Protein AF-0000000085039771 (afdb_homodimer)

Sequence (932 aa):
MRNSLSLLGLLMVLSMSLSAQDNRLSYDQFMEWVKLYHPVAKQADLLLDLGTQEVRKARGGFDPYLYGSIDEKQYQEKEYY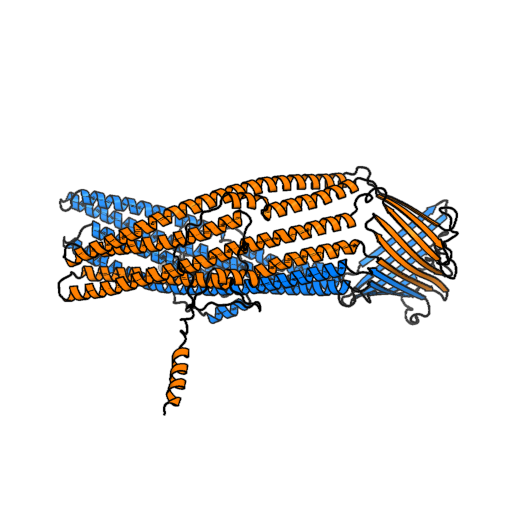NKKEAELVVPTIAGVELQGVFEKNRGAYLNPEHNVPDNGLYSLGASINVGNGLLIDKRRAALKQAKIYNKATQEERRQSLNLLYYDATVVYWKWAGAFADLKVNEKGLRVAKERFEAVKGSFEQGDLPAIDTVEAYTQVLNREIKFQKAGYTFFSSMQELNVYLWDADQNSIDLSPSIAPDPLVGSNELTLDEEYFNQALINHPELRMLDYDLAYLNIERRYKAEQLKPKIKLKYNFLTETLGGLEQVGFYENNYKFGIQVSTPLLLRKERGDLGMTKVKIKDVNYKRDLKLEQLAAKLRKVTNEYDVLNSQLSFLSQNIKGLETLLRGERMKFDMGESSLFLINAREKSLFDSQLVYNSVYVDLIIAYSKIRTAAGLGFEGYGLMRNSLSLLGLLMVLSMSLSAQDNRLSYDQFMEWVKLYHPVAKQADLLLDLGTQEVRKARGGFDPYLYGSIDEKQYQEKEYYNKKEAELVVPTIAGVELQGVFEKNRGAYLNPEHNVPDNGLYSLGASINVGNGLLIDKRRAALKQAKIYNKATQEERRQSLNLLYYDATVVYWKWAGAFADLKVNEKGLRVAKERFEAVKGSFEQGDLPAIDTVEAYTQVLNREIKFQKAGYTFFSSMQELNVYLWDADQNSIDLSPSIAPDPLVGSNELTLDEEYFNQALINHPELRMLDYDLAYLNIERRYKAEQLKPKIKLKYNFLTETLGGLEQVGFYENNYKFGIQVSTPLLLRKERGDLGMTKVKIKDVNYKRDLKLEQLAAKLRKVTNEYDVLNSQLSFLSQNIKGLETLLRGERMKFDMGESSLFLINAREKSLFDSQLVYNSVYVDLIIAYSKIRTAAGLGFEGYGL

Organism: Cyclobacterium marinum (strain ATCC 25205 / DSM 745 / LMG 13164 / NCIMB 1802) (NCBI:txid880070)

pLDDT: mean 90.39, std 14.04, range [31.03, 98.81]

Radius of gyration: 42.76 Å; Cα contacts (8 Å, |Δi|>4): 1376; chains: 2; bounding box: 138×129×91 Å

InterPro domains:
  IPR051906 Outer membrane protein TolC-like [PTHR30026] (6-459)

Secondary structure (DSSP, 8-state):
--TTHHHHHHHHHT---------B--HHHHHHHHHHH-HHHHHHHHHHHHHHHHHHHHHGGG--EEEEEEEEEEETTEEEEEEEEEEEEEE-TTSEEEEEEEEEEE-TT--GGG---TT-EEEEEEEEESSTTSS--HHHHHHHHHHHHHHHHHHHHHHHHHHHHHHHHHHHHHHHHHHHHHHHHHHHHHHHHHHHHHHHHHHHTTSS-HHHHHHHHHHHHHHHHHHHHHHHHHHHHHHHHHTT-B-TTS-B-PPPTT-B---S---------HHHHHHHHTT-HHHHHHHHHHHHHHHHHHHHHHTTS-EEEEEEEEEES-STTGGG--TTSSSEEEEEEEEEESS-HHHHHHHHHHHHHHHHHHHHHHHHHHHHHHHHHHHHHHHHHHHHHHHHHHHHHHHHHHHHHHHHHHHHTT-S-HHHHHHHHHHHHHHHHHHHHHHHHHHHHHHHHHHHTT-SSTT---/-GGGHHHHHHHHHT---------B--HHHHHHHHHHH-HHHHHHHHHHHHHHHHHHHHHGGGS-EEEEEEEEEEETTEEEEEEEEEEEEEE-TTSEEEEEEEEEEE-TT--GGG---TT-EEEEEEEEESSTTSS--HHHHHHHHHHHHHHHHHHHHHHHHHHHHHHHHHHHHHHHHHHHHHHHHHHHHHHHHHHHHHHHHHHHTTSS-HHHHHHHHHHHHHHHHHHHHHHHHHHHHHHHHHTT-B-TTS-B-PPPTT-B-------S-----HHHHHHHHTT-HHHHHHHHHHHHHHHHHHHHHHTTS-EEEEEEEEEES-GGGGGG--TTTSSEEEEEEEE--SS-HHHHHHHHHHHHHHHHHHHHHHHHHHHHHHHHHHHHHHHHHHHHHHHHHHHHHHHHHHHHHHHHHHHHTT-S-HHHHHHHHHHHHHHHHHHHHHHHHHHHHHHHHHHHTT-SSTT---

Solvent-accessible surface area (backbone atoms only — not comparable to full-atom values): 46963 Å² total; per-residue (Å²): 122,74,78,61,52,61,58,54,55,58,62,57,62,67,63,53,77,72,59,76,72,72,55,53,53,42,64,68,58,51,51,50,37,29,63,74,27,19,66,67,43,54,53,30,55,49,35,48,52,51,18,54,51,43,34,55,56,30,52,54,65,46,50,67,44,80,47,76,49,78,49,73,43,75,56,95,93,33,52,34,28,39,39,36,39,40,35,40,38,37,42,45,94,82,49,43,29,37,35,37,34,38,38,40,39,50,49,79,66,46,60,50,67,58,64,49,50,91,87,19,36,36,35,43,36,40,34,36,36,76,37,28,33,43,91,42,34,74,54,59,43,43,34,54,38,21,51,43,45,29,55,33,23,51,30,50,24,50,45,49,42,19,52,48,40,40,53,51,49,45,36,50,38,49,26,29,35,24,48,53,43,30,53,52,30,49,50,49,29,52,50,30,48,54,47,30,54,52,44,44,53,36,31,76,71,68,76,41,61,70,66,55,41,52,52,32,46,52,47,29,53,55,29,47,52,51,29,51,52,28,46,50,50,26,52,52,30,46,56,58,37,28,75,49,32,29,36,95,84,67,41,79,41,78,75,59,88,78,48,37,57,56,70,101,69,64,82,64,80,71,77,77,59,61,67,59,42,59,60,38,38,77,65,13,30,75,55,49,37,47,51,36,49,47,54,40,45,51,48,48,38,53,42,34,53,31,56,69,40,47,36,31,39,42,35,42,26,43,47,38,75,56,88,86,61,65,82,76,65,58,86,93,70,55,23,35,37,41,35,39,40,36,44,38,57,74,70,47,36,30,39,49,13,50,31,47,39,44,52,50,50,47,53,41,51,51,35,50,44,54,50,46,50,43,47,38,52,31,48,31,54,36,33,48,51,49,30,53,51,37,53,53,46,50,55,52,44,55,52,48,47,54,50,36,52,50,52,40,53,51,44,52,52,32,38,75,70,69,73,48,53,70,66,57,48,49,52,36,49,50,54,38,51,52,49,52,47,50,44,42,52,44,51,37,50,32,54,44,29,51,42,47,34,36,38,43,16,49,34,44,56,78,89,70,69,135,123,76,76,63,56,63,60,56,57,56,60,58,63,64,64,54,74,71,58,75,73,72,54,51,54,44,65,68,59,50,50,50,38,29,63,74,27,20,49,67,43,55,42,28,54,46,35,50,53,43,18,52,21,42,34,36,27,28,53,28,63,45,39,36,34,39,38,36,37,36,44,34,33,32,47,90,85,33,52,36,27,40,38,36,40,40,34,42,38,37,43,46,94,82,49,43,31,38,36,36,35,39,38,41,41,48,48,81,23,46,52,73,90,56,68,52,50,91,88,20,37,35,35,43,34,40,34,37,37,76,37,29,33,44,90,42,33,72,53,59,42,42,34,54,40,21,50,41,44,31,55,31,23,53,30,50,26,51,44,50,44,17,52,48,40,39,51,52,50,44,36,48,38,50,27,30,34,26,49,53,42,31,52,50,30,48,51,49,29,54,52,31,50,54,47,30,54,53,45,44,53,36,32,76,72,68,76,40,62,71,66,56,40,55,51,33,48,52,48,30,53,52,30,47,53,50,30,51,52,28,47,47,49,26,54,38,29,46,36,58,36,29,62,48,33,31,37,94,84,68,41,79,42,80,75,58,88,78,49,38,59,55,74,94,65,79,70,76,84,74,78,77,58,61,66,60,42,59,59,38,38,76,66,13,29,73,56,49,36,47,50,37,50,47,54,41,46,51,49,50,37,52,42,32,55,30,56,68,38,46,35,32,38,41,36,44,27,43,49,40,74,56,90,87,61,66,83,75,65,56,87,94,71,58,55,64,50,77,47,76,48,76,54,68,71,90,80,46,59,69,40,50,49,51,32,50,52,44,51,50,51,47,52,52,51,51,52,49,44,54,52,48,53,52,51,39,51,52,48,32,53,50,34,47,50,50,31,53,50,36,53,51,48,51,55,52,43,54,52,46,48,54,48,37,52,52,51,40,54,51,43,52,52,33,36,77,71,67,73,48,50,71,66,58,50,50,51,36,48,50,50,38,53,50,49,51,48,49,44,44,51,44,51,38,51,32,57,44,28,50,43,48,33,37,38,42,17,48,35,44,57,75,88,69,67,134

Foldseek 3Di:
DVVVVVVVVVVVVVVPPPPPPQLADEPLNLLVQLCQFFVLNVVLVVLLVVLVVQLVVLVCVQDKDKDWDWDWDDDPNFTAKIKTKIKIWGHDLQQKIKMKMKIAMDTDNDDPVRDDDRLIKIKTWIKGWPAQDNVHAPSNLSNQLSNLSSVLSNLVSLLSQLVSQLLLLLLQLLLQLLVLLLVLLVVQLVVLVVVLVVQVVCVVVVNDPPVQNVVSVVSNVVSVVSNVVSVVSNVVSLVVNQSSGADPVNDGDRRDPVYHYDHLPDPPPPPDPLVVLVVLLVVASVLVSLVSVLVSLVSVLVSLVSLQIKTKMKIKIAMDSDPPPPVPGDPPDDGMDIDIDIDDDDPCPVSVVSSVVSVVVSVVSVVVSVVVSVVLVVQLVVLVVVLVVLVVVLVVLVVVLVVLVVVLVVQVVCVVVVNHDPVVNSVSSVVNSVSSSVSSVSSSVNSSSVSSNQVSSNHGCVVSDD/DVVVVVVVVVVVVVVPPPPPPQLADEPLNLLVQLCQFFVLNVVLVVLLVVLVVQLVVLVCVQDKDKDWDWDWDDDPNFTAKTKIKIKIWGHDLQQKIKMKMKIAMDTDNDDPVRDDDNLIKIKTWMKGWPAQDNVHAPSNLSNQLSNLSSVLSNLVSLLSQLVSQLLLLLLQLLLQLLVLLLVLLVVQLVVLVVVLVVQVVCVVVVNDPPVVNVVSVVSNVVSVVSNVVSVVSNVVSQVVNQSSRADPVNDGDRRDPVYHYDHLDDDDPPPDPLVVLVVLLVVASVLVSLVSVLVSLVSVLVSLVSLQIKGKMKMKIAMDSDPPPPVPGDDPPDGMDIDIDIDDDDPCPVSVVSSVVSVVVSVVSVVVSVVVSVVLVVQLVVLVVVLVVLVVVLVVLVVVLVVLVVVLVVQVVCVVVVNHDPVVNVVSSVVNSVSSSVSSVSSSSNSSSVSSNQVSSNHGCVVSDD

Structure (mmCIF, N/CA/C/O backbone):
data_AF-0000000085039771-model_v1
#
loop_
_entity.id
_entity.type
_entity.pdbx_description
1 polymer 'Outer membrane efflux protein'
#
loop_
_atom_site.group_PDB
_atom_site.id
_atom_site.type_symbol
_atom_site.label_atom_id
_atom_site.label_alt_id
_atom_site.label_comp_id
_atom_site.label_asym_id
_atom_site.label_entity_id
_atom_site.label_seq_id
_atom_site.pdbx_PDB_ins_code
_atom_site.Cartn_x
_atom_site.Cartn_y
_atom_site.Cartn_z
_atom_site.occupancy
_atom_site.B_iso_or_equiv
_atom_site.auth_seq_id
_atom_site.auth_comp_id
_atom_site.auth_asym_id
_atom_site.auth_atom_id
_atom_site.pdbx_PDB_model_num
ATOM 1 N N . MET A 1 1 ? 72.25 45.719 -8.203 1 33.06 1 MET A N 1
ATOM 2 C CA . MET A 1 1 ? 71.312 46.156 -7.191 1 33.06 1 MET A CA 1
ATOM 3 C C . MET A 1 1 ? 69.938 46.562 -7.836 1 33.06 1 MET A C 1
ATOM 5 O O . MET A 1 1 ? 68.938 46.75 -7.148 1 33.06 1 MET A O 1
ATOM 9 N N . ARG A 1 2 ? 70.188 47.25 -9.102 1 44.12 2 ARG A N 1
ATOM 10 C CA . ARG A 1 2 ? 69.062 47.906 -9.773 1 44.12 2 ARG A CA 1
ATOM 11 C C . ARG A 1 2 ? 68.062 46.875 -10.25 1 44.12 2 ARG A C 1
ATOM 13 O O . ARG A 1 2 ? 66.875 47.219 -10.492 1 44.12 2 ARG A O 1
ATOM 20 N N . ASN A 1 3 ? 68.562 45.781 -10.695 1 41.41 3 ASN A N 1
ATOM 21 C CA . ASN A 1 3 ? 67.625 44.844 -11.352 1 41.41 3 ASN A CA 1
ATOM 22 C C . ASN A 1 3 ? 66.75 44.156 -10.336 1 41.41 3 ASN A C 1
ATOM 24 O O . ASN A 1 3 ? 66 43.219 -10.688 1 41.41 3 ASN A O 1
ATOM 28 N N . SER A 1 4 ? 67.125 44.312 -8.969 1 46.66 4 SER A N 1
ATOM 29 C CA . SER A 1 4 ? 66.375 43.625 -7.93 1 46.66 4 SER A CA 1
ATOM 30 C C . SER A 1 4 ? 64.938 44.25 -7.746 1 46.66 4 SER A C 1
ATOM 32 O O . SER A 1 4 ? 64.125 43.75 -6.973 1 46.66 4 SER A O 1
ATOM 34 N N . LEU A 1 5 ? 64.875 45.531 -8.32 1 45.25 5 LEU A N 1
ATOM 35 C CA . LEU A 1 5 ? 63.656 46.25 -8.016 1 45.25 5 LEU A CA 1
ATOM 36 C C . LEU A 1 5 ? 62.469 45.656 -8.773 1 45.25 5 LEU A C 1
ATOM 38 O O . LEU A 1 5 ? 61.312 45.719 -8.297 1 45.25 5 LEU A O 1
ATOM 42 N N . SER A 1 6 ? 62.812 45.25 -10.055 1 48.09 6 SER A N 1
ATOM 43 C CA . SER A 1 6 ? 61.656 44.938 -10.898 1 48.09 6 SER A CA 1
ATOM 44 C C . SER A 1 6 ? 60.938 43.688 -10.422 1 48.09 6 SER A C 1
ATOM 46 O O . SER A 1 6 ? 59.781 43.469 -10.75 1 48.09 6 SER A O 1
ATOM 48 N N . LEU A 1 7 ? 61.781 42.719 -9.852 1 47.59 7 LEU A N 1
ATOM 49 C CA . LEU A 1 7 ? 61.125 41.469 -9.469 1 47.59 7 LEU A CA 1
ATOM 50 C C . LEU A 1 7 ? 60.188 41.688 -8.297 1 47.59 7 LEU A C 1
ATOM 52 O O . LEU A 1 7 ? 59.125 41.062 -8.203 1 47.59 7 LEU A O 1
ATOM 56 N N . LEU A 1 8 ? 60.562 42.75 -7.395 1 46.34 8 LEU A N 1
ATOM 57 C CA . LEU A 1 8 ? 59.719 42.938 -6.234 1 46.34 8 LEU A CA 1
ATOM 58 C C . LEU A 1 8 ? 58.344 43.469 -6.66 1 46.34 8 LEU A C 1
ATOM 60 O O . LEU A 1 8 ? 57.344 43.125 -6.039 1 46.34 8 LEU A O 1
ATOM 64 N N . GLY A 1 9 ? 58.375 44.312 -7.777 1 44.53 9 GLY A N 1
ATOM 65 C CA . GLY A 1 9 ? 57.062 44.844 -8.188 1 44.53 9 GLY A CA 1
ATOM 66 C C . GLY A 1 9 ? 56.094 43.75 -8.609 1 44.53 9 GLY A C 1
ATOM 67 O O . GLY A 1 9 ? 54.906 43.875 -8.367 1 44.53 9 GLY A O 1
ATOM 68 N N . LEU A 1 10 ? 56.719 42.75 -9.422 1 44.09 10 LEU A N 1
ATOM 69 C CA . LEU A 1 10 ? 55.812 41.75 -9.961 1 44.09 10 LEU A CA 1
ATOM 70 C C . LEU A 1 10 ? 55.219 40.906 -8.836 1 44.09 10 LEU A C 1
ATOM 72 O O . LEU A 1 10 ? 54.062 40.469 -8.922 1 44.09 10 LEU A O 1
ATOM 76 N N . LEU A 1 11 ? 56 40.625 -7.734 1 42.59 11 LEU A N 1
ATOM 77 C CA . LEU A 1 11 ? 55.438 39.781 -6.676 1 42.59 11 LEU A CA 1
ATOM 78 C C . LEU A 1 11 ? 54.25 40.5 -6.016 1 42.59 11 LEU A C 1
ATOM 80 O O . LEU A 1 11 ? 53.406 39.844 -5.391 1 42.59 11 LEU A O 1
ATOM 84 N N . MET A 1 12 ? 54.344 41.875 -5.883 1 39.97 12 MET A N 1
ATOM 85 C CA . MET A 1 12 ? 53.25 42.531 -5.164 1 39.97 12 MET A CA 1
ATOM 86 C C . MET A 1 12 ? 51.938 42.375 -5.902 1 39.97 12 MET A C 1
ATOM 88 O O . MET A 1 12 ? 50.875 42.406 -5.289 1 39.97 12 MET A O 1
ATOM 92 N N . VAL A 1 13 ? 51.969 42.531 -7.277 1 40.16 13 VAL A N 1
ATOM 93 C CA . VAL A 1 13 ? 50.656 42.594 -7.914 1 40.16 13 VAL A CA 1
ATOM 94 C C . VAL A 1 13 ? 49.969 41.219 -7.758 1 40.16 13 VAL A C 1
ATOM 96 O O . VAL A 1 13 ? 48.75 41.125 -7.914 1 40.16 13 VAL A O 1
ATOM 99 N N . LEU A 1 14 ? 50.75 40.125 -7.719 1 35.88 14 LEU A N 1
ATOM 100 C CA . LEU A 1 14 ? 49.969 38.906 -7.676 1 35.88 14 LEU A CA 1
ATOM 101 C C . LEU A 1 14 ? 49.188 38.781 -6.359 1 35.88 14 LEU A C 1
ATOM 103 O O . LEU A 1 14 ? 48.75 37.688 -5.984 1 35.88 14 LEU A O 1
ATOM 107 N N . SER A 1 15 ? 49.5 39.688 -5.344 1 36.19 15 SER A N 1
ATOM 108 C CA . SER A 1 15 ? 48.531 39.562 -4.258 1 36.19 15 SER A CA 1
ATOM 109 C C . SER A 1 15 ? 47.094 39.688 -4.77 1 36.19 15 SER A C 1
ATOM 111 O O . SER A 1 15 ? 46.562 40.781 -4.828 1 36.19 15 SER A O 1
ATOM 113 N N . MET A 1 16 ? 46.875 39.312 -6.039 1 33.41 16 MET A N 1
ATOM 114 C CA . MET A 1 16 ? 45.469 39.281 -6.414 1 33.41 16 MET A CA 1
ATOM 115 C C . MET A 1 16 ? 44.594 38.938 -5.211 1 33.41 16 MET A C 1
ATOM 117 O O . MET A 1 16 ? 45.062 38.344 -4.238 1 33.41 16 MET A O 1
ATOM 121 N N . SER A 1 17 ? 43.406 39.594 -5.18 1 34.97 17 SER A N 1
ATOM 122 C CA . SER A 1 17 ? 42.156 39.438 -4.43 1 34.97 17 SER A CA 1
ATOM 123 C C . SER A 1 17 ? 41.844 38 -4.133 1 34.97 17 SER A C 1
ATOM 125 O O . SER A 1 17 ? 41.5 37.219 -5.039 1 34.97 17 SER A O 1
ATOM 127 N N . LEU A 1 18 ? 42.719 37.281 -3.459 1 35.75 18 LEU A N 1
ATOM 128 C CA . LEU A 1 18 ? 42 36.219 -2.789 1 35.75 18 LEU A CA 1
ATOM 129 C C . LEU A 1 18 ? 40.594 36.656 -2.436 1 35.75 18 LEU A C 1
ATOM 131 O O . LEU A 1 18 ? 40.406 37.5 -1.57 1 35.75 18 LEU A O 1
ATOM 135 N N . SER A 1 19 ? 39.781 37.031 -3.391 1 36.97 19 SER A N 1
ATOM 136 C CA . SER A 1 19 ? 38.344 37.094 -3.121 1 36.97 19 SER A CA 1
ATOM 137 C C . SER A 1 19 ? 37.969 36.281 -1.889 1 36.97 19 SER A C 1
ATOM 139 O O . SER A 1 19 ? 38.438 35.156 -1.722 1 36.97 19 SER A O 1
ATOM 141 N N . ALA A 1 20 ? 37.875 36.938 -0.835 1 39.5 20 ALA A N 1
ATOM 142 C CA . ALA A 1 20 ? 37.156 36.344 0.293 1 39.5 20 ALA A CA 1
ATOM 143 C C . ALA A 1 20 ? 36.281 35.156 -0.159 1 39.5 20 ALA A C 1
ATOM 145 O O . ALA A 1 20 ? 35.312 35.344 -0.888 1 39.5 20 ALA A O 1
ATOM 146 N N . GLN A 1 21 ? 36.781 34.094 -0.638 1 44.44 21 GLN A N 1
ATOM 147 C CA . GLN A 1 21 ? 36.062 32.875 -0.918 1 44.44 21 GLN A CA 1
ATOM 148 C C . GLN A 1 21 ? 34.781 32.75 -0.064 1 44.44 21 GLN A C 1
ATOM 150 O O . GLN A 1 21 ? 34.875 32.656 1.163 1 44.44 21 GLN A O 1
ATOM 155 N N . ASP A 1 22 ? 33.688 33.438 -0.355 1 54.91 22 ASP A N 1
ATOM 156 C CA . ASP A 1 22 ? 32.406 33.438 0.293 1 54.91 22 ASP A CA 1
ATOM 157 C C . ASP A 1 22 ? 32.094 32.062 0.891 1 54.91 22 ASP A C 1
ATOM 159 O O . ASP A 1 22 ? 31.984 31.078 0.165 1 54.91 22 ASP A O 1
ATOM 163 N N . ASN A 1 23 ? 32.469 31.719 1.976 1 82.38 23 ASN A N 1
ATOM 164 C CA . ASN A 1 23 ? 32.281 30.531 2.795 1 82.38 23 ASN A CA 1
ATOM 165 C C . ASN A 1 23 ? 30.781 30.234 2.963 1 82.38 23 ASN A C 1
ATOM 167 O O . ASN A 1 23 ? 30.266 30.25 4.082 1 82.38 23 ASN A O 1
ATOM 171 N N . ARG A 1 24 ? 30.156 30.203 1.854 1 93.06 24 ARG A N 1
ATOM 172 C CA . ARG A 1 24 ? 28.719 29.953 1.851 1 93.06 24 ARG A CA 1
ATOM 173 C C . ARG A 1 24 ? 28.375 28.703 1.034 1 93.06 24 ARG A C 1
ATOM 175 O O . ARG A 1 24 ? 29.031 28.438 0.022 1 93.06 24 ARG A O 1
ATOM 182 N N . LEU A 1 25 ? 27.484 28 1.511 1 95.25 25 LEU A N 1
ATOM 183 C CA . LEU A 1 25 ? 26.859 26.922 0.743 1 95.25 25 LEU A CA 1
ATOM 184 C C . LEU A 1 25 ? 25.531 27.359 0.156 1 95.25 25 LEU A C 1
ATOM 186 O O . LEU A 1 25 ? 24.531 27.453 0.875 1 95.25 25 LEU A O 1
ATOM 190 N N . SER A 1 26 ? 25.531 27.594 -1.147 1 94.38 26 SER A N 1
ATOM 191 C CA . SER A 1 26 ? 24.312 28.062 -1.793 1 94.38 26 SER A CA 1
ATOM 192 C C . SER A 1 26 ? 23.297 26.938 -1.938 1 94.38 26 SER A C 1
ATOM 194 O O . SER A 1 26 ? 23.672 25.75 -1.975 1 94.38 26 SER A O 1
ATOM 196 N N . TYR A 1 27 ? 22.047 27.312 -1.981 1 95.25 27 TYR A N 1
ATOM 197 C CA . TYR A 1 27 ? 20.969 26.359 -2.168 1 95.25 27 TYR A CA 1
ATOM 198 C C . TYR A 1 27 ? 21.172 25.547 -3.443 1 95.25 27 TYR A C 1
ATOM 200 O O . TYR A 1 27 ? 21.016 24.328 -3.445 1 95.25 27 TYR A O 1
ATOM 208 N N . ASP A 1 28 ? 21.547 26.203 -4.512 1 93.44 28 ASP A N 1
ATOM 209 C CA . ASP A 1 28 ? 21.734 25.547 -5.801 1 93.44 28 ASP A CA 1
ATOM 210 C C . ASP A 1 28 ? 22.859 24.516 -5.738 1 93.44 28 ASP A C 1
ATOM 212 O O . ASP A 1 28 ? 22.734 23.406 -6.25 1 93.44 28 ASP A O 1
ATOM 216 N N . GLN A 1 29 ? 23.938 24.938 -5.082 1 93.69 29 GLN A N 1
ATOM 217 C CA . GLN A 1 29 ? 25.078 24.031 -4.941 1 93.69 29 GLN A CA 1
ATOM 218 C C . GLN A 1 29 ? 24.703 22.828 -4.074 1 93.69 29 GLN A C 1
ATOM 220 O O . GLN A 1 29 ? 25.047 21.688 -4.398 1 93.69 29 GLN A O 1
ATOM 225 N N . PHE A 1 30 ? 24.047 23.109 -3.01 1 95.88 30 PHE A N 1
ATOM 226 C CA . PHE A 1 30 ? 23.562 22.047 -2.119 1 95.88 30 PHE A CA 1
ATOM 227 C C . PHE A 1 30 ? 22.703 21.062 -2.875 1 95.88 30 PHE A C 1
ATOM 229 O O . PHE A 1 30 ? 22.922 19.844 -2.793 1 95.88 30 PHE A O 1
ATOM 236 N N . MET A 1 31 ? 21.75 21.547 -3.666 1 96.44 31 MET A N 1
ATOM 237 C CA . MET A 1 31 ? 20.812 20.688 -4.395 1 96.44 31 MET A CA 1
ATOM 238 C C . MET A 1 31 ? 21.531 19.875 -5.453 1 96.44 31 MET A C 1
ATOM 240 O O . MET A 1 31 ? 21.172 18.719 -5.699 1 96.44 31 MET A O 1
ATOM 244 N N . GLU A 1 32 ? 22.547 20.422 -6.043 1 95.06 32 GLU A N 1
ATOM 245 C CA . GLU A 1 32 ? 23.328 19.703 -7.027 1 95.06 32 GLU A CA 1
ATOM 246 C C . GLU A 1 32 ? 24.047 18.516 -6.395 1 95.06 32 GLU A C 1
ATOM 248 O O . GLU A 1 32 ? 24.047 17.406 -6.945 1 95.06 32 GLU A O 1
ATOM 253 N N . TRP A 1 33 ? 24.625 18.797 -5.219 1 95.38 33 TRP A N 1
ATOM 254 C CA . TRP A 1 33 ? 25.328 17.719 -4.516 1 95.38 33 TRP A CA 1
ATOM 255 C C . TRP A 1 33 ? 24.359 16.609 -4.113 1 95.38 33 TRP A C 1
ATOM 257 O O . TRP A 1 33 ? 24.688 15.43 -4.246 1 95.38 33 TRP A O 1
ATOM 267 N N . VAL A 1 34 ? 23.219 16.984 -3.635 1 97.44 34 VAL A N 1
ATOM 268 C CA . VAL A 1 34 ? 22.234 15.992 -3.203 1 97.44 34 VAL A CA 1
ATOM 269 C C . VAL A 1 34 ? 21.797 15.141 -4.391 1 97.44 34 VAL A C 1
ATOM 271 O O . VAL A 1 34 ? 21.75 13.914 -4.301 1 97.44 34 VAL A O 1
ATOM 274 N N . LYS A 1 35 ? 21.531 15.742 -5.5 1 96.56 35 LYS A N 1
ATOM 275 C CA . LYS A 1 35 ? 21.078 15.047 -6.699 1 96.56 35 LYS A CA 1
ATOM 276 C C . LYS A 1 35 ? 22.141 14.062 -7.191 1 96.56 35 LYS A C 1
ATOM 278 O O . LYS A 1 35 ? 21.797 12.945 -7.609 1 96.56 35 LYS A O 1
ATOM 283 N N . LEU A 1 36 ? 23.375 14.391 -7.07 1 95.19 36 LEU A N 1
ATOM 284 C CA . LEU A 1 36 ? 24.453 13.609 -7.68 1 95.19 36 LEU A CA 1
ATOM 285 C C . LEU A 1 36 ? 24.938 12.523 -6.73 1 95.19 36 LEU A C 1
ATOM 287 O O . LEU A 1 36 ? 25.281 11.422 -7.164 1 95.19 36 LEU A O 1
ATOM 291 N N . TYR A 1 37 ? 24.938 12.898 -5.395 1 96.75 37 TYR A N 1
ATOM 292 C CA . TYR A 1 37 ? 25.781 12.047 -4.562 1 96.75 37 TYR A CA 1
ATOM 293 C C . TYR A 1 37 ? 24.984 11.422 -3.43 1 96.75 37 TYR A C 1
ATOM 295 O O . TYR A 1 37 ? 25.438 10.469 -2.791 1 96.75 37 TYR A O 1
ATOM 303 N N . HIS A 1 38 ? 23.781 11.914 -3.076 1 97.69 38 HIS A N 1
ATOM 304 C CA . HIS A 1 38 ? 23.031 11.398 -1.946 1 97.69 38 HIS A CA 1
ATOM 305 C C . HIS A 1 38 ? 22.656 9.93 -2.156 1 97.69 38 HIS A C 1
ATOM 307 O O . HIS A 1 38 ? 22.266 9.539 -3.258 1 97.69 38 HIS A O 1
ATOM 313 N N . PRO A 1 39 ? 22.719 9.109 -1.072 1 97.94 39 PRO A N 1
ATOM 314 C CA . PRO A 1 39 ? 22.438 7.68 -1.212 1 97.94 39 PRO A CA 1
ATOM 315 C C . PRO A 1 39 ? 21.031 7.402 -1.77 1 97.94 39 PRO A C 1
ATOM 317 O O . PRO A 1 39 ? 20.844 6.453 -2.537 1 97.94 39 PRO A O 1
ATOM 320 N N . VAL A 1 40 ? 20.047 8.141 -1.411 1 98.12 40 VAL A N 1
ATOM 321 C CA . VAL A 1 40 ? 18.688 7.949 -1.914 1 98.12 40 VAL A CA 1
ATOM 322 C C . VAL A 1 40 ? 18.656 8.156 -3.426 1 98.12 40 VAL A C 1
ATOM 324 O O . VAL A 1 40 ? 17.938 7.465 -4.145 1 98.12 40 VAL A O 1
ATOM 327 N N . ALA A 1 41 ? 19.391 9.133 -3.93 1 97.69 41 ALA A N 1
ATOM 328 C CA . ALA A 1 41 ? 19.5 9.328 -5.375 1 97.69 41 ALA A CA 1
ATOM 329 C C . ALA A 1 41 ? 20.141 8.117 -6.047 1 97.69 41 ALA A C 1
ATOM 331 O O . ALA A 1 41 ? 19.688 7.668 -7.098 1 97.69 41 ALA A O 1
ATOM 332 N N . LYS A 1 42 ? 21.156 7.578 -5.398 1 97.31 42 LYS A N 1
ATOM 333 C CA . LYS A 1 42 ? 21.828 6.387 -5.922 1 97.31 42 LYS A CA 1
ATOM 334 C C . LYS A 1 42 ? 20.891 5.184 -5.91 1 97.31 42 LYS A C 1
ATOM 336 O O . LYS A 1 42 ? 20.859 4.402 -6.863 1 97.31 42 LYS A O 1
ATOM 341 N N . GLN A 1 43 ? 20.188 5.102 -4.812 1 97.94 43 GLN A N 1
ATOM 342 C CA . GLN A 1 43 ? 19.203 4.027 -4.711 1 97.94 43 GLN A CA 1
ATOM 343 C C . GLN A 1 43 ? 18.141 4.152 -5.801 1 97.94 43 GLN A C 1
ATOM 345 O O . GLN A 1 43 ? 17.703 3.148 -6.359 1 97.94 43 GLN A O 1
ATOM 350 N N . ALA A 1 44 ? 17.688 5.312 -6.043 1 97.81 44 ALA A N 1
ATOM 351 C CA . ALA A 1 44 ? 16.703 5.547 -7.09 1 97.81 44 ALA A CA 1
ATOM 352 C C . ALA A 1 44 ? 17.219 5.074 -8.445 1 97.81 44 ALA A C 1
ATOM 354 O O . ALA A 1 44 ? 16.469 4.492 -9.234 1 97.81 44 ALA A O 1
ATOM 355 N N . ASP A 1 45 ? 18.5 5.266 -8.68 1 97.06 45 ASP A N 1
ATOM 356 C CA . ASP A 1 45 ? 19.094 4.848 -9.945 1 97.06 45 ASP A CA 1
ATOM 357 C C . ASP A 1 45 ? 19.094 3.326 -10.078 1 97.06 45 ASP A C 1
ATOM 359 O O . ASP A 1 45 ? 18.984 2.793 -11.18 1 97.06 45 ASP A O 1
ATOM 363 N N . LEU A 1 46 ? 19.219 2.666 -8.961 1 98.06 46 LEU A N 1
ATOM 364 C CA . LEU A 1 46 ? 19.25 1.208 -8.961 1 98.06 46 LEU A CA 1
ATOM 365 C C . LEU A 1 46 ? 17.906 0.633 -9.406 1 98.06 46 LEU A C 1
ATOM 367 O O . LEU A 1 46 ? 17.844 -0.513 -9.859 1 98.06 46 LEU A O 1
ATOM 371 N N . LEU A 1 47 ? 16.859 1.371 -9.273 1 97.62 47 LEU A N 1
ATOM 372 C CA . LEU A 1 47 ? 15.555 0.926 -9.734 1 97.62 47 LEU A CA 1
ATOM 373 C C . LEU A 1 47 ? 15.562 0.67 -11.242 1 97.62 47 LEU A C 1
ATOM 375 O O . LEU A 1 47 ? 14.914 -0.262 -11.719 1 97.62 47 LEU A O 1
ATOM 379 N N . LEU A 1 48 ? 16.312 1.49 -11.992 1 97.81 48 LEU A N 1
ATOM 380 C CA . LEU A 1 48 ? 16.438 1.3 -13.43 1 97.81 48 LEU A CA 1
ATOM 381 C C . LEU A 1 48 ? 17.109 -0.026 -13.75 1 97.81 48 LEU A C 1
ATOM 383 O O . LEU A 1 48 ? 16.703 -0.741 -14.664 1 97.81 48 LEU A O 1
ATOM 387 N N . ASP A 1 49 ? 18.094 -0.371 -12.914 1 97.81 49 ASP A N 1
ATOM 388 C CA . ASP A 1 49 ? 18.797 -1.639 -13.086 1 97.81 49 ASP A CA 1
ATOM 389 C C . ASP A 1 49 ? 17.875 -2.82 -12.797 1 97.81 49 ASP A C 1
ATOM 391 O O . ASP A 1 49 ? 17.922 -3.836 -13.5 1 97.81 49 ASP A O 1
ATOM 395 N N . LEU A 1 50 ? 17.109 -2.629 -11.828 1 97.56 50 LEU A N 1
ATOM 396 C CA . LEU A 1 50 ? 16.156 -3.686 -11.508 1 97.56 50 LEU A CA 1
ATOM 397 C C . LEU A 1 50 ? 15.195 -3.936 -12.672 1 97.56 50 LEU A C 1
ATOM 399 O O . LEU A 1 50 ? 14.914 -5.086 -13.008 1 97.56 50 LEU A O 1
ATOM 403 N N . GLY A 1 51 ? 14.727 -2.881 -13.258 1 98.12 51 GLY A N 1
ATOM 404 C CA . GLY A 1 51 ? 13.867 -3.014 -14.422 1 98.12 51 GLY A CA 1
ATOM 405 C C . GLY A 1 51 ? 14.531 -3.734 -15.578 1 98.12 51 GLY A C 1
ATOM 406 O O . GLY A 1 51 ? 13.945 -4.629 -16.188 1 98.12 51 GLY A O 1
ATOM 407 N N . THR A 1 52 ? 15.773 -3.453 -15.828 1 98.12 52 THR A N 1
ATOM 408 C CA . THR A 1 52 ? 16.531 -4.055 -16.922 1 98.12 52 THR A CA 1
ATOM 409 C C . THR A 1 52 ? 16.766 -5.543 -16.656 1 98.12 52 THR A C 1
ATOM 411 O O . THR A 1 52 ? 16.625 -6.363 -17.578 1 98.12 52 THR A O 1
ATOM 414 N N . GLN A 1 53 ? 17.031 -5.852 -15.383 1 98.44 53 GLN A N 1
ATOM 415 C CA . GLN A 1 53 ? 17.281 -7.246 -15.039 1 98.44 53 GLN A CA 1
ATOM 416 C C . GLN A 1 53 ? 15.992 -8.07 -15.133 1 98.44 53 GLN A C 1
ATOM 418 O O . GLN A 1 53 ? 16.031 -9.242 -15.516 1 98.44 53 GLN A O 1
ATOM 423 N N . GLU A 1 54 ? 14.922 -7.449 -14.867 1 98.31 54 GLU A N 1
ATOM 424 C CA . GLU A 1 54 ? 13.648 -8.156 -14.977 1 98.31 54 GLU A CA 1
ATOM 425 C C . GLU A 1 54 ? 13.336 -8.508 -16.438 1 98.31 54 GLU A C 1
ATOM 427 O O . GLU A 1 54 ? 12.828 -9.594 -16.719 1 98.31 54 GLU A O 1
ATOM 432 N N . VAL A 1 55 ? 13.625 -7.613 -17.375 1 98.56 55 VAL A N 1
ATOM 433 C CA . VAL A 1 55 ? 13.406 -7.875 -18.781 1 98.56 55 VAL A CA 1
ATOM 434 C C . VAL A 1 55 ? 14.344 -8.984 -19.266 1 98.56 55 VAL A C 1
ATOM 436 O O . VAL A 1 55 ? 13.922 -9.891 -19.984 1 98.56 55 VAL A O 1
ATOM 439 N N . ARG A 1 56 ? 15.594 -8.922 -18.719 1 98.5 56 ARG A N 1
ATOM 440 C CA . ARG A 1 56 ? 16.562 -9.961 -19.078 1 98.5 56 ARG A CA 1
ATOM 441 C C . ARG A 1 56 ? 16.078 -11.328 -18.594 1 98.5 56 ARG A C 1
ATOM 443 O O . ARG A 1 56 ? 16.156 -12.312 -19.328 1 98.5 56 ARG A O 1
ATOM 450 N N . LYS A 1 57 ? 15.617 -11.344 -17.406 1 98.38 57 LYS A N 1
ATOM 451 C CA . LYS A 1 57 ? 15.102 -12.586 -16.828 1 98.38 57 LYS A CA 1
ATOM 452 C C . LYS A 1 57 ? 13.938 -13.125 -17.656 1 98.38 57 LYS A C 1
ATOM 454 O O . LYS A 1 57 ? 13.891 -14.32 -17.969 1 98.38 57 LYS A O 1
ATOM 459 N N . ALA A 1 58 ? 13.023 -12.266 -18.094 1 98 58 ALA A N 1
ATOM 460 C CA . ALA A 1 58 ? 11.852 -12.672 -18.875 1 98 58 ALA A CA 1
ATOM 461 C C . ALA A 1 58 ? 12.25 -13.148 -20.266 1 98 58 ALA A C 1
ATOM 463 O O . ALA A 1 58 ? 11.641 -14.07 -20.812 1 98 58 ALA A O 1
ATOM 464 N N . ARG A 1 59 ? 13.266 -12.562 -20.828 1 97.81 59 ARG A N 1
ATOM 465 C CA . ARG A 1 59 ? 13.758 -12.977 -22.125 1 97.81 59 ARG A CA 1
ATOM 466 C C . ARG A 1 59 ? 14.305 -14.406 -22.078 1 97.81 59 ARG A C 1
ATOM 468 O O . ARG A 1 59 ? 14.266 -15.125 -23.078 1 97.81 59 ARG A O 1
ATOM 475 N N . GLY A 1 60 ? 14.719 -14.727 -20.859 1 97.56 60 GLY A N 1
ATOM 476 C CA . GLY A 1 60 ? 15.227 -16.078 -20.672 1 97.56 60 GLY A CA 1
ATOM 477 C C . GLY A 1 60 ? 14.188 -17.156 -20.953 1 97.56 60 GLY A C 1
ATOM 478 O O . GLY A 1 60 ? 14.531 -18.312 -21.203 1 97.56 60 GLY A O 1
ATOM 479 N N . GLY A 1 61 ? 12.953 -16.812 -21 1 95.94 61 GLY A N 1
ATOM 480 C CA . GLY A 1 61 ? 11.891 -17.75 -21.328 1 95.94 61 GLY A CA 1
ATOM 481 C C . GLY A 1 61 ? 11.906 -18.203 -22.766 1 95.94 61 GLY A C 1
ATOM 482 O O . GLY A 1 61 ? 11.281 -19.188 -23.125 1 95.94 61 GLY A O 1
ATOM 483 N N . PHE A 1 62 ? 12.695 -17.562 -23.656 1 97.06 62 PHE A N 1
ATOM 484 C CA . PHE A 1 62 ? 12.766 -17.875 -25.078 1 97.06 62 PHE A CA 1
ATOM 485 C C . PHE A 1 62 ? 14.141 -18.438 -25.438 1 97.06 62 PHE A C 1
ATOM 487 O O . PHE A 1 62 ? 14.469 -18.547 -26.625 1 97.06 62 PHE A O 1
ATOM 494 N N . ASP A 1 63 ? 14.914 -18.766 -24.359 1 97.56 63 ASP A N 1
ATOM 495 C CA . ASP A 1 63 ? 16.219 -19.359 -24.625 1 97.56 63 ASP A CA 1
ATOM 496 C C . ASP A 1 63 ? 16.094 -20.781 -25.156 1 97.56 63 ASP A C 1
ATOM 498 O O . ASP A 1 63 ? 15.25 -21.547 -24.672 1 97.56 63 ASP A O 1
ATOM 502 N N . PRO A 1 64 ? 16.859 -21.188 -26.109 1 97.44 64 PRO A N 1
ATOM 503 C CA . PRO A 1 64 ? 16.922 -22.609 -26.469 1 97.44 64 PRO A CA 1
ATOM 504 C C . PRO A 1 64 ? 17.375 -23.484 -25.312 1 97.44 64 PRO A C 1
ATOM 506 O O . PRO A 1 64 ? 18.219 -23.078 -24.516 1 97.44 64 PRO A O 1
ATOM 509 N N . TYR A 1 65 ? 16.844 -24.625 -25.297 1 97.19 65 TYR A N 1
ATOM 510 C CA . TYR A 1 65 ? 17.172 -25.562 -24.219 1 97.19 65 TYR A CA 1
ATOM 511 C C . TYR A 1 65 ? 17.703 -26.875 -24.797 1 97.19 65 TYR A C 1
ATOM 513 O O . TYR A 1 65 ? 17.125 -27.438 -25.719 1 97.19 65 TYR A O 1
ATOM 521 N N . LEU A 1 66 ? 18.797 -27.344 -24.266 1 97.56 66 LEU A N 1
ATOM 522 C CA . LEU A 1 66 ? 19.406 -28.594 -24.703 1 97.56 66 LEU A CA 1
ATOM 523 C C . LEU A 1 66 ? 19.219 -29.688 -23.656 1 97.56 66 LEU A C 1
ATOM 525 O O . LEU A 1 66 ? 19.484 -29.469 -22.469 1 97.56 66 LEU A O 1
ATOM 529 N N . TYR A 1 67 ? 18.703 -30.781 -24.141 1 97 67 TYR A N 1
ATOM 530 C CA . TYR A 1 67 ? 18.547 -31.969 -23.297 1 97 67 TYR A CA 1
ATOM 531 C C . TYR A 1 67 ? 19.406 -33.125 -23.812 1 97 67 TYR A C 1
ATOM 533 O O . TYR A 1 67 ? 19.578 -33.281 -25.016 1 97 67 TYR A O 1
ATOM 541 N N . GLY A 1 68 ? 19.953 -33.906 -22.844 1 96.44 68 GLY A N 1
ATOM 542 C CA . GLY A 1 68 ? 20.703 -35.125 -23.156 1 96.44 68 GLY A CA 1
ATOM 543 C C . GLY A 1 68 ? 20.516 -36.219 -22.141 1 96.44 68 GLY A C 1
ATOM 544 O O . GLY A 1 68 ? 20.422 -35.969 -20.938 1 96.44 68 GLY A O 1
ATOM 545 N N . SER A 1 69 ? 20.344 -37.469 -22.688 1 97.06 69 SER A N 1
ATOM 546 C CA . SER A 1 69 ? 20.172 -38.562 -21.781 1 97.06 69 SER A CA 1
ATOM 547 C C . SER A 1 69 ? 20.844 -39.844 -22.312 1 97.06 69 SER A C 1
ATOM 549 O O . SER A 1 69 ? 20.859 -40.062 -23.531 1 97.06 69 SER A O 1
ATOM 551 N N . ILE A 1 70 ? 21.391 -40.656 -21.391 1 96.88 70 ILE A N 1
ATOM 552 C CA . ILE A 1 70 ? 21.891 -42 -21.641 1 96.88 70 ILE A CA 1
ATOM 553 C C . ILE A 1 70 ? 21.344 -42.938 -20.578 1 96.88 70 ILE A C 1
ATOM 555 O O . ILE A 1 70 ? 21.469 -42.688 -19.375 1 96.88 70 ILE A O 1
ATOM 559 N N . ASP A 1 71 ? 20.656 -43.969 -21.078 1 97 71 ASP A N 1
ATOM 560 C CA . ASP A 1 71 ? 20.062 -44.969 -20.203 1 97 71 ASP A CA 1
ATOM 561 C C . ASP A 1 71 ? 20.438 -46.375 -20.656 1 97 71 ASP A C 1
ATOM 563 O O . ASP A 1 71 ? 20.016 -46.844 -21.719 1 97 71 ASP A O 1
ATOM 567 N N . GLU A 1 72 ? 21.109 -47.094 -19.797 1 96.56 72 GLU A N 1
ATOM 568 C CA . GLU A 1 72 ? 21.609 -48.406 -20.172 1 96.56 72 GLU A CA 1
ATOM 569 C C . GLU A 1 72 ? 21.344 -49.438 -19.062 1 96.56 72 GLU A C 1
ATOM 571 O O . GLU A 1 72 ? 21.438 -49.125 -17.875 1 96.56 72 GLU A O 1
ATOM 576 N N . LYS A 1 73 ? 20.953 -50.594 -19.547 1 96.94 73 LYS A N 1
ATOM 577 C CA . LYS A 1 73 ? 20.797 -51.719 -18.625 1 96.94 73 LYS A CA 1
ATOM 578 C C . LYS A 1 73 ? 21.484 -52.969 -19.172 1 96.94 73 LYS A C 1
ATOM 580 O O . LYS A 1 73 ? 21.188 -53.438 -20.281 1 96.94 73 LYS A O 1
ATOM 585 N N . GLN A 1 74 ? 22.312 -53.531 -18.359 1 96.5 74 GLN A N 1
ATOM 586 C CA . GLN A 1 74 ? 23 -54.781 -18.625 1 96.5 74 GLN A CA 1
ATOM 587 C C . GLN A 1 74 ? 22.719 -55.812 -17.547 1 96.5 74 GLN A C 1
ATOM 589 O O . GLN A 1 74 ? 22.938 -55.562 -16.359 1 96.5 74 GLN A O 1
ATOM 594 N N . TYR A 1 75 ? 22.188 -56.938 -18.031 1 96.69 75 TYR A N 1
ATOM 595 C CA . TYR A 1 75 ? 21.906 -57.969 -17.062 1 96.69 75 TYR A CA 1
ATOM 596 C C . TYR A 1 75 ? 22.094 -59.344 -17.688 1 96.69 75 TYR A C 1
ATOM 598 O O . TYR A 1 75 ? 21.688 -59.594 -18.812 1 96.69 75 TYR A O 1
ATOM 606 N N . GLN A 1 76 ? 22.703 -60.344 -17 1 96.69 76 GLN A N 1
ATOM 607 C CA . GLN A 1 76 ? 22.938 -61.719 -17.406 1 96.69 76 GLN A CA 1
ATOM 608 C C . GLN A 1 76 ? 23.672 -61.781 -18.75 1 96.69 76 GLN A C 1
ATOM 610 O O . GLN A 1 76 ? 23.266 -62.5 -19.656 1 96.69 76 GLN A O 1
ATOM 615 N N . GLU A 1 77 ? 24.656 -60.844 -19 1 94.12 77 GLU A N 1
ATOM 616 C CA . GLU A 1 77 ? 25.547 -60.75 -20.141 1 94.12 77 GLU A CA 1
ATOM 617 C C . GLU A 1 77 ? 24.797 -60.344 -21.406 1 94.12 77 GLU A C 1
ATOM 619 O O . GLU A 1 77 ? 25.188 -60.688 -22.516 1 94.12 77 GLU A O 1
ATOM 624 N N . LYS A 1 78 ? 23.688 -59.75 -21.141 1 96 78 LYS A N 1
ATOM 625 C CA . LYS A 1 78 ? 22.906 -59.25 -22.25 1 96 78 LYS A CA 1
ATOM 626 C C . LYS A 1 78 ? 22.672 -57.75 -22.109 1 96 78 LYS A C 1
ATOM 628 O O . LYS A 1 78 ? 22.438 -57.25 -21 1 96 78 LYS A O 1
ATOM 633 N N . GLU A 1 79 ? 22.859 -57.125 -23.141 1 96 79 GLU A N 1
ATOM 634 C CA . GLU A 1 79 ? 22.438 -55.719 -23.203 1 96 79 GLU A CA 1
ATOM 635 C C . GLU A 1 79 ? 20.922 -55.625 -23.359 1 96 79 GLU A C 1
ATOM 637 O O . GLU A 1 79 ? 20.406 -55.75 -24.469 1 96 79 GLU A O 1
ATOM 642 N N . TYR A 1 80 ? 20.406 -55.312 -22.188 1 96.62 80 TYR A N 1
ATOM 643 C CA . TYR A 1 80 ? 18.953 -55.219 -22.234 1 96.62 80 TYR A CA 1
ATOM 644 C C . TYR A 1 80 ? 18.531 -54.062 -23.141 1 96.62 80 TYR A C 1
ATOM 646 O O . TYR A 1 80 ? 17.703 -54.25 -24.047 1 96.62 80 TYR A O 1
ATOM 654 N N . TYR A 1 81 ? 19.125 -52.969 -22.844 1 96.19 81 TYR A N 1
ATOM 655 C CA . TYR A 1 81 ? 18.906 -51.812 -23.719 1 96.19 81 TYR A CA 1
ATOM 656 C C . TYR A 1 81 ? 20 -50.75 -23.531 1 96.19 81 TYR A C 1
ATOM 658 O O . TYR A 1 81 ? 20.672 -50.719 -22.484 1 96.19 81 TYR A O 1
ATOM 666 N N . ASN A 1 82 ? 20.234 -49.906 -24.5 1 97.06 82 ASN A N 1
ATOM 667 C CA . ASN A 1 82 ? 21.078 -48.719 -24.547 1 97.06 82 ASN A CA 1
ATOM 668 C C . ASN A 1 82 ? 20.406 -47.594 -25.344 1 97.06 82 ASN A C 1
ATOM 670 O O . ASN A 1 82 ? 20.406 -47.625 -26.578 1 97.06 82 ASN A O 1
ATOM 674 N N . LYS A 1 83 ? 19.969 -46.688 -24.594 1 97.56 83 LYS A N 1
ATOM 675 C CA . LYS A 1 83 ? 19.234 -45.594 -25.203 1 97.56 83 LYS A CA 1
ATOM 676 C C . LYS A 1 83 ? 19.984 -44.281 -25.078 1 97.56 83 LYS A C 1
ATOM 678 O O . LYS A 1 83 ? 20.344 -43.875 -23.969 1 97.56 83 LYS A O 1
ATOM 683 N N . LYS A 1 84 ? 20.234 -43.656 -26.188 1 97.62 84 LYS A N 1
ATOM 684 C CA . LYS A 1 84 ? 20.859 -42.344 -26.234 1 97.62 84 LYS A CA 1
ATOM 685 C C . LYS A 1 84 ? 19.969 -41.344 -26.938 1 97.62 84 LYS A C 1
ATOM 687 O O . LYS A 1 84 ? 19.406 -41.625 -28 1 97.62 84 LYS A O 1
ATOM 692 N N . GLU A 1 85 ? 19.859 -40.219 -26.328 1 97.19 85 GLU A N 1
ATOM 693 C CA . GLU A 1 85 ? 19 -39.188 -26.922 1 97.19 85 GLU A CA 1
ATOM 694 C C . GLU A 1 85 ? 19.562 -37.812 -26.688 1 97.19 85 GLU A C 1
ATOM 696 O O . GLU A 1 85 ? 20.094 -37.5 -25.625 1 97.19 85 GLU A O 1
ATOM 701 N N . ALA A 1 86 ? 19.5 -36.969 -27.672 1 96.75 86 ALA A N 1
ATOM 702 C CA . ALA A 1 86 ? 19.812 -35.531 -27.609 1 96.75 86 ALA A CA 1
ATOM 703 C C . ALA A 1 86 ? 18.688 -34.688 -28.219 1 96.75 86 ALA A C 1
ATOM 705 O O . ALA A 1 86 ? 18.172 -35.031 -29.297 1 96.75 86 ALA A O 1
ATOM 706 N N . GLU A 1 87 ? 18.266 -33.688 -27.453 1 97.06 87 GLU A N 1
ATOM 707 C CA . GLU A 1 87 ? 17.141 -32.906 -27.906 1 97.06 87 GLU A CA 1
ATOM 708 C C . GLU A 1 87 ? 17.422 -31.406 -27.75 1 97.06 87 GLU A C 1
ATOM 710 O O . GLU A 1 87 ? 17.969 -30.969 -26.734 1 97.06 87 GLU A O 1
ATOM 715 N N . LEU A 1 88 ? 17.141 -30.656 -28.781 1 97.56 88 LEU A N 1
ATOM 716 C CA . LEU A 1 88 ? 17.188 -29.203 -28.766 1 97.56 88 LEU A CA 1
ATOM 717 C C . LEU A 1 88 ? 15.789 -28.625 -28.938 1 97.56 88 LEU A C 1
ATOM 719 O O . LEU A 1 88 ? 15.086 -28.969 -29.875 1 97.56 88 LEU A O 1
ATOM 723 N N . VAL A 1 89 ? 15.422 -27.828 -27.984 1 97.38 89 VAL A N 1
ATOM 724 C CA . VAL A 1 89 ? 14.125 -27.156 -28.062 1 97.38 89 VAL A CA 1
ATOM 725 C C . VAL A 1 89 ? 14.328 -25.641 -28.141 1 97.38 89 VAL A C 1
ATOM 727 O O . VAL A 1 89 ? 15.055 -25.062 -27.328 1 97.38 89 VAL A O 1
ATOM 730 N N . VAL A 1 90 ? 13.672 -24.953 -29.078 1 97.62 90 VAL A N 1
ATOM 731 C CA . VAL A 1 90 ? 13.812 -23.516 -29.281 1 97.62 90 VAL A CA 1
ATOM 732 C C . VAL A 1 90 ? 12.438 -22.844 -29.25 1 97.62 90 VAL A C 1
ATOM 734 O O . VAL A 1 90 ? 11.766 -22.766 -30.281 1 97.62 90 VAL A O 1
ATOM 737 N N . PRO A 1 91 ? 12.156 -22.281 -28.094 1 96.25 91 PRO A N 1
ATOM 738 C CA . PRO A 1 91 ? 10.922 -21.5 -28.062 1 96.25 91 PRO A CA 1
ATOM 739 C C . PRO A 1 91 ? 11.023 -20.188 -28.859 1 96.25 91 PRO A C 1
ATOM 741 O O . PRO A 1 91 ? 12.07 -19.547 -28.859 1 96.25 91 PRO A O 1
ATOM 744 N N . THR A 1 92 ? 9.898 -19.781 -29.531 1 96 92 THR A N 1
ATOM 745 C CA . THR A 1 92 ? 9.906 -18.562 -30.312 1 96 92 THR A CA 1
ATOM 746 C C . THR A 1 92 ? 8.852 -17.578 -29.812 1 96 92 THR A C 1
ATOM 748 O O . THR A 1 92 ? 7.891 -17.984 -29.156 1 96 92 THR A O 1
ATOM 751 N N . ILE A 1 93 ? 8.961 -16.297 -30.234 1 92.88 93 ILE A N 1
ATOM 752 C CA . ILE A 1 93 ? 8.031 -15.242 -29.828 1 92.88 93 ILE A CA 1
ATOM 753 C C . ILE A 1 93 ? 6.711 -15.398 -30.562 1 92.88 93 ILE A C 1
ATOM 755 O O . ILE A 1 93 ? 5.672 -14.922 -30.109 1 92.88 93 ILE A O 1
ATOM 759 N N . ALA A 1 94 ? 6.715 -16.156 -31.594 1 93.06 94 ALA A N 1
ATOM 760 C CA . ALA A 1 94 ? 5.516 -16.359 -32.406 1 93.06 94 ALA A CA 1
ATOM 761 C C . ALA A 1 94 ? 4.613 -17.422 -31.766 1 93.06 94 ALA A C 1
ATOM 763 O O . ALA A 1 94 ? 3.461 -17.578 -32.156 1 93.06 94 ALA A O 1
ATOM 764 N N . GLY A 1 95 ? 5.129 -18.125 -30.75 1 92.62 95 GLY A N 1
ATOM 765 C CA . GLY A 1 95 ? 4.32 -19.125 -30.078 1 92.62 95 GLY A CA 1
ATOM 766 C C . GLY A 1 95 ? 4.609 -20.547 -30.547 1 92.62 95 GLY A C 1
ATOM 767 O O . GLY A 1 95 ? 4.035 -21.5 -30.031 1 92.62 95 GLY A O 1
ATOM 768 N N . VAL A 1 96 ? 5.504 -20.703 -31.5 1 95.5 96 VAL A N 1
ATOM 769 C CA . VAL A 1 96 ? 5.895 -22 -32.031 1 95.5 96 VAL A CA 1
ATOM 770 C C . VAL A 1 96 ? 7.195 -22.453 -31.359 1 95.5 96 VAL A C 1
ATOM 772 O O . VAL A 1 96 ? 8.109 -21.656 -31.172 1 95.5 96 VAL A O 1
ATOM 775 N N . GLU A 1 97 ? 7.203 -23.688 -31.016 1 96.69 97 GLU A N 1
ATOM 776 C CA . GLU A 1 97 ? 8.438 -24.266 -30.484 1 96.69 97 GLU A CA 1
ATOM 777 C C . GLU A 1 97 ? 9.07 -25.234 -31.484 1 96.69 97 GLU A C 1
ATOM 779 O O . GLU A 1 97 ? 8.445 -26.203 -31.891 1 96.69 97 GLU A O 1
ATOM 784 N N . LEU A 1 98 ? 10.289 -24.953 -31.828 1 97.31 98 LEU A N 1
ATOM 785 C CA . LEU A 1 98 ? 11.031 -25.844 -32.719 1 97.31 98 LEU A CA 1
ATOM 786 C C . LEU A 1 98 ? 11.773 -26.906 -31.922 1 97.31 98 LEU A C 1
ATOM 788 O O . LEU A 1 98 ? 12.297 -26.641 -30.844 1 97.31 98 LEU A O 1
ATOM 792 N N . GLN A 1 99 ? 11.789 -28.016 -32.5 1 96.38 99 GLN A N 1
ATOM 793 C CA . GLN A 1 99 ? 12.438 -29.109 -31.766 1 96.38 99 GLN A CA 1
ATOM 794 C C . GLN A 1 99 ? 13.258 -29.969 -32.719 1 96.38 99 GLN A C 1
ATOM 796 O O . GLN A 1 99 ? 12.867 -30.203 -33.844 1 96.38 99 GLN A O 1
ATOM 801 N N . GLY A 1 100 ? 14.383 -30.375 -32.25 1 95.25 100 GLY A N 1
ATOM 802 C CA . GLY A 1 100 ? 15.258 -31.359 -32.875 1 95.25 100 GLY A CA 1
ATOM 803 C C . GLY A 1 100 ? 15.727 -32.438 -31.938 1 95.25 100 GLY A C 1
ATOM 804 O O . GLY A 1 100 ? 16.219 -32.156 -30.844 1 95.25 100 GLY A O 1
ATOM 805 N N . VAL A 1 101 ? 15.469 -33.594 -32.344 1 96.12 101 VAL A N 1
ATOM 806 C CA . VAL A 1 101 ? 15.836 -34.719 -31.5 1 96.12 101 VAL A CA 1
ATOM 807 C C . VAL A 1 101 ? 16.719 -35.688 -32.281 1 96.12 101 VAL A C 1
ATOM 809 O O . VAL A 1 101 ? 16.469 -35.969 -33.438 1 96.12 101 VAL A O 1
ATOM 812 N N . PHE A 1 102 ? 17.75 -36.156 -31.703 1 96.38 102 PHE A N 1
ATOM 813 C CA . PHE A 1 102 ? 18.578 -37.25 -32.219 1 96.38 102 PHE A CA 1
ATOM 814 C C . PHE A 1 102 ? 18.562 -38.438 -31.234 1 96.38 102 PHE A C 1
ATOM 816 O O . PHE A 1 102 ? 18.812 -38.25 -30.031 1 96.38 102 PHE A O 1
ATOM 823 N N . GLU A 1 103 ? 18.281 -39.562 -31.766 1 96.62 103 GLU A N 1
ATOM 824 C CA . GLU A 1 103 ? 18.219 -40.75 -30.922 1 96.62 103 GLU A CA 1
ATOM 825 C C . GLU A 1 103 ? 19.031 -41.875 -31.516 1 96.62 103 GLU A C 1
ATOM 827 O O . GLU A 1 103 ? 19.062 -42.062 -32.719 1 96.62 103 GLU A O 1
ATOM 832 N N . LYS A 1 104 ? 19.625 -42.625 -30.672 1 96.5 104 LYS A N 1
ATOM 833 C CA . LYS A 1 104 ? 20.312 -43.875 -30.984 1 96.5 104 LYS A CA 1
ATOM 834 C C . LYS A 1 104 ? 20.047 -44.938 -29.922 1 96.5 104 LYS A C 1
ATOM 836 O O . LYS A 1 104 ? 20.469 -44.781 -28.766 1 96.5 104 LYS A O 1
ATOM 841 N N . ASN A 1 105 ? 19.328 -45.906 -30.391 1 96.44 105 ASN A N 1
ATOM 842 C CA . ASN A 1 105 ? 18.891 -46.938 -29.453 1 96.44 105 ASN A CA 1
ATOM 843 C C . ASN A 1 105 ? 19.25 -48.312 -29.938 1 96.44 105 ASN A C 1
ATOM 845 O O . ASN A 1 105 ? 19.234 -48.594 -31.141 1 96.44 105 ASN A O 1
ATOM 849 N N . ARG A 1 106 ? 19.516 -49.219 -28.953 1 95.56 106 ARG A N 1
ATOM 850 C CA . ARG A 1 106 ? 19.781 -50.625 -29.266 1 95.56 106 ARG A CA 1
ATOM 851 C C . ARG A 1 106 ? 19.594 -51.5 -28.031 1 95.56 106 ARG A C 1
ATOM 853 O O . ARG A 1 106 ? 19.469 -51 -26.906 1 95.56 106 ARG A O 1
ATOM 860 N N . GLY A 1 107 ? 19.484 -52.812 -28.312 1 95.44 107 GLY A N 1
ATOM 861 C CA . GLY A 1 107 ? 19.406 -53.781 -27.219 1 95.44 107 GLY A CA 1
ATOM 862 C C . GLY A 1 107 ? 18.5 -54.938 -27.516 1 95.44 107 GLY A C 1
ATOM 863 O O . GLY A 1 107 ? 17.578 -54.844 -28.328 1 95.44 107 GLY A O 1
ATOM 864 N N . ALA A 1 108 ? 18.656 -55.969 -26.75 1 95.31 108 ALA A N 1
ATOM 865 C CA . ALA A 1 108 ? 17.922 -57.188 -26.984 1 95.31 108 ALA A CA 1
ATOM 866 C C . ALA A 1 108 ? 16.469 -57.062 -26.531 1 95.31 108 ALA A C 1
ATOM 868 O O . ALA A 1 108 ? 15.586 -57.719 -27.094 1 95.31 108 ALA A O 1
ATOM 869 N N . TYR A 1 109 ? 16.297 -56.281 -25.5 1 94.44 109 TYR A N 1
ATOM 870 C CA . TYR A 1 109 ? 14.945 -56.156 -24.953 1 94.44 109 TYR A CA 1
ATOM 871 C C . TYR A 1 109 ? 14.445 -54.719 -25.031 1 94.44 109 TYR A C 1
ATOM 873 O O . TYR A 1 109 ? 13.672 -54.281 -24.172 1 94.44 109 TYR A O 1
ATOM 881 N N . LEU A 1 110 ? 14.93 -54.062 -26.047 1 94.5 110 LEU A N 1
ATOM 882 C CA . LEU A 1 110 ? 14.5 -52.688 -26.281 1 94.5 110 LEU A CA 1
ATOM 883 C C . LEU A 1 110 ? 13.008 -52.625 -26.609 1 94.5 110 LEU A C 1
ATOM 885 O O . LEU A 1 110 ? 12.508 -53.469 -27.359 1 94.5 110 LEU A O 1
ATOM 889 N N . ASN A 1 111 ? 12.273 -51.688 -25.984 1 94.06 111 ASN A N 1
ATOM 890 C CA . ASN A 1 111 ? 10.906 -51.406 -26.422 1 94.06 111 ASN A CA 1
ATOM 891 C C . ASN A 1 111 ? 10.836 -51.156 -27.922 1 94.06 111 ASN A C 1
ATOM 893 O O . ASN A 1 111 ? 11.492 -50.25 -28.438 1 94.06 111 ASN A O 1
ATOM 897 N N . PRO A 1 112 ? 10.008 -51.844 -28.594 1 94.62 112 PRO A N 1
ATOM 898 C CA . PRO A 1 112 ? 10 -51.75 -30.062 1 94.62 112 PRO A CA 1
ATOM 899 C C . PRO A 1 112 ? 9.648 -50.344 -30.578 1 94.62 112 PRO A C 1
ATOM 901 O O . PRO A 1 112 ? 10.047 -50 -31.688 1 94.62 112 PRO A O 1
ATOM 904 N N . GLU A 1 113 ? 8.977 -49.656 -29.859 1 93.81 113 GLU A N 1
ATOM 905 C CA . GLU A 1 113 ? 8.594 -48.312 -30.281 1 93.81 113 GLU A CA 1
ATOM 906 C C . GLU A 1 113 ? 9.82 -47.406 -30.422 1 93.81 113 GLU A C 1
ATOM 908 O O . GLU A 1 113 ? 9.758 -46.375 -31.078 1 93.81 113 GLU A O 1
ATOM 913 N N . HIS A 1 114 ? 10.891 -47.844 -29.797 1 94.25 114 HIS A N 1
ATOM 914 C CA . HIS A 1 114 ? 12.102 -47 -29.781 1 94.25 114 HIS A CA 1
ATOM 915 C C . HIS A 1 114 ? 13.117 -47.5 -30.797 1 94.25 114 HIS A C 1
ATOM 917 O O . HIS A 1 114 ? 14.266 -47.062 -30.812 1 94.25 114 HIS A O 1
ATOM 923 N N . ASN A 1 115 ? 12.688 -48.375 -31.562 1 94.25 115 ASN A N 1
ATOM 924 C CA . ASN A 1 115 ? 13.586 -48.875 -32.594 1 94.25 115 ASN A CA 1
ATOM 925 C C . ASN A 1 115 ? 13.945 -47.781 -33.594 1 94.25 115 ASN A C 1
ATOM 927 O O . ASN A 1 115 ? 13.07 -47.062 -34.062 1 94.25 115 ASN A O 1
ATOM 931 N N . VAL A 1 116 ? 15.156 -47.719 -33.875 1 93.88 116 VAL A N 1
ATOM 932 C CA . VAL A 1 116 ? 15.664 -46.75 -34.875 1 93.88 116 VAL A CA 1
ATOM 933 C C . VAL A 1 116 ? 16.812 -47.406 -35.656 1 93.88 116 VAL A C 1
ATOM 935 O O . VAL A 1 116 ? 17.359 -48.438 -35.25 1 93.88 116 VAL A O 1
ATOM 938 N N . PRO A 1 117 ? 17.188 -46.844 -36.781 1 92.88 117 PRO A N 1
ATOM 939 C CA . PRO A 1 117 ? 18.328 -47.406 -37.531 1 92.88 117 PRO A CA 1
ATOM 940 C C . PRO A 1 117 ? 19.625 -47.375 -36.719 1 92.88 117 PRO A C 1
ATOM 942 O O . PRO A 1 117 ? 19.75 -46.562 -35.781 1 92.88 117 PRO A O 1
ATOM 945 N N . ASP A 1 118 ? 20.594 -48.094 -37.156 1 91.62 118 ASP A N 1
ATOM 946 C CA . ASP A 1 118 ? 21.844 -48.25 -36.406 1 91.62 118 ASP A CA 1
ATOM 947 C C . ASP A 1 118 ? 22.609 -46.938 -36.312 1 91.62 118 ASP A C 1
ATOM 949 O O . ASP A 1 118 ? 23.281 -46.719 -35.312 1 91.62 118 ASP A O 1
ATOM 953 N N . ASN A 1 119 ? 22.438 -46.156 -37.281 1 91 119 ASN A N 1
ATOM 954 C CA . ASN A 1 119 ? 23.188 -44.906 -37.281 1 91 119 ASN A CA 1
ATOM 955 C C . ASN A 1 119 ? 22.422 -43.781 -36.562 1 91 119 ASN A C 1
ATOM 957 O O . ASN A 1 119 ? 22.906 -42.656 -36.469 1 91 119 ASN A O 1
ATOM 961 N N . GLY A 1 120 ? 21.297 -44.094 -36.156 1 93.75 120 GLY A N 1
ATOM 962 C CA . GLY A 1 120 ? 20.516 -43.094 -35.438 1 93.75 120 GLY A CA 1
ATOM 963 C C . GLY A 1 120 ? 19.391 -42.531 -36.281 1 93.75 120 GLY A C 1
ATOM 964 O O . GLY A 1 120 ? 19.281 -42.812 -37.469 1 93.75 120 GLY A O 1
ATOM 965 N N . LEU A 1 121 ? 18.594 -41.719 -35.562 1 94.06 121 LEU A N 1
ATOM 966 C CA . LEU A 1 121 ? 17.422 -41.125 -36.219 1 94.06 121 LEU A CA 1
ATOM 967 C C . LEU A 1 121 ? 17.266 -39.688 -35.781 1 94.06 121 LEU A C 1
ATOM 969 O O . LEU A 1 121 ? 17.297 -39.375 -34.562 1 94.06 121 LEU A O 1
ATOM 973 N N . TYR A 1 122 ? 17.172 -38.812 -36.812 1 93.19 122 TYR A N 1
ATOM 974 C CA . TYR A 1 122 ? 16.906 -37.406 -36.531 1 93.19 122 TYR A CA 1
ATOM 975 C C . TYR A 1 122 ? 15.422 -37.094 -36.656 1 93.19 122 TYR A C 1
ATOM 977 O O . TYR A 1 122 ? 14.742 -37.625 -37.562 1 93.19 122 TYR A O 1
ATOM 985 N N . SER A 1 123 ? 15 -36.438 -35.656 1 93.94 123 SER A N 1
ATOM 986 C CA . SER A 1 123 ? 13.633 -35.938 -35.656 1 93.94 123 SER A CA 1
ATOM 987 C C . SER A 1 123 ? 13.602 -34.406 -35.594 1 93.94 123 SER A C 1
ATOM 989 O O . SER A 1 123 ? 13.992 -33.812 -34.594 1 93.94 123 SER A O 1
ATOM 991 N N . LEU A 1 124 ? 13.141 -33.75 -36.625 1 93.75 124 LEU A N 1
ATOM 992 C CA . LEU A 1 124 ? 13.055 -32.281 -36.688 1 93.75 124 LEU A CA 1
ATOM 993 C C . LEU A 1 124 ? 11.617 -31.844 -36.875 1 93.75 124 LEU A C 1
ATOM 995 O O . LEU A 1 124 ? 10.906 -32.375 -37.75 1 93.75 124 LEU A O 1
ATOM 999 N N . GLY A 1 125 ? 11.234 -30.922 -36 1 95.38 125 GLY A N 1
ATOM 1000 C CA . GLY A 1 125 ? 9.852 -30.484 -36.156 1 95.38 125 GLY A CA 1
ATOM 1001 C C . GLY A 1 125 ? 9.5 -29.312 -35.25 1 95.38 125 GLY A C 1
ATOM 1002 O O . GLY A 1 125 ? 10.359 -28.484 -34.938 1 95.38 125 GLY A O 1
ATOM 1003 N N . ALA A 1 126 ? 8.148 -29.156 -35.094 1 96.12 126 ALA A N 1
ATOM 1004 C CA . ALA A 1 126 ? 7.633 -28.031 -34.312 1 96.12 126 ALA A CA 1
ATOM 1005 C C . ALA A 1 126 ? 6.391 -28.422 -33.531 1 96.12 126 ALA A C 1
ATOM 1007 O O . ALA A 1 126 ? 5.738 -29.422 -33.844 1 96.12 126 ALA A O 1
ATOM 1008 N N . SER A 1 127 ? 6.25 -27.75 -32.5 1 96.31 127 SER A N 1
ATOM 1009 C CA . SER A 1 127 ? 5.031 -27.891 -31.703 1 96.31 127 SER A CA 1
ATOM 1010 C C . SER A 1 127 ? 4.367 -26.547 -31.469 1 96.31 127 SER A C 1
ATOM 1012 O O . SER A 1 127 ? 5.047 -25.516 -31.375 1 96.31 127 SER A O 1
ATOM 1014 N N . ILE A 1 128 ? 3.006 -26.484 -31.391 1 96.25 128 ILE A N 1
ATOM 1015 C CA . ILE A 1 128 ? 2.258 -25.25 -31.219 1 96.25 128 ILE A CA 1
ATOM 1016 C C . ILE A 1 128 ? 1.006 -25.516 -30.391 1 96.25 128 ILE A C 1
ATOM 1018 O O . ILE A 1 128 ? 0.418 -26.594 -30.469 1 96.25 128 ILE A O 1
ATOM 1022 N N . ASN A 1 129 ? 0.688 -24.562 -29.578 1 95.31 129 ASN A N 1
ATOM 1023 C CA . ASN A 1 129 ? -0.596 -24.609 -28.891 1 95.31 129 ASN A CA 1
ATOM 1024 C C . ASN A 1 129 ? -1.698 -23.938 -29.719 1 95.31 129 ASN A C 1
ATOM 1026 O O . ASN A 1 129 ? -1.584 -22.766 -30.078 1 95.31 129 ASN A O 1
ATOM 1030 N N . VAL A 1 130 ? -2.793 -24.594 -30 1 95 130 VAL A N 1
ATOM 1031 C CA . VAL A 1 130 ? -3.842 -24.062 -30.859 1 95 130 VAL A CA 1
ATOM 1032 C C . VAL A 1 130 ? -5.012 -23.578 -30 1 95 130 VAL A C 1
ATOM 1034 O O . VAL A 1 130 ? -5.832 -22.766 -30.453 1 95 130 VAL A O 1
ATOM 1037 N N . GLY A 1 131 ? -5.141 -23.781 -28.781 1 95.38 131 GLY A N 1
ATOM 1038 C CA . GLY A 1 131 ? -6.121 -23.266 -27.828 1 95.38 131 GLY A CA 1
ATOM 1039 C C . GLY A 1 131 ? -5.523 -22.312 -26.812 1 95.38 131 GLY A C 1
ATOM 1040 O O . GLY A 1 131 ? -5.09 -21.219 -27.172 1 95.38 131 GLY A O 1
ATOM 1041 N N . ASN A 1 132 ? -5.43 -22.859 -25.594 1 95.56 132 ASN A N 1
ATOM 1042 C CA . ASN A 1 132 ? -4.758 -22.109 -24.531 1 95.56 132 ASN A CA 1
ATOM 1043 C C . ASN A 1 132 ? -3.299 -21.828 -24.875 1 95.56 132 ASN A C 1
ATOM 1045 O O . ASN A 1 132 ? -2.512 -22.766 -25.062 1 95.56 132 ASN A O 1
ATOM 1049 N N . GLY A 1 133 ? -2.959 -20.531 -25.078 1 94.5 133 GLY A N 1
ATOM 1050 C CA . GLY A 1 133 ? -1.574 -20.172 -25.344 1 94.5 133 GLY A CA 1
ATOM 1051 C C . GLY A 1 133 ? -1.336 -19.703 -26.766 1 94.5 133 GLY A C 1
ATOM 1052 O O . GLY A 1 133 ? -0.229 -19.281 -27.109 1 94.5 133 GLY A O 1
ATOM 1053 N N . LEU A 1 134 ? -2.391 -19.781 -27.578 1 95.56 134 LEU A N 1
ATOM 1054 C CA . LEU A 1 134 ? -2.248 -19.391 -28.984 1 95.56 134 LEU A CA 1
ATOM 1055 C C . LEU A 1 134 ? -1.945 -17.891 -29.109 1 95.56 134 LEU A C 1
ATOM 1057 O O . LEU A 1 134 ? -0.982 -17.5 -29.766 1 95.56 134 LEU A O 1
ATOM 1061 N N . LEU A 1 135 ? -2.764 -17.031 -28.453 1 95.19 135 LEU A N 1
ATOM 1062 C CA . LEU A 1 135 ? -2.619 -15.586 -28.578 1 95.19 135 LEU A CA 1
ATOM 1063 C C . LEU A 1 135 ? -1.582 -15.055 -27.594 1 95.19 135 LEU A C 1
ATOM 1065 O O . LEU A 1 135 ? -0.808 -14.156 -27.938 1 95.19 135 LEU A O 1
ATOM 1069 N N . ILE A 1 136 ? -1.618 -15.617 -26.391 1 96.19 136 ILE A N 1
ATOM 1070 C CA . ILE A 1 136 ? -0.665 -15.234 -25.359 1 96.19 136 ILE A CA 1
ATOM 1071 C C . ILE A 1 136 ? -0.474 -16.391 -24.375 1 96.19 136 ILE A C 1
ATOM 1073 O O . ILE A 1 136 ? -1.437 -17.062 -24.016 1 96.19 136 ILE A O 1
ATOM 1077 N N . ASP A 1 137 ? 0.76 -16.672 -24.031 1 96.06 137 ASP A N 1
ATOM 1078 C CA . ASP A 1 137 ? 1.085 -17.688 -23.031 1 96.06 137 ASP A CA 1
ATOM 1079 C C . ASP A 1 137 ? 1.886 -17.094 -21.875 1 96.06 137 ASP A C 1
ATOM 1081 O O . ASP A 1 137 ? 2.059 -15.883 -21.797 1 96.06 137 ASP A O 1
ATOM 1085 N N . LYS A 1 138 ? 2.277 -17.922 -20.953 1 96.12 138 LYS A N 1
ATOM 1086 C CA . LYS A 1 138 ? 2.943 -17.469 -19.734 1 96.12 138 LYS A CA 1
ATOM 1087 C C . LYS A 1 138 ? 4.234 -16.719 -20.062 1 96.12 138 LYS A C 1
ATOM 1089 O O . LYS A 1 138 ? 4.516 -15.68 -19.469 1 96.12 138 LYS A O 1
ATOM 1094 N N . ARG A 1 139 ? 5.043 -17.25 -21.047 1 96.69 139 ARG A N 1
ATOM 1095 C CA . ARG A 1 139 ? 6.324 -16.656 -21.406 1 96.69 139 ARG A CA 1
ATOM 1096 C C . ARG A 1 139 ? 6.137 -15.289 -22.031 1 96.69 139 ARG A C 1
ATOM 1098 O O . ARG A 1 139 ? 6.809 -14.32 -21.656 1 96.69 139 ARG A O 1
ATOM 1105 N N . ARG A 1 140 ? 5.223 -15.117 -23.031 1 97.75 140 ARG A N 1
ATOM 1106 C CA . ARG A 1 140 ? 4.98 -13.852 -23.719 1 97.75 140 ARG A CA 1
ATOM 1107 C C . ARG A 1 140 ? 4.375 -12.828 -22.766 1 97.75 140 ARG A C 1
ATOM 1109 O O . ARG A 1 140 ? 4.727 -11.648 -22.812 1 97.75 140 ARG A O 1
ATOM 1116 N N . ALA A 1 141 ? 3.438 -13.328 -21.906 1 98.06 141 ALA A N 1
ATOM 1117 C CA . ALA A 1 141 ? 2.863 -12.438 -20.906 1 98.06 141 ALA A CA 1
ATOM 1118 C C . ALA A 1 141 ? 3.941 -11.898 -19.969 1 98.06 141 ALA A C 1
ATOM 1120 O O . ALA A 1 141 ? 3.975 -10.703 -19.672 1 98.06 141 ALA A O 1
ATOM 1121 N N . ALA A 1 142 ? 4.844 -12.758 -19.531 1 98.31 142 ALA A N 1
ATOM 1122 C CA . ALA A 1 142 ? 5.914 -12.367 -18.625 1 98.31 142 ALA A CA 1
ATOM 1123 C C . ALA A 1 142 ? 6.824 -11.32 -19.25 1 98.31 142 ALA A C 1
ATOM 1125 O O . ALA A 1 142 ? 7.238 -10.367 -18.594 1 98.31 142 ALA A O 1
ATOM 1126 N N . LEU A 1 143 ? 7.168 -11.516 -20.531 1 98.38 143 LEU A N 1
ATOM 1127 C CA . LEU A 1 143 ? 8.031 -10.562 -21.219 1 98.38 143 LEU A CA 1
ATOM 1128 C C . LEU A 1 143 ? 7.348 -9.203 -21.344 1 98.38 143 LEU A C 1
ATOM 1130 O O . LEU A 1 143 ? 7.961 -8.164 -21.078 1 98.38 143 LEU A O 1
ATOM 1134 N N . LYS A 1 144 ? 6.059 -9.258 -21.766 1 98.44 144 LYS A N 1
ATOM 1135 C CA . LYS A 1 144 ? 5.316 -8.008 -21.891 1 98.44 144 LYS A CA 1
ATOM 1136 C C . LYS A 1 144 ? 5.207 -7.301 -20.531 1 98.44 144 LYS A C 1
ATOM 1138 O O . LYS A 1 144 ? 5.375 -6.082 -20.453 1 98.44 144 LYS A O 1
ATOM 1143 N N . GLN A 1 145 ? 4.906 -8.062 -19.469 1 98.69 145 GLN A N 1
ATOM 1144 C CA . GLN A 1 145 ? 4.793 -7.516 -18.125 1 98.69 145 GLN A CA 1
ATOM 1145 C C . GLN A 1 145 ? 6.125 -6.949 -17.641 1 98.69 145 GLN A C 1
ATOM 1147 O O . GLN A 1 145 ? 6.164 -5.906 -16.984 1 98.69 145 GLN A O 1
ATOM 1152 N N . ALA A 1 146 ? 7.234 -7.641 -17.953 1 98.69 146 ALA A N 1
ATOM 1153 C CA . ALA A 1 146 ? 8.562 -7.172 -17.562 1 98.69 146 ALA A CA 1
ATOM 1154 C C . ALA A 1 146 ? 8.883 -5.832 -18.234 1 98.69 146 ALA A C 1
ATOM 1156 O O . ALA A 1 146 ? 9.484 -4.957 -17.609 1 98.69 146 ALA A O 1
ATOM 1157 N N . LYS A 1 147 ? 8.508 -5.695 -19.453 1 98.75 147 LYS A N 1
ATOM 1158 C CA . LYS A 1 147 ? 8.742 -4.438 -20.172 1 98.75 147 LYS A CA 1
ATOM 1159 C C . LYS A 1 147 ? 7.953 -3.297 -19.531 1 98.75 147 LYS A C 1
ATOM 1161 O O . LYS A 1 147 ? 8.453 -2.176 -19.422 1 98.75 147 LYS A O 1
ATOM 1166 N N . ILE A 1 148 ? 6.715 -3.568 -19.156 1 98.81 148 ILE A N 1
ATOM 1167 C CA . ILE A 1 148 ? 5.891 -2.572 -18.484 1 98.81 148 ILE A CA 1
ATOM 1168 C C . ILE A 1 148 ? 6.52 -2.207 -17.141 1 98.81 148 ILE A C 1
ATOM 1170 O O . ILE A 1 148 ? 6.586 -1.029 -16.781 1 98.81 148 ILE A O 1
ATOM 1174 N N . TYR A 1 149 ? 7.016 -3.189 -16.422 1 98.31 149 TYR A N 1
ATOM 1175 C CA . TYR A 1 149 ? 7.684 -2.965 -15.141 1 98.31 149 TYR A CA 1
ATOM 1176 C C . TYR A 1 149 ? 8.914 -2.08 -15.312 1 98.31 149 TYR A C 1
ATOM 1178 O O . TYR A 1 149 ? 9.172 -1.203 -14.492 1 98.31 149 TYR A O 1
ATOM 1186 N N . ASN A 1 150 ? 9.625 -2.369 -16.359 1 98.5 150 ASN A N 1
ATOM 1187 C CA . ASN A 1 150 ? 10.797 -1.552 -16.656 1 98.5 150 ASN A CA 1
ATOM 1188 C C . ASN A 1 150 ? 10.43 -0.076 -16.797 1 98.5 150 ASN A C 1
ATOM 1190 O O . ASN A 1 150 ? 11.109 0.792 -16.234 1 98.5 150 ASN A O 1
ATOM 1194 N N . LYS A 1 151 ? 9.344 0.195 -17.422 1 98.38 151 LYS A N 1
ATOM 1195 C CA . LYS A 1 151 ? 8.875 1.569 -17.562 1 98.38 151 LYS A CA 1
ATOM 1196 C C . LYS A 1 151 ? 8.398 2.119 -16.219 1 98.38 151 LYS A C 1
ATOM 1198 O O . LYS A 1 151 ? 8.633 3.287 -15.906 1 98.38 151 LYS A O 1
ATOM 1203 N N . ALA A 1 152 ? 7.75 1.31 -15.422 1 98.44 152 ALA A N 1
ATOM 1204 C CA . ALA A 1 152 ? 7.262 1.715 -14.102 1 98.44 152 ALA A CA 1
ATOM 1205 C C . ALA A 1 152 ? 8.414 2.115 -13.188 1 98.44 152 ALA A C 1
ATOM 1207 O O . ALA A 1 152 ? 8.273 3.027 -12.367 1 98.44 152 ALA A O 1
ATOM 1208 N N . THR A 1 153 ? 9.547 1.418 -13.336 1 98.31 153 THR A N 1
ATOM 1209 C CA . THR A 1 153 ? 10.688 1.708 -12.477 1 98.31 153 THR A CA 1
ATOM 1210 C C . THR A 1 153 ? 11.234 3.104 -12.758 1 98.31 153 THR A C 1
ATOM 1212 O O . THR A 1 153 ? 11.75 3.766 -11.852 1 98.31 153 THR A O 1
ATOM 1215 N N . GLN A 1 154 ? 11.086 3.559 -13.984 1 98.25 154 GLN A N 1
ATOM 1216 C CA . GLN A 1 154 ? 11.5 4.922 -14.305 1 98.25 154 GLN A CA 1
ATOM 1217 C C . GLN A 1 154 ? 10.664 5.941 -13.539 1 98.25 154 GLN A C 1
ATOM 1219 O O . GLN A 1 154 ? 11.203 6.926 -13.023 1 98.25 154 GLN A O 1
ATOM 1224 N N . GLU A 1 155 ? 9.344 5.66 -13.461 1 98.19 155 GLU A N 1
ATOM 1225 C CA . GLU A 1 155 ? 8.461 6.551 -12.719 1 98.19 155 GLU A CA 1
ATOM 1226 C C . GLU A 1 155 ? 8.727 6.461 -11.219 1 98.19 155 GLU A C 1
ATOM 1228 O O . GLU A 1 155 ? 8.633 7.461 -10.5 1 98.19 155 GLU A O 1
ATOM 1233 N N . GLU A 1 156 ? 9.031 5.297 -10.766 1 98.12 156 GLU A N 1
ATOM 1234 C CA . GLU A 1 156 ? 9.375 5.113 -9.359 1 98.12 156 GLU A CA 1
ATOM 1235 C C . GLU A 1 156 ? 10.633 5.902 -8.992 1 98.12 156 GLU A C 1
ATOM 1237 O O . GLU A 1 156 ? 10.703 6.492 -7.91 1 98.12 156 GLU A O 1
ATOM 1242 N N . ARG A 1 157 ? 11.594 5.859 -9.875 1 98.06 157 ARG A N 1
ATOM 1243 C CA . ARG A 1 157 ? 12.797 6.652 -9.68 1 98.06 157 ARG A CA 1
ATOM 1244 C C . ARG A 1 157 ? 12.469 8.141 -9.586 1 98.06 157 ARG A C 1
ATOM 1246 O O . ARG A 1 157 ? 12.938 8.828 -8.68 1 98.06 157 ARG A O 1
ATOM 1253 N N . ARG A 1 158 ? 11.688 8.578 -10.508 1 97.56 158 ARG A N 1
ATOM 1254 C CA . ARG A 1 158 ? 11.297 9.984 -10.523 1 97.56 158 ARG A CA 1
ATOM 1255 C C . ARG A 1 158 ? 10.609 10.375 -9.219 1 97.56 158 ARG A C 1
ATOM 1257 O O . ARG A 1 158 ? 10.898 11.438 -8.648 1 97.56 158 ARG A O 1
ATOM 1264 N N . GLN A 1 159 ? 9.68 9.539 -8.75 1 98.06 159 GLN A N 1
ATOM 1265 C CA . GLN A 1 159 ? 8.977 9.805 -7.504 1 98.06 159 GLN A CA 1
ATOM 1266 C C . GLN A 1 159 ? 9.945 9.891 -6.328 1 98.06 159 GLN A C 1
ATOM 1268 O O . GLN A 1 159 ? 9.836 10.781 -5.484 1 98.06 159 GLN A O 1
ATOM 1273 N N . SER A 1 160 ? 10.906 9.008 -6.309 1 98 160 SER A N 1
ATOM 1274 C CA . SER A 1 160 ? 11.906 9 -5.242 1 98 160 SER A CA 1
ATOM 1275 C C . SER A 1 160 ? 12.742 10.273 -5.262 1 98 160 SER A C 1
ATOM 1277 O O . SER A 1 160 ? 13 10.867 -4.211 1 98 160 SER A O 1
ATOM 1279 N N . LEU A 1 161 ? 13.094 10.648 -6.426 1 97.94 161 LEU A N 1
ATOM 1280 C CA . LEU A 1 161 ? 13.898 11.859 -6.57 1 97.94 161 LEU A CA 1
ATOM 1281 C C . LEU A 1 161 ? 13.094 13.094 -6.195 1 97.94 161 LEU A C 1
ATOM 1283 O O . LEU A 1 161 ? 13.625 14.023 -5.582 1 97.94 161 LEU A O 1
ATOM 1287 N N . ASN A 1 162 ? 11.828 13.133 -6.574 1 97.62 162 ASN A N 1
ATOM 1288 C CA . ASN A 1 162 ? 10.969 14.25 -6.215 1 97.62 162 ASN A CA 1
ATOM 1289 C C . ASN A 1 162 ? 10.844 14.398 -4.699 1 97.62 162 ASN A C 1
ATOM 1291 O O . ASN A 1 162 ? 10.906 15.508 -4.172 1 97.62 162 ASN A O 1
ATOM 1295 N N . LEU A 1 163 ? 10.656 13.297 -4.027 1 97.69 163 LEU A N 1
ATOM 1296 C CA . LEU A 1 163 ? 10.562 13.328 -2.574 1 97.69 163 LEU A CA 1
ATOM 1297 C C . LEU A 1 163 ? 11.875 13.773 -1.948 1 97.69 163 LEU A C 1
ATOM 1299 O O . LEU A 1 163 ? 11.883 14.531 -0.977 1 97.69 163 LEU A O 1
ATOM 1303 N N . LEU A 1 164 ? 12.969 13.297 -2.545 1 98.12 164 LEU A N 1
ATOM 1304 C CA . LEU A 1 164 ? 14.281 13.727 -2.076 1 98.12 164 LEU A CA 1
ATOM 1305 C C . LEU A 1 164 ? 14.461 15.227 -2.254 1 98.12 164 LEU A C 1
ATOM 1307 O O . LEU A 1 164 ? 14.977 15.90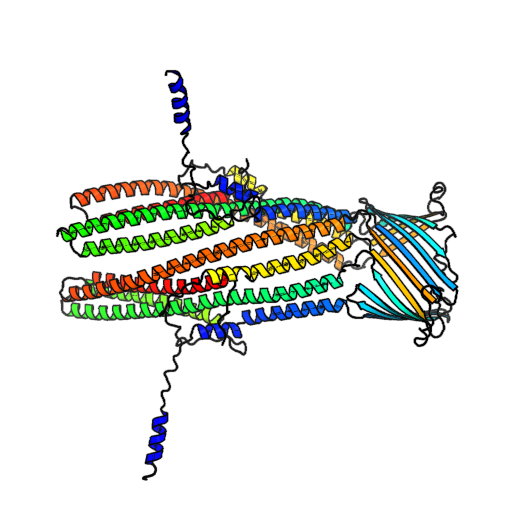6 -1.363 1 98.12 164 LEU A O 1
ATOM 1311 N N . TYR A 1 165 ? 14.062 15.727 -3.373 1 98.12 165 TYR A N 1
ATOM 1312 C CA . TYR A 1 165 ? 14.109 17.156 -3.645 1 98.12 165 TYR A CA 1
ATOM 1313 C C . TYR A 1 165 ? 13.383 17.938 -2.555 1 98.12 165 TYR A C 1
ATOM 1315 O O . TYR A 1 165 ? 13.914 18.922 -2.033 1 98.12 165 TYR A O 1
ATOM 1323 N N . TYR A 1 166 ? 12.203 17.531 -2.252 1 97.81 166 TYR A N 1
ATOM 1324 C CA . TYR A 1 166 ? 11.406 18.203 -1.237 1 97.81 166 TYR A CA 1
ATOM 1325 C C . TYR A 1 166 ? 12.094 18.156 0.12 1 97.81 166 TYR A C 1
ATOM 1327 O O . TYR A 1 166 ? 12.25 19.188 0.777 1 97.81 166 TYR A O 1
ATOM 1335 N N . ASP A 1 167 ? 12.539 16.984 0.507 1 98.38 167 ASP A N 1
ATOM 1336 C CA . ASP A 1 167 ? 13.164 16.812 1.814 1 98.38 167 ASP A CA 1
ATOM 1337 C C . ASP A 1 167 ? 14.438 17.656 1.925 1 98.38 167 ASP A C 1
ATOM 1339 O O . ASP A 1 167 ? 14.68 18.281 2.953 1 98.38 167 ASP A O 1
ATOM 1343 N N . ALA A 1 168 ? 15.172 17.641 0.884 1 98.25 168 ALA A N 1
ATOM 1344 C CA . ALA A 1 168 ? 16.406 18.406 0.866 1 98.25 168 ALA A CA 1
ATOM 1345 C C . ALA A 1 168 ? 16.125 19.906 0.958 1 98.25 168 ALA A C 1
ATOM 1347 O O . ALA A 1 168 ? 16.844 20.625 1.649 1 98.25 168 ALA A O 1
ATOM 1348 N N . THR A 1 169 ? 15.109 20.328 0.253 1 97.62 169 THR A N 1
ATOM 1349 C CA . THR A 1 169 ? 14.727 21.734 0.314 1 97.62 169 THR A CA 1
ATOM 1350 C C . THR A 1 169 ? 14.352 22.141 1.737 1 97.62 169 THR A C 1
ATOM 1352 O O . THR A 1 169 ? 14.789 23.172 2.236 1 97.62 169 THR A O 1
ATOM 1355 N N . VAL A 1 170 ? 13.586 21.297 2.418 1 98.12 170 VAL A N 1
ATOM 1356 C CA . VAL A 1 170 ? 13.125 21.562 3.773 1 98.12 170 VAL A CA 1
ATOM 1357 C C . VAL A 1 170 ? 14.32 21.688 4.715 1 98.12 170 VAL A C 1
ATOM 1359 O O . VAL A 1 170 ? 14.43 22.656 5.465 1 98.12 170 VAL A O 1
ATOM 1362 N N . VAL A 1 171 ? 15.242 20.781 4.602 1 98.25 171 VAL A N 1
ATOM 1363 C CA . VAL A 1 171 ? 16.359 20.766 5.551 1 98.25 171 VAL A CA 1
ATOM 1364 C C . VAL A 1 171 ? 17.266 21.969 5.312 1 98.25 171 VAL A C 1
ATOM 1366 O O . VAL A 1 171 ? 17.734 22.594 6.262 1 98.25 171 VAL A O 1
ATOM 1369 N N . TYR A 1 172 ? 17.5 22.328 4.078 1 98.25 172 TYR A N 1
ATOM 1370 C CA . TYR A 1 172 ? 18.375 23.469 3.779 1 98.25 172 TYR A CA 1
ATOM 1371 C C . TYR A 1 172 ? 17.766 24.766 4.324 1 98.25 172 TYR A C 1
ATOM 1373 O O . TYR A 1 172 ? 18.453 25.531 5.004 1 98.25 172 TYR A O 1
ATOM 1381 N N . TRP A 1 173 ? 16.547 24.938 4.039 1 97.56 173 TRP A N 1
ATOM 1382 C CA . TRP A 1 173 ? 15.977 26.25 4.367 1 97.56 173 TRP A CA 1
ATOM 1383 C C . TRP A 1 173 ? 15.625 26.328 5.848 1 97.56 173 TRP A C 1
ATOM 1385 O O . TRP A 1 173 ? 15.586 27.422 6.426 1 97.56 173 TRP A O 1
ATOM 1395 N N . LYS A 1 174 ? 15.367 25.203 6.488 1 98.19 174 LYS A N 1
ATOM 1396 C CA . LYS A 1 174 ? 15.289 25.219 7.949 1 98.19 174 LYS A CA 1
ATOM 1397 C C . LYS A 1 174 ? 16.625 25.609 8.57 1 98.19 174 LYS A C 1
ATOM 1399 O O . LYS A 1 174 ? 16.656 26.359 9.555 1 98.19 174 LYS A O 1
ATOM 1404 N N . TRP A 1 175 ? 17.688 25.125 7.965 1 98.19 175 TRP A N 1
ATOM 1405 C CA . TRP A 1 175 ? 19.031 25.516 8.391 1 98.19 175 TRP A CA 1
ATOM 1406 C C . TRP A 1 175 ? 19.281 27 8.141 1 98.19 175 TRP A C 1
ATOM 1408 O O . TRP A 1 175 ? 19.75 27.719 9.031 1 98.19 175 TRP A O 1
ATOM 1418 N N . ALA A 1 176 ? 18.891 27.469 6.992 1 97.81 176 ALA A N 1
ATOM 1419 C CA . ALA A 1 176 ? 19.031 28.891 6.668 1 97.81 176 ALA A CA 1
ATOM 1420 C C . ALA A 1 176 ? 18.203 29.75 7.602 1 97.81 176 ALA A C 1
ATOM 1422 O O . ALA A 1 176 ? 18.672 30.812 8.055 1 97.81 176 ALA A O 1
ATOM 1423 N N . GLY A 1 177 ? 16.984 29.281 7.859 1 97.94 177 GLY A N 1
ATOM 1424 C CA . GLY A 1 177 ? 16.141 30 8.805 1 97.94 177 GLY A CA 1
ATOM 1425 C C . GLY A 1 177 ? 16.719 30.047 10.203 1 97.94 177 GLY A C 1
ATOM 1426 O O . GLY A 1 177 ? 16.688 31.078 10.859 1 97.94 177 GLY A O 1
ATOM 1427 N N . ALA A 1 178 ? 17.266 28.969 10.617 1 98.06 178 ALA A N 1
ATOM 1428 C CA . ALA A 1 178 ? 17.891 28.906 11.938 1 98.06 178 ALA A CA 1
ATOM 1429 C C . ALA A 1 178 ? 19.094 29.828 12.031 1 98.06 178 ALA A C 1
ATOM 1431 O O . ALA A 1 178 ? 19.344 30.453 13.062 1 98.06 178 ALA A O 1
ATOM 1432 N N . PHE A 1 179 ? 19.844 29.891 10.992 1 97.56 179 PHE A N 1
ATOM 1433 C CA . PHE A 1 179 ? 21 30.781 10.938 1 97.56 179 PHE A CA 1
ATOM 1434 C C . PHE A 1 179 ? 20.547 32.25 11.055 1 97.56 179 PHE A C 1
ATOM 1436 O O . PHE A 1 179 ? 21.125 33 11.82 1 97.56 179 PHE A O 1
ATOM 1443 N N . ALA A 1 180 ? 19.531 32.562 10.297 1 97.31 180 ALA A N 1
ATOM 1444 C CA . ALA A 1 180 ? 19 33.906 10.344 1 97.31 180 ALA A CA 1
ATOM 1445 C C . ALA A 1 180 ? 18.484 34.25 11.742 1 97.31 180 ALA A C 1
ATOM 1447 O O . ALA A 1 180 ? 18.703 35.375 12.234 1 97.31 180 ALA A O 1
ATOM 1448 N N . ASP A 1 181 ? 17.781 33.312 12.359 1 97.94 181 ASP A N 1
ATOM 1449 C CA . ASP A 1 181 ? 17.281 33.5 13.711 1 97.94 181 ASP A CA 1
ATOM 1450 C C . ASP A 1 181 ? 18.422 33.688 14.703 1 97.94 181 ASP A C 1
ATOM 1452 O O . ASP A 1 181 ? 18.328 34.5 15.625 1 97.94 181 ASP A O 1
ATOM 1456 N N . LEU A 1 182 ? 19.453 32.938 14.539 1 97.56 182 LEU A N 1
ATOM 1457 C CA . LEU A 1 182 ? 20.625 33.031 15.398 1 97.56 182 LEU A CA 1
ATOM 1458 C C . LEU A 1 182 ? 21.219 34.438 15.312 1 97.56 182 LEU A C 1
ATOM 1460 O O . LEU A 1 182 ? 21.547 35.031 16.344 1 97.56 182 LEU A O 1
ATOM 1464 N N . LYS A 1 183 ? 21.297 34.938 14.141 1 96.81 183 LYS A N 1
ATOM 1465 C CA . LYS A 1 183 ? 21.859 36.281 13.938 1 96.81 183 LYS A CA 1
ATOM 1466 C C . LYS A 1 183 ? 20.969 37.344 14.586 1 96.81 183 LYS A C 1
ATOM 1468 O O . LYS A 1 183 ? 21.484 38.312 15.148 1 96.81 183 LYS A O 1
ATOM 1473 N N . VAL A 1 184 ? 19.656 37.156 14.484 1 96.94 184 VAL A N 1
ATOM 1474 C CA . VAL A 1 184 ? 18.734 38.094 15.102 1 96.94 184 VAL A CA 1
ATOM 1475 C C . VAL A 1 184 ? 18.922 38.062 16.625 1 96.94 184 VAL A C 1
ATOM 1477 O O . VAL A 1 184 ? 19 39.125 17.25 1 96.94 184 VAL A O 1
ATOM 1480 N N . ASN A 1 185 ? 18.969 36.938 17.203 1 97.5 185 ASN A N 1
ATOM 1481 C CA . ASN A 1 185 ? 19.109 36.812 18.641 1 97.5 185 ASN A CA 1
ATOM 1482 C C . ASN A 1 185 ? 20.484 37.281 19.109 1 97.5 185 ASN A C 1
ATOM 1484 O O . ASN A 1 185 ? 20.609 37.812 20.219 1 97.5 185 ASN A O 1
ATOM 1488 N N . GLU A 1 186 ? 21.531 37.031 18.297 1 97.19 186 GLU A N 1
ATOM 1489 C CA . GLU A 1 186 ? 22.859 37.562 18.609 1 97.19 186 GLU A CA 1
ATOM 1490 C C . GLU A 1 186 ? 22.859 39.094 18.688 1 97.19 186 GLU A C 1
ATOM 1492 O O . GLU A 1 186 ? 23.422 39.656 19.625 1 97.19 186 GLU A O 1
ATOM 1497 N N . LYS A 1 187 ? 22.234 39.656 17.75 1 95.94 187 LYS A N 1
ATOM 1498 C CA . LYS A 1 187 ? 22.094 41.125 17.75 1 95.94 187 LYS A CA 1
ATOM 1499 C C . LYS A 1 187 ? 21.297 41.594 18.969 1 95.94 187 LYS A C 1
ATOM 1501 O O . LYS A 1 187 ? 21.656 42.562 19.594 1 95.94 187 LYS A O 1
ATOM 1506 N N . GLY A 1 188 ? 20.219 40.875 19.219 1 95 188 GLY A N 1
ATOM 1507 C CA . GLY A 1 188 ? 19.422 41.219 20.391 1 95 188 GLY A CA 1
ATOM 1508 C C . GLY A 1 188 ? 20.219 41.156 21.688 1 95 188 GLY A C 1
ATOM 1509 O O . GLY A 1 188 ? 20.078 42.031 22.531 1 95 188 GLY A O 1
ATOM 1510 N N . LEU A 1 189 ? 21.016 40.219 21.828 1 96.38 189 LEU A N 1
ATOM 1511 C CA . LEU A 1 189 ? 21.844 40.062 23.031 1 96.38 189 LEU A CA 1
ATOM 1512 C C . LEU A 1 189 ? 22.891 41.188 23.109 1 96.38 189 LEU A C 1
ATOM 1514 O O . LEU A 1 189 ? 23.094 41.75 24.172 1 96.38 189 LEU A O 1
ATOM 1518 N N . ARG A 1 190 ? 23.484 41.469 22.047 1 96.44 190 ARG A N 1
ATOM 1519 C CA . ARG A 1 190 ? 24.484 42.531 22 1 96.44 190 ARG A CA 1
ATOM 1520 C C . ARG A 1 190 ? 23.875 43.875 22.422 1 96.44 190 ARG A C 1
ATOM 1522 O O . ARG A 1 190 ? 24.438 44.594 23.25 1 96.44 190 ARG A O 1
ATOM 1529 N N . VAL A 1 191 ? 22.719 44.156 21.859 1 93.5 191 VAL A N 1
ATOM 1530 C CA . VAL A 1 191 ? 22.031 45.406 22.156 1 93.5 191 VAL A CA 1
ATOM 1531 C C . VAL A 1 191 ? 21.641 45.469 23.625 1 93.5 191 VAL A C 1
ATOM 1533 O O . VAL A 1 191 ? 21.781 46.5 24.281 1 93.5 191 VAL A O 1
ATOM 1536 N N . ALA A 1 192 ? 21.156 44.375 24.141 1 94.31 192 ALA A N 1
ATOM 1537 C CA . ALA A 1 192 ? 20.766 44.312 25.547 1 94.31 192 ALA A CA 1
ATOM 1538 C C . ALA A 1 192 ? 21.969 44.5 26.469 1 94.31 192 ALA A C 1
ATOM 1540 O O . ALA A 1 192 ? 21.875 45.219 27.484 1 94.31 192 ALA A O 1
ATOM 1541 N N . LYS A 1 193 ? 23.109 43.969 26.141 1 95.81 193 LYS A N 1
ATOM 1542 C CA . LYS A 1 193 ? 24.328 44.156 26.938 1 95.81 193 LYS A CA 1
ATOM 1543 C C . LYS A 1 193 ? 24.797 45.594 26.922 1 95.81 193 LYS A C 1
ATOM 1545 O O . LYS A 1 193 ? 25.188 46.125 27.953 1 95.81 193 LYS A O 1
ATOM 1550 N N . GLU A 1 194 ? 24.781 46.156 25.797 1 94.12 194 GLU A N 1
ATOM 1551 C CA . GLU A 1 194 ? 25.156 47.562 25.672 1 94.12 194 GLU A CA 1
ATOM 1552 C C . GLU A 1 194 ? 24.234 48.469 26.5 1 94.12 194 GLU A C 1
ATOM 1554 O O . GLU A 1 194 ? 24.688 49.406 27.156 1 94.12 194 GLU A O 1
ATOM 1559 N N . ARG A 1 195 ? 22.984 48.156 26.422 1 91.56 195 ARG A N 1
ATOM 1560 C CA . ARG A 1 195 ? 22 48.938 27.156 1 91.56 195 ARG A CA 1
ATOM 1561 C C . ARG A 1 195 ? 22.203 48.781 28.656 1 91.56 195 ARG A C 1
ATOM 1563 O O . ARG A 1 195 ? 22.094 49.75 29.406 1 91.56 195 ARG A O 1
ATOM 1570 N N . PHE A 1 196 ? 22.438 47.625 29.094 1 94.19 196 PHE A N 1
ATOM 1571 C CA . PHE A 1 196 ? 22.688 47.375 30.5 1 94.19 196 PHE A CA 1
ATOM 1572 C C . PHE A 1 196 ? 23.875 48.188 31 1 94.19 196 PHE A C 1
ATOM 1574 O O . PHE A 1 196 ? 23.781 48.812 32.062 1 94.19 196 PHE A O 1
ATOM 1581 N N . GLU A 1 197 ? 24.906 48.25 30.25 1 94.44 197 GLU A N 1
ATOM 1582 C CA . GLU A 1 197 ? 26.094 49 30.641 1 94.44 197 GLU A CA 1
ATOM 1583 C C . GLU A 1 197 ? 25.797 50.5 30.688 1 94.44 197 GLU A C 1
ATOM 1585 O O . GLU A 1 197 ? 26.266 51.219 31.578 1 94.44 197 GLU A O 1
ATOM 1590 N N . ALA A 1 198 ? 25 50.969 29.734 1 90.31 198 ALA A N 1
ATOM 1591 C CA . ALA A 1 198 ? 24.625 52.375 29.703 1 90.31 198 ALA A CA 1
ATOM 1592 C C . ALA A 1 198 ? 23.766 52.75 30.906 1 90.31 198 ALA A C 1
ATOM 1594 O O . ALA A 1 198 ? 23.953 53.812 31.516 1 90.31 198 ALA A O 1
ATOM 1595 N N . VAL A 1 199 ? 22.797 51.906 31.297 1 91.31 199 VAL A N 1
ATOM 1596 C CA . VAL A 1 199 ? 21.891 52.156 32.406 1 91.31 199 VAL A CA 1
ATOM 1597 C C . VAL A 1 199 ? 22.672 52.094 33.719 1 91.31 199 VAL A C 1
ATOM 1599 O O . VAL A 1 199 ? 22.438 52.906 34.625 1 91.31 199 VAL A O 1
ATOM 1602 N N . LYS A 1 200 ? 23.562 51.156 33.812 1 92.25 200 LYS A N 1
ATOM 1603 C CA . LYS A 1 200 ? 24.422 51.031 35 1 92.25 200 LYS A CA 1
ATOM 1604 C C . LYS A 1 200 ? 25.25 52.312 35.219 1 92.25 200 LYS A C 1
ATOM 1606 O O . LYS A 1 200 ? 25.359 52.812 36.312 1 92.25 200 LYS A O 1
ATOM 1611 N N . GLY A 1 201 ? 25.797 52.812 34.156 1 90.88 201 GLY A N 1
ATOM 1612 C CA . GLY A 1 201 ? 26.547 54.062 34.219 1 90.88 201 GLY A CA 1
ATOM 1613 C C . GLY A 1 201 ? 25.703 55.219 34.656 1 90.88 201 GLY A C 1
ATOM 1614 O O . GLY A 1 201 ? 26.141 56.031 35.5 1 90.88 201 GLY A O 1
ATOM 1615 N N . SER A 1 202 ? 24.5 55.375 34.125 1 89.12 202 SER A N 1
ATOM 1616 C CA . SER A 1 202 ? 23.594 56.469 34.469 1 89.12 202 SER A CA 1
ATOM 1617 C C . SER A 1 202 ? 23.141 56.375 35.906 1 89.12 202 SER A C 1
ATOM 1619 O O . SER A 1 202 ? 22.922 57.406 36.562 1 89.12 202 SER A O 1
ATOM 1621 N N . PHE A 1 203 ? 22.969 55.156 36.406 1 89.31 203 PHE A N 1
ATOM 1622 C CA . PHE A 1 203 ? 22.625 54.938 37.812 1 89.31 203 PHE A CA 1
ATOM 1623 C C . PHE A 1 203 ? 23.75 55.406 38.719 1 89.31 203 PHE A C 1
ATOM 1625 O O . PHE A 1 203 ? 23.5 56.062 39.719 1 89.31 203 PHE A O 1
ATOM 1632 N N . GLU A 1 204 ? 24.891 55.031 38.344 1 91.12 204 GLU A N 1
ATOM 1633 C CA . GLU A 1 204 ? 26.047 55.438 39.125 1 91.12 204 GLU A CA 1
ATOM 1634 C C . GLU A 1 204 ? 26.188 56.938 39.188 1 91.12 204 GLU A C 1
ATOM 1636 O O . GLU A 1 204 ? 26.688 57.5 40.188 1 91.12 204 GLU A O 1
ATOM 1641 N N . GLN A 1 205 ? 25.609 57.656 38.219 1 91.5 205 GLN A N 1
ATOM 1642 C CA . GLN A 1 205 ? 25.672 59.094 38.156 1 91.5 205 GLN A CA 1
ATOM 1643 C C . GLN A 1 205 ? 24.438 59.719 38.812 1 91.5 205 GLN A C 1
ATOM 1645 O O . GLN A 1 205 ? 24.375 60.938 39 1 91.5 205 GLN A O 1
ATOM 1650 N N . GLY A 1 206 ? 23.422 58.906 39.25 1 87.38 206 GLY A N 1
ATOM 1651 C CA . GLY A 1 206 ? 22.234 59.375 39.969 1 87.38 206 GLY A CA 1
ATOM 1652 C C . GLY A 1 206 ? 21.094 59.719 39.031 1 87.38 206 GLY A C 1
ATOM 1653 O O . GLY A 1 206 ? 20.062 60.219 39.5 1 87.38 206 GLY A O 1
ATOM 1654 N N . ASP A 1 207 ? 21.25 59.438 37.75 1 84.5 207 ASP A N 1
ATOM 1655 C CA . ASP A 1 207 ? 20.297 59.875 36.75 1 84.5 207 ASP A CA 1
ATOM 1656 C C . ASP A 1 207 ? 19.125 58.906 36.625 1 84.5 207 ASP A C 1
ATOM 1658 O O . ASP A 1 207 ? 18.047 59.281 36.188 1 84.5 207 ASP A O 1
ATOM 1662 N N . LEU A 1 208 ? 19.422 57.594 36.938 1 84.5 208 LEU A N 1
ATOM 1663 C CA . LEU A 1 208 ? 18.375 56.594 36.844 1 84.5 208 LEU A CA 1
ATOM 1664 C C . LEU A 1 208 ? 18.266 55.781 38.156 1 84.5 208 LEU A C 1
ATOM 1666 O O . LEU A 1 208 ? 19.266 55.625 38.875 1 84.5 208 LEU A O 1
ATOM 1670 N N . PRO A 1 209 ? 17.094 55.344 38.438 1 87 209 PRO A N 1
ATOM 1671 C CA . PRO A 1 209 ? 16.938 54.562 39.688 1 87 209 PRO A CA 1
ATOM 1672 C C . PRO A 1 209 ? 17.547 53.188 39.562 1 87 209 PRO A C 1
ATOM 1674 O O . PRO A 1 209 ? 17.781 52.688 38.469 1 87 209 PRO A O 1
ATOM 1677 N N . ALA A 1 210 ? 17.672 52.5 40.688 1 87.75 210 ALA A N 1
ATOM 1678 C CA . ALA A 1 210 ? 18.281 51.156 40.781 1 87.75 210 ALA A CA 1
ATOM 1679 C C . ALA A 1 210 ? 17.406 50.125 40.094 1 87.75 210 ALA A C 1
ATOM 1681 O O . ALA A 1 210 ? 17.922 49.125 39.531 1 87.75 210 ALA A O 1
ATOM 1682 N N . ILE A 1 211 ? 16.172 50.312 40.062 1 87.38 211 ILE A N 1
ATOM 1683 C CA . ILE A 1 211 ? 15.219 49.344 39.5 1 87.38 211 ILE A CA 1
ATOM 1684 C C . ILE A 1 211 ? 15.414 49.219 38 1 87.38 211 ILE A C 1
ATOM 1686 O O . ILE A 1 211 ? 15.234 48.125 37.438 1 87.38 211 ILE A O 1
ATOM 1690 N N . ASP A 1 212 ? 15.914 50.25 37.438 1 87.38 212 ASP A N 1
ATOM 1691 C CA . ASP A 1 212 ? 16.156 50.25 36 1 87.38 212 ASP A CA 1
ATOM 1692 C C . ASP A 1 212 ? 17.359 49.344 35.656 1 87.38 212 ASP A C 1
ATOM 1694 O O . ASP A 1 212 ? 17.391 48.719 34.594 1 87.38 212 ASP A O 1
ATOM 1698 N N . THR A 1 213 ? 18.297 49.312 36.562 1 91.06 213 THR A N 1
ATOM 1699 C CA . THR A 1 213 ? 19.453 48.438 36.375 1 91.06 213 THR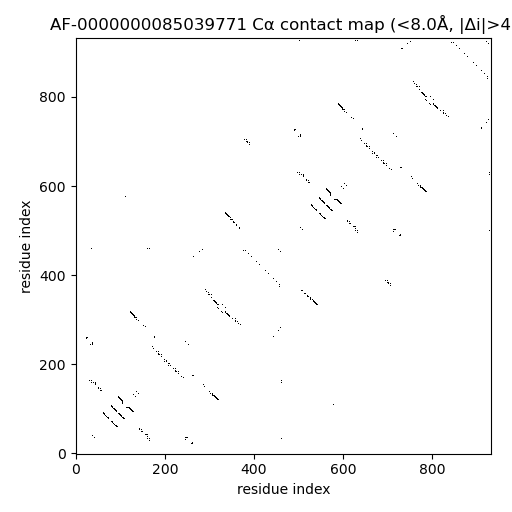 A CA 1
ATOM 1700 C C . THR A 1 213 ? 19.047 46.969 36.438 1 91.06 213 THR A C 1
ATOM 1702 O O . THR A 1 213 ? 19.531 46.156 35.656 1 91.06 213 THR A O 1
ATOM 1705 N N . VAL A 1 214 ? 18.109 46.688 37.312 1 91.06 214 VAL A N 1
ATOM 1706 C CA . VAL A 1 214 ? 17.594 45.344 37.438 1 91.06 214 VAL A CA 1
ATOM 1707 C C . VAL A 1 214 ? 16.797 44.969 36.188 1 91.06 214 VAL A C 1
ATOM 1709 O O . VAL A 1 214 ? 16.953 43.844 35.656 1 91.06 214 VAL A O 1
ATOM 1712 N N . GLU A 1 215 ? 16.016 45.781 35.688 1 88.88 215 GLU A N 1
ATOM 1713 C CA . GLU A 1 215 ? 15.234 45.562 34.469 1 88.88 215 GLU A CA 1
ATOM 1714 C C . GLU A 1 215 ? 16.141 45.312 33.281 1 88.88 215 GLU A C 1
ATOM 1716 O O . GLU A 1 215 ? 15.891 44.375 32.5 1 88.88 215 GLU A O 1
ATOM 1721 N N . ALA A 1 216 ? 17.141 46.125 33.188 1 91 216 ALA A N 1
ATOM 1722 C CA . ALA A 1 216 ? 18.062 45.969 32.062 1 91 216 ALA A CA 1
ATOM 1723 C C . ALA A 1 216 ? 18.828 44.656 32.156 1 91 216 ALA A C 1
ATOM 1725 O O . ALA A 1 216 ? 19.062 44 31.141 1 91 216 ALA A O 1
ATOM 1726 N N . TYR A 1 217 ? 19.156 44.312 33.375 1 93.31 217 TYR A N 1
ATOM 1727 C CA . TYR A 1 217 ? 19.906 43.062 33.531 1 93.31 217 TYR A CA 1
ATOM 1728 C C . TYR A 1 217 ? 19.016 41.844 33.219 1 93.31 217 TYR A C 1
ATOM 1730 O O . TYR A 1 217 ? 19.469 40.875 32.625 1 93.31 217 TYR A O 1
ATOM 1738 N N . THR A 1 218 ? 17.812 41.844 33.688 1 92.94 218 THR A N 1
ATOM 1739 C CA . THR A 1 218 ? 16.859 40.781 33.375 1 92.94 218 THR A CA 1
ATOM 1740 C C . THR A 1 218 ? 16.656 40.625 31.875 1 92.94 218 THR A C 1
ATOM 1742 O O . THR A 1 218 ? 16.469 39.5 31.391 1 92.94 218 THR A O 1
ATOM 1745 N N . GLN A 1 219 ? 16.719 41.688 31.156 1 92.94 219 GLN A N 1
ATOM 1746 C CA . GLN A 1 219 ? 16.594 41.656 29.703 1 92.94 219 GLN A CA 1
ATOM 1747 C C . GLN A 1 219 ? 17.797 40.938 29.078 1 92.94 219 GLN A C 1
ATOM 1749 O O . GLN A 1 219 ? 17.656 40.219 28.094 1 92.94 219 GLN A O 1
ATOM 1754 N N . VAL A 1 220 ? 18.953 41.25 29.641 1 94.31 220 VAL A N 1
ATOM 1755 C CA . VAL A 1 220 ? 20.141 40.562 29.172 1 94.31 220 VAL A CA 1
ATOM 1756 C C . VAL A 1 220 ? 20 39.062 29.359 1 94.31 220 VAL A C 1
ATOM 1758 O O . VAL A 1 220 ? 20.312 38.281 28.469 1 94.31 220 VAL A O 1
ATOM 1761 N N . LEU A 1 221 ? 19.469 38.688 30.531 1 95.31 221 LEU A N 1
ATOM 1762 C CA . LEU A 1 221 ? 19.297 37.281 30.828 1 95.31 221 LEU A CA 1
ATOM 1763 C C . LEU A 1 221 ? 18.297 36.625 29.875 1 95.31 221 LEU A C 1
ATOM 1765 O O . LEU A 1 221 ? 18.531 35.531 29.375 1 95.31 221 LEU A O 1
ATOM 1769 N N . ASN A 1 222 ? 17.219 37.25 29.625 1 93.62 222 ASN A N 1
ATOM 1770 C CA . ASN A 1 222 ? 16.203 36.75 28.703 1 93.62 222 ASN A CA 1
ATOM 1771 C C . ASN A 1 222 ? 16.766 36.594 27.281 1 93.62 222 ASN A C 1
ATOM 1773 O O . ASN A 1 222 ? 16.484 35.594 26.625 1 93.62 222 ASN A O 1
ATOM 1777 N N . ARG A 1 223 ? 17.547 37.562 26.875 1 95.31 223 ARG A N 1
ATOM 1778 C CA . ARG A 1 223 ? 18.141 37.531 25.531 1 95.31 223 ARG A CA 1
ATOM 1779 C C . ARG A 1 223 ? 19.188 36.406 25.453 1 95.31 223 ARG A C 1
ATOM 1781 O O . ARG A 1 223 ? 19.359 35.781 24.391 1 95.31 223 ARG A O 1
ATOM 1788 N N . GLU A 1 224 ? 19.859 36.219 26.547 1 96.25 224 GLU A N 1
ATOM 1789 C CA . GLU A 1 224 ? 20.844 35.156 26.594 1 96.25 224 GLU A CA 1
ATOM 1790 C C . GLU A 1 224 ? 20.172 33.781 26.406 1 96.25 224 GLU A C 1
ATOM 1792 O O . GLU A 1 224 ? 20.688 32.938 25.672 1 96.25 224 GLU A O 1
ATOM 1797 N N . ILE A 1 225 ? 19.078 33.562 27.031 1 96.69 225 ILE A N 1
ATOM 1798 C CA . ILE A 1 225 ? 18.328 32.312 26.906 1 96.69 225 ILE A CA 1
ATOM 1799 C C . ILE A 1 225 ? 17.875 32.125 25.469 1 96.69 225 ILE A C 1
ATOM 1801 O O . ILE A 1 225 ? 18.016 31.047 24.906 1 96.69 225 ILE A O 1
ATOM 1805 N N . LYS A 1 226 ? 17.328 33.156 24.844 1 96.56 226 LYS A N 1
ATOM 1806 C CA . LYS A 1 226 ? 16.844 33.094 23.469 1 96.56 226 LYS A CA 1
ATOM 1807 C C . LYS A 1 226 ? 18 32.781 22.5 1 96.56 226 LYS A C 1
ATOM 1809 O O . LYS A 1 226 ? 17.828 32.062 21.531 1 96.56 226 LYS A O 1
ATOM 1814 N N . PHE A 1 227 ? 19.141 33.406 22.797 1 96.94 227 PHE A N 1
ATOM 1815 C CA . PHE A 1 227 ? 20.312 33.188 21.969 1 96.94 227 PHE A CA 1
ATOM 1816 C C . PHE A 1 227 ? 20.797 31.75 22.062 1 96.94 227 PHE A C 1
ATOM 1818 O O . PHE A 1 227 ? 21.109 31.125 21.047 1 96.94 227 PHE A O 1
ATOM 1825 N N . GLN A 1 228 ? 20.797 31.234 23.25 1 96.81 228 GLN A N 1
ATOM 1826 C CA . GLN A 1 228 ? 21.188 29.844 23.438 1 96.81 228 GLN A CA 1
ATOM 1827 C C . GLN A 1 228 ? 20.219 28.891 22.734 1 96.81 228 GLN A C 1
ATOM 1829 O O . GLN A 1 228 ? 20.656 27.922 22.109 1 96.81 228 GLN A O 1
ATOM 1834 N N . LYS A 1 229 ? 18.969 29.156 22.875 1 97.31 229 LYS A N 1
ATOM 1835 C CA . LYS A 1 229 ? 17.969 28.344 22.188 1 97.31 229 LYS A CA 1
ATOM 1836 C C . LYS A 1 229 ? 18.141 28.391 20.672 1 97.31 229 LYS A C 1
ATOM 1838 O O . LYS A 1 229 ? 18.031 27.359 20 1 97.31 229 LYS A O 1
ATOM 1843 N N . ALA A 1 230 ? 18.375 29.547 20.141 1 97.62 230 ALA A N 1
ATOM 1844 C CA . ALA A 1 230 ? 18.609 29.703 18.703 1 97.62 230 ALA A CA 1
ATOM 1845 C C . ALA A 1 230 ? 19.875 28.953 18.281 1 97.62 230 ALA A C 1
ATOM 1847 O O . ALA A 1 230 ? 19.922 28.375 17.188 1 97.62 230 ALA A O 1
ATOM 1848 N N . GLY A 1 231 ? 20.875 29.047 19.188 1 97 231 GLY A N 1
ATOM 1849 C CA . GLY A 1 231 ? 22.094 28.297 18.906 1 97 231 GLY A CA 1
ATOM 1850 C C . GLY A 1 231 ? 21.875 26.797 18.812 1 97 231 GLY A C 1
ATOM 1851 O O . GLY A 1 231 ? 22.406 26.141 17.922 1 97 231 GLY A O 1
ATOM 1852 N N . TYR A 1 232 ? 21.109 26.297 19.688 1 97.06 232 TYR A N 1
ATOM 1853 C CA . TYR A 1 232 ? 20.75 24.891 19.672 1 97.06 232 TYR A CA 1
ATOM 1854 C C . TYR A 1 232 ? 20 24.531 18.391 1 97.06 232 TYR A C 1
ATOM 1856 O O . TYR A 1 232 ? 20.297 23.516 17.75 1 97.06 232 TYR A O 1
ATOM 1864 N N . THR A 1 233 ? 19.031 25.297 18.031 1 97.81 233 THR A N 1
ATOM 1865 C CA . THR A 1 233 ? 18.234 25.047 16.828 1 97.81 233 THR A CA 1
ATOM 1866 C C . THR A 1 233 ? 19.125 25.078 15.586 1 97.81 233 THR A C 1
ATOM 1868 O O . THR A 1 233 ? 18.953 24.25 14.68 1 97.81 233 THR A O 1
ATOM 1871 N N . PHE A 1 234 ? 20.047 26 15.562 1 97.12 234 PHE A N 1
ATOM 1872 C CA . PHE A 1 234 ? 20.984 26.109 14.453 1 97.12 234 PHE A CA 1
ATOM 1873 C C . PHE A 1 234 ? 21.859 24.859 14.367 1 97.12 234 PHE A C 1
ATOM 1875 O O . PHE A 1 234 ? 22 24.281 13.289 1 97.12 234 PHE A O 1
ATOM 1882 N N . PHE A 1 235 ? 22.359 24.5 15.492 1 96.44 235 PHE A N 1
ATOM 1883 C CA . PHE A 1 235 ? 23.203 23.312 15.539 1 96.44 235 PHE A CA 1
ATOM 1884 C C . PHE A 1 235 ? 22.422 22.094 15.086 1 96.44 235 PHE A C 1
ATOM 1886 O O . PHE A 1 235 ? 22.906 21.297 14.273 1 96.44 235 PHE A O 1
ATOM 1893 N N . SER A 1 236 ? 21.266 21.906 15.625 1 97.19 236 SER A N 1
ATOM 1894 C CA . SER A 1 236 ? 20.406 20.766 15.289 1 97.19 236 SER A CA 1
ATOM 1895 C C . SER A 1 236 ? 20.094 20.734 13.805 1 97.19 236 SER A C 1
ATOM 1897 O O . SER A 1 236 ? 20.156 19.672 13.172 1 97.19 236 SER A O 1
ATOM 1899 N N . SER A 1 237 ? 19.703 21.859 13.227 1 97.56 237 SER A N 1
ATOM 1900 C CA . SER A 1 237 ? 19.375 21.922 11.812 1 97.56 237 SER A CA 1
ATOM 1901 C C . SER A 1 237 ? 20.594 21.625 10.945 1 97.56 237 SER A C 1
ATOM 1903 O O . SER A 1 237 ? 20.469 21.047 9.859 1 97.56 237 SER A O 1
ATOM 1905 N N . MET A 1 238 ? 21.734 22.062 11.398 1 96.56 238 MET A N 1
ATOM 1906 C CA . MET A 1 238 ? 22.969 21.781 10.672 1 96.56 238 MET A CA 1
ATOM 1907 C C . MET A 1 238 ? 23.25 20.281 10.633 1 96.56 238 MET A C 1
ATOM 1909 O O . MET A 1 238 ? 23.688 19.766 9.609 1 96.56 238 MET A O 1
ATOM 1913 N N . GLN A 1 239 ? 22.984 19.625 11.734 1 96.75 239 GLN A N 1
ATOM 1914 C CA . GLN A 1 239 ? 23.156 18.188 11.766 1 96.75 239 GLN A CA 1
ATOM 1915 C C . GLN A 1 239 ? 22.219 17.5 10.766 1 96.75 239 GLN A C 1
ATOM 1917 O O . GLN A 1 239 ? 22.625 16.547 10.102 1 96.75 239 GLN A O 1
ATOM 1922 N N . GLU A 1 240 ? 21.016 17.938 10.695 1 97.75 240 GLU A N 1
ATOM 1923 C CA . GLU A 1 240 ? 20.062 17.375 9.734 1 97.75 240 GLU A CA 1
ATOM 1924 C C . GLU A 1 240 ? 20.531 17.609 8.305 1 97.75 240 GLU A C 1
ATOM 1926 O O . GLU A 1 240 ? 20.391 16.719 7.449 1 97.75 240 GLU A O 1
ATOM 1931 N N . LEU A 1 241 ? 21.047 18.781 8.055 1 97.75 241 LEU A N 1
ATOM 1932 C CA . LEU A 1 241 ? 21.562 19.109 6.734 1 97.75 241 LEU A CA 1
ATOM 1933 C C . LEU A 1 241 ? 22.719 18.188 6.355 1 97.75 241 LEU A C 1
ATOM 1935 O O . LEU A 1 241 ? 22.828 17.75 5.211 1 97.75 241 LEU A O 1
ATOM 1939 N N . ASN A 1 242 ? 23.562 17.906 7.344 1 97.19 242 ASN A N 1
ATOM 1940 C CA . ASN A 1 242 ? 24.75 17.094 7.102 1 97.19 242 ASN A CA 1
ATOM 1941 C C . ASN A 1 242 ? 24.391 15.695 6.609 1 97.19 242 ASN A C 1
ATOM 1943 O O . ASN A 1 242 ? 25.141 15.086 5.855 1 97.19 242 ASN A O 1
ATOM 1947 N N . VAL A 1 243 ? 23.234 15.211 6.961 1 97.69 243 VAL A N 1
ATOM 1948 C CA . VAL A 1 243 ? 22.781 13.891 6.543 1 97.69 243 VAL A CA 1
ATOM 1949 C C . VAL A 1 243 ? 22.609 13.859 5.027 1 97.69 243 VAL A C 1
ATOM 1951 O O . VAL A 1 243 ? 22.734 12.797 4.406 1 97.69 243 VAL A O 1
ATOM 1954 N N . TYR A 1 244 ? 22.406 15 4.379 1 98.06 244 TYR A N 1
ATOM 1955 C CA . TYR A 1 244 ? 22.109 15.07 2.951 1 98.06 244 TYR A CA 1
ATOM 1956 C C . TYR A 1 244 ? 23.375 15.383 2.15 1 98.06 244 TYR A C 1
ATOM 1958 O O . TYR A 1 244 ? 23.344 15.406 0.917 1 98.06 244 TYR A O 1
ATOM 1966 N N . LEU A 1 245 ? 24.469 15.625 2.861 1 97.25 245 LEU A N 1
ATOM 1967 C CA . LEU A 1 245 ? 25.688 16.031 2.189 1 97.25 245 LEU A CA 1
ATOM 1968 C C . LEU A 1 245 ? 26.625 14.836 2.004 1 97.25 245 LEU A C 1
ATOM 1970 O O . LEU A 1 245 ? 27.156 14.297 2.98 1 97.25 245 LEU A O 1
ATOM 1974 N N . TRP A 1 246 ? 26.844 14.484 0.798 1 96.81 246 TRP A N 1
ATOM 1975 C CA . TRP A 1 246 ? 27.719 13.391 0.405 1 96.81 246 TRP A CA 1
ATOM 1976 C C . TRP A 1 246 ? 28.641 13.812 -0.74 1 96.81 246 TRP A C 1
ATOM 1978 O O . TRP A 1 246 ? 28.312 14.734 -1.492 1 96.81 246 TRP A O 1
ATOM 1988 N N . ASP A 1 247 ? 29.781 13.125 -0.881 1 94.31 247 ASP A N 1
ATOM 1989 C CA . ASP A 1 247 ? 30.688 13.461 -1.968 1 94.31 247 ASP A CA 1
ATOM 1990 C C . ASP A 1 247 ? 30.688 12.383 -3.049 1 94.31 247 ASP A C 1
ATOM 1992 O O . ASP A 1 247 ? 29.891 11.445 -2.988 1 94.31 247 ASP A O 1
ATOM 1996 N N . ALA A 1 248 ? 31.5 12.562 -4.078 1 93.44 248 ALA A N 1
ATOM 1997 C CA . ALA A 1 248 ? 31.547 11.68 -5.242 1 93.44 248 ALA A CA 1
ATOM 1998 C C . ALA A 1 248 ? 32.031 10.281 -4.855 1 93.44 248 ALA A C 1
ATOM 2000 O O . ALA A 1 248 ? 31.688 9.305 -5.52 1 93.44 248 ALA A O 1
ATOM 2001 N N . ASP A 1 249 ? 32.781 10.195 -3.695 1 94.06 249 ASP A N 1
ATOM 2002 C CA . ASP A 1 249 ? 33.281 8.914 -3.234 1 94.06 249 ASP A CA 1
ATOM 2003 C C . ASP A 1 249 ? 32.312 8.25 -2.256 1 94.06 249 ASP A C 1
ATOM 2005 O O . ASP A 1 249 ? 32.656 7.262 -1.604 1 94.06 249 ASP A O 1
ATOM 2009 N N . GLN A 1 250 ? 31.125 8.836 -2.01 1 93.25 250 GLN A N 1
ATOM 2010 C CA . GLN A 1 250 ? 30.047 8.305 -1.179 1 93.25 250 GLN A CA 1
ATOM 2011 C C . GLN A 1 250 ? 30.406 8.398 0.302 1 93.25 250 GLN A C 1
ATOM 2013 O O . GLN A 1 250 ? 30.094 7.492 1.078 1 93.25 250 GLN A O 1
ATOM 2018 N N . ASN A 1 251 ? 31.203 9.453 0.569 1 95.25 251 ASN A N 1
ATOM 2019 C CA . ASN A 1 251 ? 31.438 9.789 1.969 1 95.25 251 ASN A CA 1
ATOM 2020 C C . ASN A 1 251 ? 30.531 10.938 2.422 1 95.25 251 ASN A C 1
ATOM 2022 O O . ASN A 1 251 ? 30.266 11.867 1.656 1 95.25 251 ASN A O 1
ATOM 2026 N N . SER A 1 252 ? 30.109 10.703 3.639 1 94.94 252 SER A N 1
ATOM 2027 C CA . SER A 1 252 ? 29.344 11.812 4.195 1 94.94 252 SER A CA 1
ATOM 2028 C C . SER A 1 252 ? 30.219 13.016 4.477 1 94.94 252 SER A C 1
ATOM 2030 O O . SER A 1 252 ? 31.406 12.867 4.812 1 94.94 252 SER A O 1
ATOM 2032 N N . ILE A 1 253 ? 29.688 14.266 4.281 1 92.75 253 ILE A N 1
ATOM 2033 C CA . ILE A 1 253 ? 30.391 15.523 4.523 1 92.75 253 ILE A CA 1
ATOM 2034 C C . ILE A 1 253 ? 29.812 16.203 5.758 1 92.75 253 ILE A C 1
ATOM 2036 O O . ILE A 1 253 ? 28.594 16.328 5.891 1 92.75 253 ILE A O 1
ATOM 2040 N N . ASP A 1 254 ? 30.656 16.609 6.645 1 92.44 254 ASP A N 1
ATOM 2041 C CA . ASP A 1 254 ? 30.266 17.469 7.754 1 92.44 254 ASP A CA 1
ATOM 2042 C C . ASP A 1 254 ? 30.609 18.922 7.473 1 92.44 254 ASP A C 1
ATOM 2044 O O . ASP A 1 254 ? 31.781 19.266 7.324 1 92.44 254 ASP A O 1
ATOM 2048 N N . LEU A 1 255 ? 29.609 19.703 7.438 1 92.06 255 LEU A N 1
ATOM 2049 C CA . LEU A 1 255 ? 29.797 21.109 7.102 1 92.06 255 LEU A CA 1
ATOM 2050 C C . LEU A 1 255 ? 30.453 21.859 8.258 1 92.06 255 LEU A C 1
ATOM 2052 O O . LEU A 1 255 ? 30.109 21.656 9.422 1 92.06 255 LEU A O 1
ATOM 2056 N N . SER A 1 256 ? 31.422 22.703 7.863 1 90.62 256 SER A N 1
ATOM 2057 C CA . SER A 1 256 ? 32.031 23.562 8.875 1 90.62 256 SER A CA 1
ATOM 2058 C C . SER A 1 256 ? 31.031 24.578 9.43 1 90.62 256 SER A C 1
ATOM 2060 O O . SER A 1 256 ? 30.219 25.125 8.68 1 90.62 256 SER A O 1
ATOM 2062 N N . PRO A 1 257 ? 31.125 24.766 10.688 1 87.31 257 PRO A N 1
ATOM 2063 C CA . PRO A 1 257 ? 30.203 25.734 11.297 1 87.31 257 PRO A CA 1
ATOM 2064 C C . PRO A 1 257 ? 30.391 27.156 10.766 1 87.31 257 PRO A C 1
ATOM 2066 O O . PRO A 1 257 ? 29.531 28.016 10.961 1 87.31 257 PRO A O 1
ATOM 2069 N N . SER A 1 258 ? 31.484 27.344 10.062 1 89.5 258 SER A N 1
ATOM 2070 C CA . SER A 1 258 ? 31.781 28.688 9.562 1 89.5 258 SER A CA 1
ATOM 2071 C C . SER A 1 258 ? 31.078 28.938 8.234 1 89.5 258 SER A C 1
ATOM 2073 O O . SER A 1 258 ? 30.984 30.078 7.781 1 89.5 258 SER A O 1
ATOM 2075 N N . ILE A 1 259 ? 30.547 27.922 7.723 1 93.81 259 ILE A N 1
ATOM 2076 C CA . ILE A 1 259 ? 29.875 28.047 6.438 1 93.81 259 ILE A CA 1
ATOM 2077 C C . ILE A 1 259 ? 28.453 28.578 6.656 1 93.81 259 ILE A C 1
ATOM 2079 O O . ILE A 1 259 ? 27.719 28.047 7.492 1 93.81 259 ILE A O 1
ATOM 2083 N N . ALA A 1 260 ? 28.078 29.625 5.934 1 94.62 260 ALA A N 1
ATOM 2084 C CA . ALA A 1 260 ? 26.75 30.219 6.066 1 94.62 260 ALA A CA 1
ATOM 2085 C C . ALA A 1 260 ? 25.859 29.828 4.895 1 94.62 260 ALA A C 1
ATOM 2087 O O . ALA A 1 260 ? 26.344 29.516 3.807 1 94.62 260 ALA A O 1
ATOM 2088 N N . PRO A 1 261 ? 24.531 29.734 5.164 1 96.44 261 PRO A N 1
ATOM 2089 C CA . PRO A 1 261 ? 23.594 29.516 4.07 1 96.44 261 PRO A CA 1
ATOM 2090 C C . PRO A 1 261 ? 23.297 30.781 3.266 1 96.44 261 PRO A C 1
ATOM 2092 O O . PRO A 1 261 ? 23.859 31.828 3.559 1 96.44 261 PRO A O 1
ATOM 2095 N N . ASP A 1 262 ? 22.422 30.609 2.209 1 93.62 262 ASP A N 1
ATOM 2096 C CA . ASP A 1 262 ? 21.906 31.766 1.471 1 93.62 262 ASP A CA 1
ATOM 2097 C C . ASP A 1 262 ? 21.078 32.656 2.373 1 93.62 262 ASP A C 1
ATOM 2099 O O . ASP A 1 262 ? 20.312 32.188 3.219 1 93.62 262 ASP A O 1
ATOM 2103 N N . PRO A 1 263 ? 21.25 34 2.188 1 92.25 263 PRO A N 1
ATOM 2104 C CA . PRO A 1 263 ? 20.422 34.906 2.973 1 92.25 263 PRO A CA 1
ATOM 2105 C C . PRO A 1 263 ? 18.938 34.812 2.598 1 92.25 263 PRO A C 1
ATOM 2107 O O . PRO A 1 263 ? 18.609 34.375 1.496 1 92.25 263 PRO A O 1
ATOM 2110 N N . LEU A 1 264 ? 18.172 35.156 3.627 1 90.5 264 LEU A N 1
ATOM 2111 C CA . LEU A 1 264 ? 16.734 35.125 3.398 1 90.5 264 LEU A CA 1
ATOM 2112 C C . LEU A 1 264 ? 16.281 36.375 2.664 1 90.5 264 LEU A C 1
ATOM 2114 O O . LEU A 1 264 ? 15.625 37.25 3.25 1 90.5 264 LEU A O 1
ATOM 2118 N N . VAL A 1 265 ? 17.219 36.875 1.705 1 73.69 265 VAL A N 1
ATOM 2119 C CA . VAL A 1 265 ? 16.953 38.125 1.002 1 73.69 265 VAL A CA 1
ATOM 2120 C C . VAL A 1 265 ? 16.547 37.844 -0.443 1 73.69 265 VAL A C 1
ATOM 2122 O O . VAL A 1 265 ? 17 36.844 -1.027 1 73.69 265 VAL A O 1
ATOM 2125 N N . GLY A 1 266 ? 15.406 38.156 -1.076 1 59.16 266 GLY A N 1
ATOM 2126 C CA . GLY A 1 266 ? 15.242 38.094 -2.52 1 59.16 266 GLY A CA 1
ATOM 2127 C C . GLY A 1 266 ? 13.875 37.594 -2.943 1 59.16 266 GLY A C 1
ATOM 2128 O O . GLY A 1 266 ? 13.703 37.125 -4.066 1 59.16 266 GLY A O 1
ATOM 2129 N N . SER A 1 267 ? 13.039 37.531 -2.158 1 52.5 267 SER A N 1
ATOM 2130 C CA . SER A 1 267 ? 11.984 36.719 -2.742 1 52.5 267 SER A CA 1
ATOM 2131 C C . SER A 1 267 ? 11.539 37.25 -4.094 1 52.5 267 SER A C 1
ATOM 2133 O O . SER A 1 267 ? 11.016 38.375 -4.176 1 52.5 267 SER A O 1
ATOM 2135 N N . ASN A 1 268 ? 12.414 37.219 -5.023 1 50.47 268 ASN A N 1
ATOM 2136 C CA . ASN A 1 268 ? 11.75 37.5 -6.293 1 50.47 268 ASN A CA 1
ATOM 2137 C C . ASN A 1 268 ? 10.344 36.938 -6.332 1 50.47 268 ASN A C 1
ATOM 2139 O O . ASN A 1 268 ? 10.117 35.812 -5.863 1 50.47 268 ASN A O 1
ATOM 2143 N N . GLU A 1 269 ? 9.391 37.844 -6.316 1 54.72 269 GLU A N 1
ATOM 2144 C CA . GLU A 1 269 ? 8 37.5 -6.613 1 54.72 269 GLU A CA 1
ATOM 2145 C C . GLU A 1 269 ? 7.906 36.375 -7.609 1 54.72 269 GLU A C 1
ATOM 2147 O O . GLU A 1 269 ? 8.109 36.562 -8.812 1 54.72 269 GLU A O 1
ATOM 2152 N N . LEU A 1 270 ? 8.258 35.219 -7.258 1 58.06 270 LEU A N 1
ATOM 2153 C CA . LEU A 1 270 ? 8.055 34.094 -8.188 1 58.06 270 LEU A CA 1
ATOM 2154 C C . LEU A 1 270 ? 6.586 33.969 -8.57 1 58.06 270 LEU A C 1
ATOM 2156 O O . LEU A 1 270 ? 5.734 33.781 -7.699 1 58.06 270 LEU A O 1
ATOM 2160 N N . THR A 1 271 ? 6.211 34.781 -9.656 1 67.5 271 THR A N 1
ATOM 2161 C CA . THR A 1 271 ? 4.875 34.531 -10.195 1 67.5 271 THR A CA 1
ATOM 2162 C C . THR A 1 271 ? 4.66 33.062 -10.445 1 67.5 271 THR A C 1
ATOM 2164 O O . THR A 1 271 ? 5.426 32.438 -11.172 1 67.5 271 THR A O 1
ATOM 2167 N N . LEU A 1 272 ? 3.779 32.562 -9.602 1 83.88 272 LEU A N 1
ATOM 2168 C CA . LEU A 1 272 ? 3.432 31.156 -9.734 1 83.88 272 LEU A CA 1
ATOM 2169 C C . LEU A 1 272 ? 2.66 30.906 -11.031 1 83.88 272 LEU A C 1
ATOM 2171 O O . LEU A 1 272 ? 1.671 31.578 -11.305 1 83.88 272 LEU A O 1
ATOM 2175 N N . ASP A 1 273 ? 3.229 30.156 -11.906 1 86.62 273 ASP A N 1
ATOM 2176 C CA . ASP A 1 273 ? 2.512 29.703 -13.094 1 86.62 273 ASP A CA 1
ATOM 2177 C C . ASP A 1 273 ? 1.585 28.531 -12.766 1 86.62 273 ASP A C 1
ATOM 2179 O O . ASP A 1 273 ? 1.96 27.375 -12.938 1 86.62 273 ASP A O 1
ATOM 2183 N N . GLU A 1 274 ? 0.417 28.844 -12.414 1 89.44 274 GLU A N 1
ATOM 2184 C CA . GLU A 1 274 ? -0.527 27.828 -11.984 1 89.44 274 GLU A CA 1
ATOM 2185 C C . GLU A 1 274 ? -0.848 26.859 -13.117 1 89.44 274 GLU A C 1
ATOM 2187 O O . GLU A 1 274 ? -1.013 25.656 -12.891 1 89.44 274 GLU A O 1
ATOM 2192 N N . GLU A 1 275 ? -0.944 27.359 -14.312 1 90.56 275 GLU A N 1
ATOM 2193 C CA . GLU A 1 275 ? -1.267 26.531 -15.461 1 90.56 275 GLU A CA 1
ATOM 2194 C C . GLU A 1 275 ? -0.174 25.5 -15.719 1 90.56 275 GLU A C 1
ATOM 2196 O O . GLU A 1 275 ? -0.468 24.344 -16.047 1 90.56 275 GLU A O 1
ATOM 2201 N N . TYR A 1 276 ? 1.024 25.953 -15.539 1 91.38 276 TYR A N 1
ATOM 2202 C CA . TYR A 1 276 ? 2.154 25.047 -15.711 1 91.38 276 TYR A CA 1
ATOM 2203 C C . TYR A 1 276 ? 2.066 23.875 -14.742 1 91.38 276 TYR A C 1
ATOM 2205 O O . TYR A 1 276 ? 2.219 22.719 -15.141 1 91.38 276 TYR A O 1
ATOM 2213 N N . PHE A 1 277 ? 1.795 24.109 -13.531 1 93.12 277 PHE A N 1
ATOM 2214 C CA . PHE A 1 277 ? 1.774 23.078 -12.508 1 93.12 277 PHE A CA 1
ATOM 2215 C C . PHE A 1 277 ? 0.556 22.172 -12.672 1 93.12 277 PHE A C 1
ATOM 2217 O O . PHE A 1 277 ? 0.634 20.969 -12.438 1 93.12 277 PHE A O 1
ATOM 2224 N N . ASN A 1 278 ? -0.514 22.766 -13.133 1 92.81 278 ASN A N 1
ATOM 2225 C CA . ASN A 1 278 ? -1.708 21.969 -13.383 1 92.81 278 ASN A CA 1
ATOM 2226 C C . ASN A 1 278 ? -1.491 20.984 -14.531 1 92.81 278 ASN A C 1
ATOM 2228 O O . ASN A 1 278 ? -1.952 19.844 -14.477 1 92.81 278 ASN A O 1
ATOM 2232 N N . GLN A 1 279 ? -0.78 21.422 -15.523 1 93.69 279 GLN A N 1
ATOM 2233 C CA . GLN A 1 279 ? -0.483 20.547 -16.656 1 93.69 279 GLN A CA 1
ATOM 2234 C C . GLN A 1 279 ? 0.496 19.438 -16.266 1 93.69 279 GLN A C 1
ATOM 2236 O O . GLN A 1 279 ? 0.378 18.312 -16.719 1 93.69 279 GLN A O 1
ATOM 2241 N N . ALA A 1 280 ? 1.382 19.781 -15.43 1 93.75 280 ALA A N 1
ATOM 2242 C CA . ALA A 1 280 ? 2.387 18.812 -14.984 1 93.75 280 ALA A CA 1
ATOM 2243 C C . ALA A 1 280 ? 1.749 17.703 -14.156 1 93.75 280 ALA A C 1
ATOM 2245 O O . ALA A 1 280 ? 2.229 16.562 -14.156 1 93.75 280 ALA A O 1
ATOM 2246 N N . LEU A 1 281 ? 0.649 18.016 -13.5 1 95.12 281 LEU A N 1
ATOM 2247 C CA . LEU A 1 281 ? -0.029 17.078 -12.609 1 95.12 281 LEU A CA 1
ATOM 2248 C C . LEU A 1 281 ? -0.477 15.836 -13.359 1 95.12 281 LEU A C 1
ATOM 2250 O O . LEU A 1 281 ? -0.454 14.734 -12.812 1 95.12 281 LEU A O 1
ATOM 2254 N N . ILE A 1 282 ? -0.758 15.953 -14.625 1 92.94 282 ILE A N 1
ATOM 2255 C CA . ILE A 1 282 ? -1.287 14.859 -15.43 1 92.94 282 ILE A CA 1
ATOM 2256 C C . ILE A 1 282 ? -0.227 13.773 -15.586 1 92.94 282 ILE A C 1
ATOM 2258 O O . ILE A 1 282 ? -0.556 12.586 -15.68 1 92.94 282 ILE A O 1
ATOM 2262 N N . ASN A 1 283 ? 1.004 14.219 -15.469 1 94.81 283 ASN A N 1
ATOM 2263 C CA . ASN A 1 283 ? 2.104 13.281 -15.648 1 94.81 283 ASN A CA 1
ATOM 2264 C C . ASN A 1 283 ? 2.799 12.961 -14.328 1 94.81 283 ASN A C 1
ATOM 2266 O O . ASN A 1 283 ? 3.973 12.586 -14.312 1 94.81 283 ASN A O 1
ATOM 2270 N N . HIS A 1 284 ? 2.029 13.195 -13.258 1 97.88 284 HIS A N 1
ATOM 2271 C CA . HIS A 1 284 ? 2.596 12.906 -11.945 1 97.88 284 HIS A CA 1
ATOM 2272 C C . HIS A 1 284 ? 3.062 11.453 -11.859 1 97.88 284 HIS A C 1
ATOM 2274 O O . HIS A 1 284 ? 2.338 10.539 -12.258 1 97.88 284 HIS A O 1
ATOM 2280 N N . PRO A 1 285 ? 4.266 11.203 -11.305 1 98.12 285 PRO A N 1
ATOM 2281 C CA . PRO A 1 285 ? 4.812 9.844 -11.266 1 98.12 285 PRO A CA 1
ATOM 2282 C C . PRO A 1 285 ? 3.893 8.859 -10.547 1 98.12 285 PRO A C 1
ATOM 2284 O O . PRO A 1 285 ? 3.799 7.691 -10.945 1 98.12 285 PRO A O 1
ATOM 2287 N N . GLU A 1 286 ? 3.211 9.281 -9.492 1 98 286 GLU A N 1
ATOM 2288 C CA . GLU A 1 286 ? 2.307 8.391 -8.773 1 98 286 GLU A CA 1
ATOM 2289 C C . GLU A 1 286 ? 1.142 7.953 -9.656 1 98 286 GLU A C 1
ATOM 2291 O O . GLU A 1 286 ? 0.671 6.82 -9.555 1 98 286 GLU A O 1
ATOM 2296 N N . LEU A 1 287 ? 0.621 8.844 -10.5 1 98.31 287 LEU A N 1
ATOM 2297 C CA . LEU A 1 287 ? -0.446 8.5 -11.43 1 98.31 287 LEU A CA 1
ATOM 2298 C C . LEU A 1 287 ? 0.075 7.594 -12.539 1 98.31 287 LEU A C 1
ATOM 2300 O O . LEU A 1 287 ? -0.58 6.617 -12.906 1 98.31 287 LEU A O 1
ATOM 2304 N N . ARG A 1 288 ? 1.26 7.891 -13.016 1 98.25 288 ARG A N 1
ATOM 2305 C CA . ARG A 1 288 ? 1.857 7.086 -14.078 1 98.25 288 ARG A CA 1
ATOM 2306 C C . ARG A 1 288 ? 2.131 5.664 -13.602 1 98.25 288 ARG A C 1
ATOM 2308 O O . ARG A 1 288 ? 1.943 4.707 -14.352 1 98.25 288 ARG A O 1
ATOM 2315 N N . MET A 1 289 ? 2.584 5.562 -12.406 1 98.38 289 MET A N 1
ATOM 2316 C CA . MET A 1 289 ? 2.818 4.238 -11.844 1 98.38 289 MET A CA 1
ATOM 2317 C C . MET A 1 289 ? 1.524 3.432 -11.789 1 98.38 289 MET A C 1
ATOM 2319 O O . MET A 1 289 ? 1.52 2.234 -12.086 1 98.38 289 MET A O 1
ATOM 2323 N N . LEU A 1 290 ? 0.388 4.074 -11.398 1 98.44 290 LEU A N 1
ATOM 2324 C CA . LEU A 1 290 ? -0.904 3.398 -11.383 1 98.44 290 LEU A CA 1
ATOM 2325 C C . LEU A 1 290 ? -1.339 3.025 -12.797 1 98.44 290 LEU A C 1
ATOM 2327 O O . LEU A 1 290 ? -1.956 1.979 -13 1 98.44 290 LEU A O 1
ATOM 2331 N N . ASP A 1 291 ? -0.955 3.881 -13.773 1 98.56 291 ASP A N 1
ATOM 2332 C CA . ASP A 1 291 ? -1.222 3.557 -15.172 1 98.56 291 ASP A CA 1
ATOM 2333 C C . ASP A 1 291 ? -0.47 2.297 -15.594 1 98.56 291 ASP A C 1
ATOM 2335 O O . ASP A 1 291 ? -1.021 1.444 -16.297 1 98.56 291 ASP A O 1
ATOM 2339 N N . TYR A 1 292 ? 0.769 2.188 -15.164 1 98.69 292 TYR A N 1
ATOM 2340 C CA . TYR A 1 292 ? 1.557 1.009 -15.508 1 98.69 292 TYR A CA 1
ATOM 2341 C C . TYR A 1 292 ? 1.045 -0.224 -14.773 1 98.69 292 TYR A C 1
ATOM 2343 O O . TYR A 1 292 ? 1.097 -1.337 -15.305 1 98.69 292 TYR A O 1
ATOM 2351 N N . ASP A 1 293 ? 0.517 -0.015 -13.555 1 98.38 293 ASP A N 1
ATOM 2352 C CA . ASP A 1 293 ? -0.138 -1.122 -12.867 1 98.38 293 ASP A CA 1
ATOM 2353 C C . ASP A 1 293 ? -1.327 -1.643 -13.672 1 98.38 293 ASP A C 1
ATOM 2355 O O . ASP A 1 293 ? -1.521 -2.855 -13.789 1 98.38 293 ASP A O 1
ATOM 2359 N N . LEU A 1 294 ? -2.121 -0.726 -14.188 1 98.69 294 LEU A N 1
ATOM 2360 C CA . LEU A 1 294 ? -3.271 -1.097 -15.008 1 98.69 294 LEU A CA 1
ATOM 2361 C C . LEU A 1 294 ? -2.83 -1.828 -16.266 1 98.69 294 LEU A C 1
ATOM 2363 O O . LEU A 1 294 ? -3.43 -2.838 -16.656 1 98.69 294 LEU A O 1
ATOM 2367 N N . ALA A 1 295 ? -1.763 -1.354 -16.891 1 98.69 295 ALA A N 1
ATOM 2368 C CA . ALA A 1 295 ? -1.232 -2.016 -18.094 1 98.69 295 ALA A CA 1
ATOM 2369 C C . ALA A 1 295 ? -0.76 -3.43 -17.766 1 98.69 295 ALA A C 1
ATOM 2371 O O . ALA A 1 295 ? -1.024 -4.367 -18.516 1 98.69 295 ALA A O 1
ATOM 2372 N N . TYR A 1 296 ? -0.087 -3.541 -16.641 1 98.56 296 TYR A N 1
ATOM 2373 C CA . TYR A 1 296 ? 0.39 -4.832 -16.156 1 98.56 296 TYR A CA 1
ATOM 2374 C C . TYR A 1 296 ? -0.77 -5.797 -15.945 1 98.56 296 TYR A C 1
ATOM 2376 O O . TYR A 1 296 ? -0.732 -6.938 -16.406 1 98.56 296 TYR A O 1
ATOM 2384 N N . LEU A 1 297 ? -1.85 -5.309 -15.32 1 98.69 297 LEU A N 1
ATOM 2385 C CA . LEU A 1 297 ? -3.018 -6.121 -15 1 98.69 297 LEU A CA 1
ATOM 2386 C C . LEU A 1 297 ? -3.803 -6.465 -16.25 1 98.69 297 LEU A C 1
ATOM 2388 O O . LEU A 1 297 ? -4.41 -7.535 -16.344 1 98.69 297 LEU A O 1
ATOM 2392 N N . ASN A 1 298 ? -3.727 -5.57 -17.25 1 98.75 298 ASN A N 1
ATOM 2393 C CA . ASN A 1 298 ? -4.438 -5.852 -18.484 1 98.75 298 ASN A CA 1
ATOM 2394 C C . ASN A 1 298 ? -3.789 -6.996 -19.266 1 98.75 298 ASN A C 1
ATOM 2396 O O . ASN A 1 298 ? -4.477 -7.773 -19.922 1 98.75 298 ASN A O 1
ATOM 2400 N N . ILE A 1 299 ? -2.447 -7.117 -19.156 1 98.69 299 ILE A N 1
ATOM 2401 C CA . ILE A 1 299 ? -1.769 -8.281 -19.719 1 98.69 299 ILE A CA 1
ATOM 2402 C C . ILE A 1 299 ? -2.182 -9.539 -18.953 1 98.69 299 ILE A C 1
ATOM 2404 O O . ILE A 1 299 ? -2.463 -10.578 -19.562 1 98.69 299 ILE A O 1
ATOM 2408 N N . GLU A 1 300 ? -2.273 -9.414 -17.672 1 98.44 300 GLU A N 1
ATOM 2409 C CA . GLU A 1 300 ? -2.713 -10.531 -16.844 1 98.44 300 GLU A CA 1
ATOM 2410 C C . GLU A 1 300 ? -4.129 -10.961 -17.203 1 98.44 300 GLU A C 1
ATOM 2412 O O . GLU A 1 300 ? -4.418 -12.156 -17.281 1 98.44 300 GLU A O 1
ATOM 2417 N N . ARG A 1 301 ? -4.996 -10 -17.391 1 98.62 301 ARG A N 1
ATOM 2418 C CA . ARG A 1 301 ? -6.379 -10.281 -17.766 1 98.62 301 ARG A CA 1
ATOM 2419 C C . ARG A 1 301 ? -6.438 -11.062 -19.078 1 98.62 301 ARG A C 1
ATOM 2421 O O . ARG A 1 301 ? -7.188 -12.039 -19.188 1 98.62 301 ARG A O 1
ATOM 2428 N N . ARG A 1 302 ? -5.637 -10.672 -20.047 1 98.5 302 ARG A N 1
ATOM 2429 C CA . ARG A 1 302 ? -5.598 -11.367 -21.344 1 98.5 302 ARG A CA 1
ATOM 2430 C C . ARG A 1 302 ? -5.078 -12.789 -21.172 1 98.5 302 ARG A C 1
ATOM 2432 O O . ARG A 1 302 ? -5.617 -13.719 -21.781 1 98.5 302 ARG A O 1
ATOM 2439 N N . TYR A 1 303 ? -4.062 -12.984 -20.375 1 98.19 303 TYR A N 1
ATOM 2440 C CA . TYR A 1 303 ? -3.506 -14.312 -20.109 1 98.19 303 TYR A CA 1
ATOM 2441 C C . TYR A 1 303 ? -4.523 -15.203 -19.422 1 98.19 303 TYR A C 1
ATOM 2443 O O . TYR A 1 303 ? -4.703 -16.359 -19.797 1 98.19 303 TYR A O 1
ATOM 2451 N N . LYS A 1 304 ? -5.211 -14.594 -18.406 1 98.25 304 LYS A N 1
ATOM 2452 C CA . LYS A 1 304 ? -6.227 -15.367 -17.688 1 98.25 304 LYS A CA 1
ATOM 2453 C C . LYS A 1 304 ? -7.395 -15.719 -18.609 1 98.25 304 LYS A C 1
ATOM 2455 O O . LYS A 1 304 ? -7.973 -16.797 -18.5 1 98.25 304 LYS A O 1
ATOM 2460 N N . ALA A 1 305 ? -7.758 -14.812 -19.516 1 98.25 305 ALA A N 1
ATOM 2461 C CA . ALA A 1 305 ? -8.812 -15.086 -20.484 1 98.25 305 ALA A CA 1
ATOM 2462 C C . ALA A 1 305 ? -8.406 -16.234 -21.422 1 98.25 305 ALA A C 1
ATOM 2464 O O . ALA A 1 305 ? -9.242 -17.062 -21.797 1 98.25 305 ALA A O 1
ATOM 2465 N N . GLU A 1 306 ? -7.102 -16.266 -21.734 1 97.06 306 GLU A N 1
ATOM 2466 C CA . GLU A 1 306 ? -6.57 -17.328 -22.578 1 97.06 306 GLU A CA 1
ATOM 2467 C C . GLU A 1 306 ? -6.703 -18.688 -21.906 1 97.06 306 GLU A C 1
ATOM 2469 O O . GLU A 1 306 ? -6.859 -19.703 -22.594 1 97.06 306 GLU A O 1
ATOM 2474 N N . GLN A 1 307 ? -6.711 -18.719 -20.609 1 97.12 307 GLN A N 1
ATOM 2475 C CA . GLN A 1 307 ? -6.742 -19.969 -19.844 1 97.12 307 GLN A CA 1
ATOM 2476 C C . GLN A 1 307 ? -8.141 -20.594 -19.875 1 97.12 307 GLN A C 1
ATOM 2478 O O . GLN A 1 307 ? -8.312 -21.75 -19.484 1 97.12 307 GLN A O 1
ATOM 2483 N N . LEU A 1 308 ? -9.156 -19.875 -20.391 1 97.75 308 LEU A N 1
ATOM 2484 C CA . LEU A 1 308 ? -10.508 -20.422 -20.516 1 97.75 308 LEU A CA 1
ATOM 2485 C C . LEU A 1 308 ? -10.594 -21.406 -21.672 1 97.75 308 LEU A C 1
ATOM 2487 O O . LEU A 1 308 ? -11.516 -22.219 -21.75 1 97.75 308 LEU A O 1
ATOM 2491 N N . LYS A 1 309 ? -9.625 -21.359 -22.562 1 97.81 309 LYS A N 1
ATOM 2492 C CA . LYS A 1 309 ? -9.602 -22.25 -23.719 1 97.81 309 LYS A CA 1
ATOM 2493 C C . LYS A 1 309 ? -8.945 -23.578 -23.375 1 97.81 309 LYS A C 1
ATOM 2495 O O . LYS A 1 309 ? -8.094 -23.656 -22.484 1 97.81 309 LYS A O 1
ATOM 2500 N N . PRO A 1 310 ? -9.344 -24.672 -24.109 1 97.5 310 PRO A N 1
ATOM 2501 C CA . PRO A 1 310 ? -8.656 -25.953 -23.875 1 97.5 310 PRO A CA 1
ATOM 2502 C C . PRO A 1 310 ? -7.188 -25.906 -24.297 1 97.5 310 PRO A C 1
ATOM 2504 O O . PRO A 1 310 ? -6.832 -25.188 -25.234 1 97.5 310 PRO A O 1
ATOM 2507 N N . LYS A 1 311 ? -6.41 -26.578 -23.562 1 97.19 311 LYS A N 1
ATOM 2508 C CA . LYS A 1 311 ? -5.023 -26.75 -23.984 1 97.19 311 LYS A CA 1
ATOM 2509 C C . LYS A 1 311 ? -4.918 -27.797 -25.094 1 97.19 311 LYS A C 1
ATOM 2511 O O . LYS A 1 311 ? -5.211 -28.984 -24.875 1 97.19 311 LYS A O 1
ATOM 2516 N N . ILE A 1 312 ? -4.609 -27.375 -26.266 1 97.88 312 ILE A N 1
ATOM 2517 C CA . ILE A 1 312 ? -4.438 -28.25 -27.422 1 97.88 312 ILE A CA 1
ATOM 2518 C C . ILE A 1 312 ? -3.033 -28.078 -28 1 97.88 312 ILE A C 1
ATOM 2520 O O . ILE A 1 312 ? -2.727 -27.062 -28.609 1 97.88 312 ILE A O 1
ATOM 2524 N N . LYS A 1 313 ? -2.264 -29.016 -27.797 1 97.38 313 LYS A N 1
ATOM 2525 C CA . LYS A 1 313 ? -0.893 -28.969 -28.297 1 97.38 313 LYS A CA 1
ATOM 2526 C C . LYS A 1 313 ? -0.717 -29.891 -29.516 1 97.38 313 LYS A C 1
ATOM 2528 O O . LYS A 1 313 ? -1.016 -31.078 -29.438 1 97.38 313 LYS A O 1
ATOM 2533 N N . LEU A 1 314 ? -0.265 -29.344 -30.609 1 97.5 314 LEU A N 1
ATOM 2534 C CA . LEU A 1 314 ? 0.031 -30.062 -31.844 1 97.5 314 LEU A CA 1
ATOM 2535 C C . LEU A 1 314 ? 1.536 -30.188 -32.062 1 97.5 314 LEU A C 1
ATOM 2537 O O . LEU A 1 314 ? 2.271 -29.219 -31.891 1 97.5 314 LEU A O 1
ATOM 2541 N N . LYS A 1 315 ? 1.914 -31.359 -32.312 1 96.44 315 LYS A N 1
ATOM 2542 C CA . LYS A 1 315 ? 3.326 -31.625 -32.594 1 96.44 315 LYS A CA 1
ATOM 2543 C C . LYS A 1 315 ? 3.508 -32.375 -33.875 1 96.44 315 LYS A C 1
ATOM 2545 O O . LYS A 1 315 ? 2.754 -33.312 -34.156 1 96.44 315 LYS A O 1
ATOM 2550 N N . TYR A 1 316 ? 4.41 -31.938 -34.719 1 95.12 316 TYR A N 1
ATOM 2551 C CA . TYR A 1 316 ? 4.75 -32.625 -35.969 1 95.12 316 TYR A CA 1
ATOM 2552 C C . TYR A 1 316 ? 6.258 -32.625 -36.188 1 95.12 316 TYR A C 1
ATOM 2554 O O . TYR A 1 316 ? 6.902 -31.578 -36.156 1 95.12 316 TYR A O 1
ATOM 2562 N N . ASN A 1 317 ? 6.793 -33.812 -36.406 1 93.94 317 ASN A N 1
ATOM 2563 C CA . ASN A 1 317 ? 8.227 -33.938 -36.688 1 93.94 317 ASN A CA 1
ATOM 2564 C C . ASN A 1 317 ? 8.492 -34.812 -37.906 1 93.94 317 ASN A C 1
ATOM 2566 O O . ASN A 1 317 ? 7.836 -35.812 -38.125 1 93.94 317 ASN A O 1
ATOM 2570 N N . PHE A 1 318 ? 9.461 -34.375 -38.656 1 93 318 PHE A N 1
ATOM 2571 C CA . PHE A 1 318 ? 9.992 -35.188 -39.75 1 93 318 PHE A CA 1
ATOM 2572 C C . PHE A 1 318 ? 11.109 -36.094 -39.25 1 93 318 PHE A C 1
ATOM 2574 O O . PHE A 1 318 ? 11.945 -35.688 -38.438 1 93 318 PHE A O 1
ATOM 2581 N N . LEU A 1 319 ? 11.094 -37.219 -39.781 1 92.94 319 LEU A N 1
ATOM 2582 C CA . LEU A 1 319 ? 12.133 -38.188 -39.406 1 92.94 319 LEU A CA 1
ATOM 2583 C C . LEU A 1 319 ? 13.109 -38.406 -40.562 1 92.94 319 LEU A C 1
ATOM 2585 O O . LEU A 1 319 ? 12.695 -38.5 -41.719 1 92.94 319 LEU A O 1
ATOM 2589 N N . THR A 1 320 ? 14.391 -38.438 -40.188 1 89.62 320 THR A N 1
ATOM 2590 C CA . THR A 1 320 ? 15.391 -38.688 -41.219 1 89.62 320 THR A CA 1
ATOM 2591 C C . THR A 1 320 ? 16.656 -39.312 -40.625 1 89.62 320 THR A C 1
ATOM 2593 O O . THR A 1 320 ? 16.953 -39.094 -39.438 1 89.62 320 THR A O 1
ATOM 2596 N N . GLU A 1 321 ? 17.344 -40.031 -41.406 1 88 321 GLU A N 1
ATOM 2597 C CA . GLU A 1 321 ? 18.594 -40.625 -40.938 1 88 321 GLU A CA 1
ATOM 2598 C C . GLU A 1 321 ? 19.781 -39.688 -41.219 1 88 321 GLU A C 1
ATOM 2600 O O . GLU A 1 321 ? 20.859 -39.875 -40.625 1 88 321 GLU A O 1
ATOM 2605 N N . THR A 1 322 ? 19.641 -38.844 -42.219 1 82.25 322 THR A N 1
ATOM 2606 C CA . THR A 1 322 ? 20.734 -37.969 -42.562 1 82.25 322 THR A CA 1
ATOM 2607 C C . THR A 1 322 ? 20.266 -36.5 -42.562 1 82.25 322 THR A C 1
ATOM 2609 O O . THR A 1 322 ? 19.125 -36.219 -42.938 1 82.25 322 THR A O 1
ATOM 2612 N N . LEU A 1 323 ? 21 -35.594 -42.156 1 74.88 323 LEU A N 1
ATOM 2613 C CA . LEU A 1 323 ? 20.641 -34.188 -42.125 1 74.88 323 LEU A CA 1
ATOM 2614 C C . LEU A 1 323 ? 20.656 -33.594 -43.531 1 74.88 323 LEU A C 1
ATOM 2616 O O . LEU A 1 323 ? 19.953 -32.625 -43.812 1 74.88 323 LEU A O 1
ATOM 2620 N N . GLY A 1 324 ? 21.453 -34.094 -44.562 1 62.41 324 GLY A N 1
ATOM 2621 C CA . GLY A 1 324 ? 21.609 -33.562 -45.906 1 62.41 324 GLY A CA 1
ATOM 2622 C C . GLY A 1 324 ? 20.438 -33.875 -46.812 1 62.41 324 GLY A C 1
ATOM 2623 O O . GLY A 1 324 ? 20.281 -33.281 -47.875 1 62.41 324 GLY A O 1
ATOM 2624 N N . GLY A 1 325 ? 19.641 -34.75 -46.5 1 55.06 325 GLY A N 1
ATOM 2625 C CA . GLY A 1 325 ? 18.688 -35.281 -47.469 1 55.06 325 GLY A CA 1
ATOM 2626 C C . GLY A 1 325 ? 17.266 -34.812 -47.219 1 55.06 325 GLY A C 1
ATOM 2627 O O . GLY A 1 325 ? 16.297 -35.531 -47.531 1 55.06 325 GLY A O 1
ATOM 2628 N N . LEU A 1 326 ? 16.984 -33.625 -46.656 1 58.53 326 LEU A N 1
ATOM 2629 C CA . LEU A 1 326 ? 15.664 -33.125 -46.281 1 58.53 326 LEU A CA 1
ATOM 2630 C C . LEU A 1 326 ? 14.859 -32.812 -47.562 1 58.53 326 LEU A C 1
ATOM 2632 O O . LEU A 1 326 ? 13.695 -32.438 -47.469 1 58.53 326 LEU A O 1
ATOM 2636 N N . GLU A 1 327 ? 15.438 -32.875 -48.688 1 52.81 327 GLU A N 1
ATOM 2637 C CA . GLU A 1 327 ? 14.781 -32.406 -49.906 1 52.81 327 GLU A CA 1
ATOM 2638 C C . GLU A 1 327 ? 13.539 -33.219 -50.219 1 52.81 327 GLU A C 1
ATOM 2640 O O . GLU A 1 327 ? 12.57 -32.719 -50.781 1 52.81 327 GLU A O 1
ATOM 2645 N N . GLN A 1 328 ? 13.586 -34.531 -50 1 52.94 328 GLN A N 1
ATOM 2646 C CA . GLN A 1 328 ? 12.492 -35.312 -50.562 1 52.94 328 GLN A CA 1
ATOM 2647 C C . GLN A 1 328 ? 11.484 -35.719 -49.5 1 52.94 328 GLN A C 1
ATOM 2649 O O . GLN A 1 328 ? 10.633 -36.594 -49.75 1 52.94 328 GLN A O 1
ATOM 2654 N N . VAL A 1 329 ? 11.516 -35.094 -48.344 1 57.31 329 VAL A N 1
ATOM 2655 C CA . VAL A 1 329 ? 10.664 -35.656 -47.312 1 57.31 329 VAL A CA 1
ATOM 2656 C C . VAL A 1 329 ? 9.297 -34.969 -47.344 1 57.31 329 VAL A C 1
ATOM 2658 O O . VAL A 1 329 ? 9.211 -33.75 -47.188 1 57.31 329 VAL A O 1
ATOM 2661 N N . GLY A 1 330 ? 8.227 -35.531 -48.125 1 59.62 330 GLY A N 1
ATOM 2662 C CA . GLY A 1 330 ? 6.844 -35.094 -48.219 1 59.62 330 GLY A CA 1
ATOM 2663 C C . GLY A 1 330 ? 6.16 -34.969 -46.844 1 59.62 330 GLY A C 1
ATOM 2664 O O . GLY A 1 330 ? 6.582 -35.625 -45.875 1 59.62 330 GLY A O 1
ATOM 2665 N N . PHE A 1 331 ? 5.223 -33.969 -46.656 1 67.94 331 PHE A N 1
ATOM 2666 C CA . PHE A 1 331 ? 4.371 -33.781 -45.469 1 67.94 331 PHE A CA 1
ATOM 2667 C C . PHE A 1 331 ? 3.355 -34.906 -45.344 1 67.94 331 PHE A C 1
ATOM 2669 O O . PHE A 1 331 ? 2.6 -35.188 -46.281 1 67.94 331 PHE A O 1
ATOM 2676 N N . TYR A 1 332 ? 3.281 -35.562 -44.25 1 67.94 332 TYR A N 1
ATOM 2677 C CA . TYR A 1 332 ? 2.326 -36.562 -43.844 1 67.94 332 TYR A CA 1
ATOM 2678 C C . TYR A 1 332 ? 2.354 -37.75 -44.781 1 67.94 332 TYR A C 1
ATOM 2680 O O . TYR A 1 332 ? 1.315 -38.375 -45.062 1 67.94 332 TYR A O 1
ATOM 2688 N N . GLU A 1 333 ? 3.285 -38.094 -45.375 1 73.38 333 GLU A N 1
ATOM 2689 C CA . GLU A 1 333 ? 3.354 -39.25 -46.25 1 73.38 333 GLU A CA 1
ATOM 2690 C C . GLU A 1 333 ? 4.105 -40.406 -45.625 1 73.38 333 GLU A C 1
ATOM 2692 O O . GLU A 1 333 ? 3.508 -41.406 -45.281 1 73.38 333 GLU A O 1
ATOM 2697 N N . ASN A 1 334 ? 5.367 -40.25 -45.438 1 82.31 334 ASN A N 1
ATOM 2698 C CA . ASN A 1 334 ? 6.16 -41.25 -44.75 1 82.31 334 ASN A CA 1
ATOM 2699 C C . ASN A 1 334 ? 7.281 -40.625 -43.938 1 82.31 334 ASN A C 1
ATOM 2701 O O . ASN A 1 334 ? 7.645 -39.469 -44.156 1 82.31 334 ASN A O 1
ATOM 2705 N N . ASN A 1 335 ? 7.613 -41.188 -42.719 1 89.19 335 ASN A N 1
ATOM 2706 C CA . ASN A 1 335 ? 8.75 -40.781 -41.906 1 89.19 335 ASN A CA 1
ATOM 2707 C C . ASN A 1 335 ? 8.43 -39.531 -41.094 1 89.19 335 ASN A C 1
ATOM 2709 O O . ASN A 1 335 ? 9.109 -38.5 -41.219 1 89.19 335 ASN A O 1
ATOM 2713 N N . TYR A 1 336 ? 7.375 -39.656 -40.344 1 92.75 336 TYR A N 1
ATOM 2714 C CA . TYR A 1 336 ? 6.98 -38.531 -39.469 1 92.75 336 TYR A CA 1
ATOM 2715 C C . TYR A 1 336 ? 6.465 -39.031 -38.125 1 92.75 336 TYR A C 1
ATOM 2717 O O . TYR A 1 336 ? 6.141 -40.219 -38 1 92.75 336 TYR A O 1
ATOM 2725 N N . LYS A 1 337 ? 6.5 -38.156 -37.219 1 94.5 337 LYS A N 1
ATOM 2726 C CA . LYS A 1 337 ? 5.812 -38.281 -35.938 1 94.5 337 LYS A CA 1
ATOM 2727 C C . LYS A 1 337 ? 4.793 -37.188 -35.719 1 94.5 337 LYS A C 1
ATOM 2729 O O . LYS A 1 337 ? 5.098 -36 -35.938 1 94.5 337 LYS A O 1
ATOM 2734 N N . PHE A 1 338 ? 3.578 -37.594 -35.438 1 95.19 338 PHE A N 1
ATOM 2735 C CA . PHE A 1 338 ? 2.494 -36.625 -35.219 1 95.19 338 PHE A CA 1
ATOM 2736 C C . PHE A 1 338 ? 1.838 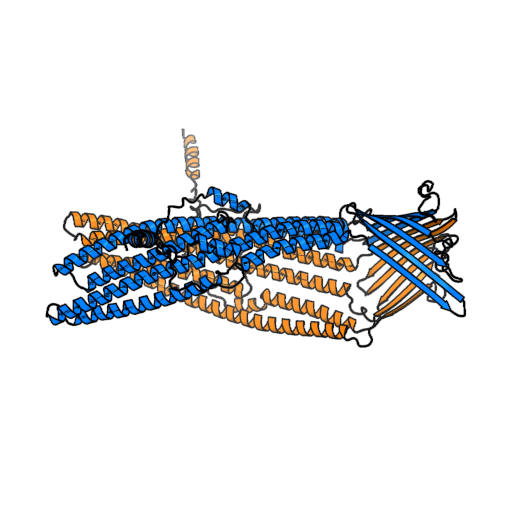-36.844 -33.875 1 95.19 338 PHE A C 1
ATOM 2738 O O . PHE A 1 338 ? 1.67 -38 -33.406 1 95.19 338 PHE A O 1
ATOM 2745 N N . GLY A 1 339 ? 1.571 -35.75 -33.188 1 96.38 339 GLY A N 1
ATOM 2746 C CA . GLY A 1 339 ? 0.944 -35.875 -31.875 1 96.38 339 GLY A CA 1
ATOM 2747 C C . GLY A 1 339 ? -0.008 -34.719 -31.578 1 96.38 339 GLY A C 1
ATOM 2748 O O . GLY A 1 339 ? 0.251 -33.594 -31.953 1 96.38 339 GLY A O 1
ATOM 2749 N N . ILE A 1 340 ? -1.104 -35.094 -30.906 1 97.56 340 ILE A N 1
ATOM 2750 C CA . ILE A 1 340 ? -2.061 -34.125 -30.391 1 97.56 340 ILE A CA 1
ATOM 2751 C C . ILE A 1 340 ? -2.342 -34.406 -28.906 1 97.56 340 ILE A C 1
ATOM 2753 O O . ILE A 1 340 ? -2.543 -35.562 -28.516 1 97.56 340 ILE A O 1
ATOM 2757 N N . GLN A 1 341 ? -2.244 -33.406 -28.125 1 97.94 341 GLN A N 1
ATOM 2758 C CA . GLN A 1 341 ? -2.604 -33.531 -26.703 1 97.94 341 GLN A CA 1
ATOM 2759 C C . GLN A 1 341 ? -3.641 -32.469 -26.328 1 97.94 341 GLN A C 1
ATOM 2761 O O . GLN A 1 341 ? -3.459 -31.281 -26.625 1 97.94 341 GLN A O 1
ATOM 2766 N N . VAL A 1 342 ? -4.695 -32.906 -25.719 1 97.75 342 VAL A N 1
ATOM 2767 C CA . VAL A 1 342 ? -5.777 -32 -25.312 1 97.75 342 VAL A CA 1
ATOM 2768 C C . VAL A 1 342 ? -6.055 -32.156 -23.828 1 97.75 342 VAL A C 1
ATOM 2770 O O . VAL A 1 342 ? -6.039 -33.281 -23.297 1 97.75 342 VAL A O 1
ATOM 2773 N N . SER A 1 343 ? -6.172 -31.141 -23.094 1 97.25 343 SER A N 1
ATOM 2774 C CA . SER A 1 343 ? -6.566 -31.156 -21.688 1 97.25 343 SER A CA 1
ATOM 2775 C C . SER A 1 343 ? -7.418 -29.938 -21.344 1 97.25 343 SER A C 1
ATOM 2777 O O . SER A 1 343 ? -7.113 -28.828 -21.75 1 97.25 343 SER A O 1
ATOM 2779 N N . THR A 1 344 ? -8.531 -30.156 -20.594 1 97.12 344 THR A N 1
ATOM 2780 C CA . THR A 1 344 ? -9.406 -29.031 -20.25 1 97.12 344 THR A CA 1
ATOM 2781 C C . THR A 1 344 ? -10.336 -29.422 -19.094 1 97.12 344 THR A C 1
ATOM 2783 O O . THR A 1 344 ? -10.812 -30.562 -19.031 1 97.12 344 THR A O 1
ATOM 2786 N N . PRO A 1 345 ? -10.438 -28.531 -18.172 1 96.62 345 PRO A N 1
ATOM 2787 C CA . PRO A 1 345 ? -11.547 -28.734 -17.234 1 96.62 345 PRO A CA 1
ATOM 2788 C C . PRO A 1 345 ? -12.914 -28.484 -17.875 1 96.62 345 PRO A C 1
ATOM 2790 O O . PRO A 1 345 ? -13.039 -27.625 -18.75 1 96.62 345 PRO A O 1
ATOM 2793 N N . LEU A 1 346 ? -13.906 -29.141 -17.375 1 96.94 346 LEU A N 1
ATOM 2794 C CA . LEU A 1 346 ? -15.195 -29.094 -18.047 1 96.94 346 LEU A CA 1
ATOM 2795 C C . LEU A 1 346 ? -16.016 -27.906 -17.578 1 96.94 346 LEU A C 1
ATOM 2797 O O . LEU A 1 346 ? -16.781 -27.328 -18.344 1 96.94 346 LEU A O 1
ATOM 2801 N N . LEU A 1 347 ? -15.906 -27.484 -16.312 1 97.19 347 LEU A N 1
ATOM 2802 C CA . LEU A 1 347 ? -16.75 -26.422 -15.805 1 97.19 347 LEU A CA 1
ATOM 2803 C C . LEU A 1 347 ? -15.992 -25.094 -15.758 1 97.19 347 LEU A C 1
ATOM 2805 O O . LEU A 1 347 ? -16.594 -24.031 -15.633 1 97.19 347 LEU A O 1
ATOM 2809 N N . LEU A 1 348 ? -14.688 -25.047 -15.828 1 97.88 348 LEU A N 1
ATOM 2810 C CA . LEU A 1 348 ? -13.805 -23.875 -15.938 1 97.88 348 LEU A CA 1
ATOM 2811 C C . LEU A 1 348 ? -13.969 -22.953 -14.734 1 97.88 348 LEU A C 1
ATOM 2813 O O . LEU A 1 348 ? -13.812 -21.734 -14.859 1 97.88 348 LEU A O 1
ATOM 2817 N N . ARG A 1 349 ? -14.367 -23.453 -13.578 1 96.69 349 ARG A N 1
ATOM 2818 C CA . ARG A 1 349 ? -14.656 -22.609 -12.422 1 96.69 349 ARG A CA 1
ATOM 2819 C C . ARG A 1 349 ? -13.391 -21.953 -11.898 1 96.69 349 ARG A C 1
ATOM 2821 O O . ARG A 1 349 ? -13.398 -20.766 -11.539 1 96.69 349 ARG A O 1
ATOM 2828 N N . LYS A 1 350 ? -12.211 -22.625 -11.836 1 98 350 LYS A N 1
ATOM 2829 C CA . LYS A 1 350 ? -10.945 -22.047 -11.398 1 98 350 LYS A CA 1
ATOM 2830 C C . LYS A 1 350 ? -10.508 -20.922 -12.328 1 98 350 LYS A C 1
ATOM 2832 O O . LYS A 1 350 ? -10.148 -19.828 -11.875 1 98 350 LYS A O 1
ATOM 2837 N N . GLU A 1 351 ? -10.57 -21.203 -13.625 1 98 351 GLU A N 1
ATOM 2838 C CA . GLU A 1 351 ? -10.133 -20.234 -14.633 1 98 351 GLU A CA 1
ATOM 2839 C C . GLU A 1 351 ? -11.008 -18.984 -14.617 1 98 351 GLU A C 1
ATOM 2841 O O . GLU A 1 351 ? -10.508 -17.859 -14.727 1 98 351 GLU A O 1
ATOM 2846 N N . ARG A 1 352 ? -12.297 -19.234 -14.469 1 98.31 352 ARG A N 1
ATOM 2847 C CA . ARG A 1 352 ? -13.219 -18.109 -14.391 1 98.31 352 ARG A CA 1
ATOM 2848 C C . ARG A 1 352 ? -13 -17.297 -13.117 1 98.31 352 ARG A C 1
ATOM 2850 O O . ARG A 1 352 ? -13.094 -16.078 -13.133 1 98.31 352 ARG A O 1
ATOM 2857 N N . GLY A 1 353 ? -12.766 -18.031 -12.047 1 98.31 353 GLY A N 1
ATOM 2858 C CA . GLY A 1 353 ? -12.422 -17.344 -10.812 1 98.31 353 GLY A CA 1
ATOM 2859 C C . GLY A 1 353 ? -11.172 -16.484 -10.922 1 98.31 353 GLY A C 1
ATOM 2860 O O . GLY A 1 353 ? -11.156 -15.344 -10.461 1 98.31 353 GLY A O 1
ATOM 2861 N N . ASP A 1 354 ? -10.211 -17 -11.57 1 97.81 354 ASP A N 1
ATOM 2862 C CA . ASP A 1 354 ? -8.961 -16.281 -11.766 1 97.81 354 ASP A CA 1
ATOM 2863 C C . ASP A 1 354 ? -9.172 -15.031 -12.617 1 97.81 354 ASP A C 1
ATOM 2865 O O . ASP A 1 354 ? -8.648 -13.961 -12.305 1 97.81 354 ASP A O 1
ATOM 2869 N N . LEU A 1 355 ? -9.875 -15.188 -13.719 1 98.44 355 LEU A N 1
ATOM 2870 C CA . LEU A 1 355 ? -10.188 -14.047 -14.578 1 98.44 355 LEU A CA 1
ATOM 2871 C C . LEU A 1 355 ? -11.008 -13.008 -13.828 1 98.44 355 LEU A C 1
ATOM 2873 O O . LEU A 1 355 ? -10.742 -11.805 -13.922 1 98.44 355 LEU A O 1
ATOM 2877 N N . GLY A 1 356 ? -11.961 -13.555 -13.047 1 98.38 356 GLY A N 1
ATOM 2878 C CA . GLY A 1 356 ? -12.773 -12.656 -12.242 1 98.38 356 GLY A CA 1
ATOM 2879 C C . GLY A 1 356 ? -11.969 -11.867 -11.227 1 98.38 356 GLY A C 1
ATOM 2880 O O . GLY A 1 356 ? -12.18 -10.664 -11.062 1 98.38 356 GLY A O 1
ATOM 2881 N N . MET A 1 357 ? -11.062 -12.5 -10.555 1 98.25 357 MET A N 1
ATOM 2882 C CA . MET A 1 357 ? -10.195 -11.844 -9.578 1 98.25 357 MET A CA 1
ATOM 2883 C C . MET A 1 357 ? -9.367 -10.742 -10.234 1 98.25 357 MET A C 1
ATOM 2885 O O . MET A 1 357 ? -9.211 -9.656 -9.672 1 98.25 357 MET A O 1
ATOM 2889 N N . THR A 1 358 ? -8.836 -11.023 -11.398 1 98.5 358 THR A N 1
ATOM 2890 C CA . THR A 1 358 ? -8.031 -10.047 -12.125 1 98.5 358 THR A CA 1
ATOM 2891 C C . THR A 1 358 ? -8.867 -8.828 -12.516 1 98.5 358 THR A C 1
ATOM 2893 O O . THR A 1 358 ? -8.406 -7.691 -12.391 1 98.5 358 THR A O 1
ATOM 2896 N N . LYS A 1 359 ? -10.094 -9.117 -12.93 1 98.56 359 LYS A N 1
ATOM 2897 C CA . LYS A 1 359 ? -10.992 -8.023 -13.281 1 98.56 359 LYS A CA 1
ATOM 2898 C C . LYS A 1 359 ? -11.297 -7.148 -12.062 1 98.56 359 LYS A C 1
ATOM 2900 O O . LYS A 1 359 ? -11.359 -5.922 -12.172 1 98.56 359 LYS A O 1
ATOM 2905 N N . VAL A 1 360 ? -11.5 -7.762 -10.93 1 98.38 360 VAL A N 1
ATOM 2906 C CA . VAL A 1 360 ? -11.75 -7.031 -9.695 1 98.38 360 VAL A CA 1
ATOM 2907 C C . VAL A 1 360 ? -10.547 -6.164 -9.352 1 98.38 360 VAL A C 1
ATOM 2909 O O . VAL A 1 360 ? -10.695 -5 -8.969 1 98.38 360 VAL A O 1
ATOM 2912 N N . LYS A 1 361 ? -9.352 -6.648 -9.492 1 98.25 361 LYS A N 1
ATOM 2913 C CA . LYS A 1 361 ? -8.133 -5.898 -9.203 1 98.25 361 LYS A CA 1
ATOM 2914 C C . LYS A 1 361 ? -7.992 -4.695 -10.133 1 98.25 361 LYS A C 1
ATOM 2916 O O . LYS A 1 361 ? -7.547 -3.627 -9.703 1 98.25 361 LYS A O 1
ATOM 2921 N N . ILE A 1 362 ? -8.352 -4.902 -11.391 1 98.69 362 ILE A N 1
ATOM 2922 C CA . ILE A 1 362 ? -8.305 -3.803 -12.352 1 98.69 362 ILE A CA 1
ATOM 2923 C C . ILE A 1 362 ? -9.266 -2.695 -11.922 1 98.69 362 ILE A C 1
ATOM 2925 O O . ILE A 1 362 ? -8.898 -1.518 -11.914 1 98.69 362 ILE A O 1
ATOM 2929 N N . LYS A 1 363 ? -10.492 -3.09 -11.484 1 98.12 363 LYS A N 1
ATOM 2930 C CA . LYS A 1 363 ? -11.453 -2.105 -10.992 1 98.12 363 LYS A CA 1
ATOM 2931 C C . LYS A 1 363 ? -10.914 -1.378 -9.766 1 98.12 363 LYS A C 1
ATOM 2933 O O . LYS A 1 363 ? -11.055 -0.158 -9.648 1 98.12 363 LYS A O 1
ATOM 2938 N N . ASP A 1 364 ? -10.305 -2.055 -8.914 1 98.06 364 ASP A N 1
ATOM 2939 C CA . ASP A 1 364 ? -9.734 -1.497 -7.691 1 98.06 364 ASP A CA 1
ATOM 2940 C C . ASP A 1 364 ? -8.672 -0.445 -8.008 1 98.06 364 ASP A C 1
ATOM 2942 O O . ASP A 1 364 ? -8.695 0.656 -7.453 1 98.06 364 ASP A O 1
ATOM 2946 N N . VAL A 1 365 ? -7.742 -0.776 -8.922 1 98.44 365 VAL A N 1
ATOM 2947 C CA . VAL A 1 365 ? -6.66 0.135 -9.281 1 98.44 365 VAL A CA 1
ATOM 2948 C C . VAL A 1 365 ? -7.223 1.354 -10 1 98.44 365 VAL A C 1
ATOM 2950 O O . VAL A 1 365 ? -6.73 2.471 -9.828 1 98.44 365 VAL A O 1
ATOM 2953 N N . ASN A 1 366 ? -8.297 1.132 -10.75 1 98 366 ASN A N 1
ATOM 2954 C CA . ASN A 1 366 ? -8.945 2.271 -11.391 1 98 366 ASN A CA 1
ATOM 2955 C C . ASN A 1 366 ? -9.508 3.248 -10.367 1 98 366 ASN A C 1
ATOM 2957 O O . ASN A 1 366 ? -9.328 4.461 -10.484 1 98 366 ASN A O 1
ATOM 2961 N N . TYR A 1 367 ? -10.172 2.742 -9.312 1 97.38 367 TYR A N 1
ATOM 2962 C CA . TYR A 1 367 ? -10.68 3.594 -8.242 1 97.38 367 TYR A CA 1
ATOM 2963 C C . TYR A 1 367 ? -9.539 4.297 -7.516 1 97.38 367 TYR A C 1
ATOM 2965 O O . TYR A 1 367 ? -9.641 5.484 -7.195 1 97.38 367 TYR A O 1
ATOM 2973 N N . LYS A 1 368 ? -8.484 3.6 -7.293 1 97.44 368 LYS A N 1
ATOM 2974 C CA . LYS A 1 368 ? -7.305 4.172 -6.641 1 97.44 368 LYS A CA 1
ATOM 2975 C C . LYS A 1 368 ? -6.734 5.324 -7.461 1 97.44 368 LYS A C 1
ATOM 2977 O O . LYS A 1 368 ? -6.359 6.359 -6.902 1 97.44 368 LYS A O 1
ATOM 2982 N N . ARG A 1 369 ? -6.645 5.105 -8.742 1 97.5 369 ARG A N 1
ATOM 2983 C CA . ARG A 1 369 ? -6.098 6.121 -9.641 1 97.5 369 ARG A CA 1
ATOM 2984 C C . ARG A 1 369 ? -6.961 7.379 -9.633 1 97.5 369 ARG A C 1
ATOM 2986 O O . ARG A 1 369 ? -6.441 8.492 -9.523 1 97.5 369 ARG A O 1
ATOM 2993 N N . ASP A 1 370 ? -8.25 7.156 -9.727 1 96.81 370 ASP A N 1
ATOM 2994 C CA . ASP A 1 370 ? -9.172 8.297 -9.727 1 96.81 370 ASP A CA 1
ATOM 2995 C C . ASP A 1 370 ? -9.086 9.078 -8.422 1 96.81 370 ASP A C 1
ATOM 2997 O O . ASP A 1 370 ? -9.023 10.305 -8.43 1 96.81 370 ASP A O 1
ATOM 3001 N N . LEU A 1 371 ? -9.102 8.375 -7.348 1 97.38 371 LEU A N 1
ATOM 3002 C CA . LEU A 1 371 ? -8.992 9.016 -6.043 1 97.38 371 LEU A CA 1
ATOM 3003 C C . LEU A 1 371 ? -7.664 9.75 -5.898 1 97.38 371 LEU A C 1
ATOM 3005 O O . LEU A 1 371 ? -7.621 10.875 -5.398 1 97.38 371 LEU A O 1
ATOM 3009 N N . LYS A 1 372 ? -6.594 9.117 -6.375 1 97.31 372 LYS A N 1
ATOM 3010 C CA . LYS A 1 372 ? -5.27 9.727 -6.285 1 97.31 372 LYS A CA 1
ATOM 3011 C C . LYS A 1 372 ? -5.203 11.023 -7.09 1 97.31 372 LYS A C 1
ATOM 3013 O O . LYS A 1 372 ? -4.605 12 -6.641 1 97.31 372 LYS A O 1
ATOM 3018 N N . LEU A 1 373 ? -5.777 11.016 -8.25 1 96.75 373 LEU A N 1
ATOM 3019 C CA . LEU A 1 373 ? -5.824 12.219 -9.07 1 96.75 373 LEU A CA 1
ATOM 3020 C C . LEU A 1 373 ? -6.488 13.367 -8.312 1 96.75 373 LEU A C 1
ATOM 3022 O O . LEU A 1 373 ? -5.961 14.477 -8.266 1 96.75 373 LEU A O 1
ATOM 3026 N N . GLU A 1 374 ? -7.617 13.055 -7.676 1 96 374 GLU A N 1
ATOM 3027 C CA . GLU A 1 374 ? -8.336 14.086 -6.926 1 96 374 GLU A CA 1
ATOM 3028 C C . GLU A 1 374 ? -7.535 14.547 -5.715 1 96 374 GLU A C 1
ATOM 3030 O O . GLU A 1 374 ? -7.508 15.742 -5.402 1 96 374 GLU A O 1
ATOM 3035 N N . GLN A 1 375 ? -6.906 13.648 -5.043 1 97.5 375 GLN A N 1
ATOM 3036 C CA . GLN A 1 375 ? -6.086 13.984 -3.885 1 97.5 375 GLN A CA 1
ATOM 3037 C C . GLN A 1 375 ? -4.918 14.883 -4.281 1 97.5 375 GLN A C 1
ATOM 3039 O O . GLN A 1 375 ? -4.613 15.859 -3.59 1 97.5 375 GLN A O 1
ATOM 3044 N N . LEU A 1 376 ? -4.254 14.539 -5.414 1 97.25 376 LEU A N 1
ATOM 3045 C CA . LEU A 1 376 ? -3.129 15.328 -5.895 1 97.25 376 LEU A CA 1
ATOM 3046 C C . LEU A 1 376 ? -3.588 16.719 -6.336 1 97.25 376 LEU A C 1
ATOM 3048 O O . LEU A 1 376 ? -2.924 17.719 -6.051 1 97.25 376 LEU A O 1
ATOM 3052 N N . ALA A 1 377 ? -4.723 16.781 -6.996 1 96.12 377 ALA A N 1
ATOM 3053 C CA . ALA A 1 377 ? -5.27 18.062 -7.422 1 96.12 377 ALA A CA 1
ATOM 3054 C C . ALA A 1 377 ? -5.602 18.953 -6.223 1 96.12 377 ALA A C 1
ATOM 3056 O O . ALA A 1 377 ? -5.266 20.141 -6.199 1 96.12 377 ALA A O 1
ATOM 3057 N N . ALA A 1 378 ? -6.273 18.359 -5.246 1 95.88 378 ALA A N 1
ATOM 3058 C CA . ALA A 1 378 ? -6.617 19.078 -4.027 1 95.88 378 ALA A CA 1
ATOM 3059 C C . ALA A 1 378 ? -5.363 19.562 -3.305 1 95.88 378 ALA A C 1
ATOM 3061 O O . ALA A 1 378 ? -5.312 20.703 -2.824 1 95.88 378 ALA A O 1
ATOM 3062 N N . LYS A 1 379 ? -4.402 18.719 -3.236 1 96.44 379 LYS A N 1
ATOM 3063 C CA . LYS A 1 379 ? -3.141 19.094 -2.598 1 96.44 379 LYS A CA 1
ATOM 3064 C C . LYS A 1 379 ? -2.479 20.266 -3.32 1 96.44 379 LYS A C 1
ATOM 3066 O O . LYS A 1 379 ? -2.004 21.203 -2.684 1 96.44 379 LYS A O 1
ATOM 3071 N N . LEU A 1 380 ? -2.434 20.203 -4.637 1 96.44 380 LEU A N 1
ATOM 3072 C CA . LEU A 1 380 ? -1.845 21.266 -5.434 1 96.44 380 LEU A CA 1
ATOM 3073 C C . LEU A 1 380 ? -2.566 22.594 -5.191 1 96.44 380 LEU A C 1
ATOM 3075 O O . LEU A 1 380 ? -1.927 23.625 -4.969 1 96.44 380 LEU A O 1
ATOM 3079 N N . ARG A 1 381 ? -3.885 22.578 -5.133 1 95 381 ARG A N 1
ATOM 3080 C CA . ARG A 1 381 ? -4.656 23.797 -4.875 1 95 381 ARG A CA 1
ATOM 3081 C C . ARG A 1 381 ? -4.383 24.328 -3.475 1 95 381 ARG A C 1
ATOM 3083 O O . ARG A 1 381 ? -4.223 25.531 -3.289 1 95 381 ARG A O 1
ATOM 3090 N N . LYS A 1 382 ? -4.277 23.438 -2.533 1 95.31 382 LYS A N 1
ATOM 3091 C CA . LYS A 1 382 ? -4.043 23.812 -1.144 1 95.31 382 LYS A CA 1
ATOM 3092 C C . LYS A 1 382 ? -2.686 24.5 -0.982 1 95.31 382 LYS A C 1
ATOM 3094 O O . LYS A 1 382 ? -2.594 25.578 -0.402 1 95.31 382 LYS A O 1
ATOM 3099 N N . VAL A 1 383 ? -1.743 23.891 -1.531 1 95.56 383 VAL A N 1
ATOM 3100 C CA . VAL A 1 383 ? -0.397 24.406 -1.31 1 95.56 383 VAL A CA 1
ATOM 3101 C C . VAL A 1 383 ? -0.182 25.656 -2.143 1 95.56 383 VAL A C 1
ATOM 3103 O O . VAL A 1 383 ? 0.558 26.562 -1.738 1 95.56 383 VAL A O 1
ATOM 3106 N N . THR A 1 384 ? -0.839 25.797 -3.311 1 94.44 384 THR A N 1
ATOM 3107 C CA . THR A 1 384 ? -0.798 27.016 -4.094 1 94.44 384 THR A CA 1
ATOM 3108 C C . THR A 1 384 ? -1.405 28.188 -3.307 1 94.44 384 THR A C 1
ATOM 3110 O O . THR A 1 384 ? -0.827 29.266 -3.248 1 94.44 384 THR A O 1
ATOM 3113 N N . ASN A 1 385 ? -2.514 27.922 -2.701 1 93.75 385 ASN A N 1
ATOM 3114 C CA . ASN A 1 385 ? -3.139 28.938 -1.864 1 93.75 385 ASN A CA 1
ATOM 3115 C C . ASN A 1 385 ? -2.264 29.297 -0.665 1 93.75 385 ASN A C 1
ATOM 3117 O O . ASN A 1 385 ? -2.16 30.469 -0.288 1 93.75 385 ASN A O 1
ATOM 3121 N N . GLU A 1 386 ? -1.646 28.266 -0.093 1 92.94 386 GLU A N 1
ATOM 3122 C CA . GLU A 1 386 ? -0.714 28.5 1.006 1 92.94 386 GLU A CA 1
ATOM 3123 C C . GLU A 1 386 ? 0.412 29.438 0.583 1 92.94 386 GLU A C 1
ATOM 3125 O O . GLU A 1 386 ? 0.743 30.391 1.303 1 92.94 386 GLU A O 1
ATOM 3130 N N . TYR A 1 387 ? 0.928 29.203 -0.542 1 93.56 387 TYR A N 1
ATOM 3131 C CA . TYR A 1 387 ? 1.994 30.047 -1.085 1 93.56 387 TYR A CA 1
ATOM 3132 C C . TYR A 1 387 ? 1.533 31.484 -1.241 1 93.56 387 TYR A C 1
ATOM 3134 O O . TYR A 1 387 ? 2.232 32.406 -0.833 1 93.56 387 TYR A O 1
ATOM 3142 N N . ASP A 1 388 ? 0.35 31.672 -1.757 1 91.62 388 ASP A N 1
ATOM 3143 C CA . ASP A 1 388 ? -0.192 33 -1.979 1 91.62 388 ASP A CA 1
ATOM 3144 C C . ASP A 1 388 ? -0.394 33.75 -0.658 1 91.62 388 ASP A C 1
ATOM 3146 O O . ASP A 1 388 ? -0.048 34.938 -0.54 1 91.62 388 ASP A O 1
ATOM 3150 N N . VAL A 1 389 ? -0.903 32.969 0.288 1 91.31 389 VAL A N 1
ATOM 3151 C CA . VAL A 1 389 ? -1.163 33.562 1.595 1 91.31 389 VAL A CA 1
ATOM 3152 C C . VAL A 1 389 ? 0.156 33.969 2.26 1 91.31 389 VAL A C 1
ATOM 3154 O O . VAL A 1 389 ? 0.295 35.062 2.783 1 91.31 389 VAL A O 1
ATOM 3157 N N . LEU A 1 390 ? 1.123 33.094 2.193 1 92 390 LEU A N 1
ATOM 3158 C CA . LEU A 1 390 ? 2.428 33.344 2.791 1 92 390 LEU A CA 1
ATOM 3159 C C . LEU A 1 390 ? 3.107 34.531 2.107 1 92 390 LEU A C 1
ATOM 3161 O O . LEU A 1 390 ? 3.734 35.375 2.77 1 92 390 LEU A O 1
ATOM 3165 N N . ASN A 1 391 ? 2.975 34.656 0.852 1 89.94 391 ASN A N 1
ATOM 3166 C CA . ASN A 1 391 ? 3.541 35.75 0.105 1 89.94 391 ASN A CA 1
ATOM 3167 C C . ASN A 1 391 ? 2.924 37.094 0.533 1 89.94 391 ASN A C 1
ATOM 3169 O O . ASN A 1 391 ? 3.639 38.062 0.734 1 89.94 391 ASN A O 1
ATOM 3173 N N . SER A 1 392 ? 1.626 37.094 0.696 1 88.44 392 SER A N 1
ATOM 3174 C CA . SER A 1 392 ? 0.934 38.281 1.179 1 88.44 392 SER A CA 1
ATOM 3175 C C . SER A 1 392 ? 1.368 38.656 2.598 1 88.44 392 SER A C 1
ATOM 3177 O O . SER A 1 392 ? 1.591 39.812 2.908 1 88.44 392 SER A O 1
ATOM 3179 N N . GLN A 1 393 ? 1.547 37.594 3.396 1 88.62 393 GLN A N 1
ATOM 3180 C CA . GLN A 1 393 ? 1.972 37.812 4.777 1 88.62 393 GLN A CA 1
ATOM 3181 C C . GLN A 1 393 ? 3.369 38.438 4.828 1 88.62 393 GLN A C 1
ATOM 3183 O O . GLN A 1 393 ? 3.639 39.312 5.652 1 88.62 393 GLN A O 1
ATOM 3188 N N . LEU A 1 394 ? 4.207 38 3.98 1 89.56 394 LEU A N 1
ATOM 31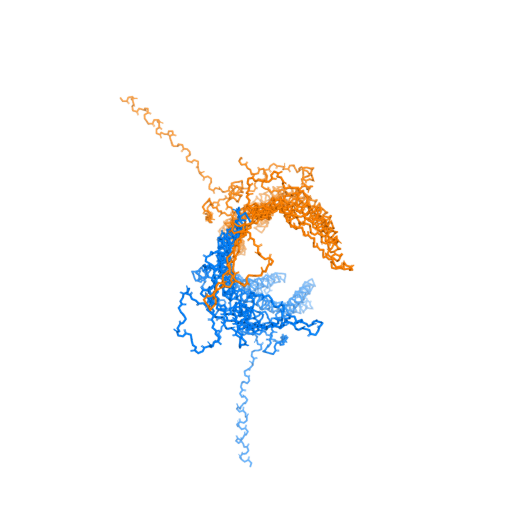89 C CA . LEU A 1 394 ? 5.574 38.5 3.957 1 89.56 394 LEU A CA 1
ATOM 3190 C C . LEU A 1 394 ? 5.586 40 3.625 1 89.56 394 LEU A C 1
ATOM 3192 O O . LEU A 1 394 ? 6.359 40.75 4.211 1 89.56 394 LEU A O 1
ATOM 3196 N N . SER A 1 395 ? 4.711 40.375 2.732 1 86.31 395 SER A N 1
ATOM 3197 C CA . SER A 1 395 ? 4.605 41.781 2.373 1 86.31 395 SER A CA 1
ATOM 3198 C C . SER A 1 395 ? 4.121 42.625 3.553 1 86.31 395 SER A C 1
ATOM 3200 O O . SER A 1 395 ? 4.68 43.688 3.842 1 86.31 395 SER A O 1
ATOM 3202 N N . PHE A 1 396 ? 3.121 42.062 4.254 1 83.81 396 PHE A N 1
ATOM 3203 C CA . PHE A 1 396 ? 2.602 42.75 5.426 1 83.81 396 PHE A CA 1
ATOM 3204 C C . PHE A 1 396 ? 3.658 42.844 6.52 1 83.81 396 PHE A C 1
ATOM 3206 O O . PHE A 1 396 ? 3.811 43.875 7.168 1 83.81 396 PHE A O 1
ATOM 3213 N N . LEU A 1 397 ? 4.414 41.75 6.688 1 87.5 397 LEU A N 1
ATOM 3214 C CA . LEU A 1 397 ? 5.43 41.688 7.734 1 87.5 397 LEU A CA 1
ATOM 3215 C C . LEU A 1 397 ? 6.574 42.656 7.438 1 87.5 397 LEU A C 1
ATOM 3217 O O . LEU A 1 397 ? 7.117 43.281 8.352 1 87.5 397 LEU A O 1
ATOM 3221 N N . SER A 1 398 ? 6.961 42.781 6.199 1 88.62 398 SER A N 1
ATOM 3222 C CA . SER A 1 398 ? 8 43.75 5.812 1 88.62 398 SER A CA 1
ATOM 3223 C C . SER A 1 398 ? 7.59 45.156 6.145 1 88.62 398 SER A C 1
ATOM 3225 O O . SER A 1 398 ? 8.391 45.938 6.676 1 88.62 398 SER A O 1
ATOM 3227 N N . GLN A 1 399 ? 6.316 45.469 5.875 1 85.31 399 GLN A N 1
ATOM 3228 C CA . GLN A 1 399 ? 5.805 46.781 6.211 1 85.31 399 GLN A CA 1
ATOM 3229 C C . GLN A 1 399 ? 5.742 47 7.723 1 85.31 399 GLN A C 1
ATOM 3231 O O . GLN A 1 399 ? 6.082 48.062 8.227 1 85.31 399 GLN A O 1
ATOM 3236 N N . ASN A 1 400 ? 5.328 45.938 8.398 1 83.38 400 ASN A N 1
ATOM 3237 C CA . ASN A 1 400 ? 5.254 46 9.852 1 83.38 400 ASN A CA 1
ATOM 3238 C C . ASN A 1 400 ? 6.625 46.25 10.477 1 83.38 400 ASN A C 1
ATOM 3240 O O . ASN A 1 400 ? 6.75 47.062 11.414 1 83.38 400 ASN A O 1
ATOM 3244 N N . ILE A 1 401 ? 7.656 45.625 9.93 1 89.75 401 ILE A N 1
ATOM 3245 C CA . ILE A 1 401 ? 9.008 45.75 10.453 1 89.75 401 ILE A CA 1
ATOM 3246 C C . ILE A 1 401 ? 9.492 47.188 10.266 1 89.75 401 ILE A C 1
ATOM 3248 O O . ILE A 1 401 ? 10.07 47.781 11.18 1 89.75 401 ILE A O 1
ATOM 3252 N N . LYS A 1 402 ? 9.227 47.781 9.117 1 87.12 402 LYS A N 1
ATOM 3253 C CA . LYS A 1 402 ? 9.578 49.188 8.875 1 87.12 402 LYS A CA 1
ATOM 3254 C C . LYS A 1 402 ? 8.867 50.094 9.859 1 87.12 402 LYS A C 1
ATOM 3256 O O . LYS A 1 402 ? 9.469 51.062 10.367 1 87.12 402 LYS A O 1
ATOM 3261 N N . GLY A 1 403 ? 7.617 49.75 10.07 1 82.5 403 GLY A N 1
ATOM 3262 C CA . GLY A 1 403 ? 6.871 50.531 11.047 1 82.5 403 GLY A CA 1
ATOM 3263 C C . GLY A 1 403 ? 7.434 50.406 12.453 1 82.5 403 GLY A C 1
ATOM 3264 O O . GLY A 1 403 ? 7.582 51.438 13.148 1 82.5 403 GLY A O 1
ATOM 3265 N N . LEU A 1 404 ? 7.793 49.188 12.852 1 85.44 404 LEU A N 1
ATOM 3266 C CA . LEU A 1 404 ? 8.336 48.938 14.18 1 85.44 404 LEU A CA 1
ATOM 3267 C C . LEU A 1 404 ? 9.688 49.625 14.344 1 85.44 404 LEU A C 1
ATOM 3269 O O . LEU A 1 404 ? 10.016 50.125 15.43 1 85.44 404 LEU A O 1
ATOM 3273 N N . GLU A 1 405 ? 10.5 49.688 13.266 1 90.19 405 GLU A N 1
ATOM 3274 C CA . GLU A 1 405 ? 11.781 50.375 13.289 1 90.19 405 GLU A CA 1
ATOM 3275 C C . GLU A 1 405 ? 11.578 51.875 13.508 1 90.19 405 GLU A C 1
ATOM 3277 O O . GLU A 1 405 ? 12.312 52.5 14.281 1 90.19 405 GLU A O 1
ATOM 3282 N N . THR A 1 406 ? 10.594 52.438 12.859 1 86.19 406 THR A N 1
ATOM 3283 C CA . THR A 1 406 ? 10.281 53.844 13.016 1 86.19 406 THR A CA 1
ATOM 3284 C C . THR A 1 406 ? 9.812 54.156 14.438 1 86.19 406 THR A C 1
ATOM 3286 O O . THR A 1 406 ? 10.242 55.156 15.039 1 86.19 406 THR A O 1
ATOM 3289 N N . LEU A 1 407 ? 8.945 53.25 14.961 1 81.88 407 LEU A N 1
ATOM 3290 C CA . LEU A 1 407 ? 8.461 53.438 16.328 1 81.88 407 LEU A CA 1
ATOM 3291 C C . LEU A 1 407 ? 9.609 53.375 17.328 1 81.88 407 LEU A C 1
ATOM 3293 O O . LEU A 1 407 ? 9.648 54.156 18.281 1 81.88 407 LEU A O 1
ATOM 3297 N N . LEU A 1 408 ? 10.531 52.438 17.078 1 88.31 408 LEU A N 1
ATOM 3298 C CA . LEU A 1 408 ? 11.68 52.312 17.969 1 88.31 408 LEU A CA 1
ATOM 3299 C C . LEU A 1 408 ? 12.562 53.562 17.906 1 88.31 408 LEU A C 1
ATOM 3301 O O . LEU A 1 408 ? 13.008 54.062 18.953 1 88.31 408 LEU A O 1
ATOM 3305 N N . ARG A 1 409 ? 12.797 54.125 16.75 1 88.62 409 ARG A N 1
ATOM 3306 C CA . ARG A 1 409 ? 13.586 55.344 16.594 1 88.62 409 ARG A CA 1
ATOM 3307 C C . ARG A 1 409 ? 12.93 56.5 17.297 1 88.62 409 ARG A C 1
ATOM 3309 O O . ARG A 1 409 ? 13.609 57.281 17.969 1 88.62 409 ARG A O 1
ATOM 3316 N N . GLY A 1 410 ? 11.672 56.594 17.125 1 83.12 410 GLY A N 1
ATOM 3317 C CA . GLY A 1 410 ? 10.945 57.656 17.797 1 83.12 410 GLY A CA 1
ATOM 3318 C C . GLY A 1 410 ? 10.992 57.562 19.312 1 83.12 410 GLY A C 1
ATOM 3319 O O . GLY A 1 410 ? 11.172 58.562 20.016 1 83.12 410 GLY A O 1
ATOM 3320 N N . GLU A 1 411 ? 10.891 56.281 19.812 1 85.88 411 GLU A N 1
ATOM 3321 C CA . GLU A 1 411 ? 10.922 56.062 21.25 1 85.88 411 GLU A CA 1
ATOM 3322 C C . GLU A 1 411 ? 12.297 56.375 21.828 1 85.88 411 GLU A C 1
ATOM 3324 O O . GLU A 1 411 ? 12.391 56.906 22.953 1 85.88 411 GLU A O 1
ATOM 3329 N N . ARG A 1 412 ? 13.289 56.156 21.094 1 86.81 412 ARG A N 1
ATOM 3330 C CA . ARG A 1 412 ? 14.648 56.469 21.531 1 86.81 412 ARG A CA 1
ATOM 3331 C C . ARG A 1 412 ? 14.852 57.969 21.625 1 86.81 412 ARG A C 1
ATOM 3333 O O . ARG A 1 412 ? 15.477 58.469 22.562 1 86.81 412 ARG A O 1
ATOM 3340 N N . MET A 1 413 ? 14.203 58.688 20.719 1 87.94 413 MET A N 1
ATOM 3341 C CA . MET A 1 413 ? 14.289 60.125 20.75 1 87.94 413 MET A CA 1
ATOM 3342 C C . MET A 1 413 ? 13.57 60.688 21.969 1 87.94 413 MET A C 1
ATOM 3344 O O . MET A 1 413 ? 14.094 61.594 22.656 1 87.94 413 MET A O 1
ATOM 3348 N N . LYS A 1 414 ? 12.469 60.156 22.25 1 87.44 414 LYS A N 1
ATOM 3349 C CA . LYS A 1 414 ? 11.711 60.594 23.422 1 87.44 414 LYS A CA 1
ATOM 3350 C C . LYS A 1 414 ? 12.469 60.281 24.703 1 87.44 414 LYS A C 1
ATOM 3352 O O . LYS A 1 414 ? 12.43 61.094 25.656 1 87.44 414 LYS A O 1
ATOM 3357 N N . PHE A 1 415 ? 13.016 59.156 24.781 1 83.44 415 PHE A N 1
ATOM 3358 C CA . PHE A 1 415 ? 13.781 58.75 25.953 1 83.44 415 PHE A CA 1
ATOM 3359 C C . PHE A 1 415 ? 14.945 59.688 26.188 1 83.44 415 PHE A C 1
ATOM 3361 O O . PHE A 1 415 ? 15.211 60.094 27.328 1 83.44 415 PHE A O 1
ATOM 3368 N N . ASP A 1 416 ? 15.555 60.125 25.109 1 82.81 416 ASP A N 1
ATOM 3369 C CA . ASP A 1 416 ? 16.672 61.062 25.188 1 82.81 416 ASP A CA 1
ATOM 3370 C C . ASP A 1 416 ? 16.219 62.406 25.719 1 82.81 416 ASP A C 1
ATOM 3372 O O . ASP A 1 416 ? 16.984 63.125 26.375 1 82.81 416 ASP A O 1
ATOM 3376 N N . MET A 1 417 ? 14.914 62.688 25.516 1 86 417 MET A N 1
ATOM 3377 C CA . MET A 1 417 ? 14.336 63.938 25.969 1 86 417 MET A CA 1
ATOM 3378 C C . MET A 1 417 ? 13.734 63.781 27.359 1 86 417 MET A C 1
ATOM 3380 O O . MET A 1 417 ? 13.219 64.75 27.922 1 86 417 MET A O 1
ATOM 3384 N N . GLY A 1 418 ? 13.766 62.594 27.953 1 80.69 418 GLY A N 1
ATOM 3385 C CA . GLY A 1 418 ? 13.25 62.344 29.281 1 80.69 418 GLY A CA 1
ATOM 3386 C C . GLY A 1 418 ? 11.75 62.094 29.312 1 80.69 418 GLY A C 1
ATOM 3387 O O . GLY A 1 418 ? 11.125 62.125 30.375 1 80.69 418 GLY A O 1
ATOM 3388 N N . GLU A 1 419 ? 11.188 61.781 28.109 1 81.25 419 GLU A N 1
ATOM 3389 C CA . GLU A 1 419 ? 9.742 61.656 27.984 1 81.25 419 GLU A CA 1
ATOM 3390 C C . GLU A 1 419 ? 9.32 60.219 27.766 1 81.25 419 GLU A C 1
ATOM 3392 O O . GLU A 1 419 ? 8.195 59.938 27.359 1 81.25 419 GLU A O 1
ATOM 3397 N N . SER A 1 420 ? 10.32 59.281 27.859 1 81.75 420 SER A N 1
ATOM 3398 C CA . SER A 1 420 ? 10.031 57.875 27.734 1 81.75 420 SER A CA 1
ATOM 3399 C C . SER A 1 420 ? 10.734 57.062 28.812 1 81.75 420 SER A C 1
ATOM 3401 O O . SER A 1 420 ? 11.344 57.625 29.719 1 81.75 420 SER A O 1
ATOM 3403 N N . SER A 1 421 ? 10.391 55.781 28.844 1 82.75 421 SER A N 1
ATOM 3404 C CA . SER A 1 421 ? 10.984 54.906 29.844 1 82.75 421 SER A CA 1
ATOM 3405 C C . SER A 1 421 ? 11.719 53.719 29.172 1 82.75 421 SER A C 1
ATOM 3407 O O . SER A 1 421 ? 11.469 53.406 28.016 1 82.75 421 SER A O 1
ATOM 3409 N N . LEU A 1 422 ? 12.578 53.188 29.891 1 82.56 422 LEU A N 1
ATOM 3410 C CA . LEU A 1 422 ? 13.328 52.031 29.438 1 82.56 422 LEU A CA 1
ATOM 3411 C C . LEU A 1 422 ? 12.383 50.875 29.125 1 82.56 422 LEU A C 1
ATOM 3413 O O . LEU A 1 422 ? 12.641 50.094 28.203 1 82.56 422 LEU A O 1
ATOM 3417 N N . PHE A 1 423 ? 11.359 50.781 29.828 1 81.06 423 PHE A N 1
ATOM 3418 C CA . PHE A 1 423 ? 10.359 49.75 29.625 1 81.06 423 PHE A CA 1
ATOM 3419 C C . PHE A 1 423 ? 9.773 49.844 28.219 1 81.06 423 PHE A C 1
ATOM 3421 O O . PHE A 1 423 ? 9.625 48.812 27.531 1 81.06 423 PHE A O 1
ATOM 3428 N N . LEU A 1 424 ? 9.492 51.062 27.781 1 82.75 424 LEU A N 1
ATOM 3429 C CA . LEU A 1 424 ? 8.875 51.25 26.469 1 82.75 424 LEU A CA 1
ATOM 3430 C C . LEU A 1 424 ? 9.875 50.938 25.359 1 82.75 424 LEU A C 1
ATOM 3432 O O . LEU A 1 424 ? 9.508 50.344 24.328 1 82.75 424 LEU A O 1
ATOM 3436 N N . ILE A 1 425 ? 11.109 51.281 25.516 1 84.19 425 ILE A N 1
ATOM 3437 C CA . ILE A 1 425 ? 12.156 50.969 24.547 1 84.19 425 ILE A CA 1
ATOM 3438 C C . ILE A 1 425 ? 12.312 49.469 24.422 1 84.19 425 ILE A C 1
ATOM 3440 O O . ILE A 1 425 ? 12.375 48.906 23.328 1 84.19 425 ILE A O 1
ATOM 3444 N N . ASN A 1 426 ? 12.312 48.844 25.547 1 83.88 426 ASN A N 1
ATOM 3445 C CA . ASN A 1 426 ? 12.438 47.406 25.562 1 83.88 426 ASN A CA 1
ATOM 3446 C C . ASN A 1 426 ? 11.258 46.719 24.875 1 83.88 426 ASN A C 1
ATOM 3448 O O . ASN A 1 426 ? 11.438 45.75 24.141 1 83.88 426 ASN A O 1
ATOM 3452 N N . ALA A 1 427 ? 10.117 47.219 25.156 1 83.69 427 ALA A N 1
ATOM 3453 C CA . ALA A 1 427 ? 8.914 46.656 24.531 1 83.69 427 ALA A CA 1
ATOM 3454 C C . ALA A 1 427 ? 8.961 46.812 23.016 1 83.69 427 ALA A C 1
ATOM 3456 O O . ALA A 1 427 ? 8.594 45.906 22.281 1 83.69 427 ALA A O 1
ATOM 3457 N N . ARG A 1 428 ? 9.422 47.969 22.531 1 84.69 428 ARG A N 1
ATOM 3458 C CA . ARG A 1 428 ? 9.539 48.219 21.109 1 84.69 428 ARG A CA 1
ATOM 3459 C C . ARG A 1 428 ? 10.594 47.312 20.469 1 84.69 428 ARG A C 1
ATOM 3461 O O . ARG A 1 428 ? 10.391 46.781 19.391 1 84.69 428 ARG A O 1
ATOM 3468 N N . GLU A 1 429 ? 11.664 47.188 21.156 1 88.81 429 GLU A N 1
ATOM 3469 C CA . GLU A 1 429 ? 12.734 46.312 20.656 1 88.81 429 GLU A CA 1
ATOM 3470 C C . GLU A 1 429 ? 12.289 44.875 20.578 1 88.81 429 GLU A C 1
ATOM 3472 O O . GLU A 1 429 ? 12.586 44.156 19.609 1 88.81 429 GLU A O 1
ATOM 3477 N N . LYS A 1 430 ? 11.617 44.469 21.625 1 88.44 430 LYS A N 1
ATOM 3478 C CA . LYS A 1 430 ? 11.094 43.125 21.625 1 88.44 430 LYS A CA 1
ATOM 3479 C C . LYS A 1 430 ? 10.156 42.875 20.438 1 88.44 430 LYS A C 1
ATOM 3481 O O . LYS A 1 430 ? 10.25 41.844 19.766 1 88.44 430 LYS A O 1
ATOM 3486 N N . SER A 1 431 ? 9.266 43.781 20.234 1 86.69 431 SER A N 1
ATOM 3487 C CA . SER A 1 431 ? 8.312 43.688 19.125 1 86.69 431 SER A CA 1
ATOM 3488 C C . SER A 1 431 ? 9.031 43.625 17.781 1 86.69 431 SER A C 1
ATOM 3490 O O . SER A 1 431 ? 8.633 42.844 16.891 1 86.69 431 SER A O 1
ATOM 3492 N N . LEU A 1 432 ? 10.07 44.438 17.656 1 89.31 432 LEU A N 1
ATOM 3493 C CA . LEU A 1 432 ? 10.836 44.438 16.422 1 89.31 432 LEU A CA 1
ATOM 3494 C C . LEU A 1 432 ? 11.531 43.094 16.203 1 89.31 432 LEU A C 1
ATOM 3496 O O . LEU A 1 432 ? 11.391 42.5 15.125 1 89.31 432 LEU A O 1
ATOM 3500 N N . PHE A 1 433 ? 12.195 42.594 17.203 1 92.81 433 PHE A N 1
ATOM 3501 C CA . PHE A 1 433 ? 12.906 41.312 17.078 1 92.81 433 PHE A CA 1
ATOM 3502 C C . PHE A 1 433 ? 11.93 40.188 16.844 1 92.81 433 PHE A C 1
ATOM 3504 O O . PHE A 1 433 ? 12.18 39.312 16.016 1 92.81 433 PHE A O 1
ATOM 3511 N N . ASP A 1 434 ? 10.836 40.188 17.562 1 92.25 434 ASP A N 1
ATOM 3512 C CA . ASP A 1 434 ? 9.82 39.156 17.359 1 92.25 434 ASP A CA 1
ATOM 3513 C C . ASP A 1 434 ? 9.305 39.156 15.922 1 92.25 434 ASP A C 1
ATOM 3515 O O . ASP A 1 434 ? 9.094 38.094 15.328 1 92.25 434 ASP A O 1
ATOM 3519 N N . SER A 1 435 ? 9.047 40.281 15.414 1 90.25 435 SER A N 1
ATOM 3520 C CA . SER A 1 435 ? 8.555 40.406 14.047 1 90.25 435 SER A CA 1
ATOM 3521 C C . SER A 1 435 ? 9.586 39.906 13.047 1 90.25 435 SER A C 1
ATOM 3523 O O . SER A 1 435 ? 9.227 39.312 12.023 1 90.25 435 SER A O 1
ATOM 3525 N N . GLN A 1 436 ? 10.875 40.219 13.344 1 93.62 436 GLN A N 1
ATOM 3526 C CA . GLN A 1 436 ? 11.938 39.719 12.477 1 93.62 436 GLN A CA 1
ATOM 3527 C C . GLN A 1 436 ? 11.992 38.188 12.484 1 93.62 436 GLN A C 1
ATOM 3529 O O . GLN A 1 436 ? 12.203 37.562 11.438 1 93.62 436 GLN A O 1
ATOM 3534 N N . LEU A 1 437 ? 11.812 37.594 13.617 1 96 437 LEU A N 1
ATOM 3535 C CA . LEU A 1 437 ? 11.789 36.125 13.742 1 96 437 LEU A CA 1
ATOM 3536 C C . LEU A 1 437 ? 10.609 35.531 12.977 1 96 437 LEU A C 1
ATOM 3538 O O . LEU A 1 437 ? 10.75 34.531 12.297 1 96 437 LEU A O 1
ATOM 3542 N N . VAL A 1 438 ? 9.461 36.156 13.07 1 93 438 VAL A N 1
ATOM 3543 C CA . VAL A 1 438 ? 8.281 35.688 12.352 1 93 438 VAL A CA 1
ATOM 3544 C C . VAL A 1 438 ? 8.508 35.812 10.844 1 93 438 VAL A C 1
ATOM 3546 O O . VAL A 1 438 ? 8.109 34.938 10.078 1 93 438 VAL A O 1
ATOM 3549 N N . TYR A 1 439 ? 9.125 36.969 10.492 1 92.62 439 TYR A N 1
ATOM 3550 C CA . TYR A 1 439 ? 9.453 37.156 9.086 1 92.62 439 TYR A CA 1
ATOM 3551 C C . TYR A 1 439 ? 10.305 36 8.562 1 92.62 439 TYR A C 1
ATOM 3553 O O . TYR A 1 439 ? 10.008 35.438 7.512 1 92.62 439 TYR A O 1
ATOM 3561 N N . ASN A 1 440 ? 11.383 35.656 9.297 1 95.81 440 ASN A N 1
ATOM 3562 C CA . ASN A 1 440 ? 12.25 34.562 8.906 1 95.81 440 ASN A CA 1
ATOM 3563 C C . ASN A 1 440 ? 11.461 33.281 8.742 1 95.81 440 ASN A C 1
ATOM 3565 O O . ASN A 1 440 ? 11.641 32.562 7.754 1 95.81 440 ASN A O 1
ATOM 3569 N N . SER A 1 441 ? 10.602 33 9.688 1 96.56 441 SER A N 1
ATOM 3570 C CA . SER A 1 441 ? 9.805 31.766 9.68 1 96.56 441 SER A CA 1
ATOM 3571 C C . SER A 1 441 ? 8.875 31.719 8.469 1 96.56 441 SER A C 1
ATOM 3573 O O . SER A 1 441 ? 8.781 30.703 7.785 1 96.56 441 SER A O 1
ATOM 3575 N N . VAL A 1 442 ? 8.195 32.812 8.172 1 93.75 442 VAL A N 1
ATOM 3576 C CA . VAL A 1 442 ? 7.25 32.875 7.059 1 93.75 442 VAL A CA 1
ATOM 3577 C C . VAL A 1 442 ? 8 32.75 5.734 1 93.75 442 VAL A C 1
ATOM 3579 O O . VAL A 1 442 ? 7.512 32.125 4.797 1 93.75 442 VAL A O 1
ATOM 3582 N N . TYR A 1 443 ? 9.164 33.406 5.723 1 94.06 443 TYR A N 1
ATOM 3583 C CA . TYR A 1 443 ? 9.977 33.281 4.52 1 94.06 443 TYR A CA 1
ATOM 3584 C C . TYR A 1 443 ? 10.336 31.844 4.242 1 94.06 443 TYR A C 1
ATOM 3586 O O . TYR A 1 443 ? 10.195 31.359 3.113 1 94.06 443 TYR A O 1
ATOM 3594 N N . VAL A 1 444 ? 10.828 31.141 5.203 1 96.25 444 VAL A N 1
ATOM 3595 C CA . VAL A 1 444 ? 11.195 29.734 5.078 1 96.25 444 VAL A CA 1
ATOM 3596 C C . VAL A 1 444 ? 9.977 28.906 4.656 1 96.25 444 VAL A C 1
ATOM 3598 O O . VAL A 1 444 ? 10.062 28.078 3.746 1 96.25 444 VAL A O 1
ATOM 3601 N N . ASP A 1 445 ? 8.867 29.172 5.301 1 95.12 445 ASP A N 1
ATOM 3602 C CA . ASP A 1 445 ? 7.637 28.469 4.969 1 95.12 445 ASP A CA 1
ATOM 3603 C C . ASP A 1 445 ? 7.238 28.719 3.516 1 95.12 445 ASP A C 1
ATOM 3605 O O . ASP A 1 445 ? 6.695 27.828 2.859 1 95.12 445 ASP A O 1
ATOM 3609 N N . LEU A 1 446 ? 7.469 29.938 3.068 1 94 446 LEU A N 1
ATOM 3610 C CA . LEU A 1 446 ? 7.145 30.281 1.689 1 94 446 LEU A CA 1
ATOM 3611 C C . LEU A 1 446 ? 7.957 29.438 0.711 1 94 446 LEU A C 1
ATOM 3613 O O . LEU A 1 446 ? 7.406 28.875 -0.239 1 94 446 LEU A O 1
ATOM 3617 N N . ILE A 1 447 ? 9.242 29.344 0.944 1 94.19 447 ILE A N 1
ATOM 3618 C CA . ILE A 1 447 ? 10.109 28.578 0.056 1 94.19 447 ILE A CA 1
ATOM 3619 C C . ILE A 1 447 ? 9.742 27.094 0.108 1 94.19 447 ILE A C 1
ATOM 3621 O O . ILE A 1 447 ? 9.695 26.422 -0.926 1 94.19 447 ILE A O 1
ATOM 3625 N N . ILE A 1 448 ? 9.492 26.625 1.291 1 95.62 448 ILE A N 1
ATOM 3626 C CA . ILE A 1 448 ? 9.086 25.234 1.455 1 95.62 448 ILE A CA 1
ATOM 3627 C C . ILE A 1 448 ? 7.762 24.984 0.737 1 95.62 448 ILE A C 1
ATOM 3629 O O . ILE A 1 448 ? 7.57 23.953 0.103 1 95.62 448 ILE A O 1
ATOM 3633 N N . ALA A 1 449 ? 6.812 25.938 0.85 1 94.75 449 ALA A N 1
ATOM 3634 C CA . ALA A 1 449 ? 5.535 25.828 0.149 1 94.75 449 ALA A CA 1
ATOM 3635 C C . ALA A 1 449 ? 5.746 25.719 -1.359 1 94.75 449 ALA A C 1
ATOM 3637 O O . ALA A 1 449 ? 5.062 24.953 -2.035 1 94.75 449 ALA A O 1
ATOM 3638 N N . TYR A 1 450 ? 6.668 26.5 -1.851 1 93.44 450 TYR A N 1
ATOM 3639 C CA . TYR A 1 450 ? 6.969 26.422 -3.275 1 93.44 450 TYR A CA 1
ATOM 3640 C C . TYR A 1 450 ? 7.457 25.031 -3.656 1 93.44 450 TYR A C 1
ATOM 3642 O O . TYR A 1 450 ? 7.043 24.484 -4.68 1 93.44 450 TYR A O 1
ATOM 3650 N N . SER A 1 451 ? 8.352 24.5 -2.895 1 94.88 451 SER A N 1
ATOM 3651 C CA . SER A 1 451 ? 8.844 23.156 -3.16 1 94.88 451 SER A CA 1
ATOM 3652 C C . SER A 1 451 ? 7.711 22.141 -3.082 1 94.88 451 SER A C 1
ATOM 3654 O O . SER A 1 451 ? 7.703 21.156 -3.828 1 94.88 451 SER A O 1
ATOM 3656 N N . LYS A 1 452 ? 6.738 22.328 -2.184 1 96.06 452 LYS A N 1
ATOM 3657 C CA . LYS A 1 452 ? 5.562 21.469 -2.092 1 96.06 452 LYS A CA 1
ATOM 3658 C C . LYS A 1 452 ? 4.727 21.547 -3.369 1 96.06 452 LYS A C 1
ATOM 3660 O O . LYS A 1 452 ? 4.168 20.531 -3.809 1 96.06 452 LYS A O 1
ATOM 3665 N N . ILE A 1 453 ? 4.594 22.766 -3.895 1 95.88 453 ILE A N 1
ATOM 3666 C CA . ILE A 1 453 ? 3.861 22.938 -5.145 1 95.88 453 ILE A CA 1
ATOM 3667 C C . ILE A 1 453 ? 4.508 22.109 -6.246 1 95.88 453 ILE A C 1
ATOM 3669 O O . ILE A 1 453 ? 3.82 21.391 -6.969 1 95.88 453 ILE A O 1
ATOM 3673 N N . ARG A 1 454 ? 5.789 22.172 -6.309 1 94.75 454 ARG A N 1
ATOM 3674 C CA . ARG A 1 454 ? 6.512 21.422 -7.332 1 94.75 454 ARG A CA 1
ATOM 3675 C C . ARG A 1 454 ? 6.293 19.922 -7.172 1 94.75 454 ARG A C 1
ATOM 3677 O O . ARG A 1 454 ? 5.953 19.234 -8.141 1 94.75 454 ARG A O 1
ATOM 3684 N N . THR A 1 455 ? 6.453 19.469 -5.969 1 96.19 455 THR A N 1
ATOM 3685 C CA . THR A 1 455 ? 6.312 18.031 -5.727 1 96.19 455 THR A CA 1
ATOM 3686 C C . THR A 1 455 ? 4.867 17.594 -5.922 1 96.19 455 THR A C 1
ATOM 3688 O O . THR A 1 455 ? 4.609 16.484 -6.406 1 96.19 455 THR A O 1
ATOM 3691 N N . ALA A 1 456 ? 3.898 18.406 -5.48 1 96.25 456 ALA A N 1
ATOM 3692 C CA . ALA A 1 456 ? 2.484 18.109 -5.676 1 96.25 456 ALA A CA 1
ATOM 3693 C C . ALA A 1 456 ? 2.143 18.016 -7.16 1 96.25 456 ALA A C 1
ATOM 3695 O O . ALA A 1 456 ? 1.225 17.281 -7.547 1 96.25 456 ALA A O 1
ATOM 3696 N N . ALA A 1 457 ? 2.908 18.734 -8 1 96.5 457 ALA A N 1
ATOM 3697 C CA . ALA A 1 457 ? 2.699 18.719 -9.445 1 96.5 457 ALA A CA 1
ATOM 3698 C C . ALA A 1 457 ? 3.502 17.594 -10.102 1 96.5 457 ALA A C 1
ATOM 3700 O O . ALA A 1 457 ? 3.43 17.406 -11.312 1 96.5 457 ALA A O 1
ATOM 3701 N N . GLY A 1 458 ? 4.293 16.891 -9.328 1 96.88 458 GLY A N 1
ATOM 3702 C CA . GLY A 1 458 ? 5.074 15.789 -9.852 1 96.88 458 GLY A CA 1
ATOM 3703 C C . GLY A 1 458 ? 6.445 16.203 -10.336 1 96.88 458 GLY A C 1
ATOM 3704 O O . GLY A 1 458 ? 7.027 15.547 -11.203 1 96.88 458 GLY A O 1
ATOM 3705 N N . LEU A 1 459 ? 6.906 17.328 -9.758 1 95.31 459 LEU A N 1
ATOM 3706 C CA . LEU A 1 459 ? 8.203 17.859 -10.164 1 95.31 459 LEU A CA 1
ATOM 3707 C C . LEU A 1 459 ? 9.188 17.828 -9 1 95.31 459 LEU A C 1
ATOM 3709 O O . LEU A 1 459 ? 8.781 17.734 -7.84 1 95.31 459 LEU A O 1
ATOM 3713 N N . GLY A 1 460 ? 10.43 17.734 -9.297 1 94.44 460 GLY A N 1
ATOM 3714 C CA . GLY A 1 460 ? 11.484 17.734 -8.297 1 94.44 460 GLY A CA 1
ATOM 3715 C C . GLY A 1 460 ? 12.711 18.5 -8.719 1 94.44 460 GLY A C 1
ATOM 3716 O O . GLY A 1 460 ? 12.672 19.734 -8.836 1 94.44 460 GLY A O 1
ATOM 3717 N N . PHE A 1 461 ? 13.688 17.781 -9.195 1 91.44 461 PHE A N 1
ATOM 3718 C CA . PHE A 1 461 ? 14.984 18.391 -9.5 1 91.44 461 PHE A CA 1
ATOM 3719 C C . PHE A 1 461 ? 14.961 19.047 -10.883 1 91.44 461 PHE A C 1
ATOM 3721 O O . PHE A 1 461 ? 15.969 19.594 -11.328 1 91.44 461 PHE A O 1
ATOM 3728 N N . GLU A 1 462 ? 13.836 18.922 -11.594 1 83.56 462 GLU A N 1
ATOM 3729 C CA . GLU A 1 462 ? 13.805 19.5 -12.938 1 83.56 462 GLU A CA 1
ATOM 3730 C C . GLU A 1 462 ? 14.172 20.984 -12.914 1 83.56 462 GLU A C 1
ATOM 3732 O O . GLU A 1 462 ? 13.641 21.75 -12.102 1 83.56 462 GLU A O 1
ATOM 3737 N N . GLY A 1 463 ? 15.008 21.422 -13.719 1 67.44 463 GLY A N 1
ATOM 3738 C CA . GLY A 1 463 ? 15.484 22.797 -13.781 1 67.44 463 GLY A CA 1
ATOM 3739 C C . GLY A 1 463 ? 16.781 23.016 -13.016 1 67.44 463 GLY A C 1
ATOM 3740 O O . GLY A 1 463 ? 17.375 24.094 -13.094 1 67.44 463 GLY A O 1
ATOM 3741 N N . TYR A 1 464 ? 16.953 22 -12.078 1 54 464 TYR A N 1
ATOM 3742 C CA . TYR A 1 464 ? 18.234 22.031 -11.359 1 54 464 TYR A CA 1
ATOM 3743 C C . TYR A 1 464 ? 19.266 21.156 -12.047 1 54 464 TYR A C 1
ATOM 3745 O O . TYR A 1 464 ? 19.094 19.938 -12.156 1 54 464 TYR A O 1
ATOM 3753 N N . GLY A 1 465 ? 19.875 21.531 -13.148 1 44.28 465 GLY A N 1
ATOM 3754 C CA . GLY A 1 465 ? 20.969 20.938 -13.883 1 44.28 465 GLY A CA 1
ATOM 3755 C C . GLY A 1 465 ? 21.719 21.938 -14.742 1 44.28 465 GLY A C 1
ATOM 3756 O O . GLY A 1 465 ? 21.188 22.984 -15.102 1 44.28 465 GLY A O 1
ATOM 3757 N N . LEU A 1 466 ? 23.078 21.922 -14.391 1 34.75 466 LEU A N 1
ATOM 3758 C CA . LEU A 1 466 ? 24.062 22.562 -15.266 1 34.75 466 LEU A CA 1
ATOM 3759 C C . LEU A 1 466 ? 23.812 22.203 -16.734 1 34.75 466 LEU A C 1
ATOM 3761 O O . LEU A 1 466 ? 23.422 21.062 -17.031 1 34.75 466 LEU A O 1
ATOM 3765 N N . MET B 1 1 ? -67.062 41.594 -15.938 1 31.03 1 MET B N 1
ATOM 3766 C CA . MET B 1 1 ? -65.875 42.156 -15.266 1 31.03 1 MET B CA 1
ATOM 3767 C C . MET B 1 1 ? -65.438 41.219 -14.125 1 31.03 1 MET B C 1
ATOM 3769 O O . MET B 1 1 ? -64.375 41.438 -13.555 1 31.03 1 MET B O 1
ATOM 3773 N N . ARG B 1 2 ? -66.5 40.562 -13.477 1 42.09 2 ARG B N 1
ATOM 3774 C CA . ARG B 1 2 ? -66.312 39.938 -12.188 1 42.09 2 ARG B CA 1
ATOM 3775 C C . ARG B 1 2 ? -65.438 38.688 -12.328 1 42.09 2 ARG B C 1
ATOM 3777 O O . ARG B 1 2 ? -65.062 38.094 -11.328 1 42.09 2 ARG B O 1
ATOM 3784 N N . ASN B 1 3 ? -65.438 38.094 -13.5 1 40.72 3 ASN B N 1
ATOM 3785 C CA . ASN B 1 3 ? -64.75 36.844 -13.711 1 40.72 3 ASN B CA 1
ATOM 3786 C C . ASN B 1 3 ? -63.219 37.031 -13.68 1 40.72 3 ASN B C 1
ATOM 3788 O O . ASN B 1 3 ? -62.469 36.094 -13.914 1 40.72 3 ASN B O 1
ATOM 3792 N N . SER B 1 4 ? -62.812 38.375 -13.922 1 45.5 4 SER B N 1
ATOM 3793 C CA . SER B 1 4 ? -61.375 38.594 -14.07 1 45.5 4 SER B CA 1
ATOM 3794 C C . SER B 1 4 ? -60.656 38.5 -12.727 1 45.5 4 SER B C 1
ATOM 3796 O O . SER B 1 4 ? -59.438 38.625 -12.656 1 45.5 4 SER B O 1
ATOM 3798 N N . LEU B 1 5 ? -61.531 38.5 -11.609 1 44.78 5 LEU B N 1
ATOM 3799 C CA . LEU B 1 5 ? -60.844 38.562 -10.312 1 44.78 5 LEU B CA 1
ATOM 3800 C C . LEU B 1 5 ? -60.188 37.25 -9.977 1 44.78 5 LEU B C 1
ATOM 3802 O O . LEU B 1 5 ? -59.188 37.219 -9.219 1 44.78 5 LEU B O 1
ATOM 3806 N N . SER B 1 6 ? -60.812 36.125 -10.484 1 47.09 6 SER B N 1
ATOM 3807 C CA . SER B 1 6 ? -60.312 34.844 -9.961 1 47.09 6 SER B CA 1
ATOM 3808 C C . SER B 1 6 ? -58.906 34.531 -10.453 1 47.09 6 SER B C 1
ATOM 3810 O O . SER B 1 6 ? -58.219 33.719 -9.867 1 47.09 6 SER B O 1
ATOM 3812 N N . LEU B 1 7 ? -58.594 35.031 -11.727 1 46.78 7 LEU B N 1
ATOM 3813 C CA . LEU B 1 7 ? -57.312 34.656 -12.281 1 46.78 7 LEU B CA 1
ATOM 3814 C C . LEU B 1 7 ? -56.188 35.375 -11.531 1 46.78 7 LEU B C 1
ATOM 3816 O O . LEU B 1 7 ? -55.094 34.812 -11.383 1 46.78 7 LEU B O 1
ATOM 3820 N N . LEU B 1 8 ? -56.531 36.656 -11.062 1 45.44 8 LEU B N 1
ATOM 3821 C CA . LEU B 1 8 ? -55.406 37.375 -10.438 1 45.44 8 LEU B CA 1
ATOM 3822 C C . LEU B 1 8 ? -55 36.719 -9.117 1 45.44 8 LEU B C 1
ATOM 3824 O O . LEU B 1 8 ? -53.844 36.719 -8.773 1 45.44 8 LEU B O 1
ATOM 3828 N N . GLY B 1 9 ? -56.062 36.156 -8.367 1 43.19 9 GLY B N 1
ATOM 3829 C CA . GLY B 1 9 ? -55.688 35.562 -7.102 1 43.19 9 GLY B CA 1
ATOM 3830 C C . GLY B 1 9 ? -54.75 34.375 -7.262 1 43.19 9 GLY B C 1
ATOM 3831 O O . GLY B 1 9 ? -53.969 34.062 -6.359 1 43.19 9 GLY B O 1
ATOM 3832 N N . LEU B 1 10 ? -55.031 33.531 -8.406 1 42.69 10 LEU B N 1
ATOM 3833 C CA . LEU B 1 10 ? -54.188 32.344 -8.539 1 42.69 10 LEU B CA 1
ATOM 3834 C C . LEU B 1 10 ? -52.75 32.688 -8.781 1 42.69 10 LEU B C 1
ATOM 3836 O O . LEU B 1 10 ? -51.844 31.969 -8.367 1 42.69 10 LEU B O 1
ATOM 3840 N N . LEU B 1 11 ? -52.5 33.844 -9.539 1 41.62 11 LEU B N 1
ATOM 3841 C CA . LEU B 1 11 ? -51.125 34.156 -9.828 1 41.62 11 LEU B CA 1
ATOM 3842 C C . LEU B 1 11 ? -50.375 34.5 -8.547 1 41.62 11 LEU B C 1
ATOM 3844 O O . LEU B 1 11 ? -49.125 34.438 -8.508 1 41.62 11 LEU B O 1
ATOM 3848 N N . MET B 1 12 ? -51.062 35.219 -7.602 1 39.34 12 MET B N 1
ATOM 3849 C CA . MET B 1 12 ? -50.281 35.656 -6.438 1 39.34 12 MET B CA 1
ATOM 3850 C C . MET B 1 12 ? -49.781 34.438 -5.637 1 39.34 12 MET B C 1
ATOM 3852 O O . MET B 1 12 ? -48.781 34.531 -4.934 1 39.34 12 MET B O 1
ATOM 3856 N N . VAL B 1 13 ? -50.688 33.406 -5.441 1 39.41 13 VAL B N 1
ATOM 3857 C CA . VAL B 1 13 ? -50.219 32.375 -4.508 1 39.41 13 VAL B CA 1
ATOM 3858 C C . VAL B 1 13 ? -49 31.688 -5.059 1 39.41 13 VAL B C 1
ATOM 3860 O O . VAL B 1 13 ? -48.312 30.953 -4.336 1 39.41 13 VAL B O 1
ATOM 3863 N N . LEU B 1 14 ? -48.844 31.641 -6.406 1 35.59 14 LEU B N 1
ATOM 3864 C CA . LEU B 1 14 ? -47.688 30.859 -6.84 1 35.59 14 LEU B CA 1
ATOM 3865 C C . LEU B 1 14 ? -46.375 31.531 -6.414 1 35.59 14 LEU B C 1
ATOM 3867 O O . LEU B 1 14 ? -45.312 31.156 -6.879 1 35.59 14 LEU B O 1
ATOM 3871 N N . SER B 1 15 ? -46.469 32.844 -6.004 1 35.75 15 SER B N 1
ATOM 3872 C CA . SER B 1 15 ? -45.156 33.219 -5.5 1 35.75 15 SER B CA 1
ATOM 3873 C C . SER B 1 15 ? -44.688 32.312 -4.371 1 35.75 15 SER B C 1
ATOM 3875 O O . SER B 1 15 ? -44.969 32.562 -3.201 1 35.75 15 SER B O 1
ATOM 3877 N N . MET B 1 16 ? -45.188 31.047 -4.41 1 33.94 16 MET B N 1
ATOM 3878 C CA . MET B 1 16 ? -44.531 30.172 -3.434 1 33.94 16 MET B CA 1
ATOM 3879 C C . MET B 1 16 ? -43.094 30.594 -3.191 1 33.94 16 MET B C 1
ATOM 3881 O O . MET B 1 16 ? -42.438 31.156 -4.082 1 33.94 16 MET B O 1
ATOM 3885 N N . SER B 1 17 ? -42.75 30.719 -1.883 1 35.5 17 SER B N 1
ATOM 3886 C CA . SER B 1 17 ? -41.469 30.812 -1.216 1 35.5 17 SER B CA 1
ATOM 3887 C C . SER B 1 17 ? -40.375 30.047 -1.978 1 35.5 17 SER B C 1
ATOM 3889 O O . SER B 1 17 ? -40.438 28.812 -2.064 1 35.5 17 SER B O 1
ATOM 3891 N N . LEU B 1 18 ? -40.062 30.422 -3.162 1 35.97 18 LEU B N 1
ATOM 3892 C CA . LEU B 1 18 ? -38.688 30.016 -3.434 1 35.97 18 LEU B CA 1
ATOM 3893 C C . LEU B 1 18 ? -37.875 29.984 -2.15 1 35.97 18 LEU B C 1
ATOM 3895 O O . LEU B 1 18 ? -37.562 31.031 -1.583 1 35.97 18 LEU B O 1
ATOM 3899 N N . SER B 1 19 ? -38.281 29.234 -1.165 1 36.91 19 SER B N 1
ATOM 3900 C CA . SER B 1 19 ? -37.375 28.922 -0.077 1 36.91 19 SER B CA 1
ATOM 3901 C C . SER B 1 19 ? -35.906 29.156 -0.5 1 36.91 19 SER B C 1
ATOM 3903 O O . SER B 1 19 ? -35.5 28.734 -1.59 1 36.91 19 SER B O 1
ATOM 3905 N N . ALA B 1 20 ? -35.438 30.234 -0.226 1 39.75 20 ALA B N 1
ATOM 3906 C CA . ALA B 1 20 ? -33.969 30.406 -0.232 1 39.75 20 ALA B CA 1
ATOM 3907 C C . ALA B 1 20 ? -33.281 29.062 -0.203 1 39.75 20 ALA B C 1
ATOM 3909 O O . ALA B 1 20 ? -33.375 28.328 0.784 1 39.75 20 ALA B O 1
ATOM 3910 N N . GLN B 1 21 ? -33.375 28.203 -1.145 1 45.28 21 GLN B N 1
ATOM 3911 C CA . GLN B 1 21 ? -32.625 26.953 -1.304 1 45.28 21 GLN B CA 1
ATOM 3912 C C . GLN B 1 21 ? -31.328 26.969 -0.5 1 45.28 21 GLN B C 1
ATOM 3914 O O . GLN B 1 21 ? -30.438 27.766 -0.778 1 45.28 21 GLN B O 1
ATOM 3919 N N . ASP B 1 22 ? -31.375 26.812 0.841 1 55.56 22 ASP B N 1
ATOM 3920 C CA . ASP B 1 22 ? -30.281 26.75 1.802 1 55.56 22 ASP B CA 1
ATOM 3921 C C . ASP B 1 22 ? -29.016 26.156 1.162 1 55.56 22 ASP B C 1
ATOM 3923 O O . ASP B 1 22 ? -29.016 25 0.742 1 55.56 22 ASP B O 1
ATOM 3927 N N . ASN B 1 23 ? -28.297 26.797 0.498 1 82.62 23 ASN B N 1
ATOM 3928 C CA . ASN B 1 23 ? -27.016 26.5 -0.115 1 82.62 23 ASN B CA 1
ATOM 3929 C C . ASN B 1 23 ? -26.031 25.906 0.892 1 82.62 23 ASN B C 1
ATOM 3931 O O . ASN B 1 23 ? -25 26.5 1.181 1 82.62 23 ASN B O 1
ATOM 3935 N N . ARG B 1 24 ? -26.625 24.922 1.592 1 92.94 24 ARG B N 1
ATOM 3936 C CA . ARG B 1 24 ? -25.844 24.25 2.619 1 92.94 24 ARG B CA 1
ATOM 3937 C C . ARG B 1 24 ? -25.656 22.766 2.287 1 92.94 24 ARG B C 1
ATOM 3939 O O . ARG B 1 24 ? -26.547 22.141 1.722 1 92.94 24 ARG B O 1
ATOM 3946 N N . LEU B 1 25 ? -24.547 22.281 2.572 1 95.75 25 LEU B N 1
ATOM 3947 C CA . LEU B 1 25 ? -24.281 20.844 2.566 1 95.75 25 LEU B CA 1
ATOM 3948 C C . LEU B 1 25 ? -24.328 20.281 3.982 1 95.75 25 LEU B C 1
ATOM 3950 O O . LEU B 1 25 ? -23.406 20.484 4.766 1 95.75 25 LEU B O 1
ATOM 3954 N N . SER B 1 26 ? -25.438 19.578 4.293 1 94.81 26 SER B N 1
ATOM 3955 C CA . SER B 1 26 ? -25.578 19.031 5.641 1 94.81 26 SER B CA 1
ATOM 3956 C C . SER B 1 26 ? -24.656 17.844 5.859 1 94.81 26 SER B C 1
ATOM 3958 O O . SER B 1 26 ? -24.25 17.172 4.906 1 94.81 26 SER B O 1
ATOM 3960 N N . TYR B 1 27 ? -24.312 17.641 7.102 1 95.56 27 TYR B N 1
ATOM 3961 C CA . TYR B 1 27 ? -23.469 16.516 7.473 1 95.56 27 TYR B CA 1
ATOM 3962 C C . TYR B 1 27 ? -24.078 15.188 7.02 1 95.56 27 TYR B C 1
ATOM 3964 O O . TYR B 1 27 ? -23.391 14.336 6.465 1 95.56 27 TYR B O 1
ATOM 3972 N N . ASP B 1 28 ? -25.359 15.039 7.238 1 93.75 28 ASP B N 1
ATOM 3973 C CA . ASP B 1 28 ? -26.047 13.805 6.883 1 93.75 28 ASP B CA 1
ATOM 3974 C C . ASP B 1 28 ? -26 13.562 5.375 1 93.75 28 ASP B C 1
ATOM 3976 O O . ASP B 1 28 ? -25.75 12.445 4.926 1 93.75 28 ASP B O 1
ATOM 3980 N N . GLN B 1 29 ? -26.266 14.609 4.621 1 94.25 29 GLN B N 1
ATOM 3981 C CA . GLN B 1 29 ? -26.203 14.492 3.168 1 94.25 29 GLN B CA 1
ATOM 3982 C C . GLN B 1 29 ? -24.797 14.164 2.688 1 94.25 29 GLN B C 1
ATOM 3984 O O . GLN B 1 29 ? -24.625 13.32 1.809 1 94.25 29 GLN B O 1
ATOM 3989 N N . PHE B 1 30 ? -23.891 14.844 3.277 1 96.38 30 PHE B N 1
ATOM 3990 C CA . PHE B 1 30 ? -22.484 14.594 2.955 1 96.38 30 PHE B CA 1
ATOM 3991 C C . PHE B 1 30 ? -22.125 13.133 3.203 1 96.38 30 PHE B C 1
ATOM 3993 O O . PHE B 1 30 ? -21.547 12.477 2.332 1 96.38 30 PHE B O 1
ATOM 4000 N N . MET B 1 31 ? -22.5 12.609 4.344 1 96.56 31 MET B N 1
ATOM 4001 C CA . MET B 1 31 ? -22.172 11.242 4.723 1 96.56 31 MET B CA 1
ATOM 4002 C C . MET B 1 31 ? -22.859 10.242 3.803 1 96.56 31 MET B C 1
ATOM 4004 O O . MET B 1 31 ? -22.281 9.203 3.471 1 96.56 31 MET B O 1
ATOM 4008 N N . GLU B 1 32 ? -24.016 10.547 3.389 1 95.56 32 GLU B N 1
ATOM 4009 C CA . GLU B 1 32 ? -24.719 9.68 2.461 1 95.56 32 GLU B CA 1
ATOM 4010 C C . GLU B 1 32 ? -24 9.578 1.123 1 95.56 32 GLU B C 1
ATOM 4012 O O . GLU B 1 32 ? -23.828 8.484 0.581 1 95.56 32 GLU B O 1
ATOM 4017 N N . TRP B 1 33 ? -23.562 10.711 0.609 1 95.62 33 TRP B N 1
ATOM 4018 C CA . TRP B 1 33 ? -22.844 10.734 -0.656 1 95.62 33 TRP B CA 1
ATOM 4019 C C . TRP B 1 33 ? -21.531 9.953 -0.548 1 95.62 33 TRP B C 1
ATOM 4021 O O . TRP B 1 33 ? -21.188 9.195 -1.453 1 95.62 33 TRP B O 1
ATOM 4031 N N . VAL B 1 34 ? -20.844 10.117 0.571 1 97.62 34 VAL B N 1
ATOM 4032 C CA . VAL B 1 34 ? -19.578 9.43 0.771 1 97.62 34 VAL B CA 1
ATOM 4033 C C . VAL B 1 34 ? -19.797 7.922 0.787 1 97.62 34 VAL B C 1
ATOM 4035 O O . VAL B 1 34 ? -19.094 7.176 0.105 1 97.62 34 VAL B O 1
ATOM 4038 N N . LYS B 1 35 ? -20.797 7.523 1.505 1 96.69 35 LYS B N 1
ATOM 4039 C CA . LYS B 1 35 ? -21.094 6.098 1.631 1 96.69 35 LYS B CA 1
ATOM 4040 C C . LYS B 1 35 ? -21.438 5.488 0.276 1 96.69 35 LYS B C 1
ATOM 4042 O O . LYS B 1 35 ? -21.016 4.371 -0.033 1 96.69 35 LYS B O 1
ATOM 4047 N N . LEU B 1 36 ? -22.078 6.199 -0.582 1 95.5 36 LEU B N 1
ATOM 4048 C CA . LEU B 1 36 ? -22.641 5.648 -1.817 1 95.5 36 LEU B CA 1
ATOM 4049 C C . LEU B 1 36 ? -21.625 5.75 -2.953 1 95.5 36 LEU B C 1
ATOM 4051 O O . LEU B 1 36 ? -21.531 4.852 -3.795 1 95.5 36 LEU B O 1
ATOM 4055 N N . TYR B 1 37 ? -20.828 6.859 -2.92 1 96.75 37 TYR B N 1
ATOM 4056 C CA . TYR B 1 37 ? -20.203 7.164 -4.195 1 96.75 37 TYR B CA 1
ATOM 4057 C C . TYR B 1 37 ? -18.688 7.246 -4.039 1 96.75 37 TYR B C 1
ATOM 4059 O O . TYR B 1 37 ? -17.953 7.223 -5.031 1 96.75 37 TYR B O 1
ATOM 4067 N N . HIS B 1 38 ? -18.156 7.414 -2.801 1 97.94 38 HIS B N 1
ATOM 4068 C CA . HIS B 1 38 ? -16.719 7.582 -2.617 1 97.94 38 HIS B CA 1
ATOM 4069 C C . HIS B 1 38 ? -15.953 6.355 -3.113 1 97.94 38 HIS B C 1
ATOM 4071 O O . HIS B 1 38 ? -16.359 5.223 -2.871 1 97.94 38 HIS B O 1
ATOM 4077 N N . PRO B 1 39 ? -14.789 6.555 -3.785 1 97.88 39 PRO B N 1
ATOM 4078 C CA . PRO B 1 39 ? -14.023 5.438 -4.344 1 97.88 39 PRO B CA 1
ATOM 4079 C C . PRO B 1 39 ? -13.641 4.398 -3.291 1 97.88 39 PRO B C 1
ATOM 4081 O O . PRO B 1 39 ? -13.641 3.197 -3.574 1 97.88 39 PRO B O 1
ATOM 4084 N N . VAL B 1 40 ? -13.312 4.816 -2.098 1 98.19 40 VAL B N 1
ATOM 4085 C CA . VAL B 1 40 ? -12.938 3.887 -1.037 1 98.19 40 VAL B CA 1
ATOM 4086 C C . VAL B 1 40 ? -14.125 2.984 -0.701 1 98.19 40 VAL B C 1
ATOM 4088 O O . VAL B 1 40 ? -13.945 1.802 -0.399 1 98.19 40 VAL B O 1
ATOM 4091 N N . ALA B 1 41 ? -15.328 3.541 -0.695 1 97.81 41 ALA B N 1
ATOM 4092 C CA . ALA B 1 41 ? -16.516 2.721 -0.49 1 97.81 41 ALA B CA 1
ATOM 4093 C C . ALA B 1 41 ? -16.672 1.693 -1.607 1 97.81 41 ALA B C 1
ATOM 4095 O O . ALA B 1 41 ? -17 0.53 -1.35 1 97.81 41 ALA B O 1
ATOM 4096 N N . LYS B 1 42 ? -16.422 2.146 -2.832 1 97.69 42 LYS B N 1
ATOM 4097 C CA . LYS B 1 42 ? -16.5 1.242 -3.975 1 97.69 42 LYS B CA 1
ATOM 4098 C C . LYS B 1 42 ? -15.445 0.143 -3.873 1 97.69 42 LYS B C 1
ATOM 4100 O O . LYS B 1 42 ? -15.727 -1.022 -4.156 1 97.69 42 LYS B O 1
ATOM 4105 N N . GLN B 1 43 ? -14.266 0.555 -3.494 1 98 43 GLN B N 1
ATOM 4106 C CA . GLN B 1 43 ? -13.188 -0.409 -3.289 1 98 43 GLN B CA 1
ATOM 4107 C C . GLN B 1 43 ? -13.555 -1.424 -2.211 1 98 43 GLN B C 1
ATOM 4109 O O . GLN B 1 43 ? -13.25 -2.611 -2.336 1 98 43 GLN B O 1
ATOM 4114 N N . ALA B 1 44 ? -14.148 -0.95 -1.159 1 97.81 44 ALA B N 1
ATOM 4115 C CA . ALA B 1 44 ? -14.578 -1.847 -0.089 1 97.81 44 ALA B CA 1
ATOM 4116 C C . ALA B 1 44 ? -15.547 -2.904 -0.611 1 97.81 44 ALA B C 1
ATOM 4118 O O . ALA B 1 44 ? -15.461 -4.074 -0.23 1 97.81 44 ALA B O 1
ATOM 4119 N N . ASP B 1 45 ? -16.406 -2.539 -1.519 1 97.44 45 ASP B N 1
ATOM 4120 C CA . ASP B 1 45 ? -17.375 -3.473 -2.09 1 97.44 45 ASP B CA 1
ATOM 4121 C C . ASP B 1 45 ? -16.672 -4.531 -2.941 1 97.44 45 ASP B C 1
ATOM 4123 O O . ASP B 1 45 ? -17.141 -5.672 -3.025 1 97.44 45 ASP B O 1
ATOM 4127 N N . LEU B 1 46 ? -15.609 -4.121 -3.564 1 98.25 46 LEU B N 1
ATOM 4128 C CA . LEU B 1 46 ? -14.867 -5.043 -4.414 1 98.25 46 LEU B CA 1
ATOM 4129 C C . LEU B 1 46 ? -14.289 -6.191 -3.596 1 98.25 46 LEU B C 1
ATOM 4131 O O . LEU B 1 46 ? -14.008 -7.262 -4.137 1 98.25 46 LEU B O 1
ATOM 4135 N N . LEU B 1 47 ? -14.102 -5.988 -2.285 1 97.75 47 LEU B N 1
ATOM 4136 C CA . LEU B 1 47 ? -13.602 -7.043 -1.413 1 97.75 47 LEU B CA 1
ATOM 4137 C C . LEU B 1 47 ? -14.562 -8.227 -1.381 1 97.75 47 LEU B C 1
ATOM 4139 O O . LEU B 1 47 ? -14.125 -9.383 -1.334 1 97.75 47 LEU B O 1
ATOM 4143 N N . LEU B 1 48 ? -15.852 -7.934 -1.436 1 98 48 LEU B N 1
ATOM 4144 C CA . LEU B 1 48 ? -16.859 -8.992 -1.473 1 98 48 LEU B CA 1
ATOM 4145 C C . LEU B 1 48 ? -16.719 -9.82 -2.746 1 98 48 LEU B C 1
ATOM 4147 O O . LEU B 1 48 ? -16.797 -11.055 -2.701 1 98 48 LEU B O 1
ATOM 4151 N N . ASP B 1 49 ? -16.453 -9.133 -3.861 1 97.81 49 ASP B N 1
ATOM 4152 C CA . ASP B 1 49 ? -16.25 -9.812 -5.137 1 97.81 49 ASP B CA 1
ATOM 4153 C C . ASP B 1 49 ? -15.008 -10.695 -5.098 1 97.81 49 ASP B C 1
ATOM 4155 O O . ASP B 1 49 ? -15.008 -11.805 -5.633 1 97.81 49 ASP B O 1
ATOM 4159 N N . LEU B 1 50 ? -14 -10.203 -4.449 1 97.56 50 LEU B N 1
ATOM 4160 C CA . LEU B 1 50 ? -12.773 -10.984 -4.324 1 97.56 50 LEU B CA 1
ATOM 4161 C C . LEU B 1 50 ? -13.023 -12.273 -3.553 1 97.56 50 LEU B C 1
ATOM 4163 O O . LEU B 1 50 ? -12.539 -13.336 -3.941 1 97.56 50 LEU B O 1
ATOM 4167 N N . GLY B 1 51 ? -13.781 -12.148 -2.469 1 97.94 51 GLY B N 1
ATOM 4168 C CA . GLY B 1 51 ? -14.141 -13.336 -1.707 1 97.94 51 GLY B CA 1
ATOM 4169 C C . GLY B 1 51 ? -14.922 -14.352 -2.518 1 97.94 51 GLY B C 1
ATOM 4170 O O . GLY B 1 51 ? -14.625 -15.547 -2.471 1 97.94 51 GLY B O 1
ATOM 4171 N N . THR B 1 52 ? -15.805 -13.898 -3.34 1 98.19 52 THR B N 1
ATOM 4172 C CA . THR B 1 52 ? -16.641 -14.766 -4.164 1 98.19 52 THR B CA 1
ATOM 4173 C C . THR B 1 52 ? -15.812 -15.461 -5.234 1 98.19 52 THR B C 1
ATOM 4175 O O . THR B 1 52 ? -15.969 -16.656 -5.477 1 98.19 52 THR B O 1
ATOM 4178 N N . GLN B 1 53 ? -14.922 -14.672 -5.824 1 98.31 53 GLN B N 1
ATOM 4179 C CA . GLN B 1 53 ? -14.078 -15.242 -6.871 1 98.31 53 GLN B CA 1
ATOM 4180 C C . GLN B 1 53 ? -13.109 -16.266 -6.297 1 98.31 53 GLN B C 1
ATOM 4182 O O . GLN B 1 53 ? -12.805 -17.266 -6.949 1 98.31 53 GLN B O 1
ATOM 4187 N N . GLU B 1 54 ? -12.688 -16.078 -5.055 1 97.81 54 GLU B N 1
ATOM 4188 C CA . GLU B 1 54 ? -11.797 -17.031 -4.406 1 97.81 54 GLU B CA 1
ATOM 4189 C C . GLU B 1 54 ? -12.492 -18.359 -4.16 1 97.81 54 GLU B C 1
ATOM 4191 O O . GLU B 1 54 ? -11.898 -19.422 -4.34 1 97.81 54 GLU B O 1
ATOM 4196 N N . VAL B 1 55 ? -13.742 -18.312 -3.77 1 98.56 55 VAL B N 1
ATOM 4197 C CA . VAL B 1 55 ? -14.516 -19.531 -3.557 1 98.56 55 VAL B CA 1
ATOM 4198 C C . VAL B 1 55 ? -14.742 -20.25 -4.891 1 98.56 55 VAL B C 1
ATOM 4200 O O . VAL B 1 55 ? -14.594 -21.469 -4.984 1 98.56 55 VAL B O 1
ATOM 4203 N N . ARG B 1 56 ? -15.016 -19.453 -5.922 1 98.31 56 ARG B N 1
ATOM 4204 C CA . ARG B 1 56 ? -15.195 -20.031 -7.25 1 98.31 56 ARG B CA 1
ATOM 4205 C C . ARG B 1 56 ? -13.922 -20.719 -7.715 1 98.31 56 ARG B C 1
ATOM 4207 O O . ARG B 1 56 ? -13.977 -21.859 -8.211 1 98.31 56 ARG B O 1
ATOM 4214 N N . LYS B 1 57 ? -12.797 -20.109 -7.531 1 98.12 57 LYS B N 1
ATOM 4215 C CA . LYS B 1 57 ? -11.508 -20.672 -7.902 1 98.12 57 LYS B CA 1
ATOM 4216 C C . LYS B 1 57 ? -11.25 -21.984 -7.164 1 98.12 57 LYS B C 1
ATOM 4218 O O . LYS B 1 57 ? -10.844 -22.969 -7.777 1 98.12 57 LYS B O 1
ATOM 4223 N N . ALA B 1 58 ? -11.578 -21.953 -5.879 1 97.94 58 ALA B N 1
ATOM 4224 C CA . ALA B 1 58 ? -11.352 -23.156 -5.07 1 97.94 58 ALA B CA 1
ATOM 4225 C C . ALA B 1 58 ? -12.289 -24.281 -5.484 1 97.94 58 ALA B C 1
ATOM 4227 O O . ALA B 1 58 ? -11.906 -25.453 -5.48 1 97.94 58 ALA B O 1
ATOM 4228 N N . ARG B 1 59 ? -13.492 -23.969 -5.859 1 97.88 59 ARG B N 1
ATOM 4229 C CA . ARG B 1 59 ? -14.438 -24.969 -6.336 1 97.88 59 ARG B CA 1
ATOM 4230 C C . ARG B 1 59 ? -13.945 -25.625 -7.621 1 97.88 59 ARG B C 1
ATOM 4232 O O . ARG B 1 59 ? -14.281 -26.781 -7.898 1 97.88 59 ARG B O 1
ATOM 4239 N N . GLY B 1 60 ? -13.117 -24.828 -8.281 1 97.44 60 GLY B N 1
ATOM 4240 C CA . GLY B 1 60 ? -12.555 -25.359 -9.516 1 97.44 60 GLY B CA 1
ATOM 4241 C C . GLY B 1 60 ? -11.672 -26.562 -9.305 1 97.44 60 GLY B C 1
ATOM 4242 O O . GLY B 1 60 ? -11.414 -27.328 -10.242 1 97.44 60 GLY B O 1
ATOM 4243 N N . GLY B 1 61 ? -11.25 -26.766 -8.086 1 96.19 61 GLY B N 1
ATOM 4244 C CA . GLY B 1 61 ? -10.461 -27.953 -7.762 1 96.19 61 GLY B CA 1
ATOM 4245 C C . GLY B 1 61 ? -11.25 -29.234 -7.875 1 96.19 61 GLY B C 1
ATOM 4246 O O . GLY B 1 61 ? -10.664 -30.328 -7.934 1 96.19 61 GLY B O 1
ATOM 4247 N N . PHE B 1 62 ? -12.609 -29.188 -8.008 1 97.38 62 PHE B N 1
ATOM 4248 C CA . PHE B 1 62 ? -13.469 -30.359 -8.086 1 97.38 62 PHE B CA 1
ATOM 4249 C C . PHE B 1 62 ? -14.102 -30.484 -9.469 1 97.38 62 PHE B C 1
ATOM 4251 O O . PHE B 1 62 ? -15.031 -31.266 -9.672 1 97.38 62 PHE B O 1
ATOM 4258 N N . ASP B 1 63 ? -13.594 -29.703 -10.414 1 97.56 63 ASP B N 1
ATOM 4259 C CA . ASP B 1 63 ? -14.117 -29.812 -11.766 1 97.56 63 ASP B CA 1
ATOM 4260 C C . ASP B 1 63 ? -13.656 -31.094 -12.445 1 97.56 63 ASP B C 1
ATOM 4262 O O . ASP B 1 63 ? -12.5 -31.5 -12.305 1 97.56 63 ASP B O 1
ATOM 4266 N N . PRO B 1 64 ? -14.539 -31.719 -13.195 1 97.88 64 PRO B N 1
ATOM 4267 C CA . PRO B 1 64 ? -14.062 -32.812 -14.047 1 97.88 64 PRO B CA 1
ATOM 4268 C C . PRO B 1 64 ? -13.023 -32.375 -15.062 1 97.88 64 PRO B C 1
ATOM 4270 O O . PRO B 1 64 ? -13.109 -31.266 -15.594 1 97.88 64 PRO B O 1
ATOM 4273 N N . TYR B 1 65 ? -12.094 -33.219 -15.266 1 97.25 65 TYR B N 1
ATOM 4274 C CA . TYR B 1 65 ? -11.008 -32.875 -16.188 1 97.25 65 TYR B CA 1
ATOM 4275 C C . TYR B 1 65 ? -10.93 -33.875 -17.328 1 97.25 65 TYR B C 1
ATOM 4277 O O . TYR B 1 65 ? -10.938 -35.094 -17.109 1 97.25 65 TYR B O 1
ATOM 4285 N N . LEU B 1 66 ? -10.875 -33.375 -18.531 1 97.94 66 LEU B N 1
ATOM 4286 C CA . LEU B 1 66 ? -10.805 -34.219 -19.734 1 97.94 66 LEU B CA 1
ATOM 4287 C C . LEU B 1 66 ? -9.406 -34.188 -20.328 1 97.94 66 LEU B C 1
ATOM 4289 O O . LEU B 1 66 ? -8.805 -33.125 -20.484 1 97.94 66 LEU B O 1
ATOM 4293 N N . TYR B 1 67 ? -8.914 -35.344 -20.594 1 97.56 67 TYR B N 1
ATOM 4294 C CA . TYR B 1 67 ? -7.637 -35.5 -21.281 1 97.56 67 TYR B CA 1
ATOM 4295 C C . TYR B 1 67 ? -7.805 -36.281 -22.578 1 97.56 67 TYR B C 1
ATOM 4297 O O . TYR B 1 67 ? -8.617 -37.219 -22.656 1 97.56 67 TYR B O 1
ATOM 4305 N N . GLY B 1 68 ? -7.121 -35.875 -23.625 1 97.44 68 GLY B N 1
ATOM 4306 C CA . GLY B 1 68 ? -7.047 -36.594 -24.891 1 97.44 68 GLY B CA 1
ATOM 4307 C C . GLY B 1 68 ? -5.664 -36.562 -25.5 1 97.44 68 GLY B C 1
ATOM 4308 O O . GLY B 1 68 ? -4.945 -35.562 -25.375 1 97.44 68 GLY B O 1
ATOM 4309 N N . SER B 1 69 ? -5.344 -37.656 -26.125 1 97.56 69 SER B N 1
ATOM 4310 C CA . SER B 1 69 ? -4.039 -37.656 -26.781 1 97.56 69 SER B CA 1
ATOM 4311 C C . SER B 1 69 ? -4.051 -38.562 -28.016 1 97.56 69 SER B C 1
ATOM 4313 O O . SER B 1 69 ? -4.719 -39.594 -28.031 1 97.56 69 SER B O 1
ATOM 4315 N N . ILE B 1 70 ? -3.389 -38.188 -29.047 1 97.69 70 ILE B N 1
ATOM 4316 C CA . ILE B 1 70 ? -3.064 -38.969 -30.234 1 97.69 70 ILE B CA 1
ATOM 4317 C C . ILE B 1 70 ? -1.556 -38.938 -30.469 1 97.69 70 ILE B C 1
ATOM 4319 O O . ILE B 1 70 ? -0.932 -37.875 -30.453 1 97.69 70 ILE B O 1
ATOM 4323 N N . ASP B 1 71 ? -0.973 -40.031 -30.562 1 96.75 71 ASP B N 1
ATOM 4324 C CA . ASP B 1 71 ? 0.458 -40.156 -30.812 1 96.75 71 ASP B CA 1
ATOM 4325 C C . ASP B 1 71 ? 0.718 -41.188 -31.922 1 96.75 71 ASP B C 1
ATOM 4327 O O . ASP B 1 71 ? 0.482 -42.375 -31.734 1 96.75 71 ASP B O 1
ATOM 4331 N N . GLU B 1 72 ? 1.266 -40.719 -33.031 1 96.12 72 GLU B N 1
ATOM 4332 C CA . GLU B 1 72 ? 1.461 -41.562 -34.219 1 96.12 72 GLU B CA 1
ATOM 4333 C C . GLU B 1 72 ? 2.883 -41.438 -34.75 1 96.12 72 GLU B C 1
ATOM 4335 O O . GLU B 1 72 ? 3.449 -40.344 -34.781 1 96.12 72 GLU B O 1
ATOM 4340 N N . LYS B 1 73 ? 3.453 -42.531 -35.094 1 95.25 73 LYS B N 1
ATOM 4341 C CA . LYS B 1 73 ? 4.758 -42.562 -35.75 1 95.25 73 LYS B CA 1
ATOM 4342 C C . LYS B 1 73 ? 4.73 -43.438 -37 1 95.25 73 LYS B C 1
ATOM 4344 O O . LYS B 1 73 ? 4.359 -44.625 -36.938 1 95.25 73 LYS B O 1
ATOM 4349 N N . GLN B 1 74 ? 5.07 -42.906 -38.125 1 94.19 74 GLN B N 1
ATOM 4350 C CA . GLN B 1 74 ? 5.234 -43.594 -39.406 1 94.19 74 GLN B CA 1
ATOM 4351 C C . GLN B 1 74 ? 6.684 -43.531 -39.875 1 94.19 74 GLN B C 1
ATOM 4353 O O . GLN B 1 74 ? 7.246 -42.469 -40.031 1 94.19 74 GLN B O 1
ATOM 4358 N N . TYR B 1 75 ? 7.215 -44.719 -40.062 1 92.44 75 TYR B N 1
ATOM 4359 C CA . TYR B 1 75 ? 8.609 -44.719 -40.469 1 92.44 75 TYR B CA 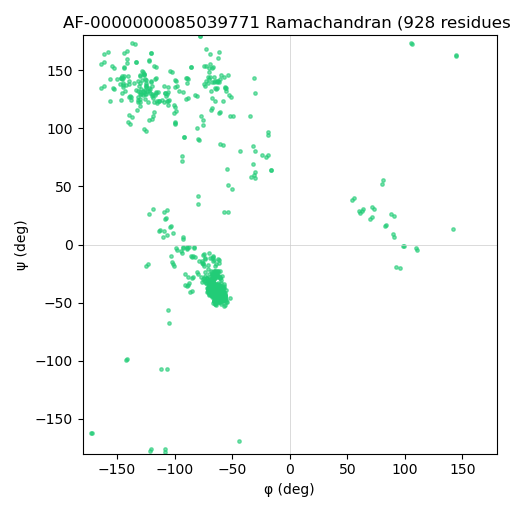1
ATOM 4360 C C . TYR B 1 75 ? 8.891 -45.875 -41.406 1 92.44 75 TYR B C 1
ATOM 4362 O O . TYR B 1 75 ? 8.5 -47.031 -41.125 1 92.44 75 TYR B O 1
ATOM 4370 N N . GLN B 1 76 ? 9.539 -45.656 -42.562 1 88.88 76 GLN B N 1
ATOM 4371 C CA . GLN B 1 76 ? 9.922 -46.656 -43.562 1 88.88 76 GLN B CA 1
ATOM 4372 C C . GLN B 1 76 ? 8.703 -47.438 -44.031 1 88.88 76 GLN B C 1
ATOM 4374 O O . GLN B 1 76 ? 8.719 -48.688 -44.062 1 88.88 76 GLN B O 1
ATOM 4379 N N . GLU B 1 77 ? 7.645 -46.75 -44.188 1 88.56 77 GLU B N 1
ATOM 4380 C CA . GLU B 1 77 ? 6.391 -47.25 -44.75 1 88.56 77 GLU B CA 1
ATOM 4381 C C . GLU B 1 77 ? 5.699 -48.188 -43.781 1 88.56 77 GLU B C 1
ATOM 4383 O O . GLU B 1 77 ? 4.938 -49.062 -44.219 1 88.56 77 GLU B O 1
ATOM 4388 N N . LYS B 1 78 ? 6.043 -48 -42.562 1 92.75 78 LYS B N 1
ATOM 4389 C CA . LYS B 1 78 ? 5.395 -48.812 -41.531 1 92.75 78 LYS B CA 1
ATOM 4390 C C . LYS B 1 78 ? 4.758 -47.906 -40.469 1 92.75 78 LYS B C 1
ATOM 4392 O O . LYS B 1 78 ? 5.332 -46.875 -40.094 1 92.75 78 LYS B O 1
ATOM 4397 N N . GLU B 1 79 ? 3.65 -48.344 -40.125 1 94.38 79 GLU B N 1
ATOM 4398 C CA . GLU B 1 79 ? 3.051 -47.688 -38.938 1 94.38 79 GLU B CA 1
ATOM 4399 C C . GLU B 1 79 ? 3.658 -48.25 -37.656 1 94.38 79 GLU B C 1
ATOM 4401 O O . GLU B 1 79 ? 3.256 -49.312 -37.188 1 94.38 79 GLU B O 1
ATOM 4406 N N . TYR B 1 80 ? 4.555 -47.469 -37.188 1 94.69 80 TYR B N 1
ATOM 4407 C CA . TYR B 1 80 ? 5.211 -47.906 -35.969 1 94.69 80 TYR B CA 1
ATOM 4408 C C . TYR B 1 80 ? 4.203 -48.094 -34.812 1 94.69 80 TYR B C 1
ATOM 4410 O O . TYR B 1 80 ? 4.129 -49.156 -34.219 1 94.69 80 TYR B O 1
ATOM 4418 N N . TYR B 1 81 ? 3.465 -47 -34.688 1 95.62 81 TYR B N 1
ATOM 4419 C CA . TYR B 1 81 ? 2.379 -47.062 -33.719 1 95.62 81 TYR B CA 1
ATOM 4420 C C . TYR B 1 81 ? 1.39 -45.938 -33.938 1 95.62 81 TYR B C 1
ATOM 4422 O O . TYR B 1 81 ? 1.735 -44.906 -34.531 1 95.62 81 TYR B O 1
ATOM 4430 N N . ASN B 1 82 ? 0.16 -46.094 -33.531 1 96.62 82 ASN B N 1
ATOM 4431 C CA . ASN B 1 82 ? -0.947 -45.125 -33.469 1 96.62 82 ASN B CA 1
ATOM 4432 C C . ASN B 1 82 ? -1.732 -45.312 -32.156 1 96.62 82 ASN B C 1
ATOM 4434 O O . ASN B 1 82 ? -2.541 -46.219 -32.031 1 96.62 82 ASN B O 1
ATOM 4438 N N . LYS B 1 83 ? -1.491 -44.469 -31.312 1 97.94 83 LYS B N 1
ATOM 4439 C CA . LYS B 1 83 ? -2.105 -44.531 -29.984 1 97.94 83 LYS B CA 1
ATOM 4440 C C . LYS B 1 83 ? -3.094 -43.406 -29.781 1 97.94 83 LYS B C 1
ATOM 4442 O O . LYS B 1 83 ? -2.74 -42.219 -29.922 1 97.94 83 LYS B O 1
ATOM 4447 N N . LYS B 1 84 ? -4.312 -43.75 -29.453 1 97.94 84 LYS B N 1
ATOM 4448 C CA . LYS B 1 84 ? -5.367 -42.781 -29.125 1 97.94 84 LYS B CA 1
ATOM 4449 C C . LYS B 1 84 ? -5.926 -43.031 -27.719 1 97.94 84 LYS B C 1
ATOM 4451 O O . LYS B 1 84 ? -6.215 -44.188 -27.359 1 97.94 84 LYS B O 1
ATOM 4456 N N . GLU B 1 85 ? -6.023 -42.031 -27 1 97.69 85 GLU B N 1
ATOM 4457 C CA . GLU B 1 85 ? -6.512 -42.156 -25.625 1 97.69 85 GLU B CA 1
ATOM 4458 C C . GLU B 1 85 ? -7.406 -40.969 -25.25 1 97.69 85 GLU B C 1
ATOM 4460 O O . GLU B 1 85 ? -7.129 -39.844 -25.609 1 97.69 85 GLU B O 1
ATOM 4465 N N . ALA B 1 86 ? -8.516 -41.25 -24.578 1 97.25 86 ALA B N 1
ATOM 4466 C CA . ALA B 1 86 ? -9.398 -40.281 -23.953 1 97.25 86 ALA B CA 1
ATOM 4467 C C . ALA B 1 86 ? -9.656 -40.625 -22.484 1 97.25 86 ALA B C 1
ATOM 4469 O O . ALA B 1 86 ? -9.961 -41.75 -22.156 1 97.25 86 ALA B O 1
ATOM 4470 N N . GLU B 1 87 ? -9.453 -39.625 -21.641 1 97.69 87 GLU B N 1
ATOM 4471 C CA . GLU B 1 87 ? -9.586 -39.844 -20.219 1 97.69 87 GLU B CA 1
ATOM 4472 C C . GLU B 1 87 ? -10.43 -38.781 -19.547 1 97.69 87 GLU B C 1
ATOM 4474 O O . GLU B 1 87 ? -10.258 -37.594 -19.828 1 97.69 87 GLU B O 1
ATOM 4479 N N . LEU B 1 88 ? -11.359 -39.188 -18.75 1 97.75 88 LEU B N 1
ATOM 4480 C CA . LEU B 1 88 ? -12.148 -38.281 -17.906 1 97.75 88 LEU B CA 1
ATOM 4481 C C . LEU B 1 88 ? -11.867 -38.562 -16.438 1 97.75 88 LEU B C 1
ATOM 4483 O O . LEU B 1 88 ? -11.977 -39.688 -15.969 1 97.75 88 LEU B O 1
ATOM 4487 N N . VAL B 1 89 ? -11.438 -37.531 -15.742 1 97.38 89 VAL B N 1
ATOM 4488 C CA . VAL B 1 89 ? -11.188 -37.656 -14.305 1 97.38 89 VAL B CA 1
ATOM 4489 C C . VAL B 1 89 ? -12.156 -36.75 -13.547 1 97.38 89 VAL B C 1
ATOM 4491 O O . VAL B 1 89 ? -12.281 -35.562 -13.844 1 97.38 89 VAL B O 1
ATOM 4494 N N . VAL B 1 90 ? -12.844 -37.219 -12.547 1 97.62 90 VAL B N 1
ATOM 4495 C CA . VAL B 1 90 ? -13.836 -36.469 -11.781 1 97.62 90 VAL B CA 1
ATOM 4496 C C . VAL B 1 90 ? -13.484 -36.5 -10.297 1 97.62 90 VAL B C 1
ATOM 4498 O O . VAL B 1 90 ? -13.875 -37.438 -9.586 1 97.62 90 VAL B O 1
ATOM 4501 N N . PRO B 1 91 ? -12.867 -35.469 -9.859 1 96.19 91 PRO B N 1
ATOM 4502 C CA . PRO B 1 91 ? -12.641 -35.375 -8.414 1 96.19 91 PRO B CA 1
ATOM 4503 C C . PRO B 1 91 ? -13.93 -35.125 -7.633 1 96.19 91 PRO B C 1
ATOM 4505 O O . PRO B 1 91 ? -14.789 -34.375 -8.078 1 96.19 91 PRO B O 1
ATOM 4508 N N . THR B 1 92 ? -14.094 -35.719 -6.465 1 95.88 92 THR B N 1
ATOM 4509 C CA . THR B 1 92 ? -15.297 -35.562 -5.66 1 95.88 92 THR B CA 1
ATOM 4510 C C . THR B 1 92 ? -14.953 -34.969 -4.297 1 95.88 92 THR B C 1
ATOM 4512 O O . THR B 1 92 ? -13.812 -35.062 -3.844 1 95.88 92 THR B O 1
ATOM 4515 N N . ILE B 1 93 ? -15.992 -34.469 -3.561 1 93 93 ILE B N 1
ATOM 4516 C CA . ILE B 1 93 ? -15.82 -33.844 -2.248 1 93 93 ILE B CA 1
ATOM 4517 C C . ILE B 1 93 ? -15.578 -34.938 -1.2 1 93 93 ILE B C 1
ATOM 4519 O O . ILE B 1 93 ? -14.992 -34.688 -0.149 1 93 93 ILE B O 1
ATOM 4523 N N . ALA B 1 94 ? -15.836 -36.125 -1.564 1 92.94 94 ALA B N 1
ATOM 4524 C CA . ALA B 1 94 ? -15.68 -37.25 -0.639 1 92.94 94 ALA B CA 1
ATOM 4525 C C . ALA B 1 94 ? -14.242 -37.75 -0.614 1 92.94 94 ALA B C 1
ATOM 4527 O O . ALA B 1 94 ? -13.867 -38.562 0.247 1 92.94 94 ALA B O 1
ATOM 4528 N N . GLY B 1 95 ? -13.398 -37.281 -1.515 1 92.06 95 GLY B N 1
ATOM 4529 C CA . GLY B 1 95 ? -12 -37.688 -1.545 1 92.06 95 GLY B CA 1
ATOM 4530 C C . GLY B 1 95 ? -11.711 -38.781 -2.555 1 92.06 95 GLY B C 1
ATOM 4531 O O . GLY B 1 95 ? -10.555 -39.156 -2.736 1 92.06 95 GLY B O 1
ATOM 4532 N N . VAL B 1 96 ? -12.734 -39.219 -3.238 1 95.44 96 VAL B N 1
ATOM 4533 C CA . VAL B 1 96 ? -12.586 -40.25 -4.262 1 95.44 96 VAL B CA 1
ATOM 4534 C C . VAL B 1 96 ? -12.555 -39.625 -5.645 1 95.44 96 VAL B C 1
ATOM 4536 O O . VAL B 1 96 ? -13.312 -38.688 -5.918 1 95.44 96 VAL B O 1
ATOM 4539 N N . GLU B 1 97 ? -11.641 -40.094 -6.457 1 96.62 97 GLU B N 1
ATOM 4540 C CA . GLU B 1 97 ? -11.586 -39.656 -7.84 1 96.62 97 GLU B CA 1
ATOM 4541 C C . GLU B 1 97 ? -12.062 -40.719 -8.797 1 96.62 97 GLU B C 1
ATOM 4543 O O . GLU B 1 97 ? -11.508 -41.844 -8.828 1 96.62 97 GLU B O 1
ATOM 4548 N N . LEU B 1 98 ? -13.07 -40.375 -9.594 1 97.38 98 LEU B N 1
ATOM 4549 C CA . LEU B 1 98 ? -13.562 -41.312 -10.617 1 97.38 98 LEU B CA 1
ATOM 4550 C C . LEU B 1 98 ? -12.805 -41.094 -11.93 1 97.38 98 LEU B C 1
ATOM 4552 O O . LEU B 1 98 ? -12.477 -39.969 -12.297 1 97.38 98 LEU B O 1
ATOM 4556 N N . GLN B 1 99 ? -12.594 -42.156 -12.531 1 96.5 99 GLN B N 1
ATOM 4557 C CA . GLN B 1 99 ? -11.836 -42.062 -13.766 1 96.5 99 GLN B CA 1
ATOM 4558 C C . GLN B 1 99 ? -12.406 -43 -14.844 1 96.5 99 GLN B C 1
ATOM 4560 O O . GLN B 1 99 ? -12.859 -44.094 -14.547 1 96.5 99 GLN B O 1
ATOM 4565 N N . GLY B 1 100 ? -12.469 -42.5 -16.016 1 95.56 100 GLY B N 1
ATOM 4566 C CA . GLY B 1 100 ? -12.805 -43.25 -17.219 1 95.56 100 GLY B CA 1
ATOM 4567 C C . GLY B 1 100 ? -11.82 -43.031 -18.344 1 95.56 100 GLY B C 1
ATOM 4568 O O . GLY B 1 100 ? -11.492 -41.875 -18.672 1 95.56 100 GLY B O 1
ATOM 4569 N N . VAL B 1 101 ? -11.312 -44.125 -18.812 1 96.5 101 VAL B N 1
ATOM 4570 C CA . VAL B 1 101 ? -10.328 -44.031 -19.875 1 96.5 101 VAL B CA 1
ATOM 4571 C C . VAL B 1 101 ? -10.781 -44.875 -21.078 1 96.5 101 VAL B C 1
ATOM 4573 O O . VAL B 1 101 ? -11.305 -45.969 -20.906 1 96.5 101 VAL B O 1
ATOM 4576 N N . PHE B 1 102 ? -10.68 -44.406 -22.234 1 96.75 102 PHE B N 1
ATOM 4577 C CA . PHE B 1 102 ? -10.859 -45.156 -23.484 1 96.75 102 PHE B CA 1
ATOM 4578 C C . PHE B 1 102 ? -9.578 -45.125 -24.312 1 96.75 102 PHE B C 1
ATOM 4580 O O . PHE B 1 102 ? -8.992 -44.062 -24.547 1 96.75 102 PHE B O 1
ATOM 4587 N N . GLU B 1 103 ? -9.148 -46.219 -24.688 1 97 103 GLU B N 1
ATOM 4588 C CA . GLU B 1 103 ? -7.914 -46.312 -25.453 1 97 103 GLU B CA 1
ATOM 4589 C C . GLU B 1 103 ? -8.125 -47.125 -26.734 1 97 103 GLU B C 1
ATOM 4591 O O . GLU B 1 103 ? -8.875 -48.125 -26.734 1 97 103 GLU B O 1
ATOM 4596 N N . LYS B 1 104 ? -7.531 -46.75 -27.812 1 97.19 104 LYS B N 1
ATOM 4597 C CA . LYS B 1 104 ? -7.438 -47.469 -29.078 1 97.19 104 LYS B CA 1
ATOM 4598 C C . LYS B 1 104 ? -6.023 -47.375 -29.656 1 97.19 104 LYS B C 1
ATOM 4600 O O . LYS B 1 104 ? -5.57 -46.312 -30.062 1 97.19 104 LYS B O 1
ATOM 4605 N N . ASN B 1 105 ? -5.355 -48.5 -29.625 1 96.62 105 ASN B N 1
ATOM 4606 C CA . ASN B 1 105 ? -3.953 -48.531 -30.031 1 96.62 105 ASN B CA 1
ATOM 4607 C C . ASN B 1 105 ? -3.711 -49.594 -31.109 1 96.62 105 ASN B C 1
ATOM 4609 O O . ASN B 1 105 ? -4.348 -50.656 -31.109 1 96.62 105 ASN B O 1
ATOM 4613 N N . ARG B 1 106 ? -2.793 -49.312 -32 1 96.31 106 ARG B N 1
ATOM 4614 C CA . ARG B 1 106 ? -2.371 -50.281 -33.031 1 96.31 106 ARG B CA 1
ATOM 4615 C C . ARG B 1 106 ? -0.987 -49.938 -33.562 1 96.31 106 ARG B C 1
ATOM 4617 O O . ARG B 1 106 ? -0.476 -48.844 -33.312 1 96.31 106 ARG B O 1
ATOM 4624 N N . GLY B 1 107 ? -0.348 -50.906 -34.281 1 95.69 107 GLY B N 1
ATOM 4625 C CA . GLY B 1 107 ? 0.937 -50.688 -34.906 1 95.69 107 GLY B CA 1
ATOM 4626 C C . GLY B 1 107 ? 1.852 -51.875 -34.906 1 95.69 107 GLY B C 1
ATOM 4627 O O . GLY B 1 107 ? 1.739 -52.75 -34.031 1 95.69 107 GLY B O 1
ATOM 4628 N N . ALA B 1 108 ? 2.834 -51.844 -35.75 1 95.31 108 ALA B N 1
ATOM 4629 C CA . ALA B 1 108 ? 3.748 -53 -35.906 1 95.31 108 ALA B CA 1
ATOM 4630 C C . ALA B 1 108 ? 4.746 -53.031 -34.75 1 95.31 108 ALA B C 1
ATOM 4632 O O . ALA B 1 108 ? 5.199 -54.125 -34.375 1 95.31 108 ALA B O 1
ATOM 4633 N N . TYR B 1 109 ? 5.047 -51.906 -34.188 1 95.44 109 TYR B N 1
ATOM 4634 C CA . TYR B 1 109 ? 6.07 -51.875 -33.156 1 95.44 109 TYR B CA 1
ATOM 4635 C C . TYR B 1 109 ? 5.496 -51.312 -31.859 1 95.44 109 TYR B C 1
ATOM 4637 O O . TYR B 1 109 ? 6.211 -50.688 -31.078 1 95.44 109 TYR B O 1
ATOM 4645 N N . LEU B 1 110 ? 4.191 -51.5 -31.75 1 95.31 110 LEU B N 1
ATOM 4646 C CA . LEU B 1 110 ? 3.514 -51.031 -30.547 1 95.31 110 LEU B CA 1
ATOM 4647 C C . LEU B 1 110 ? 4.051 -51.781 -29.312 1 95.31 110 LEU B C 1
ATOM 4649 O O . LEU B 1 110 ? 4.266 -52.969 -29.359 1 95.31 110 LEU B O 1
ATOM 4653 N N . ASN B 1 111 ? 4.332 -51.031 -28.234 1 94.06 111 ASN B N 1
ATOM 4654 C CA . ASN B 1 111 ? 4.637 -51.656 -26.953 1 94.06 111 ASN B CA 1
ATOM 4655 C C . ASN B 1 111 ? 3.559 -52.656 -26.547 1 94.06 111 ASN B C 1
ATOM 4657 O O . ASN B 1 111 ? 2.379 -52.312 -26.469 1 94.06 111 ASN B O 1
ATOM 4661 N N . PRO B 1 112 ? 3.908 -53.781 -26.234 1 94.19 112 PRO B N 1
ATOM 4662 C CA . PRO B 1 112 ? 2.912 -54.812 -25.953 1 94.19 112 PRO B CA 1
ATOM 4663 C C . PRO B 1 112 ? 2.031 -54.469 -24.75 1 94.19 112 PRO B C 1
ATOM 4665 O O . PRO B 1 112 ? 0.914 -55 -24.641 1 94.19 112 PRO B O 1
ATOM 4668 N N . GLU B 1 113 ? 2.467 -53.688 -23.906 1 92.81 113 GLU B N 1
ATOM 4669 C CA . GLU B 1 113 ? 1.675 -53.281 -22.734 1 92.81 113 GLU B CA 1
ATOM 4670 C C . GLU B 1 113 ? 0.456 -52.469 -23.141 1 92.81 113 GLU B C 1
ATOM 4672 O O . GLU B 1 113 ? -0.481 -52.312 -22.359 1 92.81 113 GLU B O 1
ATOM 4677 N N . HIS B 1 114 ? 0.448 -52.031 -24.391 1 94.5 114 HIS B N 1
ATOM 4678 C CA . HIS B 1 114 ? -0.617 -51.156 -24.844 1 94.5 114 HIS B CA 1
ATOM 4679 C C . HIS B 1 114 ? -1.558 -51.844 -25.812 1 94.5 114 HIS B C 1
ATOM 4681 O O . HIS B 1 114 ? -2.4 -51.219 -26.453 1 94.5 114 HIS B O 1
ATOM 4687 N N . ASN B 1 115 ? -1.4 -53.125 -25.891 1 94.5 115 ASN B N 1
ATOM 4688 C CA . ASN B 1 115 ? -2.303 -53.875 -26.766 1 94.5 115 ASN B CA 1
ATOM 4689 C C . ASN B 1 115 ? -3.73 -53.875 -26.219 1 94.5 115 ASN B C 1
ATOM 4691 O O . ASN B 1 115 ? -3.951 -54.125 -25.031 1 94.5 115 ASN B O 1
ATOM 4695 N N . VAL B 1 116 ? -4.602 -53.594 -27.078 1 94.38 116 VAL B N 1
ATOM 4696 C CA . VAL B 1 116 ? -6.023 -53.594 -26.75 1 94.38 116 VAL B CA 1
ATOM 4697 C C . VAL B 1 116 ? -6.82 -54.156 -27.922 1 94.38 116 VAL B C 1
ATOM 4699 O O . VAL B 1 116 ? -6.305 -54.281 -29.031 1 94.38 116 VAL B O 1
ATOM 4702 N N . PRO B 1 117 ? -8.133 -54.5 -27.719 1 93.88 117 PRO B N 1
ATOM 4703 C CA . PRO B 1 117 ? -8.945 -55 -28.828 1 93.88 117 PRO B CA 1
ATOM 4704 C C . PRO B 1 117 ? -9.094 -53.938 -29.938 1 93.88 117 PRO B C 1
ATOM 4706 O O . PRO B 1 117 ? -8.961 -52.75 -29.688 1 93.88 117 PRO B O 1
ATOM 4709 N N . ASP B 1 118 ? -9.445 -54.375 -31.094 1 92.25 118 ASP B N 1
ATOM 4710 C CA . ASP B 1 118 ? -9.492 -53.531 -32.281 1 92.25 118 ASP B CA 1
ATOM 4711 C C . ASP B 1 118 ? -10.492 -52.406 -32.125 1 92.25 118 ASP B C 1
ATOM 4713 O O . ASP B 1 118 ? -10.289 -51.312 -32.656 1 92.25 118 ASP B O 1
ATOM 4717 N N . ASN B 1 119 ? -11.523 -52.75 -31.391 1 91.75 119 ASN B N 1
ATOM 4718 C CA . ASN B 1 119 ? -12.562 -51.719 -31.25 1 91.75 119 ASN B CA 1
ATOM 4719 C C . ASN B 1 119 ? -12.289 -50.812 -30.062 1 91.75 119 ASN B C 1
ATOM 4721 O O . ASN B 1 119 ? -13.07 -49.875 -29.797 1 91.75 119 ASN B O 1
ATOM 4725 N N . GLY B 1 120 ? -11.258 -51.062 -29.328 1 94.19 120 GLY B N 1
ATOM 4726 C CA . GLY B 1 120 ? -10.914 -50.219 -28.188 1 94.19 120 GLY B CA 1
ATOM 4727 C C . GLY B 1 120 ? -11.211 -50.875 -26.859 1 94.19 120 GLY B C 1
ATOM 4728 O O . GLY B 1 120 ? -11.797 -51.938 -26.797 1 94.19 120 GLY B O 1
ATOM 4729 N N . LEU B 1 121 ? -10.734 -50.156 -25.797 1 94.56 121 LEU B N 1
ATOM 4730 C CA . LEU B 1 121 ? -10.875 -50.656 -24.438 1 94.56 121 LEU B CA 1
ATOM 4731 C C . LEU B 1 121 ? -11.281 -49.562 -23.469 1 94.56 121 LEU B C 1
ATOM 4733 O O . LEU B 1 121 ? -10.68 -48.469 -23.484 1 94.56 121 LEU B O 1
ATOM 4737 N N . TYR B 1 122 ? -12.383 -49.844 -22.797 1 93.62 122 TYR B N 1
ATOM 4738 C CA . TYR B 1 122 ? -12.836 -48.938 -21.75 1 93.62 122 TYR B CA 1
ATOM 4739 C C . TYR B 1 122 ? -12.305 -49.344 -20.391 1 93.62 122 TYR B C 1
ATOM 4741 O O . TYR B 1 122 ? -12.289 -50.531 -20.062 1 93.62 122 TYR B O 1
ATOM 4749 N N . SER B 1 123 ? -11.773 -48.375 -19.734 1 93.88 123 SER B N 1
ATOM 4750 C CA . SER B 1 123 ? -11.344 -48.562 -18.359 1 93.88 123 SER B CA 1
ATOM 4751 C C . SER B 1 123 ? -12.102 -47.625 -17.406 1 93.88 123 SER B C 1
ATOM 4753 O O . SER B 1 123 ? -11.922 -46.406 -17.453 1 93.88 123 SER B O 1
ATOM 4755 N N . LEU B 1 124 ? -12.945 -48.125 -16.578 1 93.88 124 LEU B N 1
ATOM 4756 C CA . LEU B 1 124 ? -13.734 -47.344 -15.633 1 93.88 124 LEU B CA 1
ATOM 4757 C C . LEU B 1 124 ? -13.383 -47.719 -14.195 1 93.88 124 LEU B C 1
ATOM 4759 O O . LEU B 1 124 ? -13.281 -48.906 -13.859 1 93.88 124 LEU B O 1
ATOM 4763 N N . GLY B 1 125 ? -13.078 -46.656 -13.398 1 95 125 GLY B N 1
ATOM 4764 C CA . GLY B 1 125 ? -12.719 -47 -12.031 1 95 125 GLY B CA 1
ATOM 4765 C C . GLY B 1 125 ? -12.586 -45.781 -11.141 1 95 125 GLY B C 1
ATOM 4766 O O . GLY B 1 125 ? -13.25 -44.75 -11.375 1 95 125 GLY B O 1
ATOM 4767 N N . ALA B 1 126 ? -11.898 -46.031 -10 1 95.69 126 ALA B N 1
ATOM 4768 C CA . ALA B 1 126 ? -11.742 -44.969 -9 1 95.69 126 ALA B CA 1
ATOM 4769 C C . ALA B 1 126 ? -10.375 -45.031 -8.336 1 95.69 126 ALA B C 1
ATOM 4771 O O . ALA B 1 126 ? -9.703 -46.062 -8.383 1 95.69 126 ALA B O 1
ATOM 4772 N N . SER B 1 127 ? -9.961 -43.938 -7.926 1 96.06 127 SER B N 1
ATOM 4773 C CA . SER B 1 127 ? -8.742 -43.875 -7.129 1 96.06 127 SER B CA 1
ATOM 4774 C C . SER B 1 127 ? -8.977 -43.125 -5.82 1 96.06 127 SER B C 1
ATOM 4776 O O . SER B 1 127 ? -9.789 -42.188 -5.766 1 96.06 127 SER B O 1
ATOM 4778 N N . ILE B 1 128 ? -8.312 -43.5 -4.699 1 95.75 128 ILE B N 1
ATOM 4779 C CA . ILE B 1 128 ? -8.5 -42.906 -3.387 1 95.75 128 ILE B CA 1
ATOM 4780 C C . ILE B 1 128 ? -7.172 -42.875 -2.631 1 95.75 128 ILE B C 1
ATOM 4782 O O . ILE B 1 128 ? -6.348 -43.781 -2.791 1 95.75 128 ILE B O 1
ATOM 4786 N N . ASN B 1 129 ? -6.965 -41.875 -1.902 1 94.81 129 ASN B N 1
ATOM 4787 C CA . ASN B 1 129 ? -5.836 -41.844 -0.977 1 94.81 129 ASN B CA 1
ATOM 4788 C C . ASN B 1 129 ? -6.215 -42.406 0.389 1 94.81 129 ASN B C 1
ATOM 4790 O O . ASN B 1 129 ? -7.152 -41.938 1.026 1 94.81 129 ASN B O 1
ATOM 4794 N N . VAL B 1 130 ? -5.543 -43.344 0.902 1 94.38 130 VAL B N 1
ATOM 4795 C CA . VAL B 1 130 ? -5.914 -44 2.154 1 94.38 130 VAL B CA 1
ATOM 4796 C C . VAL B 1 130 ? -5.035 -43.469 3.289 1 94.38 130 VAL B C 1
ATOM 4798 O O . VAL B 1 130 ? -5.402 -43.594 4.461 1 94.38 130 VAL B O 1
ATOM 4801 N N . GLY B 1 131 ? -3.977 -42.812 3.111 1 95.06 131 GLY B N 1
ATOM 4802 C CA . GLY B 1 131 ? -3.139 -42.125 4.098 1 95.06 131 GLY B CA 1
ATOM 4803 C C . GLY B 1 131 ? -3.264 -40.625 4.062 1 95.06 131 GLY B C 1
ATOM 4804 O O . GLY B 1 131 ? -4.324 -40.094 4.371 1 95.06 131 GLY B O 1
ATOM 4805 N N . ASN B 1 132 ? -2.137 -40.031 3.523 1 95 132 ASN B N 1
ATOM 4806 C CA . ASN B 1 132 ? -2.139 -38.594 3.314 1 95 132 ASN B CA 1
ATOM 4807 C C . ASN B 1 132 ? -3.246 -38.188 2.354 1 95 132 ASN B C 1
ATOM 4809 O O . ASN B 1 132 ? -3.275 -38.594 1.201 1 95 132 ASN B O 1
ATOM 4813 N N . GLY B 1 133 ? -4.266 -37.406 2.871 1 94.19 133 GLY B N 1
ATOM 4814 C CA . GLY B 1 133 ? -5.32 -36.906 2.01 1 94.19 133 GLY B CA 1
ATOM 4815 C C . GLY B 1 133 ? -6.664 -37.562 2.256 1 94.19 133 GLY B C 1
ATOM 4816 O O . GLY B 1 133 ? -7.668 -37.188 1.656 1 94.19 133 GLY B O 1
ATOM 4817 N N . LEU B 1 134 ? -6.68 -38.531 3.162 1 95.25 134 LEU B N 1
ATOM 4818 C CA . LEU B 1 134 ? -7.918 -39.25 3.443 1 95.25 134 LEU B CA 1
ATOM 4819 C C . LEU B 1 134 ? -8.945 -38.344 4.09 1 95.25 134 LEU B C 1
ATOM 4821 O O . LEU B 1 134 ? -10.094 -38.25 3.635 1 95.25 134 LEU B O 1
ATOM 4825 N N . LEU B 1 135 ? -8.539 -37.625 5.141 1 95 135 LEU B N 1
ATOM 4826 C CA . LEU B 1 135 ? -9.477 -36.781 5.883 1 95 135 LEU B CA 1
ATOM 4827 C C . LEU B 1 135 ? -9.578 -35.406 5.25 1 95 135 LEU B C 1
ATOM 4829 O O . LEU B 1 135 ? -10.664 -34.844 5.18 1 95 135 LEU B O 1
ATOM 4833 N N . ILE B 1 136 ? -8.453 -34.906 4.844 1 96.12 136 ILE B N 1
ATOM 4834 C CA . ILE B 1 136 ? -8.406 -33.594 4.191 1 96.12 136 ILE B CA 1
ATOM 4835 C C . ILE B 1 136 ? -7.203 -33.531 3.248 1 96.12 136 ILE B C 1
ATOM 4837 O O . ILE B 1 136 ? -6.121 -34 3.576 1 96.12 136 ILE B O 1
ATOM 4841 N N . ASP B 1 137 ? -7.402 -33.062 2.08 1 95.75 137 ASP B N 1
ATOM 4842 C CA . ASP B 1 137 ? -6.336 -32.875 1.103 1 95.75 137 ASP B CA 1
ATOM 4843 C C . ASP B 1 137 ? -6.238 -31.406 0.684 1 95.75 137 ASP B C 1
ATOM 4845 O O . ASP B 1 137 ? -6.91 -30.547 1.254 1 95.75 137 ASP B O 1
ATOM 4849 N N . LYS B 1 138 ? -5.379 -31.156 -0.228 1 95.75 138 LYS B N 1
ATOM 4850 C CA . LYS B 1 138 ? -5.094 -29.781 -0.63 1 95.75 138 LYS B CA 1
ATOM 4851 C C . LYS B 1 138 ? -6.344 -29.094 -1.178 1 95.75 138 LYS B C 1
ATOM 4853 O O . LYS B 1 138 ? -6.617 -27.938 -0.853 1 95.75 138 LYS B O 1
ATOM 4858 N N . ARG B 1 139 ? -7.168 -29.812 -2.031 1 96.62 139 ARG B N 1
ATOM 4859 C CA . ARG B 1 139 ? -8.359 -29.266 -2.662 1 96.62 139 ARG B CA 1
ATOM 4860 C C . ARG B 1 139 ? -9.43 -28.938 -1.624 1 96.62 139 ARG B C 1
ATOM 4862 O O . ARG B 1 139 ? -10.008 -27.844 -1.644 1 96.62 139 ARG B O 1
ATOM 4869 N N . ARG B 1 140 ? -9.742 -29.859 -0.706 1 97.56 140 ARG B N 1
ATOM 4870 C CA . ARG B 1 140 ? -10.766 -29.641 0.32 1 97.56 140 ARG B CA 1
ATOM 4871 C C . ARG B 1 140 ? -10.344 -28.547 1.293 1 97.56 140 ARG B C 1
ATOM 4873 O O . ARG B 1 140 ? -11.172 -27.734 1.711 1 97.56 140 ARG B O 1
ATOM 4880 N N . ALA B 1 141 ? -9.07 -28.578 1.632 1 97.88 141 ALA B N 1
ATOM 4881 C CA . ALA B 1 141 ? -8.547 -27.516 2.492 1 97.88 141 ALA B CA 1
ATOM 4882 C C . ALA B 1 141 ? -8.703 -26.141 1.83 1 97.88 141 ALA B C 1
ATOM 4884 O O . ALA B 1 141 ? -9.141 -25.188 2.467 1 97.88 141 ALA B O 1
ATOM 4885 N N . ALA B 1 142 ? -8.375 -26.047 0.549 1 98.12 142 ALA B N 1
ATOM 4886 C CA . ALA B 1 142 ? -8.453 -24.797 -0.194 1 98.12 142 ALA B CA 1
ATOM 4887 C C . ALA B 1 142 ? -9.891 -24.266 -0.227 1 98.12 142 ALA B C 1
ATOM 4889 O O . ALA B 1 142 ? -10.117 -23.062 -0.09 1 98.12 142 ALA B O 1
ATOM 4890 N N . LEU B 1 143 ? -10.883 -25.172 -0.447 1 98.19 143 LEU B N 1
ATOM 4891 C CA . LEU B 1 143 ? -12.281 -24.766 -0.491 1 98.19 143 LEU B CA 1
ATOM 4892 C C . LEU B 1 143 ? -12.742 -24.234 0.865 1 98.19 143 LEU B C 1
ATOM 4894 O O . LEU B 1 143 ? -13.383 -23.188 0.944 1 98.19 143 LEU B O 1
ATOM 4898 N N . LYS B 1 144 ? -12.359 -25 1.922 1 98.44 144 LYS B N 1
ATOM 4899 C CA . LYS B 1 144 ? -12.727 -24.547 3.264 1 98.44 144 LYS B CA 1
ATOM 4900 C C . LYS B 1 144 ? -12.086 -23.203 3.588 1 98.44 144 LYS B C 1
ATOM 4902 O O . LYS B 1 144 ? -12.742 -22.312 4.141 1 98.44 144 LYS B O 1
ATOM 4907 N N . GLN B 1 145 ? -10.82 -23.078 3.27 1 98.62 145 GLN B N 1
ATOM 4908 C CA . GLN B 1 145 ? -10.094 -21.828 3.506 1 98.62 145 GLN B CA 1
ATOM 4909 C C . GLN B 1 145 ? -10.695 -20.688 2.699 1 98.62 145 GLN B C 1
ATOM 4911 O O . GLN B 1 145 ? -10.789 -19.562 3.189 1 98.62 145 GLN B O 1
ATOM 4916 N N . ALA B 1 146 ? -11.094 -20.953 1.436 1 98.56 146 ALA B N 1
ATOM 4917 C CA . ALA B 1 146 ? -11.703 -19.938 0.588 1 98.56 146 ALA B CA 1
ATOM 4918 C C . ALA B 1 146 ? -13.016 -19.438 1.187 1 98.56 146 ALA B C 1
ATOM 4920 O O . ALA B 1 146 ? -13.32 -18.25 1.129 1 98.56 146 ALA B O 1
ATOM 4921 N N . LYS B 1 147 ? -13.773 -20.344 1.727 1 98.69 147 LYS B N 1
ATOM 4922 C CA . LYS B 1 147 ? -15.039 -19.953 2.354 1 98.69 147 LYS B CA 1
ATOM 4923 C C . LYS B 1 147 ? -14.797 -19.062 3.566 1 98.69 147 LYS B C 1
ATOM 4925 O O . LYS B 1 147 ? -15.539 -18.109 3.787 1 98.69 147 LYS B O 1
ATOM 4930 N N . ILE B 1 148 ? -13.797 -19.375 4.352 1 98.75 148 ILE B N 1
ATOM 4931 C CA . ILE B 1 148 ? -13.438 -18.562 5.5 1 98.75 148 ILE B CA 1
ATOM 4932 C C . ILE B 1 148 ? -12.969 -17.188 5.031 1 98.75 148 ILE B C 1
ATOM 4934 O O . ILE B 1 148 ? -13.352 -16.172 5.609 1 98.75 148 ILE B O 1
ATOM 4938 N N . TYR B 1 149 ? -12.211 -17.188 4 1 98.06 149 TYR B N 1
ATOM 4939 C CA . TYR B 1 149 ? -11.734 -15.922 3.432 1 98.06 149 TYR B CA 1
ATOM 4940 C C . TYR B 1 149 ? -12.906 -15.062 2.971 1 98.06 149 TYR B C 1
ATOM 4942 O O . TYR B 1 149 ? -12.891 -13.844 3.154 1 98.06 149 TYR B O 1
ATOM 4950 N N . ASN B 1 150 ? -13.836 -15.727 2.332 1 98.19 150 ASN B N 1
ATOM 4951 C CA . ASN B 1 150 ? -15.031 -15.008 1.89 1 98.19 150 ASN B CA 1
ATOM 4952 C C . ASN B 1 150 ? -15.719 -14.297 3.051 1 98.19 150 ASN B C 1
ATOM 4954 O O . ASN B 1 150 ? -16.109 -13.141 2.926 1 98.19 150 ASN B O 1
ATOM 4958 N N . LYS B 1 151 ? -15.766 -14.922 4.176 1 98.25 151 LYS B N 1
ATOM 4959 C CA . LYS B 1 151 ? -16.344 -14.305 5.367 1 98.25 151 LYS B CA 1
ATOM 4960 C C . LYS B 1 151 ? -15.445 -13.188 5.898 1 98.25 151 LYS B C 1
ATOM 4962 O O . LYS B 1 151 ? -15.93 -12.141 6.32 1 98.25 151 LYS B O 1
ATOM 4967 N N . ALA B 1 152 ? -14.18 -13.398 5.848 1 98.31 152 ALA B N 1
ATOM 4968 C CA . ALA B 1 152 ? -13.211 -12.406 6.309 1 98.31 152 ALA B CA 1
ATOM 4969 C C . ALA B 1 152 ? -13.305 -11.125 5.484 1 98.31 152 ALA B C 1
ATOM 4971 O O . ALA B 1 152 ? -13.133 -10.023 6.016 1 98.31 152 ALA B O 1
ATOM 4972 N N . THR B 1 153 ? -13.594 -11.281 4.164 1 98.19 153 THR B N 1
ATOM 4973 C CA . THR B 1 153 ? -13.664 -10.109 3.293 1 98.19 153 THR B CA 1
ATOM 4974 C C . THR B 1 153 ? -14.844 -9.219 3.676 1 98.19 153 THR B C 1
ATOM 4976 O O . THR B 1 153 ? -14.781 -8 3.52 1 98.19 153 THR B O 1
ATOM 4979 N N . GLN B 1 154 ? -15.867 -9.828 4.242 1 98.19 154 GLN B N 1
ATOM 4980 C CA . GLN B 1 154 ? -17 -9.039 4.723 1 98.19 154 GLN B CA 1
ATOM 4981 C C . GLN B 1 154 ? -16.594 -8.133 5.883 1 98.19 154 GLN B C 1
ATOM 4983 O O . GLN B 1 154 ? -16.984 -6.969 5.938 1 98.19 154 GLN B O 1
ATOM 4988 N N . GLU B 1 155 ? -15.758 -8.695 6.777 1 98.06 155 GLU B N 1
ATOM 4989 C CA . GLU B 1 155 ? -15.266 -7.91 7.902 1 98.06 155 GLU B CA 1
ATOM 4990 C C . GLU B 1 155 ? -14.266 -6.852 7.445 1 98.06 155 GLU B C 1
ATOM 4992 O O . GLU B 1 155 ? -14.227 -5.75 7.996 1 98.06 155 GLU B O 1
ATOM 4997 N N . GLU B 1 156 ? -13.492 -7.18 6.5 1 98.06 156 GLU B N 1
ATOM 4998 C CA . GLU B 1 156 ? -12.555 -6.215 5.934 1 98.06 156 GLU B CA 1
ATOM 4999 C C . GLU B 1 156 ? -13.281 -5.027 5.316 1 98.06 156 GLU B C 1
ATOM 5001 O O . GLU B 1 156 ? -12.852 -3.881 5.457 1 98.06 156 GLU B O 1
ATOM 5006 N N . ARG B 1 157 ? -14.344 -5.344 4.602 1 98.06 157 ARG B N 1
ATOM 5007 C CA . ARG B 1 157 ? -15.18 -4.289 4.039 1 98.06 157 ARG B CA 1
ATOM 5008 C C . ARG B 1 157 ? -15.727 -3.381 5.137 1 98.06 157 ARG B C 1
ATOM 5010 O O . ARG B 1 157 ? -15.656 -2.156 5.027 1 98.06 157 ARG B O 1
ATOM 5017 N N . ARG B 1 158 ? -16.219 -4.008 6.18 1 97.5 158 ARG B N 1
ATOM 5018 C CA . ARG B 1 158 ? -16.766 -3.238 7.297 1 97.5 158 ARG B CA 1
ATOM 5019 C C . ARG B 1 158 ? -15.695 -2.33 7.902 1 97.5 158 ARG B C 1
ATOM 5021 O O . ARG B 1 158 ? -15.961 -1.16 8.188 1 97.5 158 ARG B O 1
ATOM 5028 N N . GLN B 1 159 ? -14.523 -2.822 8.109 1 97.88 159 GLN B N 1
ATOM 5029 C CA . GLN B 1 159 ? -13.422 -2.047 8.672 1 97.88 159 GLN B CA 1
ATOM 5030 C C . GLN B 1 159 ? -13.07 -0.859 7.781 1 97.88 159 GLN B C 1
ATOM 5032 O O . GLN B 1 159 ? -12.883 0.256 8.273 1 97.88 159 GLN B O 1
ATOM 5037 N N . SER B 1 160 ? -13.023 -1.095 6.48 1 97.88 160 SER B N 1
ATOM 5038 C CA . SER B 1 160 ? -12.719 -0.035 5.527 1 97.88 160 SER B CA 1
ATOM 5039 C C . SER B 1 160 ? -13.773 1.062 5.559 1 97.88 160 SER B C 1
ATOM 5041 O O . SER B 1 160 ? -13.445 2.25 5.555 1 97.88 160 SER B O 1
ATOM 5043 N N . LEU B 1 161 ? -14.984 0.614 5.648 1 97.88 161 LEU B N 1
ATOM 5044 C CA . LEU B 1 161 ? -16.078 1.571 5.688 1 97.88 161 LEU B CA 1
ATOM 5045 C C . LEU B 1 161 ? -16.078 2.355 6.996 1 97.88 161 LEU B C 1
ATOM 5047 O O . LEU B 1 161 ? -16.359 3.557 7.008 1 97.88 161 LEU B O 1
ATOM 5051 N N . ASN B 1 162 ? -15.75 1.699 8.117 1 97.44 162 ASN B N 1
ATOM 5052 C CA . ASN B 1 162 ? -15.656 2.383 9.406 1 97.44 162 ASN B CA 1
ATOM 5053 C C . ASN B 1 162 ? -14.578 3.465 9.391 1 97.44 162 ASN B C 1
ATOM 5055 O O . ASN B 1 162 ? -14.797 4.57 9.883 1 97.44 162 ASN B O 1
ATOM 5059 N N . LEU B 1 163 ? -13.445 3.139 8.82 1 97.62 163 LEU B N 1
ATOM 5060 C CA . LEU B 1 163 ? -12.359 4.109 8.734 1 97.62 163 LEU B CA 1
ATOM 5061 C C . LEU B 1 163 ? -12.75 5.273 7.828 1 97.62 163 LEU B C 1
ATOM 5063 O O . LEU B 1 163 ? -12.438 6.43 8.125 1 97.62 163 LEU B O 1
ATOM 5067 N N . LEU B 1 164 ? -13.438 4.91 6.703 1 98.06 164 LEU B N 1
ATOM 5068 C CA . LEU B 1 164 ? -13.922 5.953 5.809 1 98.06 164 LEU B CA 1
ATOM 5069 C C . LEU B 1 164 ? -14.906 6.875 6.527 1 98.06 164 LEU B C 1
ATOM 5071 O O . LEU B 1 164 ? -14.852 8.094 6.367 1 98.06 164 LEU B O 1
ATOM 5075 N N . TYR B 1 165 ? -15.789 6.293 7.367 1 97.88 165 TYR B N 1
ATOM 5076 C CA . TYR B 1 165 ? -16.734 7.059 8.172 1 97.88 165 TYR B CA 1
ATOM 5077 C C . TYR B 1 165 ? -16 8.062 9.062 1 97.88 165 TYR B C 1
ATOM 5079 O O . TYR B 1 165 ? -16.359 9.242 9.102 1 97.88 165 TYR B O 1
ATOM 5087 N N . TYR B 1 166 ? -15.031 7.621 9.695 1 97.62 166 TYR B N 1
ATOM 5088 C CA . TYR B 1 166 ? -14.266 8.477 10.594 1 97.62 166 TYR B CA 1
ATOM 5089 C C . TYR B 1 166 ? -13.578 9.602 9.836 1 97.62 166 TYR B C 1
ATOM 5091 O O . TYR B 1 166 ? -13.703 10.773 10.195 1 97.62 166 TYR B O 1
ATOM 5099 N N . ASP B 1 167 ? -12.852 9.227 8.805 1 98.12 167 ASP B N 1
ATOM 5100 C CA . ASP B 1 167 ? -12.109 10.211 8.031 1 98.12 167 ASP B CA 1
ATOM 5101 C C . ASP B 1 167 ? -13.047 11.266 7.445 1 98.12 167 ASP B C 1
ATOM 5103 O O . ASP B 1 167 ? -12.742 12.461 7.465 1 98.12 167 ASP B O 1
ATOM 5107 N N . ALA B 1 168 ? -14.148 10.805 6.918 1 98.19 168 ALA B N 1
ATOM 5108 C CA . ALA B 1 168 ? -15.133 11.719 6.34 1 98.19 168 ALA B CA 1
ATOM 5109 C C . ALA B 1 168 ? -15.688 12.664 7.398 1 98.19 168 ALA B C 1
ATOM 5111 O O . ALA B 1 168 ? -15.891 13.859 7.141 1 98.19 168 ALA B O 1
ATOM 5112 N N . THR B 1 169 ? -15.945 12.148 8.594 1 97.56 169 THR B N 1
ATOM 5113 C CA . THR B 1 169 ? -16.438 12.977 9.688 1 97.56 169 THR B CA 1
ATOM 5114 C C . THR B 1 169 ? -15.414 14.062 10.031 1 97.56 169 THR B C 1
ATOM 5116 O O . THR B 1 169 ? -15.781 15.234 10.18 1 97.56 169 THR B O 1
ATOM 5119 N N . VAL B 1 170 ? -14.172 13.688 10.078 1 98.06 170 VAL B N 1
ATOM 5120 C CA . VAL B 1 170 ? -13.102 14.617 10.43 1 98.06 170 VAL B CA 1
ATOM 5121 C C . VAL B 1 170 ? -13.039 15.75 9.406 1 98.06 170 VAL B C 1
ATOM 5123 O O . VAL B 1 170 ? -13.031 16.922 9.766 1 98.06 170 VAL B O 1
ATOM 5126 N N . VAL B 1 171 ? -13.055 15.367 8.133 1 98.12 171 VAL B N 1
ATOM 5127 C CA . VAL B 1 171 ? -12.867 16.375 7.09 1 98.12 171 VAL B CA 1
ATOM 5128 C C . VAL B 1 171 ? -14.07 17.312 7.059 1 98.12 171 VAL B C 1
ATOM 5130 O O . VAL B 1 171 ? -13.906 18.531 6.902 1 98.12 171 VAL B O 1
ATOM 5133 N N . TYR B 1 172 ? -15.281 16.812 7.281 1 98.19 172 TYR B N 1
ATOM 5134 C CA . TYR B 1 172 ? -16.469 17.656 7.254 1 98.19 172 TYR B CA 1
ATOM 5135 C C . TYR B 1 172 ? -16.453 18.672 8.398 1 98.19 172 TYR B C 1
ATOM 5137 O O . TYR B 1 172 ? -16.641 19.859 8.18 1 98.19 172 TYR B O 1
ATOM 5145 N N . TRP B 1 173 ? -16.188 18.188 9.516 1 97.62 173 TRP B N 1
ATOM 5146 C CA . TRP B 1 173 ? -16.344 19.078 10.672 1 97.62 173 TRP B CA 1
ATOM 5147 C C . TRP B 1 173 ? -15.133 20 10.82 1 97.62 173 TRP B C 1
ATOM 5149 O O . TRP B 1 173 ? -15.25 21.094 11.367 1 97.62 173 TRP B O 1
ATOM 5159 N N . LYS B 1 174 ? -13.977 19.609 10.289 1 97.94 174 LYS B N 1
ATOM 5160 C CA . LYS B 1 174 ? -12.875 20.562 10.18 1 97.94 174 LYS B CA 1
ATOM 5161 C C . LYS B 1 174 ? -13.234 21.703 9.227 1 97.94 174 LYS B C 1
ATOM 5163 O O . LYS B 1 174 ? -12.898 22.859 9.477 1 97.94 174 LYS B O 1
ATOM 5168 N N . TRP B 1 175 ? -13.922 21.328 8.172 1 98 175 TRP B N 1
ATOM 5169 C CA . TRP B 1 175 ? -14.414 22.328 7.234 1 98 175 TRP B CA 1
ATOM 5170 C C . TRP B 1 175 ? -15.453 23.234 7.895 1 98 175 TRP B C 1
ATOM 5172 O O . TRP B 1 175 ? -15.375 24.453 7.785 1 98 175 TRP B O 1
ATOM 5182 N N . ALA B 1 176 ? -16.359 22.672 8.656 1 97.75 176 ALA B N 1
ATOM 5183 C CA . ALA B 1 176 ? -17.375 23.438 9.367 1 97.75 176 ALA B CA 1
ATOM 5184 C C . ALA B 1 176 ? -16.734 24.344 10.414 1 97.75 176 ALA B C 1
ATOM 5186 O O . ALA B 1 176 ? -17.141 25.5 10.562 1 97.75 176 ALA B O 1
ATOM 5187 N N . GLY B 1 177 ? -15.766 23.781 11.117 1 97.88 177 GLY B N 1
ATOM 5188 C CA . GLY B 1 177 ? -15.047 24.594 12.094 1 97.88 177 GLY B CA 1
ATOM 5189 C C . GLY B 1 177 ? -14.297 25.75 11.461 1 97.88 177 GLY B C 1
ATOM 5190 O O . GLY B 1 177 ? -14.32 26.875 11.984 1 97.88 177 GLY B O 1
ATOM 5191 N N . ALA B 1 178 ? -13.664 25.5 10.344 1 97.88 178 ALA B N 1
ATOM 5192 C CA . ALA B 1 178 ? -12.938 26.547 9.633 1 97.88 178 ALA B CA 1
ATOM 5193 C C . ALA B 1 178 ? -13.891 27.641 9.148 1 97.88 178 ALA B C 1
ATOM 5195 O O . ALA B 1 178 ? -13.547 28.812 9.172 1 97.88 178 ALA B O 1
ATOM 5196 N N . PHE B 1 179 ? -15.039 27.234 8.703 1 97.38 179 PHE B N 1
ATOM 5197 C CA . PHE B 1 179 ? -16.047 28.203 8.281 1 97.38 179 PHE B CA 1
ATOM 5198 C C . PHE B 1 179 ? -16.484 29.078 9.445 1 97.38 179 PHE B C 1
ATOM 5200 O O . PHE B 1 179 ? -16.547 30.312 9.305 1 97.38 179 PHE B O 1
ATOM 5207 N N . ALA B 1 180 ? -16.734 28.484 10.57 1 97.25 180 ALA B N 1
ATOM 5208 C CA . ALA B 1 180 ? -17.125 29.234 11.758 1 97.25 180 ALA B CA 1
ATOM 5209 C C . ALA B 1 180 ? -16.031 30.203 12.188 1 97.25 180 ALA B C 1
ATOM 5211 O O . ALA B 1 180 ? -16.312 31.344 12.555 1 97.25 180 ALA B O 1
ATOM 5212 N N . ASP B 1 181 ? -14.805 29.719 12.141 1 97.75 181 ASP B N 1
ATOM 5213 C CA . ASP B 1 181 ? -13.664 30.562 12.5 1 97.75 181 ASP B CA 1
ATOM 5214 C C . ASP B 1 181 ? -13.539 31.734 11.531 1 97.75 181 ASP B C 1
ATOM 5216 O O . ASP B 1 181 ? -13.211 32.844 11.945 1 97.75 181 ASP B O 1
ATOM 5220 N N . LEU B 1 182 ? -13.711 31.453 10.266 1 97 182 LEU B N 1
ATOM 5221 C CA . LEU B 1 182 ? -13.664 32.531 9.258 1 97 182 LEU B CA 1
ATOM 5222 C C . LEU B 1 182 ? -14.68 33.625 9.57 1 97 182 LEU B C 1
ATOM 5224 O O . LEU B 1 182 ? -14.367 34.812 9.5 1 97 182 LEU B O 1
ATOM 5228 N N . LYS B 1 183 ? -15.859 33.219 9.969 1 96.5 183 LYS B N 1
ATOM 5229 C CA . LYS B 1 183 ? -16.922 34.188 10.281 1 96.5 183 LYS B CA 1
ATOM 5230 C C . LYS B 1 183 ? -16.562 35 11.516 1 96.5 183 LYS B C 1
ATOM 5232 O O . LYS B 1 183 ? -16.828 36.219 11.562 1 96.5 183 LYS B O 1
ATOM 5237 N N . VAL B 1 184 ? -15.914 34.375 12.492 1 96.81 184 VAL B N 1
ATOM 5238 C CA . VAL B 1 184 ? -15.484 35.094 13.695 1 96.81 184 VAL B CA 1
ATOM 5239 C C . VAL B 1 184 ? -14.43 36.125 13.336 1 96.81 184 VAL B C 1
ATOM 5241 O O . VAL B 1 184 ? -14.516 37.281 13.773 1 96.81 184 VAL B O 1
ATOM 5244 N N . ASN B 1 185 ? -13.453 35.75 12.578 1 96.56 185 ASN B N 1
ATOM 5245 C CA . ASN B 1 185 ? -12.375 36.656 12.203 1 96.56 185 ASN B CA 1
ATOM 5246 C C . ASN B 1 185 ? -12.875 37.75 11.273 1 96.56 185 ASN B C 1
ATOM 5248 O O . ASN B 1 185 ? -12.375 38.875 11.32 1 96.56 185 ASN B O 1
ATOM 5252 N N . GLU B 1 186 ? -13.836 37.438 10.422 1 96.56 186 GLU B N 1
ATOM 5253 C CA . GLU B 1 186 ? -14.461 38.438 9.578 1 96.56 186 GLU B CA 1
ATOM 5254 C C . GLU B 1 186 ? -15.133 39.531 10.422 1 96.56 186 GLU B C 1
ATOM 5256 O O . GLU B 1 186 ? -14.969 40.719 10.148 1 96.56 186 GLU B O 1
ATOM 5261 N N . LYS B 1 187 ? -15.875 39.094 11.398 1 95.5 187 LYS B N 1
ATOM 5262 C CA . LYS B 1 187 ? -16.516 40.031 12.328 1 95.5 187 LYS B CA 1
ATOM 5263 C C . LYS B 1 187 ? -15.469 40.844 13.07 1 95.5 187 LYS B C 1
ATOM 5265 O O . LYS B 1 187 ? -15.633 42.062 13.242 1 95.5 187 LYS B O 1
ATOM 5270 N N . GLY B 1 188 ? -14.422 40.188 13.492 1 94 188 GLY B N 1
ATOM 5271 C CA . GLY B 1 188 ? -13.352 40.875 14.188 1 94 188 GLY B CA 1
ATOM 5272 C C . GLY B 1 188 ? -12.711 41.969 13.344 1 94 188 GLY B C 1
ATOM 5273 O O . GLY B 1 188 ? -12.453 43.062 13.828 1 94 188 GLY B O 1
ATOM 5274 N N . LEU B 1 189 ? -12.461 41.688 12.133 1 94.38 189 LEU B N 1
ATOM 5275 C CA . LEU B 1 189 ? -11.859 42.656 11.219 1 94.38 189 LEU B CA 1
ATOM 5276 C C . LEU B 1 189 ? -12.805 43.812 10.977 1 94.38 189 LEU B C 1
ATOM 5278 O O . LEU B 1 189 ? -12.375 44.969 11 1 94.38 189 LEU B O 1
ATOM 5282 N N . ARG B 1 190 ? -14.055 43.562 10.789 1 95.56 190 ARG B N 1
ATOM 5283 C CA . ARG B 1 190 ? -15.047 44.594 10.57 1 95.56 190 ARG B CA 1
ATOM 5284 C C . ARG B 1 190 ? -15.102 45.562 11.766 1 95.56 190 ARG B C 1
ATOM 5286 O O . ARG B 1 190 ? -15.086 46.781 11.586 1 95.56 190 ARG B O 1
ATOM 5293 N N . VAL B 1 191 ? -15.141 45 12.953 1 92.75 191 VAL B N 1
ATOM 5294 C CA . VAL B 1 191 ? -15.211 45.781 14.18 1 92.75 191 VAL B CA 1
ATOM 5295 C C . VAL B 1 191 ? -13.953 46.625 14.328 1 92.75 191 VAL B C 1
ATOM 5297 O O . VAL B 1 191 ? -14.031 47.812 14.703 1 92.75 191 VAL B O 1
ATOM 5300 N N . ALA B 1 192 ? -12.805 46.031 14.016 1 91.75 192 ALA B N 1
ATOM 5301 C CA . ALA B 1 192 ? -11.539 46.75 14.117 1 91.75 192 ALA B CA 1
ATOM 5302 C C . ALA B 1 192 ? -11.484 47.906 13.125 1 91.75 192 ALA B C 1
ATOM 5304 O O . ALA B 1 192 ? -11.016 49 13.461 1 91.75 192 ALA B O 1
ATOM 5305 N N . LYS B 1 193 ? -11.953 47.719 11.938 1 94.62 193 LYS B N 1
ATOM 5306 C CA . LYS B 1 193 ? -11.969 48.781 10.93 1 94.62 193 LYS B CA 1
ATOM 5307 C C . LYS B 1 193 ? -12.898 49.906 11.336 1 94.62 193 LYS B C 1
ATOM 5309 O O . LYS B 1 193 ? -12.547 51.094 11.188 1 94.62 193 LYS B O 1
ATOM 5314 N N . GLU B 1 194 ? -14.055 49.625 11.875 1 93.31 194 GLU B N 1
ATOM 5315 C CA . GLU B 1 194 ? -15 50.625 12.359 1 93.31 194 GLU B CA 1
ATOM 5316 C C . GLU B 1 194 ? -14.398 51.438 13.508 1 93.31 194 GLU B C 1
ATOM 5318 O O . GLU B 1 194 ? -14.547 52.656 13.562 1 93.31 194 GLU B O 1
ATOM 5323 N N . ARG B 1 195 ? -13.734 50.75 14.344 1 90.06 195 ARG B N 1
ATOM 5324 C CA . ARG B 1 195 ? -13.109 51.406 15.492 1 90.06 195 ARG B CA 1
ATOM 5325 C C . ARG B 1 195 ? -11.992 52.344 15.039 1 90.06 195 ARG B C 1
ATOM 5327 O O . ARG B 1 195 ? -11.852 53.438 15.57 1 90.06 195 ARG B O 1
ATOM 5334 N N . PHE B 1 196 ? -11.18 51.906 14.141 1 92.06 196 PHE B N 1
ATOM 5335 C CA . PHE B 1 196 ? -10.102 52.719 13.617 1 92.06 196 PHE B CA 1
ATOM 5336 C C . PHE B 1 196 ? -10.648 54.031 13.031 1 92.06 196 PHE B C 1
ATOM 5338 O O . PHE B 1 196 ? -10.125 55.094 13.305 1 92.06 196 PHE B O 1
ATOM 5345 N N . GLU B 1 197 ? -11.727 53.938 12.289 1 93.75 197 GLU B N 1
ATOM 5346 C CA . GLU B 1 197 ? -12.336 55.125 11.695 1 93.75 197 GLU B CA 1
ATOM 5347 C C . GLU B 1 197 ? -12.875 56.062 12.766 1 93.75 197 GLU B C 1
ATOM 5349 O O . GLU B 1 197 ? -12.75 57.281 12.641 1 93.75 197 GLU B O 1
ATOM 5354 N N . ALA B 1 198 ? -13.445 55.5 13.828 1 89.75 198 ALA B N 1
ATOM 5355 C CA . ALA B 1 198 ? -13.984 56.281 14.922 1 89.75 198 ALA B CA 1
ATOM 5356 C C . ALA B 1 198 ? -12.867 57 15.672 1 89.75 198 ALA B C 1
ATOM 5358 O O . ALA B 1 198 ? -13 58.188 16.016 1 89.75 198 ALA B O 1
ATOM 5359 N N . VAL B 1 199 ? -11.742 56.344 15.914 1 89.06 199 VAL B N 1
ATOM 5360 C CA . VAL B 1 199 ? -10.609 56.906 16.641 1 89.06 199 VAL B CA 1
ATOM 5361 C C . VAL B 1 199 ? -9.938 57.969 15.797 1 89.06 199 VAL B C 1
ATOM 5363 O O . VAL B 1 199 ? -9.539 59.031 16.312 1 89.06 199 VAL B O 1
ATOM 5366 N N . LYS B 1 200 ? -9.797 57.719 14.516 1 91.06 200 LYS B N 1
ATOM 5367 C CA . LYS B 1 200 ? -9.234 58.688 13.594 1 91.06 200 LYS B CA 1
ATOM 5368 C C . LYS B 1 200 ? -10.055 59.969 13.586 1 91.06 200 LYS B C 1
ATOM 5370 O O . LYS B 1 200 ? -9.5 61.062 13.617 1 91.06 200 LYS B O 1
ATOM 5375 N N . GLY B 1 201 ? -11.367 59.875 13.586 1 90.31 201 GLY B N 1
ATOM 5376 C CA . GLY B 1 201 ? -12.242 61.031 13.656 1 90.31 201 GLY B CA 1
ATOM 5377 C C . GLY B 1 201 ? -12.086 61.844 14.938 1 90.31 201 GLY B C 1
ATOM 5378 O O . GLY B 1 201 ? -12.031 63.062 14.914 1 90.31 201 GLY B O 1
ATOM 5379 N N . SER B 1 202 ? -11.945 61.156 16.094 1 87.88 202 SER B N 1
ATOM 5380 C CA . SER B 1 202 ? -11.797 61.781 17.391 1 87.88 202 SER B CA 1
ATOM 5381 C C . SER B 1 202 ? -10.445 62.5 17.5 1 87.88 202 SER B C 1
ATOM 5383 O O . SER B 1 202 ? -10.328 63.531 18.188 1 87.88 202 SER B O 1
ATOM 5385 N N . PHE B 1 203 ? -9.422 61.906 16.891 1 87.69 203 PHE B N 1
ATOM 5386 C CA . PHE B 1 203 ? -8.102 62.531 16.859 1 87.69 203 PHE B CA 1
ATOM 5387 C C . PHE B 1 203 ? -8.125 63.812 16.062 1 87.69 203 PHE B C 1
ATOM 5389 O O . PHE B 1 203 ? -7.57 64.812 16.5 1 87.69 203 PHE B O 1
ATOM 5396 N N . GLU B 1 204 ? -8.773 63.781 14.953 1 90.25 204 GLU B N 1
ATOM 5397 C CA . GLU B 1 204 ? -8.883 64.938 14.109 1 90.25 204 GLU B CA 1
ATOM 5398 C C . GLU B 1 204 ? -9.617 66.062 14.836 1 90.25 204 GLU B C 1
ATOM 5400 O O . GLU B 1 204 ? -9.344 67.25 14.602 1 90.25 204 GLU B O 1
ATOM 5405 N N . GLN B 1 205 ? -10.414 65.75 15.836 1 90.5 205 GLN B N 1
ATOM 5406 C CA . GLN B 1 205 ? -11.18 66.688 16.609 1 90.5 205 GLN B CA 1
ATOM 5407 C C . GLN B 1 205 ? -10.422 67.125 17.875 1 90.5 205 GLN B C 1
ATOM 5409 O O . GLN B 1 205 ? -10.844 68.062 18.578 1 90.5 205 GLN B O 1
ATOM 5414 N N . GLY B 1 206 ? -9.258 66.5 18.203 1 86.69 206 GLY B N 1
ATOM 5415 C CA . GLY B 1 206 ? -8.391 66.812 19.328 1 86.69 206 GLY B CA 1
ATOM 5416 C C . GLY B 1 206 ? -8.734 66.062 20.594 1 86.69 206 GLY B C 1
ATOM 5417 O O . GLY B 1 206 ? -8.148 66.375 21.656 1 86.69 206 GLY B O 1
ATOM 5418 N N . ASP B 1 207 ? -9.625 65.125 20.469 1 82.38 207 ASP B N 1
ATOM 5419 C CA . ASP B 1 207 ? -10.133 64.438 21.656 1 82.38 207 ASP B CA 1
ATOM 5420 C C . ASP B 1 207 ? -9.211 63.312 22.078 1 82.38 207 ASP B C 1
ATOM 5422 O O . ASP B 1 207 ? -9.234 62.906 23.234 1 82.38 207 ASP B O 1
ATOM 5426 N N . LEU B 1 208 ? -8.453 62.719 21.062 1 80 208 LEU B N 1
ATOM 5427 C CA . LEU B 1 208 ? -7.574 61.594 21.359 1 80 208 LEU B CA 1
ATOM 5428 C C . LEU B 1 208 ? -6.172 61.844 20.797 1 80 208 LEU B C 1
ATOM 5430 O O . LEU B 1 208 ? -6.012 62.562 19.797 1 80 208 LEU B O 1
ATOM 5434 N N . PRO B 1 209 ? -5.23 61.375 21.469 1 79.88 209 PRO B N 1
ATOM 5435 C CA . PRO B 1 209 ? -3.861 61.562 20.984 1 79.88 209 PRO B CA 1
ATOM 5436 C C . PRO B 1 209 ? -3.566 60.75 19.719 1 79.88 209 PRO B C 1
ATOM 5438 O O . PRO B 1 209 ? -4.281 59.781 19.422 1 79.88 209 PRO B O 1
ATOM 5441 N N . ALA B 1 210 ? -2.492 61.094 19.016 1 78.81 210 ALA B N 1
ATOM 5442 C CA . ALA B 1 210 ? -2.074 60.469 17.766 1 78.81 210 ALA B CA 1
ATOM 5443 C C . ALA B 1 210 ? -1.686 59.031 17.984 1 78.81 210 ALA B C 1
ATOM 5445 O O . ALA B 1 210 ? -1.883 58.188 17.109 1 78.81 210 ALA B O 1
ATOM 5446 N N . ILE B 1 211 ? -1.31 58.656 19.141 1 74.94 211 ILE B N 1
ATOM 5447 C CA . ILE B 1 211 ? -0.823 57.344 19.469 1 74.94 211 ILE B CA 1
ATOM 5448 C C . ILE B 1 211 ? -1.98 56.344 19.438 1 74.94 211 ILE B C 1
ATOM 5450 O O . ILE B 1 211 ? -1.8 55.188 19.047 1 74.94 211 ILE B O 1
ATOM 5454 N N . ASP B 1 212 ? -3.166 56.844 19.719 1 78.06 212 ASP B N 1
ATOM 5455 C CA . ASP B 1 212 ? -4.34 55.969 19.703 1 78.06 212 ASP B CA 1
ATOM 5456 C C . ASP B 1 212 ? -4.719 55.562 18.281 1 78.06 212 ASP B C 1
ATOM 5458 O O . ASP B 1 212 ? -5.215 54.469 18.047 1 78.06 212 ASP B O 1
ATOM 5462 N N . THR B 1 213 ? -4.426 56.469 17.344 1 84.88 213 THR B N 1
ATOM 5463 C CA . THR B 1 213 ? -4.699 56.156 15.945 1 84.88 213 THR B CA 1
ATOM 5464 C C . THR B 1 213 ? -3.762 55.094 15.43 1 84.88 213 THR B C 1
ATOM 5466 O O . THR B 1 213 ? -4.184 54.188 14.688 1 84.88 213 THR B O 1
ATOM 5469 N N . VAL B 1 214 ? -2.525 55.125 15.922 1 80.44 214 VAL B N 1
ATOM 5470 C CA . VAL B 1 214 ? -1.545 54.125 15.531 1 80.44 214 VAL B CA 1
ATOM 5471 C C . VAL B 1 214 ? -1.91 52.75 16.141 1 80.44 214 VAL B C 1
ATOM 5473 O O . VAL B 1 214 ? -1.829 51.719 15.484 1 80.44 214 VAL B O 1
ATOM 5476 N N . GLU B 1 215 ? -2.41 52.75 17.328 1 77.62 215 GLU B N 1
ATOM 5477 C CA . GLU B 1 215 ? -2.816 51.5 18.016 1 77.62 215 GLU B CA 1
ATOM 5478 C C . GLU B 1 215 ? -4.016 50.875 17.328 1 77.62 215 GLU B C 1
ATOM 5480 O O . GLU B 1 215 ? -4.031 49.656 17.109 1 77.62 215 GLU B O 1
ATOM 5485 N N . ALA B 1 216 ? -4.957 51.688 17.016 1 84.44 216 ALA B N 1
ATOM 5486 C CA . ALA B 1 216 ? -6.156 51.219 16.344 1 84.44 216 ALA B CA 1
ATOM 5487 C C . ALA B 1 216 ? -5.812 50.625 14.977 1 84.44 216 ALA B C 1
ATOM 5489 O O . ALA B 1 216 ? -6.371 49.594 14.57 1 84.44 216 ALA B O 1
ATOM 5490 N N . TYR B 1 217 ? -4.832 51.281 14.297 1 85.44 217 TYR B N 1
ATOM 5491 C CA . TYR B 1 217 ? -4.445 50.812 12.977 1 85.44 217 TYR B CA 1
ATOM 5492 C C . TYR B 1 217 ? -3.697 49.5 13.07 1 85.44 217 TYR B C 1
ATOM 5494 O O . TYR B 1 217 ? -3.896 48.594 12.234 1 85.44 217 TYR B O 1
ATOM 5502 N N . THR B 1 218 ? -2.867 49.344 14.055 1 80.19 218 THR B N 1
ATOM 5503 C CA . THR B 1 218 ? -2.137 48.094 14.273 1 80.19 218 THR B CA 1
ATOM 5504 C C . THR B 1 218 ? -3.098 46.938 14.562 1 80.19 218 THR B C 1
ATOM 5506 O O . THR B 1 218 ? -2.852 45.812 14.156 1 80.19 218 THR B O 1
ATOM 5509 N N . GLN B 1 219 ? -4.188 47.25 15.227 1 83.88 219 GLN B N 1
ATOM 5510 C CA . GLN B 1 219 ? -5.195 46.219 15.5 1 83.88 219 GLN B CA 1
ATOM 5511 C C . GLN B 1 219 ? -5.875 45.781 14.211 1 83.88 219 GLN B C 1
ATOM 5513 O O . GLN B 1 219 ? -6.172 44.594 14.047 1 83.88 219 GLN B O 1
ATOM 5518 N N . VAL B 1 220 ? -6.152 46.719 13.344 1 88.62 220 VAL B N 1
ATOM 5519 C CA . VAL B 1 220 ? -6.727 46.375 12.047 1 88.62 220 VAL B CA 1
ATOM 5520 C C . VAL B 1 220 ? -5.785 45.438 11.289 1 88.62 220 VAL B C 1
ATOM 5522 O O . VAL B 1 220 ? -6.219 44.438 10.742 1 88.62 220 VAL B O 1
ATOM 5525 N N . LEU B 1 221 ? -4.469 45.719 11.328 1 83.5 221 LEU B N 1
ATOM 5526 C CA . LEU B 1 221 ? -3.486 44.906 10.633 1 83.5 221 LEU B CA 1
ATOM 5527 C C . LEU B 1 221 ? -3.424 43.5 11.227 1 83.5 221 LEU B C 1
ATOM 5529 O O . LEU B 1 221 ? -3.359 42.531 10.492 1 83.5 221 LEU B O 1
ATOM 5533 N N . ASN B 1 222 ? -3.48 43.406 12.516 1 82.56 222 ASN B N 1
ATOM 5534 C CA . ASN B 1 222 ? -3.459 42.125 13.195 1 82.56 222 ASN B CA 1
ATOM 5535 C C . ASN B 1 222 ? -4.688 41.281 12.844 1 82.56 222 ASN B C 1
ATOM 5537 O O . ASN B 1 222 ? -4.578 40.094 12.609 1 82.56 222 ASN B O 1
ATOM 5541 N N . ARG B 1 223 ? -5.816 41.969 12.836 1 88.56 223 ARG B N 1
ATOM 5542 C CA . ARG B 1 223 ? -7.059 41.281 12.5 1 88.56 223 ARG B CA 1
ATOM 5543 C C . ARG B 1 223 ? -7.062 40.844 11.039 1 88.56 223 ARG B C 1
ATOM 5545 O O . ARG B 1 223 ? -7.625 39.812 10.703 1 88.56 223 ARG B O 1
ATOM 5552 N N . GLU B 1 224 ? -6.473 41.656 10.227 1 88.69 224 GLU B N 1
ATOM 5553 C CA . GLU B 1 224 ? -6.363 41.312 8.812 1 88.69 224 GLU B CA 1
ATOM 5554 C C . GLU B 1 224 ? -5.531 40.031 8.625 1 88.69 224 GLU B C 1
ATOM 5556 O O . GLU B 1 224 ? -5.898 39.156 7.84 1 88.69 224 GLU B O 1
ATOM 5561 N N . ILE B 1 225 ? -4.477 39.875 9.32 1 85.88 225 ILE B N 1
ATOM 5562 C CA . ILE B 1 225 ? -3.611 38.719 9.25 1 85.88 225 ILE B CA 1
ATOM 5563 C C . ILE B 1 225 ? -4.379 37.469 9.727 1 85.88 225 ILE B C 1
ATOM 5565 O O . ILE B 1 225 ? -4.32 36.406 9.094 1 85.88 225 ILE B O 1
ATOM 5569 N N . LYS B 1 226 ? -5.074 37.625 10.781 1 89.88 226 LYS B N 1
ATOM 5570 C CA . LYS B 1 226 ? -5.848 36.531 11.328 1 89.88 226 LYS B CA 1
ATOM 5571 C C . LYS B 1 226 ? -6.949 36.094 10.359 1 89.88 226 LYS B C 1
ATOM 5573 O O . LYS B 1 226 ? -7.219 34.906 10.203 1 89.88 226 LYS B O 1
ATOM 5578 N N . PHE B 1 227 ? -7.574 37.094 9.773 1 93.31 227 PHE B N 1
ATOM 5579 C CA . PHE B 1 227 ? -8.633 36.812 8.805 1 93.31 227 PHE B CA 1
ATOM 5580 C C . PHE B 1 227 ? -8.07 36.094 7.594 1 93.31 227 PHE B C 1
ATOM 5582 O O . PHE B 1 227 ? -8.672 35.125 7.121 1 93.31 227 PHE B O 1
ATOM 5589 N N . GLN B 1 228 ? -6.934 36.5 7.117 1 89.56 228 GLN B N 1
ATOM 5590 C CA . GLN B 1 228 ? -6.289 35.812 5.988 1 89.56 228 GLN B CA 1
ATOM 5591 C C . GLN B 1 228 ? -5.914 34.375 6.336 1 89.56 228 GLN B C 1
ATOM 5593 O O . GLN B 1 228 ? -6.105 33.469 5.523 1 89.56 228 GLN B O 1
ATOM 5598 N N . LYS B 1 229 ? -5.41 34.219 7.504 1 90.88 229 LYS B N 1
ATOM 5599 C CA . LYS B 1 229 ? -5.051 32.875 7.957 1 90.88 229 LYS B CA 1
ATOM 5600 C C . LYS B 1 229 ? -6.281 31.984 8.047 1 90.88 229 LYS B C 1
ATOM 5602 O O . LYS B 1 229 ? -6.238 30.812 7.633 1 90.88 229 LYS B O 1
ATOM 5607 N N . ALA B 1 230 ? -7.336 32.5 8.594 1 95.44 230 ALA B N 1
ATOM 5608 C CA . ALA B 1 230 ? -8.586 31.75 8.672 1 95.44 230 ALA B CA 1
ATOM 5609 C C . ALA B 1 230 ? -9.109 31.438 7.277 1 95.44 230 ALA B C 1
ATOM 5611 O O . ALA B 1 230 ? -9.656 30.344 7.047 1 95.44 230 ALA B O 1
ATOM 5612 N N . GLY B 1 231 ? -8.961 32.438 6.406 1 94.62 231 GLY B N 1
ATOM 5613 C CA . GLY B 1 231 ? -9.359 32.219 5.027 1 94.62 231 GLY B CA 1
ATOM 5614 C C . GLY B 1 231 ? -8.609 31.094 4.363 1 94.62 231 GLY B C 1
ATOM 5615 O O . GLY B 1 231 ? -9.203 30.266 3.674 1 94.62 231 GLY B O 1
ATOM 5616 N N . TYR B 1 232 ? -7.406 31.016 4.594 1 93.56 232 TYR B N 1
ATOM 5617 C CA . TYR B 1 232 ? -6.582 29.938 4.07 1 93.56 232 TYR B CA 1
ATOM 5618 C C . TYR B 1 232 ? -7.016 28.594 4.652 1 93.56 232 TYR B C 1
ATOM 5620 O O . TYR B 1 232 ? -7.137 27.609 3.924 1 93.56 232 TYR B O 1
ATOM 5628 N N . THR B 1 233 ? -7.168 28.578 5.922 1 96 233 THR B N 1
ATOM 5629 C CA . THR B 1 233 ? -7.57 27.328 6.578 1 96 233 THR B CA 1
ATOM 5630 C C . THR B 1 233 ? -8.906 26.844 6.031 1 96 233 THR B C 1
ATOM 5632 O O . THR B 1 233 ? -9.094 25.641 5.812 1 96 233 THR B O 1
ATOM 5635 N N . PHE B 1 234 ? -9.797 27.797 5.82 1 96.5 234 PHE B N 1
ATOM 5636 C CA . PHE B 1 234 ? -11.094 27.453 5.258 1 96.5 234 PHE B CA 1
ATOM 5637 C C . PHE B 1 234 ? -10.945 26.891 3.852 1 96.5 234 PHE B C 1
ATOM 5639 O O . PHE B 1 234 ? -11.508 25.844 3.537 1 96.5 234 PHE B O 1
ATOM 5646 N N . PHE B 1 235 ? -10.203 27.531 3.041 1 95.25 235 PHE B N 1
ATOM 5647 C CA . PHE B 1 235 ? -9.961 27.078 1.679 1 95.25 235 PHE B CA 1
ATOM 5648 C C . PHE B 1 235 ? -9.328 25.688 1.681 1 95.25 235 PHE B C 1
ATOM 5650 O O . PHE B 1 235 ? -9.781 24.797 0.961 1 95.25 235 PHE B O 1
ATOM 5657 N N . SER B 1 236 ? -8.344 25.516 2.506 1 95.94 236 SER B N 1
ATOM 5658 C CA . SER B 1 236 ? -7.633 24.25 2.596 1 95.94 236 SER B CA 1
ATOM 5659 C C . SER B 1 236 ? -8.57 23.125 3.025 1 95.94 236 SER B C 1
ATOM 5661 O O . SER B 1 236 ? -8.547 22.031 2.443 1 95.94 236 SER B O 1
ATOM 5663 N N . SER B 1 237 ? -9.32 23.406 4.031 1 96.81 237 SER B N 1
ATOM 5664 C CA . SER B 1 237 ? -10.25 22.391 4.52 1 96.81 237 SER B CA 1
ATOM 5665 C C . SER B 1 237 ? -11.305 22.047 3.469 1 96.81 237 SER B C 1
ATOM 5667 O O . SER B 1 237 ? -11.75 20.906 3.379 1 96.81 237 SER B O 1
ATOM 5669 N N . MET B 1 238 ? -11.711 23.031 2.732 1 96.38 238 MET B N 1
ATOM 5670 C CA . MET B 1 238 ? -12.68 22.797 1.663 1 96.38 238 MET B CA 1
ATOM 5671 C C . MET B 1 238 ? -12.094 21.891 0.587 1 96.38 238 MET B C 1
ATOM 5673 O O . MET B 1 238 ? -12.781 21.016 0.066 1 96.38 238 MET B O 1
ATOM 5677 N N . GLN B 1 239 ? -10.859 22.109 0.249 1 96.19 239 GLN B N 1
ATOM 5678 C CA . GLN B 1 239 ? -10.195 21.234 -0.715 1 96.19 239 GLN B CA 1
ATOM 5679 C C . GLN B 1 239 ? -10.148 19.797 -0.216 1 96.19 239 GLN B C 1
ATOM 5681 O O . GLN B 1 239 ? -10.359 18.859 -0.99 1 96.19 239 GLN B O 1
ATOM 5686 N N . GLU B 1 240 ? -9.859 19.609 1.076 1 97 240 GLU B N 1
ATOM 5687 C CA . GLU B 1 240 ? -9.844 18.266 1.659 1 97 240 GLU B CA 1
ATOM 5688 C C . GLU B 1 240 ? -11.219 17.625 1.593 1 97 240 GLU B C 1
ATOM 5690 O O . GLU B 1 240 ? -11.344 16.422 1.319 1 97 240 GLU B O 1
ATOM 5695 N N . LEU B 1 241 ? -12.195 18.422 1.86 1 97.69 241 LEU B N 1
ATOM 5696 C CA . LEU B 1 241 ? -13.57 17.938 1.797 1 97.69 241 LEU B CA 1
ATOM 5697 C C . LEU B 1 241 ? -13.922 17.484 0.384 1 97.69 241 LEU B C 1
ATOM 5699 O O . LEU B 1 241 ? -14.578 16.453 0.202 1 97.69 241 LEU B O 1
ATOM 5703 N N . ASN B 1 242 ? -13.508 18.25 -0.59 1 96.94 242 ASN B N 1
ATOM 5704 C CA . ASN B 1 242 ? -13.836 17.984 -1.985 1 96.94 242 ASN B CA 1
ATOM 5705 C C . ASN B 1 242 ? -13.328 16.609 -2.418 1 96.94 242 ASN B C 1
ATOM 5707 O O . ASN B 1 242 ? -13.93 15.961 -3.279 1 96.94 242 ASN B O 1
ATOM 5711 N N . VAL B 1 243 ? -12.273 16.109 -1.782 1 97.56 243 VAL B N 1
ATOM 5712 C CA . VAL B 1 243 ? -11.695 14.805 -2.098 1 97.56 243 VAL B CA 1
ATOM 5713 C C . VAL B 1 243 ? -12.695 13.703 -1.779 1 97.56 243 VAL B C 1
ATOM 5715 O O . VAL B 1 243 ? -12.633 12.609 -2.348 1 97.56 243 VAL B O 1
ATOM 5718 N N . TYR B 1 244 ? -13.625 14 -0.893 1 98 244 TYR B N 1
ATOM 5719 C CA . TYR B 1 244 ? -14.57 12.984 -0.436 1 98 244 TYR B CA 1
ATOM 5720 C C . TYR B 1 244 ? -15.898 13.094 -1.18 1 98 244 TYR B C 1
ATOM 5722 O O . TYR B 1 244 ? -16.797 12.273 -0.987 1 98 244 TYR B O 1
ATOM 5730 N N . LEU B 1 245 ? -16.062 14.078 -2.049 1 97.38 245 LEU B N 1
ATOM 5731 C CA . LEU B 1 245 ? -17.328 14.32 -2.738 1 97.38 245 LEU B CA 1
ATOM 5732 C C . LEU B 1 245 ? -17.281 13.75 -4.152 1 97.38 245 LEU B C 1
ATOM 5734 O O . LEU B 1 245 ? -16.562 14.266 -5.012 1 97.38 245 LEU B O 1
ATOM 5738 N N . TRP B 1 246 ? -18.062 12.766 -4.379 1 96.94 246 TRP B N 1
ATOM 5739 C CA . TRP B 1 246 ? -18.188 12.094 -5.668 1 96.94 246 TRP B CA 1
ATOM 5740 C C . TRP B 1 246 ? -19.656 11.898 -6.047 1 96.94 246 TRP B C 1
ATOM 5742 O O . TRP B 1 246 ? -20.516 11.867 -5.176 1 96.94 246 TRP B O 1
ATOM 5752 N N . ASP B 1 247 ? -19.922 11.742 -7.348 1 94.62 247 ASP B N 1
ATOM 5753 C CA . ASP B 1 247 ? -21.297 11.523 -7.773 1 94.62 247 ASP B CA 1
ATOM 5754 C C . ASP B 1 247 ? -21.516 10.086 -8.227 1 94.62 247 ASP B C 1
ATOM 5756 O O . ASP B 1 247 ? -20.625 9.242 -8.086 1 94.62 247 ASP B O 1
ATOM 5760 N N . ALA B 1 248 ? -22.719 9.797 -8.711 1 93.12 248 ALA B N 1
ATOM 5761 C CA . ALA B 1 248 ? -23.125 8.445 -9.086 1 93.12 248 ALA B CA 1
ATOM 5762 C C . ALA B 1 248 ? -22.344 7.957 -10.305 1 93.12 248 ALA B C 1
ATOM 5764 O O . ALA B 1 248 ? -22.156 6.75 -10.492 1 93.12 248 ALA B O 1
ATOM 5765 N N . ASP B 1 249 ? -21.844 8.93 -11.078 1 93 249 ASP B N 1
ATOM 5766 C CA . ASP B 1 249 ? -21.094 8.578 -12.281 1 93 249 ASP B CA 1
ATOM 5767 C C . ASP B 1 249 ? -19.609 8.492 -11.984 1 93 249 ASP B C 1
ATOM 5769 O O . ASP B 1 249 ? -18.781 8.422 -12.906 1 93 249 ASP B O 1
ATOM 5773 N N . GLN B 1 250 ? -19.188 8.609 -10.711 1 92.25 250 GLN B N 1
ATOM 5774 C CA . GLN B 1 250 ? -17.812 8.461 -10.242 1 92.25 250 GLN B CA 1
ATOM 5775 C C . GLN B 1 250 ? -16.953 9.641 -10.688 1 92.25 250 GLN B C 1
ATOM 5777 O O . GLN B 1 250 ? -15.797 9.461 -11.062 1 92.25 250 GLN B O 1
ATOM 5782 N N . ASN B 1 251 ? -17.672 10.773 -10.758 1 94.31 251 ASN B N 1
ATOM 5783 C CA . ASN B 1 251 ? -16.938 12.023 -10.93 1 94.31 251 ASN B CA 1
ATOM 5784 C C . ASN B 1 251 ? -16.781 12.773 -9.609 1 94.31 251 ASN B C 1
ATOM 5786 O O . ASN B 1 251 ? -17.703 12.789 -8.789 1 94.31 251 ASN B O 1
ATOM 5790 N N . SER B 1 252 ? -15.609 13.328 -9.508 1 94.12 252 SER B N 1
ATOM 5791 C CA . SER B 1 252 ? -15.406 14.156 -8.328 1 94.12 252 SER B CA 1
ATOM 5792 C C . SER B 1 252 ? -16.219 15.445 -8.406 1 94.12 252 SER B C 1
ATOM 5794 O O . SER B 1 252 ? -16.469 15.953 -9.5 1 94.12 252 SER B O 1
ATOM 5796 N N . ILE B 1 253 ? -16.625 15.922 -7.258 1 92.94 253 ILE B N 1
ATOM 5797 C CA . ILE B 1 253 ? -17.422 17.141 -7.168 1 92.94 253 ILE B CA 1
ATOM 5798 C C . ILE B 1 253 ? -16.609 18.219 -6.441 1 92.94 253 ILE B C 1
ATOM 5800 O O . ILE B 1 253 ? -16.047 17.969 -5.375 1 92.94 253 ILE B O 1
ATOM 5804 N N . ASP B 1 254 ? -16.578 19.438 -7.055 1 91.19 254 ASP B N 1
ATOM 5805 C CA . ASP B 1 254 ? -16.016 20.609 -6.387 1 91.19 254 ASP B CA 1
ATOM 5806 C C . ASP B 1 254 ? -17.109 21.484 -5.812 1 91.19 254 ASP B C 1
ATOM 5808 O O . ASP B 1 254 ? -17.938 22.016 -6.555 1 91.19 254 ASP B O 1
ATOM 5812 N N . LEU B 1 255 ? -17.031 21.625 -4.559 1 91.88 255 LEU B N 1
ATOM 5813 C CA . LEU B 1 255 ? -18.062 22.406 -3.887 1 91.88 255 LEU B CA 1
ATOM 5814 C C . LEU B 1 255 ? -17.875 23.891 -4.148 1 91.88 255 LEU B C 1
ATOM 5816 O O . LEU B 1 255 ? -16.75 24.391 -4.137 1 91.88 255 LEU B O 1
ATOM 5820 N N . SER B 1 256 ? -19.016 24.547 -4.387 1 90.56 256 SER B N 1
ATOM 5821 C CA . SER B 1 256 ? -18.969 26 -4.52 1 90.56 256 SER B CA 1
ATOM 5822 C C . SER B 1 256 ? -18.609 26.672 -3.197 1 90.56 256 SER B C 1
ATOM 5824 O O . SER B 1 256 ? -19.094 26.25 -2.137 1 90.56 256 SER B O 1
ATOM 5826 N N . PRO B 1 257 ? -17.812 27.656 -3.324 1 86.88 257 PRO B N 1
ATOM 5827 C CA . PRO B 1 257 ? -17.438 28.375 -2.1 1 86.88 257 PRO B CA 1
ATOM 5828 C C . PRO B 1 257 ? -18.625 29 -1.396 1 86.88 257 PRO B C 1
ATOM 5830 O O . PRO B 1 257 ? -18.516 29.391 -0.23 1 86.88 257 PRO B O 1
ATOM 5833 N N . SER B 1 258 ? -19.734 29.062 -2.082 1 89.5 258 SER B N 1
ATOM 5834 C CA . SER B 1 258 ? -20.906 29.703 -1.501 1 89.5 258 SER B CA 1
ATOM 5835 C C . SER B 1 258 ? -21.703 28.75 -0.623 1 89.5 258 SER B C 1
ATOM 5837 O O . SER B 1 258 ? -22.578 29.156 0.137 1 89.5 258 SER B O 1
ATOM 5839 N N . ILE B 1 259 ? -21.344 27.516 -0.719 1 94.06 259 ILE B N 1
ATOM 5840 C CA . ILE B 1 259 ? -22.047 26.5 0.064 1 94.06 259 ILE B CA 1
ATOM 5841 C C . ILE B 1 259 ? -21.516 26.5 1.496 1 94.06 259 ILE B C 1
ATOM 5843 O O . ILE B 1 259 ? -20.312 26.453 1.716 1 94.06 259 ILE B O 1
ATOM 5847 N N . ALA B 1 260 ? -22.422 26.594 2.467 1 94.94 260 ALA B N 1
ATOM 5848 C CA . ALA B 1 260 ? -22.031 26.609 3.875 1 94.94 260 ALA B CA 1
ATOM 5849 C C . ALA B 1 260 ? -22.281 25.25 4.527 1 94.94 260 ALA B C 1
ATOM 5851 O O . ALA B 1 260 ? -23.125 24.484 4.078 1 94.94 260 ALA B O 1
ATOM 5852 N N . PRO B 1 261 ? -21.422 24.906 5.531 1 96.69 261 PRO B N 1
ATOM 5853 C CA . PRO B 1 261 ? -21.672 23.688 6.309 1 96.69 261 PRO B CA 1
ATOM 5854 C C . PRO B 1 261 ? -22.766 23.875 7.355 1 96.69 261 PRO B C 1
ATOM 5856 O O . PRO B 1 261 ? -23.359 24.953 7.457 1 96.69 261 PRO B O 1
ATOM 5859 N N . ASP B 1 262 ? -23.062 22.766 8.109 1 93.94 262 ASP B N 1
ATOM 5860 C CA . ASP B 1 262 ? -23.953 22.844 9.273 1 93.94 262 ASP B CA 1
ATOM 5861 C C . ASP B 1 262 ? -23.359 23.75 10.344 1 93.94 262 ASP B C 1
ATOM 5863 O O . ASP B 1 262 ? -22.156 23.75 10.578 1 93.94 262 ASP B O 1
ATOM 5867 N N . PRO B 1 263 ? -24.25 24.531 10.969 1 92.62 263 PRO B N 1
ATOM 5868 C CA . PRO B 1 263 ? -23.75 25.375 12.062 1 92.62 263 PRO B CA 1
ATOM 5869 C C . PRO B 1 263 ? -23.297 24.547 13.273 1 92.62 263 PRO B C 1
ATOM 5871 O O . PRO B 1 263 ? -23.703 23.406 13.43 1 92.62 263 PRO B O 1
ATOM 5874 N N . LEU B 1 264 ? -22.297 25.219 13.977 1 91.75 264 LEU B N 1
ATOM 5875 C CA . LEU B 1 264 ? -21.766 24.547 15.164 1 91.75 264 LEU B CA 1
ATOM 5876 C C . LEU B 1 264 ? -22.719 24.734 16.344 1 91.75 264 LEU B C 1
ATOM 5878 O O . LEU B 1 264 ? -22.406 25.484 17.281 1 91.75 264 LEU B O 1
ATOM 5882 N N . VAL B 1 265 ? -23.953 24.641 16.188 1 76.75 265 VAL B N 1
ATOM 5883 C CA . VAL B 1 265 ? -24.891 24.859 17.281 1 76.75 265 VAL B CA 1
ATOM 5884 C C . VAL B 1 265 ? -25.344 23.531 17.859 1 76.75 265 VAL B C 1
ATOM 5886 O O . VAL B 1 265 ? -25.578 22.578 17.109 1 76.75 265 VAL B O 1
ATOM 5889 N N . GLY B 1 266 ? -24.75 23.266 19.016 1 58.59 266 GLY B N 1
ATOM 5890 C CA . GLY B 1 266 ? -24.828 22.062 19.828 1 58.59 266 GLY B CA 1
ATOM 5891 C C . GLY B 1 266 ? -26.25 21.516 19.938 1 58.59 266 GLY B C 1
ATOM 5892 O O . GLY B 1 266 ? -27.188 22.266 20.234 1 58.59 266 GLY B O 1
ATOM 5893 N N . SER B 1 267 ? -26.531 20.906 18.984 1 51.81 267 SER B N 1
ATOM 5894 C CA . SER B 1 267 ? -27.703 20.156 19.422 1 51.81 267 SER B CA 1
ATOM 5895 C C . SER B 1 267 ? -27.5 19.562 20.797 1 51.81 267 SER B C 1
ATOM 5897 O O . SER B 1 267 ? -26.391 19.531 21.312 1 51.81 267 SER B O 1
ATOM 5899 N N . ASN B 1 268 ? -28.484 18.578 21.266 1 50.12 268 ASN B N 1
ATOM 5900 C CA . ASN B 1 268 ? -28.875 17.828 22.453 1 50.12 268 ASN B CA 1
ATOM 5901 C C . ASN B 1 268 ? -27.734 16.953 22.984 1 50.12 268 ASN B C 1
ATOM 5903 O O . ASN B 1 268 ? -26.922 16.453 22.188 1 50.12 268 ASN B O 1
ATOM 5907 N N . GLU B 1 269 ? -27.391 17.156 24.25 1 53.72 269 GLU B N 1
ATOM 5908 C CA . GLU B 1 269 ? -26.672 16.266 25.141 1 53.72 269 GLU B CA 1
ATOM 5909 C C . GLU B 1 269 ? -26.719 14.82 24.641 1 53.72 269 GLU B C 1
ATOM 5911 O O . GLU B 1 269 ? -27.766 14.172 24.719 1 53.72 269 GLU B O 1
ATOM 5916 N N . LEU B 1 270 ? -25.938 14.484 23.641 1 58 270 LEU B N 1
ATOM 5917 C CA . LEU B 1 270 ? -25.922 13.078 23.25 1 58 270 LEU B CA 1
ATOM 5918 C C . LEU B 1 270 ? -25.453 12.203 24.406 1 58 270 LEU B C 1
ATOM 5920 O O . LEU B 1 270 ? -24.344 12.367 24.906 1 58 270 LEU B O 1
ATOM 5924 N N . THR B 1 271 ? -26.453 11.828 25.25 1 67.31 271 THR B N 1
ATOM 5925 C CA . THR B 1 271 ? -26.094 10.828 26.266 1 67.31 271 THR B CA 1
ATOM 5926 C C . THR B 1 271 ? -25.438 9.617 25.609 1 67.31 271 THR B C 1
ATOM 5928 O O . THR B 1 271 ? -26.016 8.992 24.719 1 67.31 271 THR B O 1
ATOM 5931 N N . LEU B 1 272 ? -24.125 9.562 25.922 1 83.75 272 LEU B N 1
ATOM 5932 C CA . LEU B 1 272 ? -23.359 8.438 25.422 1 83.75 272 LEU B CA 1
ATOM 5933 C C . LEU B 1 272 ? -23.797 7.137 26.078 1 83.75 272 LEU B C 1
ATOM 5935 O O . LEU B 1 272 ? -23.875 7.051 27.297 1 83.75 272 LEU B O 1
ATOM 5939 N N . ASP B 1 273 ? -24.297 6.215 25.312 1 86.56 273 ASP B N 1
ATOM 5940 C CA . ASP B 1 273 ? -24.594 4.871 25.797 1 86.56 273 ASP B CA 1
ATOM 5941 C C . ASP B 1 273 ? -23.328 4.016 25.859 1 86.56 273 ASP B C 1
ATOM 5943 O O . ASP B 1 273 ? -23.031 3.271 24.922 1 86.56 273 ASP B O 1
ATOM 5947 N N . GLU B 1 274 ? -22.688 4.035 26.969 1 88.75 274 GLU B N 1
ATOM 5948 C CA . GLU B 1 274 ? -21.422 3.334 27.094 1 88.75 274 GLU B CA 1
ATOM 5949 C C . GLU B 1 274 ? -21.609 1.825 26.969 1 88.75 274 GLU B C 1
ATOM 5951 O O . GLU B 1 274 ? -20.75 1.142 26.391 1 88.75 274 GLU B O 1
ATOM 5956 N N . GLU B 1 275 ? -22.656 1.32 27.484 1 90.62 275 GLU B N 1
ATOM 5957 C CA . GLU B 1 275 ? -22.922 -0.115 27.422 1 90.62 275 GLU B CA 1
ATOM 5958 C C . GLU B 1 275 ? -23.078 -0.586 25.984 1 90.62 275 GLU B C 1
ATOM 5960 O O . GLU B 1 275 ? -22.594 -1.659 25.609 1 90.62 275 GLU B O 1
ATOM 5965 N N . TYR B 1 276 ? -23.75 0.195 25.234 1 91.38 276 TYR B N 1
ATOM 5966 C CA . TYR B 1 276 ? -23.938 -0.12 23.828 1 91.38 276 TYR B CA 1
ATOM 5967 C C . TYR B 1 276 ? -22.594 -0.252 23.109 1 91.38 276 TYR B C 1
ATOM 5969 O O . TYR B 1 276 ? -22.375 -1.218 22.375 1 91.38 276 TYR B O 1
ATOM 5977 N N . PHE B 1 277 ? -21.688 0.632 23.344 1 93.31 277 PHE B N 1
ATOM 5978 C CA . PHE B 1 277 ? -20.406 0.648 22.641 1 93.31 277 PHE B CA 1
ATOM 5979 C C . PHE B 1 277 ? -19.5 -0.462 23.156 1 93.31 277 PHE B C 1
ATOM 5981 O O . PHE B 1 277 ? -18.75 -1.059 22.391 1 93.31 277 PHE B O 1
ATOM 5988 N N . ASN B 1 278 ? -19.672 -0.773 24.438 1 92.62 278 ASN B N 1
ATOM 5989 C CA . ASN B 1 278 ? -18.891 -1.874 24.984 1 92.62 278 ASN B CA 1
ATOM 5990 C C . ASN B 1 278 ? -19.312 -3.217 24.406 1 92.62 278 ASN B C 1
ATOM 5992 O O . ASN B 1 278 ? -18.484 -4.078 24.125 1 92.62 278 ASN B O 1
ATOM 5996 N N . GLN B 1 279 ? -20.578 -3.379 24.203 1 93.88 279 GLN B N 1
ATOM 5997 C CA . GLN B 1 279 ? -21.094 -4.609 23.609 1 93.88 279 GLN B CA 1
ATOM 5998 C C . GLN B 1 279 ? -20.703 -4.723 22.141 1 93.88 279 GLN B C 1
ATOM 6000 O O . GLN B 1 279 ? -20.406 -5.816 21.656 1 93.88 279 GLN B O 1
ATOM 6005 N N . ALA B 1 280 ? -20.703 -3.631 21.484 1 93.69 280 ALA B N 1
ATOM 6006 C CA . ALA B 1 280 ? -20.344 -3.611 20.062 1 93.69 280 ALA B CA 1
ATOM 6007 C C . ALA B 1 280 ? -18.891 -3.986 19.859 1 93.69 280 ALA B C 1
ATOM 6009 O O . ALA B 1 280 ? -18.531 -4.566 18.828 1 93.69 280 ALA B O 1
ATOM 6010 N N . LEU B 1 281 ? -18.047 -3.715 20.828 1 95.12 281 LEU B N 1
ATOM 6011 C CA . LEU B 1 281 ? -16.609 -3.939 20.75 1 95.12 281 LEU B CA 1
ATOM 6012 C C . LEU B 1 281 ? -16.297 -5.414 20.516 1 95.12 281 LEU B C 1
ATOM 6014 O O . LEU B 1 281 ? -15.336 -5.75 19.812 1 95.12 281 LEU B O 1
ATOM 6018 N N . ILE B 1 282 ? -17.156 -6.297 20.969 1 92.5 282 ILE B N 1
ATOM 6019 C CA . ILE B 1 282 ? -16.938 -7.738 20.906 1 92.5 282 ILE B CA 1
ATOM 6020 C C . ILE B 1 282 ? -16.984 -8.188 19.438 1 92.5 282 ILE B C 1
ATOM 6022 O O . ILE B 1 282 ? -16.281 -9.133 19.062 1 92.5 282 ILE B O 1
ATOM 6026 N N . ASN B 1 283 ? -17.703 -7.441 18.672 1 94.81 283 ASN B N 1
ATOM 6027 C CA . ASN B 1 283 ? -17.859 -7.805 17.281 1 94.81 283 ASN B CA 1
ATOM 6028 C C . ASN B 1 283 ? -17.078 -6.871 16.359 1 94.81 283 ASN B C 1
ATOM 6030 O O . ASN B 1 283 ? -17.438 -6.695 15.195 1 94.81 283 ASN B O 1
ATOM 6034 N N . HIS B 1 284 ? -16.047 -6.238 16.969 1 97.88 284 HIS B N 1
ATOM 6035 C CA . HIS B 1 284 ? -15.227 -5.332 16.172 1 97.88 284 HIS B CA 1
ATOM 6036 C C . HIS B 1 284 ? -14.641 -6.047 14.961 1 97.88 284 HIS B C 1
ATOM 6038 O O . HIS B 1 284 ? -14.109 -7.148 15.086 1 97.88 284 HIS B O 1
ATOM 6044 N N . PRO B 1 285 ? -14.695 -5.422 13.789 1 98.12 285 PRO B N 1
ATOM 6045 C CA . PRO B 1 285 ? -14.219 -6.078 12.57 1 98.12 285 PRO B CA 1
ATOM 6046 C C . PRO B 1 285 ? -12.766 -6.531 12.672 1 98.12 285 PRO B C 1
ATOM 6048 O O . PRO B 1 285 ? -12.398 -7.582 12.133 1 98.12 285 PRO B O 1
ATOM 6051 N N . GLU B 1 286 ? -11.898 -5.781 13.352 1 98.06 286 GLU B N 1
ATOM 6052 C CA . GLU B 1 286 ? -10.492 -6.164 13.492 1 98.06 286 GLU B CA 1
ATOM 6053 C C . GLU B 1 286 ? -10.344 -7.445 14.305 1 98.06 286 GLU B C 1
ATOM 6055 O O . GLU B 1 286 ? -9.469 -8.266 14.023 1 98.06 286 GLU B O 1
ATOM 6060 N N . LEU B 1 287 ? -11.188 -7.629 15.32 1 98.38 287 LEU B N 1
ATOM 6061 C CA . LEU B 1 287 ? -11.172 -8.852 16.109 1 98.38 287 LEU B CA 1
ATOM 6062 C C . LEU B 1 287 ? -11.742 -10.023 15.305 1 98.38 287 LEU B C 1
ATOM 6064 O O . LEU B 1 287 ? -11.18 -11.125 15.328 1 98.38 287 LEU B O 1
ATOM 6068 N N . ARG B 1 288 ? -12.789 -9.773 14.578 1 98.19 288 ARG B N 1
ATOM 6069 C CA . ARG B 1 288 ? -13.414 -10.812 13.773 1 98.19 288 ARG B CA 1
ATOM 6070 C C . ARG B 1 288 ? -12.469 -11.305 12.68 1 98.19 288 ARG B C 1
ATOM 6072 O O . ARG B 1 288 ? -12.43 -12.5 12.375 1 98.19 288 ARG B O 1
ATOM 6079 N N . MET B 1 289 ? -11.75 -10.383 12.102 1 98.38 289 MET B N 1
ATOM 6080 C CA . MET B 1 289 ? -10.781 -10.766 11.086 1 98.38 289 MET B CA 1
ATOM 6081 C C . MET B 1 289 ? -9.711 -11.68 11.672 1 98.38 289 MET B C 1
ATOM 6083 O O . MET B 1 289 ? -9.297 -12.648 11.031 1 98.38 289 MET B O 1
ATOM 6087 N N . LEU B 1 290 ? -9.266 -11.398 12.898 1 98.5 290 LEU B N 1
ATOM 6088 C CA . LEU B 1 290 ? -8.297 -12.266 13.555 1 98.5 290 LEU B CA 1
ATOM 6089 C C . LEU B 1 290 ? -8.898 -13.625 13.875 1 98.5 290 LEU B C 1
ATOM 6091 O O . LEU B 1 290 ? -8.219 -14.648 13.797 1 98.5 290 LEU B O 1
ATOM 6095 N N . ASP B 1 291 ? -10.203 -13.641 14.188 1 98.62 291 ASP B N 1
ATOM 6096 C CA . ASP B 1 291 ? -10.898 -14.906 14.383 1 98.62 291 ASP B CA 1
ATOM 6097 C C . ASP B 1 291 ? -10.906 -15.734 13.109 1 98.62 291 ASP B C 1
ATOM 6099 O O . ASP B 1 291 ? -10.703 -16.953 13.148 1 98.62 291 ASP B O 1
ATOM 6103 N N . TYR B 1 292 ? -11.141 -15.086 12.016 1 98.69 292 TYR B N 1
ATOM 6104 C CA . TYR B 1 292 ? -11.156 -15.805 10.742 1 98.69 292 TYR B CA 1
ATOM 6105 C C . TYR B 1 292 ? -9.75 -16.25 10.359 1 98.69 292 TYR B C 1
ATOM 6107 O O . TYR B 1 292 ? -9.578 -17.312 9.742 1 98.69 292 TYR B O 1
ATOM 6115 N N . ASP B 1 293 ? -8.703 -15.453 10.758 1 98.5 293 ASP B N 1
ATOM 6116 C CA . ASP B 1 293 ? -7.324 -15.898 10.562 1 98.5 293 ASP B CA 1
ATOM 6117 C C . ASP B 1 293 ? -7.055 -17.188 11.328 1 98.5 293 ASP B C 1
ATOM 6119 O O . ASP B 1 293 ? -6.414 -18.109 10.805 1 98.5 293 ASP B O 1
ATOM 6123 N N . LEU B 1 294 ? -7.559 -17.234 12.516 1 98.75 294 LEU B N 1
ATOM 6124 C CA . LEU B 1 294 ? -7.398 -18.438 13.336 1 98.75 294 LEU B CA 1
ATOM 6125 C C . LEU B 1 294 ? -8.125 -19.625 12.711 1 98.75 294 LEU B C 1
ATOM 6127 O O . LEU B 1 294 ? -7.578 -20.719 12.648 1 98.75 294 LEU B O 1
ATOM 6131 N N . ALA B 1 295 ? -9.312 -19.375 12.203 1 98.75 295 ALA B N 1
ATOM 6132 C CA . ALA B 1 295 ? -10.07 -20.438 11.539 1 98.75 295 ALA B CA 1
ATOM 6133 C C . ALA B 1 295 ? -9.336 -20.938 10.297 1 98.75 295 ALA B C 1
ATOM 6135 O O . ALA B 1 295 ? -9.266 -22.141 10.055 1 98.75 295 ALA B O 1
ATOM 6136 N N . TYR B 1 296 ? -8.781 -19.984 9.562 1 98.62 296 TYR B N 1
ATOM 6137 C CA . TYR B 1 296 ? -7.996 -20.297 8.375 1 98.62 296 TYR B CA 1
ATOM 6138 C C . TYR B 1 296 ? -6.789 -21.156 8.719 1 98.62 296 TYR B C 1
ATOM 6140 O O . TYR B 1 296 ? -6.547 -22.188 8.086 1 98.62 296 TYR B O 1
ATOM 6148 N N . LEU B 1 297 ? -6.098 -20.781 9.773 1 98.75 297 LEU B N 1
ATOM 6149 C CA . LEU B 1 297 ? -4.883 -21.469 10.195 1 98.75 297 LEU B CA 1
ATOM 6150 C C . LEU B 1 297 ? -5.211 -22.844 10.789 1 98.75 297 LEU B C 1
ATOM 6152 O O . LEU B 1 297 ? -4.422 -23.781 10.672 1 98.75 297 LEU B O 1
ATOM 6156 N N . ASN B 1 298 ? -6.387 -23 11.383 1 98.75 298 ASN B N 1
ATOM 6157 C CA . ASN B 1 298 ? -6.773 -24.281 11.938 1 98.75 298 ASN B CA 1
ATOM 6158 C C . ASN B 1 298 ? -7.031 -25.312 10.836 1 98.75 298 ASN B C 1
ATOM 6160 O O . ASN B 1 298 ? -6.758 -26.5 11.016 1 98.75 298 ASN B O 1
ATOM 6164 N N . ILE B 1 299 ? -7.555 -24.812 9.695 1 98.69 299 ILE B N 1
ATOM 6165 C CA . ILE B 1 299 ? -7.672 -25.703 8.539 1 98.69 299 ILE B CA 1
ATOM 6166 C C . ILE B 1 299 ? -6.281 -26.094 8.047 1 98.69 299 ILE B C 1
ATOM 6168 O O . ILE B 1 299 ? -6.031 -27.25 7.73 1 98.69 299 ILE B O 1
ATOM 6172 N N . GLU B 1 300 ? -5.348 -25.125 8.031 1 98.5 300 GLU B N 1
ATOM 6173 C CA . GLU B 1 300 ? -3.965 -25.391 7.637 1 98.5 300 GLU B CA 1
ATOM 6174 C C . GLU B 1 300 ? -3.309 -26.406 8.562 1 98.5 300 GLU B C 1
ATOM 6176 O O . GLU B 1 300 ? -2.584 -27.297 8.102 1 98.5 300 GLU B O 1
ATOM 6181 N N . ARG B 1 301 ? -3.555 -26.25 9.836 1 98.69 301 ARG B N 1
ATOM 6182 C CA . ARG B 1 301 ? -3.012 -27.188 10.82 1 98.69 301 ARG B CA 1
ATOM 6183 C C . ARG B 1 301 ? -3.488 -28.609 10.555 1 98.69 301 ARG B C 1
ATOM 6185 O O . ARG B 1 301 ? -2.695 -29.547 10.594 1 98.69 301 ARG B O 1
ATOM 6192 N N . ARG B 1 302 ? -4.762 -28.75 10.258 1 98.44 302 ARG B N 1
ATOM 6193 C CA . ARG B 1 302 ? -5.316 -30.062 9.961 1 98.44 302 ARG B CA 1
ATOM 6194 C C . ARG B 1 302 ? -4.703 -30.641 8.688 1 98.44 302 ARG B C 1
ATOM 6196 O O . ARG B 1 302 ? -4.391 -31.844 8.633 1 98.44 302 ARG B O 1
ATOM 6203 N N . TYR B 1 303 ? -4.512 -29.859 7.688 1 98.19 303 TYR B N 1
ATOM 6204 C CA . TYR B 1 303 ? -3.91 -30.297 6.434 1 98.19 303 TYR B CA 1
ATOM 6205 C C . TYR B 1 303 ? -2.459 -30.719 6.641 1 98.19 303 TYR B C 1
ATOM 6207 O O . TYR B 1 303 ? -2.031 -31.766 6.148 1 98.19 303 TYR B O 1
ATOM 6215 N N . LYS B 1 304 ? -1.711 -29.875 7.418 1 98.31 304 LYS B N 1
ATOM 6216 C CA . LYS B 1 304 ? -0.313 -30.188 7.691 1 98.31 304 LYS B CA 1
ATOM 6217 C C . LYS B 1 304 ? -0.194 -31.469 8.523 1 98.31 304 LYS B C 1
ATOM 6219 O O . LYS B 1 304 ? 0.73 -32.25 8.328 1 98.31 304 LYS B O 1
ATOM 6224 N N . ALA B 1 305 ? -1.107 -31.672 9.445 1 98.19 305 ALA B N 1
ATOM 6225 C CA . ALA B 1 305 ? -1.126 -32.906 10.227 1 98.19 305 ALA B CA 1
ATOM 6226 C C . ALA B 1 305 ? -1.365 -34.125 9.344 1 98.19 305 ALA B C 1
ATOM 6228 O O . ALA B 1 305 ? -0.785 -35.188 9.562 1 98.19 305 ALA B O 1
ATOM 6229 N N . GLU B 1 306 ? -2.195 -33.875 8.328 1 96.94 306 GLU B N 1
ATOM 6230 C CA . GLU B 1 306 ? -2.486 -34.969 7.383 1 96.94 306 GLU B CA 1
ATOM 6231 C C . GLU B 1 306 ? -1.238 -35.375 6.602 1 96.94 306 GLU B C 1
ATOM 6233 O O . GLU B 1 306 ? -1.093 -36.531 6.207 1 96.94 306 GLU B O 1
ATOM 6238 N N . GLN B 1 307 ? -0.312 -34.438 6.41 1 97.06 307 GLN B N 1
ATOM 6239 C CA . GLN B 1 307 ? 0.885 -34.688 5.609 1 97.06 307 GLN B CA 1
ATOM 6240 C C . GLN B 1 307 ? 1.883 -35.562 6.355 1 97.06 307 GLN B C 1
ATOM 6242 O O . GLN B 1 307 ? 2.842 -36.062 5.762 1 97.06 307 GLN B O 1
ATOM 6247 N N . LEU B 1 308 ? 1.653 -35.844 7.672 1 97.5 308 LEU B N 1
ATOM 6248 C CA . LEU B 1 308 ? 2.51 -36.719 8.453 1 97.5 308 LEU B CA 1
ATOM 6249 C C . LEU B 1 308 ? 2.285 -38.188 8.062 1 97.5 308 LEU B C 1
ATOM 6251 O O . LEU B 1 308 ? 3.135 -39.031 8.328 1 97.5 308 LEU B O 1
ATOM 6255 N N . LYS B 1 309 ? 1.188 -38.438 7.438 1 97.62 309 LYS B N 1
ATOM 6256 C CA . LYS B 1 309 ? 0.854 -39.812 7.039 1 97.62 309 LYS B CA 1
ATOM 6257 C C . LYS B 1 309 ? 1.485 -40.156 5.691 1 97.62 309 LYS B C 1
ATOM 6259 O O . LYS B 1 309 ? 1.713 -39.281 4.859 1 97.62 309 LYS B O 1
ATOM 6264 N N . PRO B 1 310 ? 1.75 -41.406 5.473 1 97.25 310 PRO B N 1
ATOM 6265 C CA . PRO B 1 310 ? 2.258 -41.812 4.156 1 97.25 310 PRO B CA 1
ATOM 6266 C C . PRO B 1 310 ? 1.237 -41.594 3.041 1 97.25 310 PRO B C 1
ATOM 6268 O O . PRO B 1 310 ? 0.033 -41.719 3.266 1 97.25 310 PRO B O 1
ATOM 6271 N N . LYS B 1 311 ? 1.713 -41.156 1.92 1 96.62 311 LYS B N 1
ATOM 6272 C CA . LYS B 1 311 ? 0.854 -41.094 0.741 1 96.62 311 LYS B CA 1
ATOM 6273 C C . LYS B 1 311 ? 0.626 -42.469 0.153 1 96.62 311 LYS B C 1
ATOM 6275 O O . LYS B 1 311 ? 1.563 -43.094 -0.342 1 96.62 311 LYS B O 1
ATOM 6280 N N . ILE B 1 312 ? -0.595 -43 0.326 1 97.56 312 ILE B N 1
ATOM 6281 C CA . ILE B 1 312 ? -0.978 -44.281 -0.199 1 97.56 312 ILE B CA 1
ATOM 6282 C C . ILE B 1 312 ? -2.158 -44.125 -1.155 1 97.56 312 ILE B C 1
ATOM 6284 O O . ILE B 1 312 ? -3.287 -43.906 -0.724 1 97.56 312 ILE B O 1
ATOM 6288 N N . LYS B 1 313 ? -1.867 -44.281 -2.391 1 96.75 313 LYS B N 1
ATOM 6289 C CA . LYS B 1 313 ? -2.914 -44.156 -3.402 1 96.75 313 LYS B CA 1
ATOM 6290 C C . LYS B 1 313 ? -3.326 -45.5 -3.945 1 96.75 313 LYS B C 1
ATOM 6292 O O . LYS B 1 313 ? -2.482 -46.281 -4.41 1 96.75 313 LYS B O 1
ATOM 6297 N N . LEU B 1 314 ? -4.66 -45.781 -3.855 1 96.94 314 LEU B N 1
ATOM 6298 C CA . LEU B 1 314 ? -5.242 -47 -4.391 1 96.94 314 LEU B CA 1
ATOM 6299 C C . LEU B 1 314 ? -6.078 -46.719 -5.633 1 96.94 314 LEU B C 1
ATOM 6301 O O . LEU B 1 314 ? -6.863 -45.781 -5.648 1 96.94 314 LEU B O 1
ATOM 6305 N N . LYS B 1 315 ? -5.781 -47.5 -6.629 1 95.88 315 LYS B N 1
ATOM 6306 C CA . LYS B 1 315 ? -6.527 -47.344 -7.875 1 95.88 315 LYS B CA 1
ATOM 6307 C C . LYS B 1 315 ? -7.074 -48.688 -8.344 1 95.88 315 LYS B C 1
ATOM 6309 O O . LYS B 1 315 ? -6.387 -49.719 -8.266 1 95.88 315 LYS B O 1
ATOM 6314 N N . TYR B 1 316 ? -8.352 -48.688 -8.727 1 94 316 TYR B N 1
ATOM 6315 C CA . TYR B 1 316 ? -8.977 -49.906 -9.281 1 94 316 TYR B CA 1
ATOM 6316 C C . TYR B 1 316 ? -9.875 -49.531 -10.461 1 94 316 TYR B C 1
ATOM 6318 O O . TYR B 1 316 ? -10.758 -48.688 -10.344 1 94 316 TYR B O 1
ATOM 6326 N N . ASN B 1 317 ? -9.625 -50.219 -11.57 1 93 317 ASN B N 1
ATOM 6327 C CA . ASN B 1 317 ? -10.43 -50 -12.773 1 93 317 ASN B CA 1
ATOM 6328 C C . ASN B 1 317 ? -10.938 -51.312 -13.359 1 93 317 ASN B C 1
ATOM 6330 O O . ASN B 1 317 ? -10.195 -52.281 -13.414 1 93 317 ASN B O 1
ATOM 6334 N N . PHE B 1 318 ? -12.156 -51.25 -13.773 1 92.06 318 PHE B N 1
ATOM 6335 C CA . PHE B 1 318 ? -12.734 -52.344 -14.555 1 92.06 318 PHE B CA 1
ATOM 6336 C C . PHE B 1 318 ? -12.477 -52.125 -16.047 1 92.06 318 PHE B C 1
ATOM 6338 O O . PHE B 1 318 ? -12.578 -51.031 -16.547 1 92.06 318 PHE B O 1
ATOM 6345 N N . LEU B 1 319 ? -12.156 -53.156 -16.703 1 92.19 319 LEU B N 1
ATOM 6346 C CA . LEU B 1 319 ? -11.922 -53.094 -18.141 1 92.19 319 LEU B CA 1
ATOM 6347 C C . LEU B 1 319 ? -13.07 -53.719 -18.906 1 92.19 319 LEU B C 1
ATOM 6349 O O . LEU B 1 319 ? -13.586 -54.781 -18.5 1 92.19 319 LEU B O 1
ATOM 6353 N N . THR B 1 320 ? -13.492 -53.062 -19.938 1 89.12 320 THR B N 1
ATOM 6354 C CA . THR B 1 320 ? -14.562 -53.625 -20.766 1 89.12 320 THR B CA 1
ATOM 6355 C C . THR B 1 320 ? -14.469 -53.125 -22.203 1 89.12 320 THR B C 1
ATOM 6357 O O . THR B 1 320 ? -13.938 -52.031 -22.453 1 89.12 320 THR B O 1
ATOM 6360 N N . GLU B 1 321 ? -14.922 -53.875 -23.141 1 88.12 321 GLU B N 1
ATOM 6361 C CA . GLU B 1 321 ? -14.953 -53.469 -24.531 1 88.12 321 GLU B CA 1
ATOM 6362 C C . GLU B 1 321 ? -16.25 -52.719 -24.859 1 88.12 321 GLU B C 1
ATOM 6364 O O . GLU B 1 321 ? -16.328 -52.031 -25.891 1 88.12 321 GLU B O 1
ATOM 6369 N N . THR B 1 322 ? -17.328 -53.031 -24.109 1 82.94 322 THR B N 1
ATOM 6370 C CA . THR B 1 322 ? -18.609 -52.406 -24.391 1 82.94 322 THR B CA 1
ATOM 6371 C C . THR B 1 322 ? -19.141 -51.719 -23.125 1 82.94 322 THR B C 1
ATOM 6373 O O . THR B 1 322 ? -18.969 -52.219 -22.016 1 82.94 322 THR B O 1
ATOM 6376 N N . LEU B 1 323 ? -19.734 -50.625 -23.172 1 76.06 323 LEU B N 1
ATOM 6377 C CA . LEU B 1 323 ? -20.281 -49.906 -22.031 1 76.06 323 LEU B CA 1
ATOM 6378 C C . LEU B 1 323 ? -21.547 -50.562 -21.516 1 76.06 323 LEU B C 1
ATOM 6380 O O . LEU B 1 323 ? -21.891 -50.4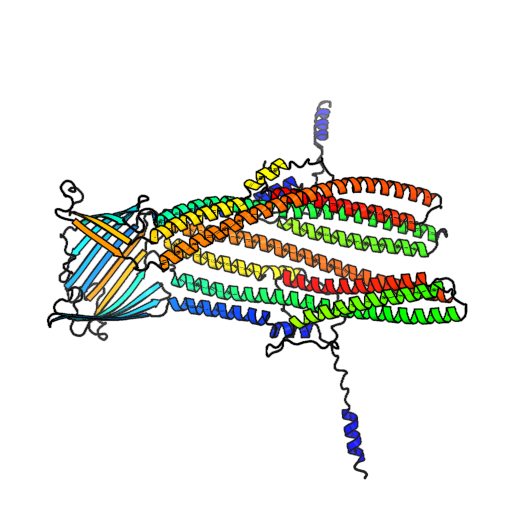38 -20.328 1 76.06 323 LEU B O 1
ATOM 6384 N N . GLY B 1 324 ? -22.359 -51.375 -22.312 1 63.84 324 GLY B N 1
ATOM 6385 C CA . GLY B 1 324 ? -23.609 -52 -21.938 1 63.84 324 GLY B CA 1
ATOM 6386 C C . GLY B 1 324 ? -23.422 -53.25 -21.109 1 63.84 324 GLY B C 1
ATOM 6387 O O . GLY B 1 324 ? -24.375 -53.75 -20.484 1 63.84 324 GLY B O 1
ATOM 6388 N N . GLY B 1 325 ? -22.312 -53.844 -21 1 56.59 325 GLY B N 1
ATOM 6389 C CA . GLY B 1 325 ? -22.188 -55.188 -20.469 1 56.59 325 GLY B CA 1
ATOM 6390 C C . GLY B 1 325 ? -21.531 -55.219 -19.094 1 56.59 325 GLY B C 1
ATOM 6391 O O . GLY B 1 325 ? -20.859 -56.188 -18.734 1 56.59 325 GLY B O 1
ATOM 6392 N N . LEU B 1 326 ? -21.594 -54.219 -18.234 1 60.78 326 LEU B N 1
ATOM 6393 C CA . LEU B 1 326 ? -20.953 -54.125 -16.938 1 60.78 326 LEU B CA 1
ATOM 6394 C C . LEU B 1 326 ? -21.547 -55.156 -15.969 1 60.78 326 LEU B C 1
ATOM 6396 O O . LEU B 1 326 ? -21.094 -55.281 -14.828 1 60.78 326 LEU B O 1
ATOM 6400 N N . GLU B 1 327 ? -22.594 -55.781 -16.344 1 55.81 327 GLU B N 1
ATOM 6401 C CA . GLU B 1 327 ? -23.312 -56.625 -15.414 1 55.81 327 GLU B CA 1
ATOM 6402 C C . GLU B 1 327 ? -22.453 -57.781 -14.922 1 55.81 327 GLU B C 1
ATOM 6404 O O . GLU B 1 327 ? -22.609 -58.25 -13.789 1 55.81 327 GLU B O 1
ATOM 6409 N N . GLN B 1 328 ? -21.594 -58.344 -15.82 1 55.31 328 GLN B N 1
ATOM 6410 C CA . GLN B 1 328 ? -21.016 -59.594 -15.391 1 55.31 328 GLN B CA 1
ATOM 6411 C C . GLN B 1 328 ? -19.562 -59.406 -14.953 1 55.31 328 GLN B C 1
ATOM 6413 O O . GLN B 1 328 ? -18.844 -60.406 -14.758 1 55.31 328 GLN B O 1
ATOM 6418 N N . VAL B 1 329 ? -19.125 -58.188 -14.719 1 59.34 329 VAL B N 1
ATOM 6419 C CA . VAL B 1 329 ? -17.703 -58.062 -14.477 1 59.34 329 VAL B CA 1
ATOM 6420 C C . VAL B 1 329 ? -17.422 -58.156 -12.977 1 59.34 329 VAL B C 1
ATOM 6422 O O . VAL B 1 329 ? -17.953 -57.375 -12.195 1 59.34 329 VAL B O 1
ATOM 6425 N N . GLY B 1 330 ? -17.109 -59.406 -12.398 1 61.25 330 GLY B N 1
ATOM 6426 C CA . GLY B 1 330 ? -16.734 -59.656 -11.016 1 61.25 330 GLY B CA 1
ATOM 6427 C C . GLY B 1 330 ? -15.531 -58.875 -10.562 1 61.25 330 GLY B C 1
ATOM 6428 O O . GLY B 1 330 ? -14.727 -58.438 -11.383 1 61.25 330 GLY B O 1
ATOM 6429 N N . PHE B 1 331 ? -15.484 -58.406 -9.273 1 67.69 331 PHE B N 1
ATOM 6430 C CA . PHE B 1 331 ? -14.375 -57.719 -8.609 1 67.69 331 PHE B CA 1
ATOM 6431 C C . PHE B 1 331 ? -13.18 -58.656 -8.477 1 67.69 331 PHE B C 1
ATOM 6433 O O . PHE B 1 331 ? -13.297 -59.75 -7.926 1 67.69 331 PHE B O 1
ATOM 6440 N N . TYR B 1 332 ? -12.016 -58.281 -9 1 69.12 332 TYR B N 1
ATOM 6441 C CA . TYR B 1 332 ? -10.711 -58.938 -8.906 1 69.12 332 TYR B CA 1
ATOM 6442 C C . TYR B 1 332 ? -10.75 -60.312 -9.547 1 69.12 332 TYR B C 1
ATOM 6444 O O . TYR B 1 332 ? -10.125 -61.25 -9.047 1 69.12 332 TYR B O 1
ATOM 6452 N N . GLU B 1 333 ? -11.484 -60.625 -10.453 1 72.25 333 GLU B N 1
ATOM 6453 C CA . GLU B 1 333 ? -11.516 -61.938 -11.094 1 72.25 333 GLU B CA 1
ATOM 6454 C C . GLU B 1 333 ? -10.867 -61.906 -12.477 1 72.25 333 GLU B C 1
ATOM 6456 O O . GLU B 1 333 ? -9.914 -62.625 -12.742 1 72.25 333 GLU B O 1
ATOM 6461 N N . ASN B 1 334 ? -11.359 -61.062 -13.289 1 83.19 334 ASN B N 1
ATOM 6462 C CA . ASN B 1 334 ? -10.82 -60.875 -14.633 1 83.19 334 ASN B CA 1
ATOM 6463 C C . ASN B 1 334 ? -11.148 -59.5 -15.18 1 83.19 334 ASN B C 1
ATOM 6465 O O . ASN B 1 334 ? -12.031 -58.812 -14.656 1 83.19 334 ASN B O 1
ATOM 6469 N N . ASN B 1 335 ? -10.242 -58.844 -15.938 1 87.19 335 ASN B N 1
ATOM 6470 C CA . ASN B 1 335 ? -10.523 -57.625 -16.656 1 87.19 335 ASN B CA 1
ATOM 6471 C C . ASN B 1 335 ? -10.469 -56.406 -15.742 1 87.19 335 ASN B C 1
ATOM 6473 O O . ASN B 1 335 ? -11.453 -55.656 -15.609 1 87.19 335 ASN B O 1
ATOM 6477 N N . TYR B 1 336 ? -9.391 -56.312 -15.062 1 90.62 336 TYR B N 1
ATOM 6478 C CA . TYR B 1 336 ? -9.234 -55.156 -14.172 1 90.62 336 TYR B CA 1
ATOM 6479 C C . TYR B 1 336 ? -7.801 -54.656 -14.195 1 90.62 336 TYR B C 1
ATOM 6481 O O . TYR B 1 336 ? -6.891 -55.344 -14.664 1 90.62 336 TYR B O 1
ATOM 6489 N N . LYS B 1 337 ? -7.648 -53.438 -13.867 1 92.38 337 LYS B N 1
ATOM 6490 C CA . LYS B 1 337 ? -6.359 -52.844 -13.555 1 92.38 337 LYS B CA 1
ATOM 6491 C C . LYS B 1 337 ? -6.32 -52.344 -12.102 1 92.38 337 LYS B C 1
ATOM 6493 O O . LYS B 1 337 ? -7.215 -51.625 -11.656 1 92.38 337 LYS B O 1
ATOM 6498 N N . PHE B 1 338 ? -5.383 -52.844 -11.359 1 93.31 338 PHE B N 1
ATOM 6499 C CA . PHE B 1 338 ? -5.223 -52.5 -9.953 1 93.31 338 PHE B CA 1
ATOM 6500 C C . PHE B 1 338 ? -3.85 -51.875 -9.703 1 93.31 338 PHE B C 1
ATOM 6502 O O . PHE B 1 338 ? -2.861 -52.281 -10.312 1 93.31 338 PHE B O 1
ATOM 6509 N N . GLY B 1 339 ? -3.814 -50.812 -8.93 1 94.81 339 GLY B N 1
ATOM 6510 C CA . GLY B 1 339 ? -2.545 -50.188 -8.617 1 94.81 339 GLY B CA 1
ATOM 6511 C C . GLY B 1 339 ? -2.496 -49.594 -7.215 1 94.81 339 GLY B C 1
ATOM 6512 O O . GLY B 1 339 ? -3.504 -49.125 -6.707 1 94.81 339 GLY B O 1
ATOM 6513 N N . ILE B 1 340 ? -1.295 -49.688 -6.605 1 96.19 340 ILE B N 1
ATOM 6514 C CA . ILE B 1 340 ? -1.015 -49.062 -5.316 1 96.19 340 ILE B CA 1
ATOM 6515 C C . ILE B 1 340 ? 0.28 -48.25 -5.406 1 96.19 340 ILE B C 1
ATOM 6517 O O . ILE B 1 340 ? 1.277 -48.719 -5.953 1 96.19 340 ILE B O 1
ATOM 6521 N N . GLN B 1 341 ? 0.284 -47.094 -4.98 1 97.19 341 GLN B N 1
ATOM 6522 C CA . GLN B 1 341 ? 1.468 -46.25 -4.906 1 97.19 341 GLN B CA 1
ATOM 6523 C C . GLN B 1 341 ? 1.676 -45.719 -3.492 1 97.19 341 GLN B C 1
ATOM 6525 O O . GLN B 1 341 ? 0.756 -45.156 -2.893 1 97.19 341 GLN B O 1
ATOM 6530 N N . VAL B 1 342 ? 2.936 -45.906 -2.98 1 96.81 342 VAL B N 1
ATOM 6531 C CA . VAL B 1 342 ? 3.244 -45.438 -1.625 1 96.81 342 VAL B CA 1
ATOM 6532 C C . VAL B 1 342 ? 4.473 -44.531 -1.646 1 96.81 342 VAL B C 1
ATOM 6534 O O . VAL B 1 342 ? 5.457 -44.844 -2.326 1 96.81 342 VAL B O 1
ATOM 6537 N N . SER B 1 343 ? 4.445 -43.469 -1.086 1 96.62 343 SER B N 1
ATOM 6538 C CA . SER B 1 343 ? 5.578 -42.562 -0.939 1 96.62 343 SER B CA 1
ATOM 6539 C C . SER B 1 343 ? 5.566 -41.875 0.423 1 96.62 343 SER B C 1
ATOM 6541 O O . SER B 1 343 ? 4.516 -41.406 0.887 1 96.62 343 SER B O 1
ATOM 6543 N N . THR B 1 344 ? 6.707 -41.844 1.139 1 95.94 344 THR B N 1
ATOM 6544 C CA . THR B 1 344 ? 6.793 -41.188 2.447 1 95.94 344 THR B CA 1
ATOM 6545 C C . THR B 1 344 ? 8.25 -40.906 2.818 1 95.94 344 THR B C 1
ATOM 6547 O O . THR B 1 344 ? 9.133 -41.719 2.516 1 95.94 344 THR B O 1
ATOM 6550 N N . PRO B 1 345 ? 8.492 -39.844 3.277 1 96.31 345 PRO B N 1
ATOM 6551 C CA . PRO B 1 345 ? 9.797 -39.688 3.916 1 96.31 345 PRO B CA 1
ATOM 6552 C C . PRO B 1 345 ? 9.922 -40.469 5.219 1 96.31 345 PRO B C 1
ATOM 6554 O O . PRO B 1 345 ? 8.938 -40.625 5.953 1 96.31 345 PRO B O 1
ATOM 6557 N N . LEU B 1 346 ? 11.094 -40.812 5.605 1 96.88 346 LEU B N 1
ATOM 6558 C CA . LEU B 1 346 ? 11.258 -41.719 6.727 1 96.88 346 LEU B CA 1
ATOM 6559 C C . LEU B 1 346 ? 11.32 -40.969 8.047 1 96.88 346 LEU B C 1
ATOM 6561 O O . LEU B 1 346 ? 10.773 -41.406 9.055 1 96.88 346 LEU B O 1
ATOM 6565 N N . LEU B 1 347 ? 11.898 -39.812 8.023 1 97.19 347 LEU B N 1
ATOM 6566 C CA . LEU B 1 347 ? 12.102 -39.125 9.297 1 97.19 347 LEU B CA 1
ATOM 6567 C C . LEU B 1 347 ? 11.039 -38.062 9.508 1 97.19 347 LEU B C 1
ATOM 6569 O O . LEU B 1 347 ? 10.875 -37.562 10.625 1 97.19 347 LEU B O 1
ATOM 6573 N N . LEU B 1 348 ? 10.328 -37.594 8.508 1 97.56 348 LEU B N 1
ATOM 6574 C CA . LEU B 1 348 ? 9.188 -36.688 8.547 1 97.56 348 LEU B CA 1
ATOM 6575 C C . LEU B 1 348 ? 9.602 -35.312 9.102 1 97.56 348 LEU B C 1
ATOM 6577 O O . LEU B 1 348 ? 8.812 -34.656 9.773 1 97.56 348 LEU B O 1
ATOM 6581 N N . ARG B 1 349 ? 10.867 -34.844 8.914 1 97.81 349 ARG B N 1
ATOM 6582 C CA . ARG B 1 349 ? 11.344 -33.594 9.484 1 97.81 349 ARG B CA 1
ATOM 6583 C C . ARG B 1 349 ? 10.688 -32.406 8.805 1 97.81 349 ARG B C 1
ATOM 6585 O O . ARG B 1 349 ? 10.297 -31.453 9.469 1 97.81 349 ARG B O 1
ATOM 6592 N N . LYS B 1 350 ? 10.539 -32.406 7.453 1 97.69 350 LYS B N 1
ATOM 6593 C CA . LYS B 1 350 ? 9.875 -31.312 6.73 1 97.69 350 LYS B CA 1
ATOM 6594 C C . LYS B 1 350 ? 8.422 -31.172 7.164 1 97.69 350 LYS B C 1
ATOM 6596 O O . LYS B 1 350 ? 7.961 -30.078 7.484 1 97.69 350 LYS B O 1
ATOM 6601 N N . GLU B 1 351 ? 7.734 -32.312 7.242 1 97.69 351 GLU B N 1
ATOM 6602 C CA . GLU B 1 351 ? 6.312 -32.312 7.578 1 97.69 351 GLU B CA 1
ATOM 6603 C C . GLU B 1 351 ? 6.082 -31.859 9.016 1 97.69 351 GLU B C 1
ATOM 6605 O O . GLU B 1 351 ? 5.152 -31.109 9.289 1 97.69 351 GLU B O 1
ATOM 6610 N N . ARG B 1 352 ? 6.934 -32.375 9.875 1 98.25 352 ARG B N 1
ATOM 6611 C CA . ARG B 1 352 ? 6.844 -31.938 11.273 1 98.25 352 ARG B CA 1
ATOM 6612 C C . ARG B 1 352 ? 7.176 -30.453 11.414 1 98.25 352 ARG B C 1
ATOM 6614 O O . ARG B 1 352 ? 6.555 -29.75 12.211 1 98.25 352 ARG B O 1
ATOM 6621 N N . GLY B 1 353 ? 8.219 -30.016 10.703 1 98.38 353 GLY B N 1
ATOM 6622 C CA . GLY B 1 353 ? 8.531 -28.594 10.68 1 98.38 353 GLY B CA 1
ATOM 6623 C C . GLY B 1 353 ? 7.375 -27.734 10.211 1 98.38 353 GLY B C 1
ATOM 6624 O O . GLY B 1 353 ? 7.066 -26.703 10.82 1 98.38 353 GLY B O 1
ATOM 6625 N N . ASP B 1 354 ? 6.734 -28.156 9.172 1 98.25 354 ASP B N 1
ATOM 6626 C CA . ASP B 1 354 ? 5.594 -27.422 8.625 1 98.25 354 ASP B CA 1
ATOM 6627 C C . ASP B 1 354 ? 4.453 -27.344 9.641 1 98.25 354 ASP B C 1
ATOM 6629 O O . ASP B 1 354 ? 3.832 -26.297 9.812 1 98.25 354 ASP B O 1
ATOM 6633 N N . LEU B 1 355 ? 4.082 -28.453 10.273 1 98.5 355 LEU B N 1
ATOM 6634 C CA . LEU B 1 355 ? 3.043 -28.5 11.289 1 98.5 355 LEU B CA 1
ATOM 6635 C C . LEU B 1 355 ? 3.414 -27.609 12.477 1 98.5 355 LEU B C 1
ATOM 6637 O O . LEU B 1 355 ? 2.576 -26.875 12.992 1 98.5 355 LEU B O 1
ATOM 6641 N N . GLY B 1 356 ? 4.68 -27.734 12.867 1 98.5 356 GLY B N 1
ATOM 6642 C CA . GLY B 1 356 ? 5.16 -26.891 13.953 1 98.5 356 GLY B CA 1
ATOM 6643 C C . GLY B 1 356 ? 5.055 -25.406 13.641 1 98.5 356 GLY B C 1
ATOM 6644 O O . GLY B 1 356 ? 4.629 -24.625 14.484 1 98.5 356 GLY B O 1
ATOM 6645 N N . MET B 1 357 ? 5.469 -25 12.438 1 98.38 357 MET B N 1
ATOM 6646 C CA . MET B 1 357 ? 5.375 -23.609 12 1 98.38 357 MET B CA 1
ATOM 6647 C C . MET B 1 357 ? 3.934 -23.109 12.062 1 98.38 357 MET B C 1
ATOM 6649 O O . MET B 1 357 ? 3.676 -21.984 12.492 1 98.38 357 MET B O 1
ATOM 6653 N N . THR B 1 358 ? 3.025 -23.938 11.617 1 98.69 358 THR B N 1
ATOM 6654 C CA . THR B 1 358 ? 1.617 -23.562 11.617 1 98.69 358 THR B CA 1
ATOM 6655 C C . THR B 1 358 ? 1.108 -23.375 13.047 1 98.69 358 THR B C 1
ATOM 6657 O O . THR B 1 358 ? 0.37 -22.438 13.336 1 98.69 358 THR B O 1
ATOM 6660 N N . LYS B 1 359 ? 1.519 -24.281 13.93 1 98.69 359 LYS B N 1
ATOM 6661 C CA . LYS B 1 359 ? 1.132 -24.156 15.328 1 98.69 359 LYS B CA 1
ATOM 6662 C C . LYS B 1 359 ? 1.665 -22.859 15.938 1 98.69 359 LYS B C 1
ATOM 6664 O O . LYS B 1 359 ? 0.967 -22.203 16.703 1 98.69 359 LYS B O 1
ATOM 6669 N N . VAL B 1 360 ? 2.893 -22.516 15.633 1 98.56 360 VAL B N 1
ATOM 6670 C CA . VAL B 1 360 ? 3.492 -21.281 16.125 1 98.56 360 VAL B CA 1
ATOM 6671 C C . VAL B 1 360 ? 2.699 -20.078 15.594 1 98.56 360 VAL B C 1
ATOM 6673 O O . VAL B 1 360 ? 2.43 -19.141 16.344 1 98.56 360 VAL B O 1
ATOM 6676 N N . LYS B 1 361 ? 2.318 -20.109 14.344 1 98.56 361 LYS B N 1
ATOM 6677 C CA . LYS B 1 361 ? 1.533 -19.016 13.766 1 98.56 361 LYS B CA 1
ATOM 6678 C C . LYS B 1 361 ? 0.194 -18.859 14.477 1 98.56 361 LYS B C 1
ATOM 6680 O O . LYS B 1 361 ? -0.279 -17.75 14.695 1 98.56 361 LYS B O 1
ATOM 6685 N N . ILE B 1 362 ? -0.425 -20.016 14.805 1 98.75 362 ILE B N 1
ATOM 6686 C CA . ILE B 1 362 ? -1.696 -19.984 15.523 1 98.75 362 ILE B CA 1
ATOM 6687 C C . ILE B 1 362 ? -1.509 -19.312 16.875 1 98.75 362 ILE B C 1
ATOM 6689 O O . ILE B 1 362 ? -2.297 -18.438 17.266 1 98.75 362 ILE B O 1
ATOM 6693 N N . LYS B 1 363 ? -0.454 -19.625 17.578 1 98.56 363 LYS B N 1
ATOM 6694 C CA . LYS B 1 363 ? -0.161 -19 18.859 1 98.56 363 LYS B CA 1
ATOM 6695 C C . LYS B 1 363 ? 0.077 -17.5 18.688 1 98.56 363 LYS B C 1
ATOM 6697 O O . LYS B 1 363 ? -0.412 -16.688 19.484 1 98.56 363 LYS B O 1
ATOM 6702 N N . ASP B 1 364 ? 0.835 -17.156 17.703 1 98.38 364 ASP B N 1
ATOM 6703 C CA . ASP B 1 364 ? 1.127 -15.75 17.406 1 98.38 364 ASP B CA 1
ATOM 6704 C C . ASP B 1 364 ? -0.159 -14.953 17.203 1 98.38 364 ASP B C 1
ATOM 6706 O O . ASP B 1 364 ? -0.327 -13.875 17.766 1 98.38 364 ASP B O 1
ATOM 6710 N N . VAL B 1 365 ? -1.124 -15.5 16.391 1 98.62 365 VAL B N 1
ATOM 6711 C CA . VAL B 1 365 ? -2.367 -14.797 16.078 1 98.62 365 VAL B CA 1
ATOM 6712 C C . VAL B 1 365 ? -3.24 -14.719 17.328 1 98.62 365 VAL B C 1
ATOM 6714 O O . VAL B 1 365 ? -3.938 -13.727 17.547 1 98.62 365 VAL B O 1
ATOM 6717 N N . ASN B 1 366 ? -3.152 -15.75 18.172 1 98.5 366 ASN B N 1
ATOM 6718 C CA . ASN B 1 366 ? -3.879 -15.695 19.438 1 98.5 366 ASN B CA 1
ATOM 6719 C C . ASN B 1 366 ? -3.385 -14.547 20.312 1 98.5 366 ASN B C 1
ATOM 6721 O O . ASN B 1 366 ? -4.188 -13.805 20.875 1 98.5 366 ASN B O 1
ATOM 6725 N N . TYR B 1 367 ? -2.066 -14.352 20.422 1 98.31 367 TYR B N 1
ATOM 6726 C CA . TYR B 1 367 ? -1.503 -13.234 21.172 1 98.31 367 TYR B CA 1
ATOM 6727 C C . TYR B 1 367 ? -1.909 -11.898 20.562 1 98.31 367 TYR B C 1
ATOM 6729 O O . TYR B 1 367 ? -2.248 -10.961 21.281 1 98.31 367 TYR B O 1
ATOM 6737 N N . LYS B 1 368 ? -1.842 -11.844 19.281 1 98 368 LYS B N 1
ATOM 6738 C CA . LYS B 1 368 ? -2.248 -10.633 18.578 1 98 368 LYS B CA 1
ATOM 6739 C C . LYS B 1 368 ? -3.697 -10.273 18.891 1 98 368 LYS B C 1
ATOM 6741 O O . LYS B 1 368 ? -4.023 -9.102 19.109 1 98 368 LYS B O 1
ATOM 6746 N N . ARG B 1 369 ? -4.555 -11.273 18.828 1 97.94 369 ARG B N 1
ATOM 6747 C CA . ARG B 1 369 ? -5.977 -11.055 19.078 1 97.94 369 ARG B CA 1
ATOM 6748 C C . ARG B 1 369 ? -6.207 -10.547 20.5 1 97.94 369 ARG B C 1
ATOM 6750 O O . ARG B 1 369 ? -6.957 -9.586 20.703 1 97.94 369 ARG B O 1
ATOM 6757 N N . ASP B 1 370 ? -5.527 -11.141 21.484 1 97.75 370 ASP B N 1
ATOM 6758 C CA . ASP B 1 370 ? -5.672 -10.727 22.875 1 97.75 370 ASP B CA 1
ATOM 6759 C C . ASP B 1 370 ? -5.188 -9.289 23.078 1 97.75 370 ASP B C 1
ATOM 6761 O O . ASP B 1 370 ? -5.859 -8.492 23.734 1 97.75 370 ASP B O 1
ATOM 6765 N N . LEU B 1 371 ? -4.039 -9.016 22.531 1 97.94 371 LEU B N 1
ATOM 6766 C CA . LEU B 1 371 ? -3.508 -7.664 22.641 1 97.94 371 LEU B CA 1
ATOM 6767 C C . LEU B 1 371 ? -4.434 -6.66 21.969 1 97.94 371 LEU B C 1
ATOM 6769 O O . LEU B 1 371 ? -4.688 -5.582 22.5 1 97.94 371 LEU B O 1
ATOM 6773 N N . LYS B 1 372 ? -4.965 -7.062 20.797 1 98 372 LYS B N 1
ATOM 6774 C CA . LYS B 1 372 ? -5.84 -6.168 20.062 1 98 372 LYS B CA 1
ATOM 6775 C C . LYS B 1 372 ? -7.113 -5.863 20.844 1 98 372 LYS B C 1
ATOM 6777 O O . LYS B 1 372 ? -7.578 -4.723 20.859 1 98 372 LYS B O 1
ATOM 6782 N N . LEU B 1 373 ? -7.652 -6.855 21.469 1 97.38 373 LEU B N 1
ATOM 6783 C CA . LEU B 1 373 ? -8.836 -6.664 22.297 1 97.38 373 LEU B CA 1
ATOM 6784 C C . LEU B 1 373 ? -8.57 -5.629 23.391 1 97.38 373 LEU B C 1
ATOM 6786 O O . LEU B 1 373 ? -9.367 -4.707 23.578 1 97.38 373 LEU B O 1
ATOM 6790 N N . GLU B 1 374 ? -7.438 -5.699 24.062 1 97.38 374 GLU B N 1
ATOM 6791 C CA . GLU B 1 374 ? -7.086 -4.766 25.125 1 97.38 374 GLU B CA 1
ATOM 6792 C C . GLU B 1 374 ? -6.848 -3.363 24.578 1 97.38 374 GLU B C 1
ATOM 6794 O O . GLU B 1 374 ? -7.246 -2.371 25.188 1 97.38 374 GLU B O 1
ATOM 6799 N N . GLN B 1 375 ? -6.188 -3.334 23.438 1 98.06 375 GLN B N 1
ATOM 6800 C CA . GLN B 1 375 ? -5.918 -2.045 22.812 1 98.06 375 GLN B CA 1
ATOM 6801 C C . GLN B 1 375 ? -7.215 -1.342 22.422 1 98.06 375 GLN B C 1
ATOM 6803 O O . GLN B 1 375 ? -7.363 -0.137 22.641 1 98.06 375 GLN B O 1
ATOM 6808 N N . LEU B 1 376 ? -8.148 -2.107 21.844 1 97.81 376 LEU B N 1
ATOM 6809 C CA . LEU B 1 376 ? -9.43 -1.536 21.438 1 97.81 376 LEU B CA 1
ATOM 6810 C C . LEU B 1 376 ? -10.234 -1.093 22.656 1 97.81 376 LEU B C 1
ATOM 6812 O O . LEU B 1 376 ? -10.844 -0.019 22.641 1 97.81 376 LEU B O 1
ATOM 6816 N N . ALA B 1 377 ? -10.18 -1.868 23.719 1 97.19 377 ALA B N 1
ATOM 6817 C CA . ALA B 1 377 ? -10.875 -1.506 24.953 1 97.19 377 ALA B CA 1
ATOM 6818 C C . ALA B 1 377 ? -10.289 -0.233 25.562 1 97.19 377 ALA B C 1
ATOM 6820 O O . ALA B 1 377 ? -11.031 0.662 25.969 1 97.19 377 ALA B O 1
ATOM 6821 N N . ALA B 1 378 ? -8.977 -0.143 25.672 1 97.5 378 ALA B N 1
ATOM 6822 C CA . ALA B 1 378 ? -8.305 1.044 26.188 1 97.5 378 ALA B CA 1
ATOM 6823 C C . ALA B 1 378 ? -8.625 2.273 25.344 1 97.5 378 ALA B C 1
ATOM 6825 O O . ALA B 1 378 ? -8.875 3.355 25.891 1 97.5 378 ALA B O 1
ATOM 6826 N N . LYS B 1 379 ? -8.594 2.08 24.031 1 97.44 379 LYS B N 1
ATOM 6827 C CA . LYS B 1 379 ? -8.922 3.18 23.125 1 97.44 379 LYS B CA 1
ATOM 6828 C C . LYS B 1 379 ? -10.352 3.666 23.359 1 97.44 379 LYS B C 1
ATOM 6830 O O . LYS B 1 379 ? -10.602 4.871 23.422 1 97.44 379 LYS B O 1
ATOM 6835 N N . LEU B 1 380 ? -11.297 2.74 23.438 1 97.12 380 LEU B N 1
ATOM 6836 C CA . LEU B 1 380 ? -12.695 3.09 23.672 1 97.12 380 LEU B CA 1
ATOM 6837 C C . LEU B 1 380 ? -12.859 3.869 24.969 1 97.12 380 LEU B C 1
ATOM 6839 O O . LEU B 1 380 ? -13.531 4.902 25 1 97.12 380 LEU B O 1
ATOM 6843 N N . ARG B 1 381 ? -12.172 3.516 26.078 1 96.69 381 ARG B N 1
ATOM 6844 C CA . ARG B 1 381 ? -12.227 4.219 27.359 1 96.69 381 ARG B CA 1
ATOM 6845 C C . ARG B 1 381 ? -11.617 5.613 27.234 1 96.69 381 ARG B C 1
ATOM 6847 O O . ARG B 1 381 ? -12.18 6.586 27.75 1 96.69 381 ARG B O 1
ATOM 6854 N N . LYS B 1 382 ? -10.5 5.699 26.516 1 97.44 382 LYS B N 1
ATOM 6855 C CA . LYS B 1 382 ? -9.797 6.965 26.344 1 97.44 382 LYS B CA 1
ATOM 6856 C C . LYS B 1 382 ? -10.664 7.98 25.609 1 97.44 382 LYS B C 1
ATOM 6858 O O . LYS B 1 382 ? -10.82 9.117 26.062 1 97.44 382 LYS B O 1
ATOM 6863 N N . VAL B 1 383 ? -11.203 7.547 24.531 1 96.81 383 VAL B N 1
ATOM 6864 C CA . VAL B 1 383 ? -11.945 8.484 23.703 1 96.81 383 VAL B CA 1
ATOM 6865 C C . VAL B 1 383 ? -13.281 8.812 24.344 1 96.81 383 VAL B C 1
ATOM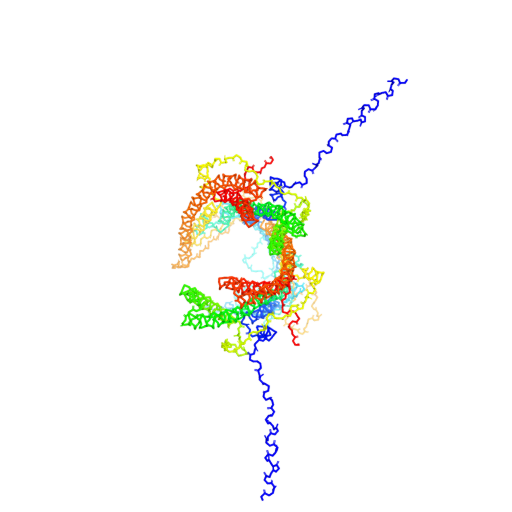 6867 O O . VAL B 1 383 ? -13.812 9.922 24.188 1 96.81 383 VAL B O 1
ATOM 6870 N N . THR B 1 384 ? -13.867 7.871 25.141 1 95.31 384 THR B N 1
ATOM 6871 C CA . THR B 1 384 ? -15.078 8.156 25.906 1 95.31 384 THR B CA 1
ATOM 6872 C C . THR B 1 384 ? -14.82 9.25 26.938 1 95.31 384 THR B C 1
ATOM 6874 O O . THR B 1 384 ? -15.609 10.188 27.062 1 95.31 384 THR B O 1
ATOM 6877 N N . ASN B 1 385 ? -13.711 9.117 27.625 1 95.62 385 ASN B N 1
ATOM 6878 C CA . ASN B 1 385 ? -13.336 10.156 28.578 1 95.62 385 ASN B CA 1
ATOM 6879 C C . ASN B 1 385 ? -13.07 11.492 27.891 1 95.62 385 ASN B C 1
ATOM 6881 O O . ASN B 1 385 ? -13.445 12.547 28.406 1 95.62 385 ASN B O 1
ATOM 6885 N N . GLU B 1 386 ? -12.406 11.414 26.734 1 95.94 386 GLU B N 1
ATOM 6886 C CA . GLU B 1 386 ? -12.188 12.625 25.953 1 95.94 386 GLU B CA 1
ATOM 6887 C C . GLU B 1 386 ? -13.5 13.32 25.609 1 95.94 386 GLU B C 1
ATOM 6889 O O . GLU B 1 386 ? -13.633 14.539 25.766 1 95.94 386 GLU B O 1
ATOM 6894 N N . TYR B 1 387 ? -14.453 12.531 25.219 1 94.81 387 TYR B N 1
ATOM 6895 C CA . TYR B 1 387 ? -15.766 13.062 24.875 1 94.81 387 TYR B CA 1
ATOM 6896 C C . TYR B 1 387 ? -16.406 13.742 26.078 1 94.81 387 TYR B C 1
ATOM 6898 O O . TYR B 1 387 ? -16.922 14.859 25.969 1 94.81 387 TYR B O 1
ATOM 6906 N N . ASP B 1 388 ? -16.297 13.172 27.234 1 93.12 388 ASP B N 1
ATOM 6907 C CA . ASP B 1 388 ? -16.891 13.711 28.453 1 93.12 388 ASP B CA 1
ATOM 6908 C C . ASP B 1 388 ? -16.234 15.023 28.859 1 93.12 388 ASP B C 1
ATOM 6910 O O . ASP B 1 388 ? -16.906 15.992 29.203 1 93.12 388 ASP B O 1
ATOM 6914 N N . VAL B 1 389 ? -14.93 15.023 28.734 1 94.75 389 VAL B N 1
ATOM 6915 C CA . VAL B 1 389 ? -14.18 16.219 29.109 1 94.75 389 VAL B CA 1
ATOM 6916 C C . VAL B 1 389 ? -14.516 17.359 28.156 1 94.75 389 VAL B C 1
ATOM 6918 O O . VAL B 1 389 ? -14.773 18.484 28.578 1 94.75 389 VAL B O 1
ATOM 6921 N N . LEU B 1 390 ? -14.547 17.062 26.859 1 94.81 390 LEU B N 1
ATOM 6922 C CA . LEU B 1 390 ? -14.852 18.078 25.859 1 94.81 390 LEU B CA 1
ATOM 6923 C C . LEU B 1 390 ? -16.266 18.594 26.047 1 94.81 390 LEU B C 1
ATOM 6925 O O . LEU B 1 390 ? -16.516 19.797 25.891 1 94.81 390 LEU B O 1
ATOM 6929 N N . ASN B 1 391 ? -17.156 17.719 26.391 1 91.94 391 ASN B N 1
ATOM 6930 C CA . ASN B 1 391 ? -18.531 18.125 26.641 1 91.94 391 ASN B CA 1
ATOM 6931 C C . ASN B 1 391 ? -18.641 19.078 27.828 1 91.94 391 ASN B C 1
ATOM 6933 O O . ASN B 1 391 ? -19.344 20.094 27.75 1 91.94 391 ASN B O 1
ATOM 6937 N N . SER B 1 392 ? -17.891 18.844 28.891 1 92.56 392 SER B N 1
ATOM 6938 C CA . SER B 1 392 ? -17.844 19.719 30.047 1 92.56 392 SER B CA 1
ATOM 6939 C C . SER B 1 392 ? -17.203 21.062 29.703 1 92.56 392 SER B C 1
ATOM 6941 O O . SER B 1 392 ? -17.688 22.109 30.094 1 92.56 392 SER B O 1
ATOM 6943 N N . GLN B 1 393 ? -16.141 20.953 28.906 1 94.31 393 GLN B N 1
ATOM 6944 C CA . GLN B 1 393 ? -15.461 22.188 28.5 1 94.31 393 GLN B CA 1
ATOM 6945 C C . GLN B 1 393 ? -16.375 23.078 27.672 1 94.31 393 GLN B C 1
ATOM 6947 O O . GLN B 1 393 ? -16.375 24.297 27.828 1 94.31 393 GLN B O 1
ATOM 6952 N N . LEU B 1 394 ? -17.125 22.453 26.844 1 93.25 394 LEU B N 1
ATOM 6953 C CA . LEU B 1 394 ? -18.031 23.234 26 1 93.25 394 LEU B CA 1
ATOM 6954 C C . LEU B 1 394 ? -19.062 23.984 26.828 1 93.25 394 LEU B C 1
ATOM 6956 O O . LEU B 1 394 ? -19.391 25.125 26.516 1 93.25 394 LEU B O 1
ATOM 6960 N N . SER B 1 395 ? -19.484 23.344 27.906 1 91.44 395 SER B N 1
ATOM 6961 C CA . SER B 1 395 ? -20.438 23.984 28.828 1 91.44 395 SER B CA 1
ATOM 6962 C C . SER B 1 395 ? -19.797 25.188 29.531 1 91.44 395 SER B C 1
ATOM 6964 O O . SER B 1 395 ? -20.406 26.25 29.609 1 91.44 395 SER B O 1
ATOM 6966 N N . PHE B 1 396 ? -18.547 25.016 29.938 1 93.62 396 PHE B N 1
ATOM 6967 C CA . PHE B 1 396 ? -17.828 26.109 30.594 1 93.62 396 PHE B CA 1
ATOM 6968 C C . PHE B 1 396 ? -17.562 27.25 29.625 1 93.62 396 PHE B C 1
ATOM 6970 O O . PHE B 1 396 ? -17.703 28.422 29.969 1 93.62 396 PHE B O 1
ATOM 6977 N N . LEU B 1 397 ? -17.203 26.875 28.406 1 94.5 397 LEU B N 1
ATOM 6978 C CA . LEU B 1 397 ? -16.875 27.875 27.406 1 94.5 397 LEU B CA 1
ATOM 6979 C C . LEU B 1 397 ? -18.125 28.672 27.016 1 94.5 397 LEU B C 1
ATOM 6981 O O . LEU B 1 397 ? -18.031 29.891 26.812 1 94.5 397 LEU B O 1
ATOM 6985 N N . SER B 1 398 ? -19.234 28.016 26.969 1 93.31 398 SER B N 1
ATOM 6986 C CA . SER B 1 398 ? -20.484 28.719 26.672 1 93.31 398 SER B CA 1
ATOM 6987 C C . SER B 1 398 ? -20.812 29.75 27.75 1 93.31 398 SER B C 1
ATOM 6989 O O . SER B 1 398 ? -21.203 30.875 27.438 1 93.31 398 SER B O 1
ATOM 6991 N N . GLN B 1 399 ? -20.547 29.375 29.016 1 94.12 399 GLN B N 1
ATOM 6992 C CA . GLN B 1 399 ? -20.766 30.297 30.125 1 94.12 399 GLN B CA 1
ATOM 6993 C C . GLN B 1 399 ? -19.75 31.438 30.094 1 94.12 399 GLN B C 1
ATOM 6995 O O . GLN B 1 399 ? -20.109 32.594 30.344 1 94.12 399 GLN B O 1
ATOM 7000 N N . ASN B 1 400 ? -18.562 31.078 29.781 1 95.19 400 ASN B N 1
ATOM 7001 C CA . ASN B 1 400 ? -17.5 32.094 29.719 1 95.19 400 ASN B CA 1
ATOM 7002 C C . ASN B 1 400 ? -17.797 33.125 28.641 1 95.19 400 ASN B C 1
ATOM 7004 O O . ASN B 1 400 ? -17.609 34.344 28.875 1 95.19 400 ASN B O 1
ATOM 7008 N N . ILE B 1 401 ? -18.219 32.688 27.5 1 95.81 401 ILE B N 1
ATOM 7009 C CA . ILE B 1 401 ? -18.516 33.562 26.391 1 95.81 401 ILE B CA 1
ATOM 7010 C C . ILE B 1 401 ? -19.609 34.562 26.797 1 95.81 401 ILE B C 1
ATOM 7012 O O . ILE B 1 401 ? -19.516 35.75 26.516 1 95.81 401 ILE B O 1
ATOM 7016 N N . LYS B 1 402 ? -20.609 34.062 27.547 1 95.12 402 LYS B N 1
ATOM 7017 C CA . LYS B 1 402 ? -21.656 34.938 28.047 1 95.12 402 LYS B CA 1
ATOM 7018 C C . LYS B 1 402 ? -21.094 35.969 29.016 1 95.12 402 LYS B C 1
ATOM 7020 O O . LYS B 1 402 ? -21.484 37.156 28.984 1 95.12 402 LYS B O 1
ATOM 7025 N N . GLY B 1 403 ? -20.172 35.531 29.797 1 95.31 403 GLY B N 1
ATOM 7026 C CA . GLY B 1 403 ? -19.5 36.469 30.703 1 95.31 403 GLY B CA 1
ATOM 7027 C C . GLY B 1 403 ? -18.672 37.5 30 1 95.31 403 GLY B C 1
ATOM 7028 O O . GLY B 1 403 ? -18.75 38.688 30.328 1 95.31 403 GLY B O 1
ATOM 7029 N N . LEU B 1 404 ? -17.953 37.094 28.984 1 95.69 404 LEU B N 1
ATOM 7030 C CA . LEU B 1 404 ? -17.094 38 28.234 1 95.69 404 LEU B CA 1
ATOM 7031 C C . LEU B 1 404 ? -17.922 39 27.453 1 95.69 404 LEU B C 1
ATOM 7033 O O . LEU B 1 404 ? -17.516 40.156 27.312 1 95.69 404 LEU B O 1
ATOM 7037 N N . GLU B 1 405 ? -19.078 38.562 27.016 1 95.12 405 GLU B N 1
ATOM 7038 C CA . GLU B 1 405 ? -19.984 39.469 26.328 1 95.12 405 GLU B CA 1
ATOM 7039 C C . GLU B 1 405 ? -20.5 40.562 27.281 1 95.12 405 GLU B C 1
ATOM 7041 O O . GLU B 1 405 ? -20.594 41.719 26.906 1 95.12 405 GLU B O 1
ATOM 7046 N N . THR B 1 406 ? -20.781 40.188 28.516 1 95.81 406 THR B N 1
ATOM 7047 C CA . THR B 1 406 ? -21.25 41.125 29.547 1 95.81 406 THR B CA 1
ATOM 7048 C C . THR B 1 406 ? -20.156 42.094 29.906 1 95.81 406 THR B C 1
ATOM 7050 O O . THR B 1 406 ? -20.406 43.312 30.016 1 95.81 406 THR B O 1
ATOM 7053 N N . LEU B 1 407 ? -18.969 41.531 29.969 1 93.62 407 LEU B N 1
ATOM 7054 C CA . LEU B 1 407 ? -17.828 42.406 30.297 1 93.62 407 LEU B CA 1
ATOM 7055 C C . LEU B 1 407 ? -17.594 43.438 29.188 1 93.62 407 LEU B C 1
ATOM 7057 O O . LEU B 1 407 ? -17.312 44.594 29.469 1 93.62 407 LEU B O 1
ATOM 7061 N N . LEU B 1 408 ? -17.656 43 27.984 1 94.06 408 LEU B N 1
ATOM 7062 C CA . LEU B 1 408 ? -17.453 43.906 26.844 1 94.06 408 LEU B CA 1
ATOM 7063 C C . LEU B 1 408 ? -18.516 45 26.812 1 94.06 408 LEU B C 1
ATOM 7065 O O . LEU B 1 408 ? -18.203 46.156 26.562 1 94.06 408 LEU B O 1
ATOM 7069 N N . ARG B 1 409 ? -19.75 44.656 27.125 1 93.62 409 ARG B N 1
ATOM 7070 C CA . ARG B 1 409 ? -20.844 45.625 27.156 1 93.62 409 ARG B CA 1
ATOM 7071 C C . ARG B 1 409 ? -20.625 46.656 28.25 1 93.62 409 ARG B C 1
ATOM 7073 O O . ARG B 1 409 ? -20.844 47.844 28.047 1 93.62 409 ARG B O 1
ATOM 7080 N N . GLY B 1 410 ? -20.188 46.156 29.375 1 92.88 410 GLY B N 1
ATOM 7081 C CA . GLY B 1 410 ? -19.891 47.062 30.469 1 92.88 410 GLY B CA 1
ATOM 7082 C C . GLY B 1 410 ? -18.734 48 30.172 1 92.88 410 GLY B C 1
ATOM 7083 O O . GLY B 1 410 ? -18.812 49.188 30.484 1 92.88 410 GLY B O 1
ATOM 7084 N N . GLU B 1 411 ? -17.703 47.438 29.484 1 91.81 411 GLU B N 1
ATOM 7085 C CA . GLU B 1 411 ? -16.531 48.25 29.156 1 91.81 411 GLU B CA 1
ATOM 7086 C C . GLU B 1 411 ? -16.891 49.344 28.125 1 91.81 411 GLU B C 1
ATOM 7088 O O . GLU B 1 411 ? -16.359 50.438 28.188 1 91.81 411 GLU B O 1
ATOM 7093 N N . ARG B 1 412 ? -17.75 49.062 27.25 1 89.62 412 ARG B N 1
ATOM 7094 C CA . ARG B 1 412 ? -18.188 50.031 26.25 1 89.62 412 ARG B CA 1
ATOM 7095 C C . ARG B 1 412 ? -18.969 51.156 26.906 1 89.62 412 ARG B C 1
ATOM 7097 O O . ARG B 1 412 ? -18.812 52.312 26.531 1 89.62 412 ARG B O 1
ATOM 7104 N N . MET B 1 413 ? -19.734 50.812 27.953 1 91.69 413 MET B N 1
ATOM 7105 C CA . MET B 1 413 ? -20.469 51.844 28.688 1 91.69 413 MET B CA 1
ATOM 7106 C C . MET B 1 413 ? -19.516 52.781 29.438 1 91.69 413 MET B C 1
ATOM 7108 O O . MET B 1 413 ? -19.703 54 29.406 1 91.69 413 MET B O 1
ATOM 7112 N N . LYS B 1 414 ? -18.547 52.188 29.984 1 91.75 414 LYS B N 1
ATOM 7113 C CA . LYS B 1 414 ? -17.562 53 30.703 1 91.75 414 LYS B CA 1
ATOM 7114 C C . LYS B 1 414 ? -16.781 53.906 29.75 1 91.75 414 LYS B C 1
ATOM 7116 O O . LYS B 1 414 ? -16.469 55.031 30.109 1 91.75 414 LYS B O 1
ATOM 7121 N N . PHE B 1 415 ? -16.391 53.438 28.641 1 84.81 415 PHE B N 1
ATOM 7122 C CA . PHE B 1 415 ? -15.656 54.188 27.641 1 84.81 415 PHE B CA 1
ATOM 7123 C C . PHE B 1 415 ? -16.484 55.375 27.156 1 84.81 415 PHE B C 1
ATOM 7125 O O . PHE B 1 415 ? -15.953 56.469 27.016 1 84.81 415 PHE B O 1
ATOM 7132 N N . ASP B 1 416 ? -17.797 55.188 27.016 1 83.56 416 ASP B N 1
ATOM 7133 C CA . ASP B 1 416 ? -18.688 56.25 26.578 1 83.56 416 ASP B CA 1
ATOM 7134 C C . ASP B 1 416 ? -18.797 57.344 27.641 1 83.56 416 ASP B C 1
ATOM 7136 O O . ASP B 1 416 ? -19 58.531 27.297 1 83.56 416 ASP B O 1
ATOM 7140 N N . MET B 1 417 ? -18.5 56.938 28.891 1 88 417 MET B N 1
ATOM 7141 C CA . MET B 1 417 ? -18.547 57.875 30.016 1 88 417 MET B CA 1
ATOM 7142 C C . MET B 1 417 ? -17.188 58.5 30.266 1 88 417 MET B C 1
ATOM 7144 O O . MET B 1 417 ? -17.031 59.344 31.156 1 88 417 MET B O 1
ATOM 7148 N N . GLY B 1 418 ? -16.188 58.062 29.484 1 81.94 418 GLY B N 1
ATOM 7149 C CA . GLY B 1 418 ? -14.836 58.594 29.609 1 81.94 418 GLY B CA 1
ATOM 7150 C C . GLY B 1 418 ? -14.031 57.938 30.719 1 81.94 418 GLY B C 1
ATOM 7151 O O . GLY B 1 418 ? -12.977 58.438 31.109 1 81.94 418 GLY B O 1
ATOM 7152 N N . GLU B 1 419 ? -14.531 56.781 31.188 1 86.19 419 GLU B N 1
ATOM 7153 C CA . GLU B 1 419 ? -13.906 56.125 32.312 1 86.19 419 GLU B CA 1
ATOM 7154 C C . GLU B 1 419 ? -13.125 54.875 31.891 1 86.19 419 GLU B C 1
ATOM 7156 O O . GLU B 1 419 ? -12.773 54.031 32.719 1 86.19 419 GLU B O 1
ATOM 7161 N N . SER B 1 420 ? -12.977 54.656 30.562 1 84.38 420 SER B N 1
ATOM 7162 C CA . SER B 1 420 ? -12.219 53.5 30.047 1 84.38 420 SER B CA 1
ATOM 7163 C C . SER B 1 420 ? -11.32 53.906 28.891 1 84.38 420 SER B C 1
ATOM 7165 O O . SER B 1 420 ? -11.211 55.094 28.578 1 84.38 420 SER B O 1
ATOM 7167 N N . SER B 1 421 ? -10.555 52.969 28.5 1 80.25 421 SER B N 1
ATOM 7168 C CA . SER B 1 421 ? -9.625 53.25 27.406 1 80.25 421 SER B CA 1
ATOM 7169 C C . SER B 1 421 ? -9.844 52.281 26.234 1 80.25 421 SER B C 1
ATOM 7171 O O . SER B 1 421 ? -10.43 51.219 26.406 1 80.25 421 SER B O 1
ATOM 7173 N N . LEU B 1 422 ? -9.422 52.719 25.172 1 79 422 LEU B N 1
ATOM 7174 C CA . LEU B 1 422 ? -9.5 51.906 23.969 1 79 422 LEU B CA 1
ATOM 7175 C C . LEU B 1 422 ? -8.719 50.594 24.156 1 79 422 LEU B C 1
ATOM 7177 O O . LEU B 1 422 ? -9.109 49.562 23.625 1 79 422 LEU B O 1
ATOM 7181 N N . PHE B 1 423 ? -7.75 50.656 24.906 1 77.38 423 PHE B N 1
ATOM 7182 C CA . PHE B 1 423 ? -6.93 49.5 25.188 1 77.38 423 PHE B CA 1
ATOM 7183 C C . PHE B 1 423 ? -7.75 48.406 25.891 1 77.38 423 PHE B C 1
ATOM 7185 O O . PHE B 1 423 ? -7.676 47.25 25.531 1 77.38 423 PHE B O 1
ATOM 7192 N N . LEU B 1 424 ? -8.531 48.844 26.828 1 82.12 424 LEU B N 1
ATOM 7193 C CA . LEU B 1 424 ? -9.312 47.906 27.594 1 82.12 424 LEU B CA 1
ATOM 7194 C C . LEU B 1 424 ? -10.43 47.312 26.734 1 82.12 424 LEU B C 1
ATOM 7196 O O . LEU B 1 424 ? -10.719 46.094 26.828 1 82.12 424 LEU B O 1
ATOM 7200 N N . ILE B 1 425 ? -11.086 48.031 25.906 1 84.06 425 ILE B N 1
ATOM 7201 C CA . ILE B 1 425 ? -12.109 47.562 24.984 1 84.06 425 ILE B CA 1
ATOM 7202 C C . ILE B 1 425 ? -11.5 46.531 24.031 1 84.06 425 ILE B C 1
ATOM 7204 O O . ILE B 1 425 ? -12.07 45.438 23.828 1 84.06 425 ILE B O 1
ATOM 7208 N N . ASN B 1 426 ? -10.32 46.875 23.531 1 81.81 426 ASN B N 1
ATOM 7209 C CA . ASN B 1 426 ? -9.625 45.969 22.625 1 81.81 426 ASN B CA 1
ATOM 7210 C C . ASN B 1 426 ? -9.281 44.656 23.328 1 81.81 426 ASN B C 1
ATOM 7212 O O . ASN B 1 426 ? -9.391 43.562 22.734 1 81.81 426 ASN B O 1
ATOM 7216 N N . ALA B 1 427 ? -8.852 44.781 24.516 1 84.38 427 ALA B N 1
ATOM 7217 C CA . ALA B 1 427 ? -8.508 43.594 25.281 1 84.38 427 ALA B CA 1
ATOM 7218 C C . ALA B 1 427 ? -9.727 42.688 25.5 1 84.38 427 ALA B C 1
ATOM 7220 O O . ALA B 1 427 ? -9.641 41.469 25.391 1 84.38 427 ALA B O 1
ATOM 7221 N N . ARG B 1 428 ? -10.852 43.312 25.812 1 89.62 428 ARG B N 1
ATOM 7222 C CA . ARG B 1 428 ? -12.086 42.562 26.031 1 89.62 428 ARG B CA 1
ATOM 7223 C C . ARG B 1 428 ? -12.562 41.906 24.734 1 89.62 428 ARG B C 1
ATOM 7225 O O . ARG B 1 428 ? -13 40.75 24.734 1 89.62 428 ARG B O 1
ATOM 7232 N N . GLU B 1 429 ? -12.469 42.625 23.703 1 90.12 429 GLU B N 1
ATOM 7233 C CA . GLU B 1 429 ? -12.875 42.094 22.406 1 90.12 429 GLU B CA 1
ATOM 7234 C C . GLU B 1 429 ? -11.992 40.938 21.984 1 90.12 429 GLU B C 1
ATOM 7236 O O . GLU B 1 429 ? -12.484 39.906 21.469 1 90.12 429 GLU B O 1
ATOM 7241 N N . LYS B 1 430 ? -10.734 41.125 22.156 1 88.94 430 LYS B N 1
ATOM 7242 C CA . LYS B 1 430 ? -9.805 40.031 21.859 1 88.94 430 LYS B CA 1
ATOM 7243 C C . LYS B 1 430 ? -10.141 38.781 22.641 1 88.94 430 LYS B C 1
ATOM 7245 O O . LYS B 1 430 ? -10.156 37.656 22.094 1 88.94 430 LYS B O 1
ATOM 7250 N N . SER B 1 431 ? -10.398 38.969 23.906 1 91.62 431 SER B N 1
ATOM 7251 C CA . SER B 1 431 ? -10.734 37.844 24.766 1 91.62 431 SER B CA 1
ATOM 7252 C C . SER B 1 431 ? -12.016 37.156 24.297 1 91.62 431 SER B C 1
ATOM 7254 O O . SER B 1 431 ? -12.102 35.938 24.297 1 91.62 431 SER B O 1
ATOM 7256 N N . LEU B 1 432 ? -12.977 37.906 23.922 1 94.06 432 LEU B N 1
ATOM 7257 C CA . LEU B 1 432 ? -14.242 37.375 23.453 1 94.06 432 LEU B CA 1
ATOM 7258 C C . LEU B 1 432 ? -14.039 36.562 22.156 1 94.06 432 LEU B C 1
ATOM 7260 O O . LEU B 1 432 ? -14.453 35.406 22.062 1 94.06 432 LEU B O 1
ATOM 7264 N N . PHE B 1 433 ? -13.359 37.156 21.188 1 94.25 433 PHE B N 1
ATOM 7265 C CA . PHE B 1 433 ? -13.125 36.469 19.906 1 94.25 433 PHE B CA 1
ATOM 7266 C C . PHE B 1 433 ? -12.273 35.219 20.109 1 94.25 433 PHE B C 1
ATOM 7268 O O . PHE B 1 433 ? -12.539 34.188 19.516 1 94.25 433 PHE B O 1
ATOM 7275 N N . ASP B 1 434 ? -11.289 35.312 20.953 1 94.38 434 ASP B N 1
ATOM 7276 C CA . ASP B 1 434 ? -10.445 34.156 21.25 1 94.38 434 ASP B CA 1
ATOM 7277 C C . ASP B 1 434 ? -11.266 33.031 21.859 1 94.38 434 ASP B C 1
ATOM 7279 O O . ASP B 1 434 ? -11.07 31.859 21.5 1 94.38 434 ASP B O 1
ATOM 7283 N N . SER B 1 435 ? -12.102 33.406 22.734 1 94.81 435 SER B N 1
ATOM 7284 C CA . SER B 1 435 ? -12.93 32.375 23.375 1 94.81 435 SER B CA 1
ATOM 7285 C C . SER B 1 435 ? -13.883 31.734 22.375 1 94.81 435 SER B C 1
ATOM 7287 O O . SER B 1 435 ? -14.156 30.531 22.453 1 94.81 435 SER B O 1
ATOM 7289 N N . GLN B 1 436 ? -14.438 32.531 21.469 1 95.75 436 GLN B N 1
ATOM 7290 C CA . GLN B 1 436 ? -15.305 31.984 20.438 1 95.75 436 GLN B CA 1
ATOM 7291 C C . GLN B 1 436 ? -14.555 31.016 19.531 1 95.75 436 GLN B C 1
ATOM 7293 O O . GLN B 1 436 ? -15.102 29.984 19.141 1 95.75 436 GLN B O 1
ATOM 7298 N N . LEU B 1 437 ? -13.336 31.297 19.156 1 97 437 LEU B N 1
ATOM 7299 C CA . LEU B 1 437 ? -12.5 30.406 18.359 1 97 437 LEU B CA 1
ATOM 7300 C C . LEU B 1 437 ? -12.227 29.109 19.094 1 97 437 LEU B C 1
ATOM 7302 O O . LEU B 1 437 ? -12.273 28.031 18.5 1 97 437 LEU B O 1
ATOM 7306 N N . VAL B 1 438 ? -11.961 29.219 20.391 1 96.12 438 VAL B N 1
ATOM 7307 C CA . VAL B 1 438 ? -11.719 28.031 21.203 1 96.12 438 VAL B CA 1
ATOM 7308 C C . VAL B 1 438 ? -12.984 27.172 21.281 1 96.12 438 VAL B C 1
ATOM 7310 O O . VAL B 1 438 ? -12.922 25.953 21.203 1 96.12 438 VAL B O 1
ATOM 7313 N N . TYR B 1 439 ? -14.117 27.875 21.453 1 95.5 439 TYR B N 1
ATOM 7314 C CA . TYR B 1 439 ? -15.391 27.172 21.469 1 95.5 439 TYR B CA 1
ATOM 7315 C C . TYR B 1 439 ? -15.578 26.359 20.188 1 95.5 439 TYR B C 1
ATOM 7317 O O . TYR B 1 439 ? -15.93 25.188 20.234 1 95.5 439 TYR B O 1
ATOM 7325 N N . ASN B 1 440 ? -15.414 27.016 19.031 1 96.69 440 ASN B N 1
ATOM 7326 C CA . ASN B 1 440 ? -15.531 26.328 17.75 1 96.69 440 ASN B CA 1
ATOM 7327 C C . ASN B 1 440 ? -14.641 25.078 17.703 1 96.69 440 ASN B C 1
ATOM 7329 O O . ASN B 1 440 ? -15.078 24.016 17.266 1 96.69 440 ASN B O 1
ATOM 7333 N N . SER B 1 441 ? -13.383 25.219 18.141 1 97.31 441 SER B N 1
ATOM 7334 C CA . SER B 1 441 ? -12.406 24.125 18.109 1 97.31 441 SER B CA 1
ATOM 7335 C C . SER B 1 441 ? -12.852 22.969 19 1 97.31 441 SER B C 1
ATOM 7337 O O . SER B 1 441 ? -12.797 21.812 18.594 1 97.31 441 SER B O 1
ATOM 7339 N N . VAL B 1 442 ? -13.32 23.312 20.188 1 96.06 442 VAL B N 1
ATOM 7340 C CA . VAL B 1 442 ? -13.734 22.281 21.125 1 96.06 442 VAL B CA 1
ATOM 7341 C C . VAL B 1 442 ? -14.977 21.578 20.609 1 96.06 442 VAL B C 1
ATOM 7343 O O . VAL B 1 442 ? -15.117 20.359 20.766 1 96.06 442 VAL B O 1
ATOM 7346 N N . TYR B 1 443 ? -15.875 22.328 20.062 1 95.25 443 TYR B N 1
ATOM 7347 C CA . TYR B 1 443 ? -17.062 21.719 19.469 1 95.25 443 TYR B CA 1
ATOM 7348 C C . TYR B 1 443 ? -16.688 20.719 18.406 1 95.25 443 TYR B C 1
ATOM 7350 O O . TYR B 1 443 ? -17.203 19.594 18.391 1 95.25 443 TYR B O 1
ATOM 7358 N N . VAL B 1 444 ? -15.891 21.078 17.453 1 96.69 444 VAL B N 1
ATOM 7359 C CA . VAL B 1 444 ? -15.438 20.188 16.375 1 96.69 444 VAL B CA 1
ATOM 7360 C C . VAL B 1 444 ? -14.766 18.953 16.969 1 96.69 444 VAL B C 1
ATOM 7362 O O . VAL B 1 444 ? -15.047 17.828 16.547 1 96.69 444 VAL B O 1
ATOM 7365 N N . ASP B 1 445 ? -13.906 19.188 18 1 96.31 445 ASP B N 1
ATOM 7366 C CA . ASP B 1 445 ? -13.219 18.078 18.641 1 96.31 445 ASP B CA 1
ATOM 7367 C C . ASP B 1 445 ? -14.219 17.109 19.297 1 96.31 445 ASP B C 1
ATOM 7369 O O . ASP B 1 445 ? -14 15.898 19.312 1 96.31 445 ASP B O 1
ATOM 7373 N N . LEU B 1 446 ? -15.266 17.688 19.844 1 94.88 446 LEU B N 1
ATOM 7374 C CA . LEU B 1 446 ? -16.297 16.875 20.469 1 94.88 446 LEU B CA 1
ATOM 7375 C C . LEU B 1 446 ? -16.953 15.938 19.453 1 94.88 446 LEU B C 1
ATOM 7377 O O . LEU B 1 446 ? -17.109 14.742 19.719 1 94.88 446 LEU B O 1
ATOM 7381 N N . ILE B 1 447 ? -17.375 16.469 18.312 1 94.75 447 ILE B N 1
ATOM 7382 C CA . ILE B 1 447 ? -18.031 15.664 17.281 1 94.75 447 ILE B CA 1
ATOM 7383 C C . ILE B 1 447 ? -17.078 14.609 16.75 1 94.75 447 ILE B C 1
ATOM 7385 O O . ILE B 1 447 ? -17.469 13.461 16.531 1 94.75 447 ILE B O 1
ATOM 7389 N N . ILE B 1 448 ? -15.82 15 16.531 1 95.88 448 ILE B N 1
ATOM 7390 C CA . ILE B 1 448 ? -14.812 14.062 16.047 1 95.88 448 ILE B CA 1
ATOM 7391 C C . ILE B 1 448 ? -14.594 12.969 17.094 1 95.88 448 ILE B C 1
ATOM 7393 O O . ILE B 1 448 ? -14.438 11.797 16.75 1 95.88 448 ILE B O 1
ATOM 7397 N N . ALA B 1 449 ? -14.57 13.344 18.391 1 95.56 449 ALA B N 1
ATOM 7398 C CA . ALA B 1 449 ? -14.43 12.367 19.453 1 95.56 449 ALA B CA 1
ATOM 7399 C C . ALA B 1 449 ? -15.562 11.344 19.422 1 95.56 449 ALA B C 1
ATOM 7401 O O . ALA B 1 449 ? -15.336 10.148 19.625 1 95.56 449 ALA B O 1
ATOM 7402 N N . TYR B 1 450 ? -16.734 11.797 19.203 1 93.81 450 TYR B N 1
ATOM 7403 C CA . TYR B 1 450 ? -17.875 10.883 19.109 1 93.81 450 TYR B CA 1
ATOM 7404 C C . TYR B 1 450 ? -17.672 9.891 17.969 1 93.81 450 TYR B C 1
ATOM 7406 O O . TYR B 1 450 ? -17.938 8.695 18.125 1 93.81 450 TYR B O 1
ATOM 7414 N N . SER B 1 451 ? -17.266 10.367 16.828 1 94.94 451 SER B N 1
ATOM 7415 C CA . SER B 1 451 ? -17 9.477 15.703 1 94.94 451 SER B CA 1
ATOM 7416 C C . SER B 1 451 ? -15.906 8.477 16.031 1 94.94 451 SER B C 1
ATOM 7418 O O . SER B 1 451 ? -15.945 7.332 15.594 1 94.94 451 SER B O 1
ATOM 7420 N N . LYS B 1 452 ? -14.891 8.898 16.828 1 96.38 452 LYS B N 1
ATOM 7421 C CA . LYS B 1 452 ? -13.836 8 17.297 1 96.38 452 LYS B CA 1
ATOM 7422 C C . LYS B 1 452 ? -14.406 6.898 18.188 1 96.38 452 LYS B C 1
ATOM 7424 O O . LYS B 1 452 ? -13.953 5.754 18.125 1 96.38 452 LYS B O 1
ATOM 7429 N N . ILE B 1 453 ? -15.359 7.281 19.031 1 95.75 453 ILE B N 1
ATOM 7430 C CA . ILE B 1 453 ? -16 6.297 19.891 1 95.75 453 ILE B CA 1
ATOM 7431 C C . ILE B 1 453 ? -16.672 5.227 19.047 1 95.75 453 ILE B C 1
ATOM 7433 O O . ILE B 1 453 ? -16.5 4.031 19.281 1 95.75 453 ILE B O 1
ATOM 7437 N N . ARG B 1 454 ? -17.375 5.645 18.047 1 95 454 ARG B N 1
ATOM 7438 C CA . ARG B 1 454 ? -18.062 4.707 17.172 1 95 454 ARG B CA 1
ATOM 7439 C C . ARG B 1 454 ? -17.078 3.77 16.469 1 95 454 ARG B C 1
ATOM 7441 O O . ARG B 1 454 ? -17.281 2.553 16.484 1 95 454 ARG B O 1
ATOM 7448 N N . THR B 1 455 ? -16.031 4.355 15.953 1 96.25 455 THR B N 1
ATOM 7449 C CA . THR B 1 455 ? -15.062 3.543 15.227 1 96.25 455 THR B CA 1
ATOM 7450 C C . THR B 1 455 ? -14.305 2.623 16.172 1 96.25 455 THR B C 1
ATOM 7452 O O . THR B 1 455 ? -13.969 1.491 15.82 1 96.25 455 THR B O 1
ATOM 7455 N N . ALA B 1 456 ? -14.008 3.141 17.359 1 96.56 456 ALA B N 1
ATOM 7456 C CA . ALA B 1 456 ? -13.328 2.324 18.359 1 96.56 456 ALA B CA 1
ATOM 7457 C C . ALA B 1 456 ? -14.188 1.136 18.781 1 96.56 456 ALA B C 1
ATOM 7459 O O . ALA B 1 456 ? -13.664 0.084 19.156 1 96.56 456 ALA B O 1
ATOM 7460 N N . ALA B 1 457 ? -15.484 1.289 18.703 1 96.62 457 ALA B N 1
ATOM 7461 C CA . ALA B 1 457 ? -16.422 0.219 19.047 1 96.62 457 ALA B CA 1
ATOM 7462 C C . ALA B 1 457 ? -16.688 -0.672 17.828 1 96.62 457 ALA B C 1
ATOM 7464 O O . ALA B 1 457 ? -17.438 -1.647 17.938 1 96.62 457 ALA B O 1
ATOM 7465 N N . GLY B 1 458 ? -16.109 -0.343 16.734 1 96.81 458 GLY B N 1
ATOM 7466 C CA . GLY B 1 458 ? -16.281 -1.153 15.531 1 96.81 458 GLY B CA 1
ATOM 7467 C C . GLY B 1 458 ? -17.5 -0.749 14.711 1 96.81 458 GLY B C 1
ATOM 7468 O O . GLY B 1 458 ? -18.062 -1.568 13.984 1 96.81 458 GLY B O 1
ATOM 7469 N N . LEU B 1 459 ? -17.891 0.54 14.852 1 95.31 459 LEU B N 1
ATOM 7470 C CA . LEU B 1 459 ? -19.047 1.052 14.141 1 95.31 459 LEU B CA 1
ATOM 7471 C C . LEU B 1 459 ? -18.656 2.164 13.18 1 95.31 459 LEU B C 1
ATOM 7473 O O . LEU B 1 459 ? -17.594 2.762 13.312 1 95.31 459 LEU B O 1
ATOM 7477 N N . GLY B 1 460 ? -19.422 2.34 12.148 1 94.31 460 GLY B N 1
ATOM 7478 C CA . GLY B 1 460 ? -19.188 3.375 11.156 1 94.31 460 GLY B CA 1
ATOM 7479 C C . GLY B 1 460 ? -20.453 4.004 10.633 1 94.31 460 GLY B C 1
ATOM 7480 O O . GLY B 1 460 ? -21.156 4.703 11.375 1 94.31 460 GLY B O 1
ATOM 7481 N N . PHE B 1 461 ? -20.891 3.553 9.461 1 91.88 461 PHE B N 1
ATOM 7482 C CA . PHE B 1 461 ? -22.016 4.184 8.781 1 91.88 461 PHE B CA 1
ATOM 7483 C C . PHE B 1 461 ? -23.328 3.662 9.328 1 91.88 461 PHE B C 1
ATOM 7485 O O . PHE B 1 461 ? -24.406 4.07 8.867 1 91.88 461 PHE B O 1
ATOM 7492 N N . GLU B 1 462 ? -23.281 2.729 10.25 1 84.62 462 GLU B N 1
ATOM 7493 C CA . GLU B 1 462 ? -24.531 2.176 10.758 1 84.62 462 GLU B CA 1
ATOM 7494 C C . GLU B 1 462 ? -25.453 3.277 11.297 1 84.62 462 GLU B C 1
ATOM 7496 O O . GLU B 1 462 ? -25 4.137 12.062 1 84.62 462 GLU B O 1
ATOM 7501 N N . GLY B 1 463 ? -26.609 3.244 11 1 68.12 463 GLY B N 1
ATOM 7502 C CA . GLY B 1 463 ? -27.578 4.254 11.398 1 68.12 463 GLY B CA 1
ATOM 7503 C C . GLY B 1 463 ? -27.734 5.363 10.375 1 68.12 463 GLY B C 1
ATOM 7504 O O . GLY B 1 463 ? -28.609 6.223 10.523 1 68.12 463 GLY B O 1
ATOM 7505 N N . TYR B 1 464 ? -26.641 5.41 9.523 1 57.03 464 TYR B N 1
ATOM 7506 C CA . TYR B 1 464 ? -26.75 6.344 8.406 1 57.03 464 TYR B CA 1
ATOM 7507 C C . TYR B 1 464 ? -27.297 5.645 7.164 1 57.03 464 TYR B C 1
ATOM 7509 O O . TYR B 1 464 ? -26.672 4.73 6.629 1 57.03 464 TYR B O 1
ATOM 7517 N N . GLY B 1 465 ? -28.531 5.262 7.043 1 46.28 465 GLY B N 1
ATOM 7518 C CA . GLY B 1 465 ? -29.266 4.699 5.918 1 46.28 465 GLY B CA 1
ATOM 7519 C C . GLY B 1 465 ? -30.719 5.109 5.883 1 46.28 465 GLY B C 1
ATOM 7520 O O . GLY B 1 465 ? -31.297 5.48 6.91 1 46.28 465 GLY B O 1
ATOM 7521 N N . LEU B 1 466 ? -31 5.715 4.621 1 36.19 466 LEU B N 1
ATOM 7522 C CA . LEU B 1 466 ? -32.406 5.918 4.312 1 36.19 466 LEU B CA 1
ATOM 7523 C C . LEU B 1 466 ? -33.219 4.695 4.707 1 36.19 466 LEU B C 1
ATOM 7525 O O . LEU B 1 466 ? -32.781 3.561 4.57 1 36.19 466 LEU B O 1
#

Nearest PDB structures (foldseek):
  5bun-assembly1_B  TM=7.868E-01  e=6.324E-14  Salmonella enterica subsp. enterica serovar Typhi
  1yc9-assembly1_A-3  TM=7.510E-01  e=1.779E-14  Vibrio cholerae
  7ng9-assembly1_A  TM=7.924E-01  e=4.434E-13  Klebsiella quasipneumoniae
  5azs-assembly1_B  TM=7.621E-01  e=3.086E-13  Pseudomonas aeruginosa PAO1
  4mt0-assembly1_A  TM=7.585E-01  e=1.806E-12  Neisseria gonorrhoeae